Protein 2JBV (pdb70)

Secondary structure (P-SEA, 3-state):
cccccccccccccccbbbccccaaaaaaaaaaaccccbbbbbbbccccccccccccccccccccccccccccccccccccccccccccccccccccccccccccccccaaaaaacccccccccccccccaaaaaaaccccccccccccccccccbbbbccccccaaaaaaaaaaaaaccccccccccccccccccccccccccccccccccccccccccccccbbbbccbbbcccccccccccccccccccccbbbbbbbbccbbbbcccccaaaaaaaaaccccaaaaaaacccccccccccccccccbbbbbbbbbbcccccccccccccbbbbbbcccccccccbbbbbbccccccccccccccccccbbbbbbbbcccccccccccccccccccccccccccccccaaaaaaaaaaaaaaaaaaaccccccccccccccccccccaaaaaaaaaabbbbccccccccccccccccccccccccccccccccccccccccccccccccaaaaaaaaaaaaaaac/cccccccccccccccbbbccccaaaaaaaaaaaccccbbbbbbbccccccccccccccccccccccccccccccccccccccccccccccccccccccccccccccccaaaaaacccccccccccccccaaaaaaaccccccccccccccccccbbbbccccccaaaaaaaaaaaaaccccccccccccccccccccccccccccccccccccccccccccccbbbbccccccccccccccccccccccccccbbbbbbbbccbbbbcccccaaaaaaaaaccccaaaaaaacccccccccccccbbbbbbbbbbbbbbcccccccccccccbbbbbbcccccccccbbbbbbccccccccccccccccccbbbbbbbbcccccccccccccccccccccccccccccccaaaaaaaaaaaaaaaaaaaccccccccccccccccccccaaaaaaaaacbbbbccccccccccccccccccccccccccccccccccccccccccccccccaaaaaaaaaaaaaaaaaac

Nearest PDB structures (foldseek):
  2jbv-assembly2_B  TM=1.001E+00  e=0.000E+00  Arthrobacter globiformis
  3ljp-assembly2_B  TM=1.001E+00  e=0.000E+00  Arthrobacter globiformis
  3nne-assembly7_G  TM=1.001E+00  e=0.000E+00  Arthrobacter globiformis
  6zh7-assembly1_A  TM=9.211E-01  e=1.750E-56  Chlorella variabilis
  6yrz-assembly1_AAA  TM=9.257E-01  e=3.681E-55  Chlorella variabilis

Radius of gyration: 29.72 Å; Cα contacts (8 Å, |Δi|>4): 2810; chains: 2; bounding box: 65×66×89 Å

Solvent-accessible surface area: 35703 Å² total; per-residue (Å²): 90,48,18,102,59,1,127,114,10,112,100,63,75,12,22,23,0,0,3,7,0,11,14,1,0,0,0,0,0,6,27,6,2,97,72,113,91,31,29,0,0,0,2,12,23,0,65,27,0,95,67,27,58,52,0,31,86,0,64,74,22,19,76,4,21,83,32,36,46,12,43,16,3,43,10,32,109,19,142,38,11,3,53,73,1,66,0,3,34,8,46,0,0,0,9,30,0,0,11,31,17,0,10,0,8,12,1,9,93,44,2,2,61,38,2,63,91,135,64,27,0,94,23,4,29,6,154,24,3,39,77,10,0,97,75,0,0,39,5,110,37,30,27,138,139,14,96,39,9,2,105,101,6,29,0,63,5,30,49,4,72,92,139,4,70,0,0,49,11,0,1,52,0,0,82,92,23,50,2,68,93,22,137,8,11,49,11,104,24,23,37,54,0,0,32,19,0,4,0,0,39,62,102,122,20,28,0,0,0,0,0,13,4,8,0,48,97,27,3,144,62,115,20,1,12,1,0,6,30,2,50,17,52,78,1,23,37,43,105,120,108,129,2,36,0,0,13,0,2,62,30,33,37,30,96,36,18,113,0,39,13,123,69,26,0,0,0,6,39,19,1,2,23,0,0,10,10,0,1,18,8,2,0,0,26,33,87,12,0,67,131,33,53,25,151,55,55,22,85,6,36,0,2,2,57,31,2,5,7,2,2,12,2,7,0,1,9,60,13,137,68,116,22,34,88,118,21,16,0,50,18,15,0,0,2,2,9,44,56,52,146,85,72,73,37,1,15,2,2,1,5,1,0,9,26,22,11,17,27,5,0,25,22,62,40,40,46,67,35,92,47,1,0,0,0,0,0,2,0,0,25,8,142,9,76,2,28,0,106,4,72,9,86,3,9,26,17,42,2,63,0,34,5,97,5,9,25,12,136,154,31,7,0,16,134,0,0,12,34,0,0,88,47,0,34,75,0,2,80,32,99,21,0,68,104,11,28,20,148,14,3,0,12,14,117,161,12,90,77,83,122,72,0,63,56,4,1,77,75,2,0,5,1,20,37,17,2,0,0,0,0,50,0,0,23,106,148,45,132,68,1,1,0,15,13,68,0,101,2,47,36,18,89,12,3,16,0,0,5,13,0,0,0,9,20,2,0,1,9,8,13,16,1,0,11,0,1,0,0,0,40,0,0,53,41,28,120,112,49,18,110,54,1,133,106,17,117,100,66,74,10,22,7,0,0,4,7,0,10,14,2,0,0,0,0,0,8,41,12,2,114,62,115,88,24,27,0,0,0,1,13,23,0,64,32,1,90,71,29,63,47,0,31,84,0,65,74,26,24,67,4,17,75,36,37,42,15,46,17,3,44,10,35,108,17,142,42,10,4,53,68,2,63,0,5,36,9,56,0,1,0,8,29,0,0,12,31,17,0,11,0,7,11,2,9,90,44,2,3,56,35,2,64,88,136,74,26,0,95,24,5,28,6,152,26,3,40,74,10,0,97,86,0,0,40,5,108,36,31,30,139,140,18,94,39,9,3,105,100,6,31,0,62,4,32,46,4,66,92,119,1,66,0,0,52,13,0,1,53,0,0,86,96,19,49,2,69,92,23,139,6,11,54,12,103,26,26,40,52,0,0,35,18,1,4,0,0,38,64,105,120,19,30,0,0,0,0,0,13,3,8,0,49,99,27,4,144,62,115,19,1,17,2,0,7,34,5,55,12,55,72,2,23,33,51,119,116,102,130,3,37,0,0,10,0,3,60,27,43,35,28,100,42,36,120,0,42,8,130,61,24,0,0,0,6,36,21,1,2,17,0,0,9,11,0,1,15,10,2,0,0,18,31,84,9,0,66,135,32,48,24,154,55,51,21,86,7,40,0,2,1,48,33,2,5,8,3,2,14,2,6,0,3,9,68,13,121,76,118,23,27,90,123,18,14,0,46,18,9,0,0,1,2,9,45,40,95,145,85,69,74,37,2,15,1,2,0,6,1,0,7,31,21,16,21,22,5,0,23,22,64,41,40,72,71,32,96,51,1,0,0,0,1,0,3,0,0,35,10,131,11,81,2,31,1,96,4,71,9,86,2,7,32,18,42,2,65,0,33,5,92,6,10,34,12,146,102,32,9,0,15,93,0,0,9,31,0,0,94,51,0,34,73,0,2,80,32,100,29,0,56,118,24,30,23,170,12,7,0,12,13,99,156,15,98,74,75,122,72,0,57,60,4,0,72,72,2,0,4,1,20,36,18,2,0,0,0,0,52,0,0,22,108,152,41,129,59,1,0,0,13,9,65,0,96,2,45,43,12,85,15,2,5,0,0,4,13,0,0,0,9,23,3,0,1,9,7,13,16,1,0,12,0,3,0,0,0,35,0,4,45,29,1,170,78,56,214

Structure (mmCIF, N/CA/C/O backbone):
data_2JBV
#
_entry.id   2JBV
#
_cell.length_a   84.355
_cell.length_b   84.355
_cell.length_c   343.450
_cell.angle_alpha   90.00
_cell.angle_beta   90.00
_cell.angle_gamma   90.00
#
_symmetry.space_group_name_H-M   'P 43 21 2'
#
loop_
_entity.id
_entity.type
_entity.pdbx_description
1 polymer 'CHOLINE OXIDASE'
2 non-polymer '[(2R,3S,4R,5R)-5-(6-amino-9H-purin-9-yl)-3,4-dihydroxytetrahydrofuran-2-yl]methyl (2R,3S,4S)-5-[(4aS,10aR)-7,8-dimethyl-2,4-dioxo-1,3,4,4a,5,10a-hexahydrobenzo[g]pteridin-10(2H)-yl]-2,3,4-trihydroxypentyl dihydrogen diphosphate'
3 non-polymer 'DIMETHYL SULFOXIDE'
4 non-polymer 'UNKNOWN ATOM OR ION'
5 water water
#
loop_
_atom_site.group_PDB
_atom_site.id
_atom_site.type_symbol
_atom_site.label_atom_id
_atom_site.label_alt_id
_atom_site.label_comp_id
_atom_site.label_asym_id
_atom_site.label_entity_id
_atom_site.label_seq_id
_atom_site.pdbx_PDB_ins_code
_atom_site.Cartn_x
_atom_site.Cartn_y
_atom_site.Cartn_z
_atom_site.occupancy
_atom_site.B_iso_or_equiv
_atom_site.auth_seq_id
_atom_site.auth_comp_id
_atom_site.auth_asym_id
_atom_site.auth_atom_id
_atom_site.pdbx_PDB_model_num
ATOM 1 N N . MET A 1 1 ? 109.126 38.304 66.845 1.00 26.94 1 MET A N 1
ATOM 2 C CA . MET A 1 1 ? 108.872 38.826 65.473 1.00 29.02 1 MET A CA 1
ATOM 3 C C . MET A 1 1 ? 107.460 38.469 64.984 1.00 26.90 1 MET A C 1
ATOM 4 O O . MET A 1 1 ? 106.878 37.437 65.364 1.00 25.08 1 MET A O 1
ATOM 9 N N . HIS A 1 2 ? 106.942 39.348 64.142 1.00 25.05 2 HIS A N 1
ATOM 10 C CA . HIS A 1 2 ? 105.668 39.179 63.498 1.00 24.49 2 HIS A CA 1
ATOM 11 C C . HIS A 1 2 ? 105.921 38.715 62.071 1.00 24.65 2 HIS A C 1
ATOM 12 O O . HIS A 1 2 ? 106.595 39.405 61.287 1.00 23.54 2 HIS A O 1
ATOM 19 N N . ILE A 1 3 ? 105.404 37.537 61.759 1.00 24.32 3 ILE A N 1
ATOM 20 C CA . ILE A 1 3 ? 105.420 36.978 60.411 1.00 25.71 3 ILE A CA 1
ATOM 21 C C . ILE A 1 3 ? 104.041 37.136 59.798 1.00 26.89 3 ILE A C 1
ATOM 22 O O . ILE A 1 3 ? 103.056 36.569 60.269 1.00 27.48 3 ILE A O 1
ATOM 27 N N . ASP A 1 4 ? 103.962 37.892 58.732 1.00 28.44 4 ASP A N 1
ATOM 28 C CA . ASP A 1 4 ? 102.694 37.983 58.025 1.00 30.75 4 ASP A CA 1
ATOM 29 C C . ASP A 1 4 ? 102.773 37.376 56.613 1.00 30.20 4 ASP A C 1
ATOM 30 O O . ASP A 1 4 ? 101.749 37.322 55.914 1.00 30.97 4 ASP A O 1
ATOM 35 N N . ASN A 1 5 ? 103.957 36.920 56.237 1.00 28.39 5 ASN A N 1
ATOM 36 C CA . ASN A 1 5 ? 104.128 36.049 55.070 1.00 27.83 5 ASN A CA 1
ATOM 37 C C . ASN A 1 5 ? 104.875 34.758 55.431 1.00 27.10 5 ASN A C 1
ATOM 38 O O . ASN A 1 5 ? 106.102 34.741 55.573 1.00 26.97 5 ASN A O 1
ATOM 43 N N . ILE A 1 6 ? 104.105 33.669 55.554 1.00 25.32 6 ILE A N 1
ATOM 44 C CA . ILE A 1 6 ? 104.621 32.354 55.960 1.00 24.70 6 ILE A CA 1
ATOM 45 C C . ILE A 1 6 ? 105.743 31.856 55.028 1.00 25.04 6 ILE A C 1
ATOM 46 O O . ILE A 1 6 ? 106.640 31.101 55.438 1.00 24.20 6 ILE A O 1
ATOM 51 N N . GLU A 1 7 ? 105.702 32.283 53.774 1.00 26.53 7 GLU A N 1
ATOM 52 C CA . GLU A 1 7 ? 106.733 31.858 52.809 1.00 28.92 7 GLU A CA 1
ATOM 53 C C . GLU A 1 7 ? 108.130 32.302 53.219 1.00 29.11 7 GLU A C 1
ATOM 54 O O . GLU A 1 7 ? 109.124 31.708 52.791 1.00 30.15 7 GLU A O 1
ATOM 60 N N . ASN A 1 8 ? 108.235 33.312 54.088 1.00 28.10 8 ASN A N 1
ATOM 61 C CA . ASN A 1 8 ? 109.526 33.793 54.585 1.00 28.09 8 ASN A CA 1
ATOM 62 C C . ASN A 1 8 ? 109.967 33.207 55.925 1.00 27.45 8 ASN A C 1
ATOM 63 O O . ASN A 1 8 ? 111.063 33.516 56.395 1.00 27.90 8 ASN A O 1
ATOM 68 N N . LEU A 1 9 ? 109.112 32.382 56.547 1.00 26.49 9 LEU A N 1
ATOM 69 C CA . LEU A 1 9 ? 109.537 31.684 57.755 1.00 24.54 9 LEU A CA 1
ATOM 70 C C . LEU A 1 9 ? 110.272 30.411 57.370 1.00 24.16 9 LEU A C 1
ATOM 71 O O . LEU A 1 9 ? 109.661 29.478 56.811 1.00 23.69 9 LEU A O 1
ATOM 76 N N . SER A 1 10 ? 111.566 30.353 57.675 1.00 22.12 10 SER A N 1
ATOM 77 C CA . SER A 1 10 ? 112.371 29.189 57.328 1.00 21.47 10 SER A CA 1
ATOM 78 C C . SER A 1 10 ? 112.383 28.129 58.418 1.00 20.69 10 SER A C 1
ATOM 79 O O . SER A 1 10 ? 112.298 26.945 58.129 1.00 21.06 10 SER A O 1
ATOM 82 N N . ASP A 1 11 ? 112.485 28.572 59.666 1.00 19.65 11 ASP A N 1
ATOM 83 C CA . ASP A 1 11 ? 112.505 27.669 60.798 1.00 19.28 11 ASP A CA 1
ATOM 84 C C . ASP A 1 11 ? 111.110 27.675 61.418 1.00 18.59 11 ASP A C 1
ATOM 85 O O . ASP A 1 11 ? 110.691 28.654 62.057 1.00 18.57 11 ASP A O 1
ATOM 90 N N . ARG A 1 12 ? 110.438 26.550 61.239 1.00 16.87 12 ARG A N 1
ATOM 91 C CA . ARG A 1 12 ? 109.016 26.399 61.548 1.00 17.19 12 ARG A CA 1
ATOM 92 C C . ARG A 1 12 ? 108.832 25.459 62.718 1.00 16.83 12 ARG A C 1
ATOM 93 O O . ARG A 1 12 ? 107.722 24.982 62.973 1.00 17.37 12 ARG A O 1
ATOM 101 N N . GLU A 1 13 ? 109.924 25.190 63.433 1.00 16.58 13 GLU A N 1
ATOM 102 C CA . GLU A 1 13 ? 109.863 24.361 64.622 1.00 17.56 13 GLU A CA 1
ATOM 103 C C . GLU A 1 13 ? 110.049 25.196 65.896 1.00 17.23 13 GLU A C 1
ATOM 104 O O . GLU A 1 13 ? 110.959 26.018 65.977 1.00 17.45 13 GLU A O 1
ATOM 110 N N . PHE A 1 14 ? 109.171 24.972 66.878 1.00 16.02 14 PHE A N 1
ATOM 111 C CA . PHE A 1 14 ? 109.140 25.757 68.125 1.00 16.29 14 PHE A CA 1
ATOM 112 C C . PHE A 1 14 ? 109.014 24.793 69.271 1.00 16.27 14 PHE A C 1
ATOM 113 O O . PHE A 1 14 ? 108.669 23.644 69.057 1.00 16.58 14 PHE A O 1
ATOM 121 N N . ASP A 1 15 ? 109.269 25.246 70.496 1.00 16.07 15 ASP A N 1
ATOM 122 C CA . ASP A 1 15 ? 108.963 24.404 71.657 1.00 15.89 15 ASP A CA 1
ATOM 123 C C . ASP A 1 15 ? 107.467 24.288 71.860 1.00 15.40 15 ASP A C 1
ATOM 124 O O . ASP A 1 15 ? 106.978 23.185 72.078 1.00 14.95 15 ASP A O 1
ATOM 129 N N . TYR A 1 16 ? 106.759 25.410 71.777 1.00 15.13 16 TYR A N 1
ATOM 130 C CA . TYR A 1 16 ? 105.293 25.415 71.918 1.00 15.14 16 TYR A CA 1
ATOM 131 C C . TYR A 1 16 ? 104.584 26.155 70.766 1.00 14.57 16 TYR A C 1
ATOM 132 O O . TYR A 1 16 ? 105.045 27.198 70.292 1.00 14.48 16 TYR A O 1
ATOM 141 N N . ILE A 1 17 ? 103.434 25.638 70.343 1.00 14.19 17 ILE A N 1
ATOM 142 C CA . ILE A 1 17 ? 102.611 26.340 69.377 1.00 13.81 17 ILE A CA 1
ATOM 143 C C . ILE A 1 17 ? 101.238 26.524 70.001 1.00 13.74 17 ILE A C 1
ATOM 144 O O . ILE A 1 17 ? 100.609 25.570 70.478 1.00 15.21 17 ILE A O 1
ATOM 149 N N . VAL A 1 18 ? 100.788 27.767 70.010 1.00 12.89 18 VAL A N 1
ATOM 150 C CA . VAL A 1 18 ? 99.423 28.061 70.424 1.00 12.10 18 VAL A CA 1
ATOM 151 C C . VAL A 1 18 ? 98.634 28.382 69.172 1.00 11.77 18 VAL A C 1
ATOM 152 O O . VAL A 1 18 ? 99.019 29.296 68.410 1.00 13.29 18 VAL A O 1
ATOM 156 N N . VAL A 1 19 ? 97.529 27.667 68.972 1.00 10.71 19 VAL A N 1
ATOM 157 C CA . VAL A 1 19 ? 96.658 27.922 67.821 1.00 12.07 19 VAL A CA 1
ATOM 158 C C . VAL A 1 19 ? 95.411 28.720 68.243 1.00 12.41 19 VAL A C 1
ATOM 159 O O . VAL A 1 19 ? 94.573 28.202 68.968 1.00 12.77 19 VAL A O 1
ATOM 163 N N . GLY A 1 20 ? 95.339 29.984 67.806 1.00 12.37 20 GLY A N 1
ATOM 164 C CA . GLY A 1 20 ? 94.204 30.866 68.102 1.00 13.17 20 GLY A CA 1
ATOM 165 C C . GLY A 1 20 ? 94.650 31.992 68.995 1.00 13.75 20 GLY A C 1
ATOM 166 O O . GLY A 1 20 ? 94.924 31.774 70.185 1.00 14.38 20 GLY A O 1
ATOM 167 N N . GLY A 1 21 ? 94.704 33.207 68.450 1.00 14.49 21 GLY A N 1
ATOM 168 C CA . GLY A 1 21 ? 95.223 34.350 69.229 1.00 13.76 21 GLY A CA 1
ATOM 169 C C . GLY A 1 21 ? 94.138 35.094 69.997 1.00 14.57 21 GLY A C 1
ATOM 170 O O . GLY A 1 21 ? 94.097 36.350 69.986 1.00 14.86 21 GLY A O 1
ATOM 171 N N . GLY A 1 22 ? 93.254 34.338 70.652 1.00 13.48 22 GLY A N 1
ATOM 172 C CA . GLY A 1 22 ? 92.080 34.947 71.279 1.00 12.05 22 GLY A CA 1
ATOM 173 C C . GLY A 1 22 ? 92.268 35.227 72.760 1.00 12.19 22 GLY A C 1
ATOM 174 O O . GLY A 1 22 ? 93.398 35.417 73.227 1.00 11.51 22 GLY A O 1
ATOM 175 N N . SER A 1 23 ? 91.153 35.298 73.498 1.00 12.50 23 SER A N 1
ATOM 176 C CA . SER A 1 23 ? 91.187 35.599 74.943 1.00 12.17 23 SER A CA 1
ATOM 177 C C . SER A 1 23 ? 92.165 34.706 75.708 1.00 12.87 23 SER A C 1
ATOM 178 O O . SER A 1 23 ? 93.044 35.206 76.411 1.00 13.56 23 SER A O 1
ATOM 181 N N . ALA A 1 24 ? 92.006 33.387 75.571 1.00 12.05 24 ALA A N 1
ATOM 182 C CA . ALA A 1 24 ? 92.868 32.436 76.256 1.00 12.11 24 ALA A CA 1
ATOM 183 C C . ALA A 1 24 ? 94.221 32.292 75.533 1.00 12.62 24 ALA A C 1
ATOM 184 O O . ALA A 1 24 ? 95.259 32.272 76.177 1.00 13.64 24 ALA A O 1
ATOM 186 N N . GLY A 1 25 ? 94.199 32.183 74.203 1.00 12.74 25 GLY A N 1
ATOM 187 C CA . GLY A 1 25 ? 95.385 31.805 73.422 1.00 12.71 25 GLY A CA 1
ATOM 188 C C . GLY A 1 25 ? 96.505 32.809 73.598 1.00 13.24 25 GLY A C 1
ATOM 189 O O . GLY A 1 25 ? 97.686 32.436 73.790 1.00 12.91 25 GLY A O 1
ATOM 190 N N . ALA A 1 26 ? 96.139 34.090 73.527 1.00 13.29 26 ALA A N 1
ATOM 191 C CA . ALA A 1 26 ? 97.119 35.171 73.670 1.00 14.54 26 ALA A CA 1
ATOM 192 C C . ALA A 1 26 ? 97.787 35.121 75.039 1.00 14.98 26 ALA A C 1
ATOM 193 O O . ALA A 1 26 ? 99.008 35.322 75.161 1.00 15.14 26 ALA A O 1
ATOM 195 N N . ALA A 1 27 ? 96.989 34.838 76.064 1.00 15.17 27 ALA A N 1
ATOM 196 C CA . ALA A 1 27 ? 97.515 34.729 77.413 1.00 15.64 27 ALA A CA 1
ATOM 197 C C . ALA A 1 27 ? 98.484 33.539 77.534 1.00 15.27 27 ALA A C 1
ATOM 198 O O . ALA A 1 27 ? 99.533 33.668 78.118 1.00 15.92 27 ALA A O 1
ATOM 200 N N . VAL A 1 28 ? 98.114 32.373 77.010 1.00 14.69 28 VAL A N 1
ATOM 201 C CA . VAL A 1 28 ? 98.970 31.202 77.099 1.00 15.18 28 VAL A CA 1
ATOM 202 C C . VAL A 1 28 ? 100.330 31.461 76.445 1.00 14.94 28 VAL A C 1
ATOM 203 O O . VAL A 1 28 ? 101.386 31.151 77.020 1.00 14.30 28 VAL A O 1
ATOM 207 N N . ALA A 1 29 ? 100.278 32.001 75.229 1.00 14.71 29 ALA A N 1
ATOM 208 C CA . ALA A 1 29 ? 101.466 32.224 74.416 1.00 14.29 29 ALA A CA 1
ATOM 209 C C . ALA A 1 29 ? 102.377 33.236 75.098 1.00 15.22 29 ALA A C 1
ATOM 210 O O . ALA A 1 29 ? 103.603 33.021 75.187 1.00 14.43 29 ALA A O 1
ATOM 212 N N . ALA A 1 30 ? 101.784 34.318 75.629 1.00 15.20 30 ALA A N 1
ATOM 213 C CA . ALA A 1 30 ? 102.607 35.324 76.312 1.00 16.21 30 ALA A CA 1
ATOM 214 C C . ALA A 1 30 ? 103.264 34.782 77.582 1.00 16.26 30 ALA A C 1
ATOM 215 O O . ALA A 1 30 ? 104.439 35.074 77.856 1.00 17.98 30 ALA A O 1
ATOM 217 N N . ARG A 1 31 ? 102.525 33.995 78.357 1.00 15.77 31 ARG A N 1
ATOM 218 C CA . ARG A 1 31 ? 103.078 33.490 79.599 1.00 15.70 31 ARG A CA 1
ATOM 219 C C . ARG A 1 31 ? 104.169 32.461 79.310 1.00 16.35 31 ARG A C 1
ATOM 220 O O . ARG A 1 31 ? 105.208 32.470 79.981 1.00 16.71 31 ARG A O 1
ATOM 228 N N . LEU A 1 32 ? 103.971 31.588 78.316 1.00 16.35 32 LEU A N 1
ATOM 229 C CA . LEU A 1 32 ? 105.039 30.610 78.022 1.00 17.11 32 LEU A CA 1
ATOM 230 C C . LEU A 1 32 ? 106.311 31.325 77.554 1.00 17.88 32 LEU A C 1
ATOM 231 O O . LEU A 1 32 ? 107.418 30.842 77.802 1.00 18.52 32 LEU A O 1
ATOM 236 N N . SER A 1 33 ? 106.152 32.464 76.888 1.00 17.13 33 SER A N 1
ATOM 237 C CA . SER A 1 33 ? 107.303 33.193 76.327 1.00 18.39 33 SER A CA 1
ATOM 238 C C . SER A 1 33 ? 108.128 33.944 77.379 1.00 18.58 33 SER A C 1
ATOM 239 O O . SER A 1 33 ? 109.175 34.498 77.041 1.00 19.07 33 SER A O 1
ATOM 243 N N . GLU A 1 34 ? 107.649 33.981 78.624 1.00 18.93 34 GLU A N 1
ATOM 244 C CA . GLU A 1 34 ? 108.332 34.719 79.683 1.00 20.24 34 GLU A CA 1
ATOM 245 C C . GLU A 1 34 ? 109.666 34.067 80.046 1.00 21.61 34 GLU A C 1
ATOM 246 O O . GLU A 1 34 ? 110.535 34.710 80.644 1.00 21.85 34 GLU A O 1
ATOM 252 N N . ASP A 1 35 ? 109.817 32.794 79.698 1.00 21.38 35 ASP A N 1
ATOM 253 C CA . ASP A 1 35 ? 111.109 32.127 79.805 1.00 22.14 35 ASP A CA 1
ATOM 254 C C . ASP A 1 35 ? 111.851 32.289 78.487 1.00 22.25 35 ASP A C 1
ATOM 255 O O . ASP A 1 35 ? 111.434 31.700 77.467 1.00 21.83 35 ASP A O 1
ATOM 260 N N . PRO A 1 36 ? 112.955 33.073 78.486 1.00 22.30 36 PRO A N 1
ATOM 261 C CA . PRO A 1 36 ? 113.674 33.361 77.249 1.00 22.06 36 PRO A CA 1
ATOM 262 C C . PRO A 1 36 ? 114.259 32.112 76.580 1.00 21.79 36 PRO A C 1
ATOM 263 O O . PRO A 1 36 ? 114.582 32.155 75.416 1.00 21.60 36 PRO A O 1
ATOM 267 N N . ALA A 1 37 ? 114.381 31.014 77.313 1.00 21.91 37 ALA A N 1
ATOM 268 C CA . ALA A 1 37 ? 114.916 29.800 76.728 1.00 22.45 37 ALA A CA 1
ATOM 269 C C . ALA A 1 37 ? 113.847 28.965 76.002 1.00 23.26 37 ALA A C 1
ATOM 270 O O . ALA A 1 37 ? 114.172 27.967 75.346 1.00 24.80 37 ALA A O 1
ATOM 272 N N . VAL A 1 38 ? 112.605 29.391 76.091 1.00 21.90 38 VAL A N 1
ATOM 273 C CA . VAL A 1 38 ? 111.488 28.666 75.498 1.00 21.05 38 VAL A CA 1
ATOM 274 C C . VAL A 1 38 ? 111.015 29.409 74.251 1.00 20.58 38 VAL A C 1
ATOM 275 O O . VAL A 1 38 ? 110.761 30.614 74.301 1.00 21.03 38 VAL A O 1
ATOM 279 N N . SER A 1 39 ? 110.901 28.682 73.124 1.00 19.01 39 SER A N 1
ATOM 280 C CA . SER A 1 39 ? 110.438 29.344 71.905 1.00 18.59 39 SER A CA 1
ATOM 281 C C . SER A 1 39 ? 108.930 29.051 71.696 1.00 17.58 39 SER A C 1
ATOM 282 O O . SER A 1 39 ? 108.478 27.902 71.829 1.00 17.06 39 SER A O 1
ATOM 285 N N . VAL A 1 40 ? 108.175 30.087 71.356 1.00 16.10 40 VAL A N 1
ATOM 286 C CA . VAL A 1 40 ? 106.713 30.015 71.276 1.00 15.79 40 VAL A CA 1
ATOM 287 C C . VAL A 1 40 ? 106.200 30.631 69.970 1.00 14.67 40 VAL A C 1
ATOM 288 O O . VAL A 1 40 ? 106.610 31.746 69.612 1.00 15.63 40 VAL A O 1
ATOM 292 N N . ALA A 1 41 ? 105.314 29.925 69.270 1.00 14.15 41 ALA A N 1
ATOM 293 C CA . ALA A 1 41 ? 104.646 30.469 68.083 1.00 13.72 41 ALA A CA 1
ATOM 294 C C . ALA A 1 41 ? 103.165 30.641 68.425 1.00 13.63 41 ALA A C 1
ATOM 295 O O . ALA A 1 41 ? 102.580 29.754 69.001 1.00 14.26 41 ALA A O 1
ATOM 297 N N . LEU A 1 42 ? 102.584 31.773 68.045 1.00 13.50 42 LEU A N 1
ATOM 298 C CA . LEU A 1 42 ? 101.152 32.012 68.221 1.00 13.83 42 LEU A CA 1
ATOM 299 C C . LEU A 1 42 ? 100.605 32.202 66.795 1.00 14.16 42 LEU A C 1
ATOM 300 O O . LEU A 1 42 ? 101.053 33.119 66.085 1.00 14.20 42 LEU A O 1
ATOM 305 N N . VAL A 1 43 ? 99.707 31.313 66.379 1.00 14.41 43 VAL A N 1
ATOM 306 C CA . VAL A 1 43 ? 99.121 31.286 65.011 1.00 16.07 43 VAL A CA 1
ATOM 307 C C . VAL A 1 43 ? 97.675 31.763 65.062 1.00 15.23 43 VAL A C 1
ATOM 308 O O . VAL A 1 43 ? 96.892 31.218 65.818 1.00 16.41 43 VAL A O 1
ATOM 312 N N . GLU A 1 44 ? 97.318 32.765 64.260 1.00 14.38 44 GLU A N 1
ATOM 313 C CA . GLU A 1 44 ? 95.971 33.346 64.289 1.00 14.22 44 GLU A CA 1
ATOM 314 C C . GLU A 1 44 ? 95.449 33.511 62.854 1.00 13.69 44 GLU A C 1
ATOM 315 O O . GLU A 1 44 ? 96.196 34.010 61.962 1.00 13.66 44 GLU A O 1
ATOM 321 N N . ALA A 1 45 ? 94.194 33.130 62.609 1.00 13.08 45 ALA A N 1
ATOM 322 C CA . ALA A 1 45 ? 93.651 33.254 61.238 1.00 13.81 45 ALA A CA 1
ATOM 323 C C . ALA A 1 45 ? 93.383 34.676 60.761 1.00 14.04 45 ALA A C 1
ATOM 324 O O . ALA A 1 45 ? 93.506 34.983 59.559 1.00 14.45 45 ALA A O 1
ATOM 326 N N . GLY A 1 46 ? 92.958 35.534 61.683 1.00 14.03 46 GLY A N 1
ATOM 327 C CA . GLY A 1 46 ? 92.679 36.927 61.356 1.00 13.94 46 GLY A CA 1
ATOM 328 C C . GLY A 1 46 ? 93.939 37.795 61.327 1.00 15.49 46 GLY A C 1
ATOM 329 O O . GLY A 1 46 ? 95.065 37.320 61.614 1.00 15.06 46 GLY A O 1
ATOM 330 N N . PRO A 1 47 ? 93.774 39.067 60.952 1.00 15.80 47 PRO A N 1
ATOM 331 C CA . PRO A 1 47 ? 94.907 40.002 60.922 1.00 16.58 47 PRO A CA 1
ATOM 332 C C . PRO A 1 47 ? 95.399 40.458 62.296 1.00 17.35 47 PRO A C 1
ATOM 333 O O . PRO A 1 47 ? 94.698 40.326 63.312 1.00 17.19 47 PRO A O 1
ATOM 337 N N . ASP A 1 48 ? 96.602 41.023 62.290 1.00 17.97 48 ASP A N 1
ATOM 338 C CA . ASP A 1 48 ? 97.120 41.848 63.375 1.00 19.46 48 ASP A CA 1
ATOM 339 C C . ASP A 1 48 ? 96.095 42.964 63.633 1.00 19.94 48 ASP A C 1
ATOM 340 O O . ASP A 1 48 ? 95.471 43.481 62.696 1.00 20.27 48 ASP A O 1
ATOM 345 N N . ASP A 1 49 ? 95.896 43.306 64.904 1.00 19.74 49 ASP A N 1
ATOM 346 C CA . ASP A 1 49 ? 94.968 44.361 65.288 1.00 19.90 49 ASP A CA 1
ATOM 347 C C . ASP A 1 49 ? 95.690 45.682 65.513 1.00 20.25 49 ASP A C 1
ATOM 348 O O . ASP A 1 49 ? 95.041 46.687 65.708 1.00 19.47 49 ASP A O 1
ATOM 353 N N . ARG A 1 50 ? 97.026 45.671 65.481 1.00 20.55 50 ARG A N 1
ATOM 354 C CA . ARG A 1 50 ? 97.806 46.885 65.737 1.00 22.28 50 ARG A CA 1
ATOM 355 C C . ARG A 1 50 ? 97.451 47.945 64.718 1.00 23.43 50 ARG A C 1
ATOM 356 O O . ARG A 1 50 ? 97.313 47.654 63.528 1.00 23.51 50 ARG A O 1
ATOM 364 N N . GLY A 1 51 ? 97.223 49.151 65.223 1.00 24.84 51 GLY A N 1
ATOM 365 C CA . GLY A 1 51 ? 96.815 50.282 64.401 1.00 26.00 51 GLY A CA 1
ATOM 366 C C . GLY A 1 51 ? 95.470 50.187 63.696 1.00 27.03 51 GLY A C 1
ATOM 367 O O . GLY A 1 51 ? 95.219 50.979 62.791 1.00 28.98 51 GLY A O 1
ATOM 368 N N . VAL A 1 52 ? 94.588 49.255 64.092 1.00 26.33 52 VAL A N 1
ATOM 369 C CA . VAL A 1 52 ? 93.270 49.106 63.437 1.00 25.03 52 VAL A CA 1
ATOM 370 C C . VAL A 1 52 ? 92.186 49.763 64.326 1.00 25.01 52 VAL A C 1
ATOM 371 O O . VAL A 1 52 ? 91.699 49.128 65.284 1.00 23.60 52 VAL A O 1
ATOM 375 N N . PRO A 1 53 ? 91.795 51.028 64.013 1.00 24.66 53 PRO A N 1
ATOM 376 C CA . PRO A 1 53 ? 90.890 51.778 64.912 1.00 24.23 53 PRO A CA 1
ATOM 377 C C . PRO A 1 53 ? 89.522 51.147 65.184 1.00 23.82 53 PRO A C 1
ATOM 378 O O . PRO A 1 53 ? 89.046 51.205 66.333 1.00 22.76 53 PRO A O 1
ATOM 382 N N . GLU A 1 54 ? 88.893 50.558 64.164 1.00 23.98 54 GLU A N 1
ATOM 383 C CA . GLU A 1 54 ? 87.575 49.883 64.337 1.00 24.39 54 GLU A CA 1
ATOM 384 C C . GLU A 1 54 ? 87.615 48.783 65.398 1.00 22.72 54 GLU A C 1
ATOM 385 O O . GLU A 1 54 ? 86.595 48.462 66.003 1.00 22.95 54 GLU A O 1
ATOM 391 N N . VAL A 1 55 ? 88.793 48.194 65.589 1.00 21.37 55 VAL A N 1
ATOM 392 C CA . VAL A 1 55 ? 88.953 47.067 66.511 1.00 20.27 55 VAL A CA 1
ATOM 393 C C . VAL A 1 55 ? 89.393 47.636 67.859 1.00 19.79 55 VAL A C 1
ATOM 394 O O . VAL A 1 55 ? 88.814 47.302 68.913 1.00 19.13 55 VAL A O 1
ATOM 398 N N . LEU A 1 56 ? 90.372 48.537 67.806 1.00 19.10 56 LEU A N 1
ATOM 399 C CA . LEU A 1 56 ? 91.001 49.082 69.012 1.00 18.82 56 LEU A CA 1
ATOM 400 C C . LEU A 1 56 ? 90.055 49.958 69.837 1.00 18.61 56 LEU A C 1
ATOM 401 O O . LEU A 1 56 ? 90.090 49.925 71.063 1.00 18.29 56 LEU A O 1
ATOM 406 N N . GLN A 1 57 ? 89.230 50.749 69.166 1.00 18.32 57 GLN A N 1
ATOM 407 C CA . GLN A 1 57 ? 88.362 51.690 69.858 1.00 19.77 57 GLN A CA 1
ATOM 408 C C . GLN A 1 57 ? 87.105 50.956 70.311 1.00 18.03 57 GLN A C 1
ATOM 409 O O . GLN A 1 57 ? 86.274 50.579 69.507 1.00 17.93 57 GLN A O 1
ATOM 415 N N . LEU A 1 58 ? 87.011 50.704 71.609 1.00 16.60 58 LEU A N 1
ATOM 416 C CA . LEU A 1 58 ? 85.909 49.909 72.175 1.00 15.04 58 LEU A CA 1
ATOM 417 C C . LEU A 1 58 ? 84.487 50.376 71.794 1.00 16.32 58 LEU A C 1
ATOM 418 O O . LEU A 1 58 ? 83.580 49.553 71.539 1.00 16.31 58 LEU A O 1
ATOM 423 N N . ASP A 1 59 ? 84.278 51.692 71.763 1.00 17.22 59 ASP A N 1
ATOM 424 C CA . ASP A 1 59 ? 82.905 52.189 71.584 1.00 18.37 59 ASP A CA 1
ATOM 425 C C . ASP A 1 59 ? 82.358 51.963 70.160 1.00 17.90 59 ASP A C 1
ATOM 426 O O . ASP A 1 59 ? 81.168 52.153 69.883 1.00 18.26 59 ASP A O 1
ATOM 431 N N . ARG A 1 60 ? 83.241 51.502 69.281 1.00 17.78 60 ARG A N 1
ATOM 432 C CA . ARG A 1 60 ? 82.880 51.117 67.922 1.00 18.80 60 ARG A CA 1
ATOM 433 C C . ARG A 1 60 ? 82.478 49.630 67.762 1.00 18.28 60 ARG A C 1
ATOM 434 O O . ARG A 1 60 ? 82.190 49.197 66.637 1.00 17.70 60 ARG A O 1
ATOM 442 N N . TRP A 1 61 ? 82.451 48.853 68.856 1.00 17.31 61 TRP A N 1
ATOM 443 C CA . TRP A 1 61 ? 82.337 47.369 68.761 1.00 18.14 61 TRP A CA 1
ATOM 444 C C . TRP A 1 61 ? 81.124 46.796 68.012 1.00 18.84 61 TRP A C 1
ATOM 445 O O . TRP A 1 61 ? 81.217 45.727 67.364 1.00 18.01 61 TRP A O 1
ATOM 456 N N . MET A 1 62 ? 79.983 47.464 68.129 1.00 18.78 62 MET A N 1
ATOM 457 C CA . MET A 1 62 ? 78.788 46.952 67.509 1.00 20.34 62 MET A CA 1
ATOM 458 C C . MET A 1 62 ? 78.913 46.983 65.992 1.00 20.73 62 MET A C 1
ATOM 459 O O . MET A 1 62 ? 78.274 46.173 65.304 1.00 20.59 62 MET A O 1
ATOM 464 N N . GLU A 1 63 ? 79.779 47.858 65.473 1.00 20.44 63 GLU A N 1
ATOM 465 C CA . GLU A 1 63 ? 80.047 47.904 64.026 1.00 21.48 63 GLU A CA 1
ATOM 466 C C . GLU A 1 63 ? 80.784 46.669 63.471 1.00 20.75 63 GLU A C 1
ATOM 467 O O . GLU A 1 63 ? 80.768 46.421 62.260 1.00 20.07 63 GLU A O 1
ATOM 473 N N . LEU A 1 64 ? 81.422 45.898 64.343 1.00 19.44 64 LEU A N 1
ATOM 474 C CA . LEU A 1 64 ? 82.138 44.668 63.922 1.00 19.94 64 LEU A CA 1
ATOM 475 C C . LEU A 1 64 ? 81.233 43.454 63.652 1.00 20.46 64 LEU A C 1
ATOM 476 O O . LEU A 1 64 ? 81.675 42.493 63.014 1.00 20.25 64 LEU A O 1
ATOM 481 N N . LEU A 1 65 ? 80.001 43.476 64.158 1.00 20.97 65 LEU A N 1
ATOM 482 C CA . LEU A 1 65 ? 79.074 42.360 63.942 1.00 22.41 65 LEU A CA 1
ATOM 483 C C . LEU A 1 65 ? 78.807 42.238 62.443 1.00 23.05 65 LEU A C 1
ATOM 484 O O . LEU A 1 65 ? 78.381 43.211 61.801 1.00 22.39 65 LEU A O 1
ATOM 489 N N . GLU A 1 66 ? 79.092 41.049 61.906 1.00 23.26 66 GLU A N 1
ATOM 490 C CA . GLU A 1 66 ? 78.881 40.714 60.508 1.00 25.57 66 GLU A CA 1
ATOM 491 C C . GLU A 1 66 ? 79.806 41.470 59.569 1.00 24.48 66 GLU A C 1
ATOM 492 O O . GLU A 1 66 ? 79.537 41.558 58.373 1.00 25.26 66 GLU A O 1
ATOM 498 N N . SER A 1 67 ? 80.909 41.985 60.109 1.00 23.90 67 SER A N 1
ATOM 499 C CA . SER A 1 67 ? 81.916 42.650 59.311 1.00 23.08 67 SER A CA 1
ATOM 500 C C . SER A 1 67 ? 82.916 41.612 58.828 1.00 22.81 67 SER A C 1
ATOM 501 O O . SER A 1 67 ? 82.802 40.422 59.136 1.00 22.30 67 SER A O 1
ATOM 504 N N . GLY A 1 68 ? 83.921 42.067 58.094 1.00 22.30 68 GLY A N 1
ATOM 505 C CA . GLY A 1 68 ? 85.050 41.216 57.723 1.00 22.33 68 GLY A CA 1
ATOM 506 C C . GLY A 1 68 ? 85.873 40.715 58.890 1.00 21.80 68 GLY A C 1
ATOM 507 O O . GLY A 1 68 ? 86.678 39.803 58.731 1.00 22.09 68 GLY A O 1
ATOM 508 N N . TYR A 1 69 ? 85.672 41.313 60.066 1.00 20.63 69 TYR A N 1
ATOM 509 C CA . TYR A 1 69 ? 86.268 40.808 61.290 1.00 20.82 69 TYR A CA 1
ATOM 510 C C . TYR A 1 69 ? 85.458 39.702 61.973 1.00 20.31 69 TYR A C 1
ATOM 511 O O . TYR A 1 69 ? 85.778 39.326 63.092 1.00 20.89 69 TYR A O 1
ATOM 520 N N . ASP A 1 70 ? 84.401 39.207 61.327 1.00 19.47 70 ASP A N 1
ATOM 521 C CA . ASP A 1 70 ? 83.464 38.252 61.978 1.00 19.12 70 ASP A CA 1
ATOM 522 C C . ASP A 1 70 ? 83.431 36.977 61.156 1.00 18.85 70 ASP A C 1
ATOM 523 O O . ASP A 1 70 ? 83.161 37.050 59.955 1.00 18.91 70 ASP A O 1
ATOM 528 N N . TRP A 1 71 ? 83.744 35.833 61.768 1.00 18.05 71 TRP A N 1
ATOM 529 C CA . TRP A 1 71 ? 83.590 34.535 61.091 1.00 18.12 71 TRP A CA 1
ATOM 530 C C . TRP A 1 71 ? 82.133 34.338 60.676 1.00 18.44 71 TRP A C 1
ATOM 531 O O . TRP A 1 71 ? 81.858 33.694 59.663 1.00 17.94 71 TRP A O 1
ATOM 542 N N . ASP A 1 72 ? 81.230 34.874 61.494 1.00 18.18 72 ASP A N 1
ATOM 543 C CA . ASP A 1 72 ? 79.767 34.921 61.245 1.00 19.46 72 ASP A CA 1
ATOM 544 C C . ASP A 1 72 ? 79.131 33.537 61.104 1.00 19.22 72 ASP A C 1
ATOM 545 O O . ASP A 1 72 ? 79.007 32.981 59.986 1.00 19.81 72 ASP A O 1
ATOM 550 N N . TYR A 1 73 ? 78.784 32.950 62.240 1.00 17.93 73 TYR A N 1
ATOM 551 C CA . TYR A 1 73 ? 78.290 31.578 62.235 1.00 17.05 73 TYR A CA 1
ATOM 552 C C . TYR A 1 73 ? 76.770 31.559 62.453 1.00 17.71 73 TYR A C 1
ATOM 553 O O . TYR A 1 73 ? 76.311 31.696 63.579 1.00 17.76 73 TYR A O 1
ATOM 562 N N . PRO A 1 74 ? 75.977 31.399 61.376 1.00 18.20 74 PRO A N 1
ATOM 563 C CA . PRO A 1 74 ? 74.535 31.274 61.664 1.00 18.14 74 PRO A CA 1
ATOM 564 C C . PRO A 1 74 ? 74.252 29.930 62.344 1.00 17.37 74 PRO A C 1
ATOM 565 O O . PRO A 1 74 ? 75.039 28.999 62.213 1.00 16.47 74 PRO A O 1
ATOM 569 N N . ILE A 1 75 ? 73.174 29.851 63.125 1.00 17.11 75 ILE A N 1
ATOM 570 C CA . ILE A 1 75 ? 72.852 28.590 63.781 1.00 16.55 75 ILE A CA 1
ATOM 571 C C . ILE A 1 75 ? 71.926 27.696 62.965 1.00 17.22 75 ILE A C 1
ATOM 572 O O . ILE A 1 75 ? 71.273 28.144 62.034 1.00 16.64 75 ILE A O 1
ATOM 577 N N . GLU A 1 76 ? 71.894 26.416 63.303 1.00 17.83 76 GLU A N 1
ATOM 578 C CA . GLU A 1 76 ? 70.961 25.494 62.676 1.00 18.24 76 GLU A CA 1
ATOM 579 C C . GLU A 1 76 ? 69.506 25.866 63.083 1.00 18.09 76 GLU A C 1
ATOM 580 O O . GLU A 1 76 ? 69.308 26.538 64.102 1.00 16.21 76 GLU A O 1
ATOM 586 N N . PRO A 1 77 ? 68.497 25.472 62.261 1.00 18.69 77 PRO A N 1
ATOM 587 C CA . PRO A 1 77 ? 67.094 25.726 62.621 1.00 19.75 77 PRO A CA 1
ATOM 588 C C . PRO A 1 77 ? 66.831 25.283 64.060 1.00 19.75 77 PRO A C 1
ATOM 589 O O . PRO A 1 77 ? 67.216 24.178 64.451 1.00 19.96 77 PRO A O 1
ATOM 593 N N . GLN A 1 78 ? 66.211 26.166 64.834 1.00 19.77 78 GLN A N 1
ATOM 594 C CA . GLN A 1 78 ? 65.984 25.904 66.253 1.00 19.83 78 GLN A CA 1
ATOM 595 C C . GLN A 1 78 ? 64.626 25.242 66.528 1.00 20.94 78 GLN A C 1
ATOM 596 O O . GLN A 1 78 ? 63.605 25.685 66.037 1.00 19.87 78 GLN A O 1
ATOM 602 N N . GLU A 1 79 ? 64.638 24.175 67.315 1.00 22.37 79 GLU A N 1
ATOM 603 C CA . GLU A 1 79 ? 63.399 23.506 67.719 1.00 25.03 79 GLU A CA 1
ATOM 604 C C . GLU A 1 79 ? 62.479 24.449 68.534 1.00 23.87 79 GLU A C 1
ATOM 605 O O . GLU A 1 79 ? 61.249 24.481 68.342 1.00 24.46 79 GLU A O 1
ATOM 611 N N . ASN A 1 80 ? 63.068 25.239 69.425 1.00 22.65 80 ASN A N 1
ATOM 612 C CA . ASN A 1 80 ? 62.275 26.112 70.273 1.00 21.97 80 ASN A CA 1
ATOM 613 C C . ASN A 1 80 ? 62.925 27.469 70.432 1.00 21.34 80 ASN A C 1
ATOM 614 O O . ASN A 1 80 ? 62.881 28.055 71.518 1.00 20.94 80 ASN A O 1
ATOM 619 N N . GLY A 1 81 ? 63.501 27.976 69.335 1.00 19.74 81 GLY A N 1
ATOM 620 C CA . GLY A 1 81 ? 64.326 29.177 69.372 1.00 18.63 81 GLY A CA 1
ATOM 621 C C . GLY A 1 81 ? 64.372 29.965 68.076 1.00 17.93 81 GLY A C 1
ATOM 622 O O . GLY A 1 81 ? 63.594 29.708 67.142 1.00 18.28 81 GLY A O 1
ATOM 623 N N . ASN A 1 82 ? 65.268 30.940 68.039 1.00 16.85 82 ASN A N 1
ATOM 624 C CA . ASN A 1 82 ? 65.336 31.887 66.955 1.00 16.63 82 ASN A CA 1
ATOM 625 C C . ASN A 1 82 ? 66.312 31.387 65.858 1.00 16.87 82 ASN A C 1
ATOM 626 O O . ASN A 1 82 ? 67.542 31.527 65.980 1.00 16.74 82 ASN A O 1
ATOM 631 N N . SER A 1 83 ? 65.759 30.827 64.782 1.00 17.10 83 SER A N 1
ATOM 632 C CA . SER A 1 83 ? 66.593 30.285 63.702 1.00 18.33 83 SER A CA 1
ATOM 633 C C . SER A 1 83 ? 67.368 31.340 62.926 1.00 18.65 83 SER A C 1
ATOM 634 O O . SER A 1 83 ? 68.272 30.986 62.166 1.00 19.49 83 SER A O 1
ATOM 637 N N . PHE A 1 84 ? 67.042 32.619 63.132 1.00 18.20 84 PHE A N 1
ATOM 638 C CA . PHE A 1 84 ? 67.742 33.717 62.463 1.00 18.15 84 PHE A CA 1
ATOM 639 C C . PHE A 1 84 ? 68.957 34.215 63.237 1.00 17.93 84 PHE A C 1
ATOM 640 O O . PHE A 1 84 ? 69.721 35.063 62.731 1.00 17.28 84 PHE A O 1
ATOM 648 N N . MET A 1 85 ? 69.134 33.711 64.449 1.00 16.71 85 MET A N 1
ATOM 649 C CA . MET A 1 85 ? 70.216 34.176 65.321 1.00 17.78 85 MET A CA 1
ATOM 650 C C . MET A 1 85 ? 71.584 33.804 64.733 1.00 17.99 85 MET A C 1
ATOM 651 O O . MET A 1 85 ? 71.731 32.767 64.067 1.00 18.94 85 MET A O 1
ATOM 656 N N . ARG A 1 86 ? 72.593 34.636 64.971 1.00 17.55 86 ARG A N 1
ATOM 657 C CA . ARG A 1 86 ? 73.925 34.337 64.468 1.00 17.47 86 ARG A CA 1
ATOM 658 C C . ARG A 1 86 ? 74.929 34.380 65.598 1.00 17.00 86 ARG A C 1
ATOM 659 O O . ARG A 1 86 ? 74.912 35.318 66.399 1.00 17.43 86 ARG A O 1
ATOM 667 N N . HIS A 1 87 ? 75.827 33.397 65.644 1.00 15.98 87 HIS A N 1
ATOM 668 C CA . HIS A 1 87 ? 76.947 33.471 66.588 1.00 16.64 87 HIS A CA 1
ATOM 669 C C . HIS A 1 87 ? 78.090 34.271 65.984 1.00 16.27 87 HIS A C 1
ATOM 670 O O . HIS A 1 87 ? 78.913 33.740 65.244 1.00 17.70 87 HIS A O 1
ATOM 677 N N . ALA A 1 88 ? 78.119 35.568 66.267 1.00 16.20 88 ALA A N 1
ATOM 678 C CA . ALA A 1 88 ? 79.263 36.379 65.863 1.00 15.08 88 ALA A CA 1
ATOM 679 C C . ALA A 1 88 ? 80.512 35.862 66.588 1.00 15.01 88 ALA A C 1
ATOM 680 O O . ALA A 1 88 ? 80.473 35.610 67.801 1.00 14.26 88 ALA A O 1
ATOM 682 N N . ARG A 1 89 ? 81.617 35.698 65.845 1.00 14.69 89 ARG A N 1
ATOM 683 C CA . ARG A 1 89 ? 82.908 35.284 66.410 1.00 14.52 89 ARG A CA 1
ATOM 684 C C . ARG A 1 89 ? 83.977 36.104 65.728 1.00 14.28 89 ARG A C 1
ATOM 685 O O . ARG A 1 89 ? 83.990 36.158 64.511 1.00 15.46 89 ARG A O 1
ATOM 693 N N . ALA A 1 90 ? 84.883 36.722 66.485 1.00 13.56 90 ALA A N 1
ATOM 694 C CA . ALA A 1 90 ? 85.918 37.574 65.890 1.00 14.11 90 ALA A CA 1
ATOM 695 C C . ALA A 1 90 ? 86.993 36.784 65.160 1.00 13.65 90 ALA A C 1
ATOM 696 O O . ALA A 1 90 ? 87.425 35.722 65.628 1.00 13.35 90 ALA A O 1
ATOM 698 N N . LYS A 1 91 ? 87.420 37.331 64.025 1.00 14.87 91 LYS A N 1
ATOM 699 C CA . LYS A 1 91 ? 88.526 36.796 63.234 1.00 14.69 91 LYS A CA 1
ATOM 700 C C . LYS A 1 91 ? 89.590 37.895 63.163 1.00 14.68 91 LYS A C 1
ATOM 701 O O . LYS A 1 91 ? 89.658 38.676 62.185 1.00 14.13 91 LYS A O 1
ATOM 707 N N . VAL A 1 92 ? 90.421 37.964 64.208 1.00 13.83 92 VAL A N 1
ATOM 708 C CA . VAL A 1 92 ? 91.377 39.059 64.350 1.00 14.72 92 VAL A CA 1
ATOM 709 C C . VAL A 1 92 ? 92.195 38.717 65.589 1.00 15.17 92 VAL A C 1
ATOM 710 O O . VAL A 1 92 ? 91.687 38.024 66.467 1.00 15.78 92 VAL A O 1
ATOM 714 N N . MET A 1 93 ? 93.451 39.175 65.644 1.00 14.71 93 MET A N 1
ATOM 715 C CA . MET A 1 93 ? 94.255 39.035 66.860 1.00 14.54 93 MET A CA 1
ATOM 716 C C . MET A 1 93 ? 93.457 39.544 68.048 1.00 14.67 93 MET A C 1
ATOM 717 O O . MET A 1 93 ? 92.779 40.593 67.943 1.00 15.50 93 MET A O 1
ATOM 722 N N . GLY A 1 94 ? 93.526 38.801 69.149 1.00 13.75 94 GLY A N 1
ATOM 723 C CA . GLY A 1 94 ? 92.708 39.060 70.349 1.00 13.35 94 GLY A CA 1
ATOM 724 C C . GLY A 1 94 ? 91.409 38.272 70.345 1.00 13.70 94 GLY A C 1
ATOM 725 O O . GLY A 1 94 ? 90.719 38.160 71.389 1.00 13.44 94 GLY A O 1
ATOM 726 N N . GLY A 1 95 ? 91.049 37.713 69.186 1.00 12.94 95 GLY A N 1
ATOM 727 C CA . GLY A 1 95 ? 89.817 36.940 69.111 1.00 14.55 95 GLY A CA 1
ATOM 728 C C . GLY A 1 95 ? 88.627 37.766 69.572 1.00 13.96 95 GLY A C 1
ATOM 729 O O . GLY A 1 95 ? 88.539 38.959 69.276 1.00 14.68 95 GLY A O 1
ATOM 730 N N . CYS A 1 96 ? 87.700 37.152 70.297 1.00 14.30 96 CYS A N 1
ATOM 731 C CA . CYS A 1 96 ? 86.493 37.873 70.675 1.00 14.29 96 CYS A CA 1
ATOM 732 C C . CYS A 1 96 ? 86.778 38.956 71.708 1.00 13.96 96 CYS A C 1
ATOM 733 O O . CYS A 1 96 ? 85.991 39.878 71.843 1.00 14.08 96 CYS A O 1
ATOM 736 N N . SER A 1 97 ? 87.904 38.866 72.420 1.00 13.13 97 SER A N 1
ATOM 737 C CA . SER A 1 97 ? 88.326 40.018 73.240 1.00 13.08 97 SER A CA 1
ATOM 738 C C . SER A 1 97 ? 88.561 41.289 72.404 1.00 12.92 97 SER A C 1
ATOM 739 O O . SER A 1 97 ? 88.617 42.406 72.950 1.00 13.45 97 SER A O 1
ATOM 742 N N . SER A 1 98 ? 88.704 41.117 71.092 1.00 12.64 98 SER A N 1
ATOM 743 C CA . SER A 1 98 ? 88.869 42.246 70.169 1.00 13.70 98 SER A CA 1
ATOM 744 C C . SER A 1 98 ? 87.579 42.715 69.486 1.00 14.44 98 SER A C 1
ATOM 745 O O . SER A 1 98 ? 87.597 43.727 68.785 1.00 15.97 98 SER A O 1
ATOM 748 N N . HIS A 1 99 ? 86.475 42.003 69.675 1.00 14.46 99 HIS A N 1
ATOM 749 C CA . HIS A 1 99 ? 85.195 42.437 69.082 1.00 14.66 99 HIS A CA 1
ATOM 750 C C . HIS A 1 99 ? 84.073 42.672 70.097 1.00 14.71 99 HIS A C 1
ATOM 751 O O . HIS A 1 99 ? 82.942 43.043 69.718 1.00 15.58 99 HIS A O 1
ATOM 758 N N . ASN A 1 100 ? 84.374 42.439 71.375 1.00 14.23 100 ASN A N 1
ATOM 759 C CA . ASN A 1 100 ? 83.327 42.398 72.393 1.00 14.30 100 ASN A CA 1
ATOM 760 C C . ASN A 1 100 ? 83.072 43.752 73.104 1.00 14.74 100 ASN A C 1
ATOM 761 O O . ASN A 1 100 ? 83.674 44.797 72.745 1.00 14.39 100 ASN A O 1
ATOM 766 N N . SER A 1 101 ? 82.181 43.721 74.096 1.00 15.30 101 SER A N 1
ATOM 767 C CA . SER A 1 101 ? 81.751 44.931 74.815 1.00 16.58 101 SER A CA 1
ATOM 768 C C . SER A 1 101 ? 82.618 45.171 76.043 1.00 16.71 101 SER A C 1
ATOM 769 O O . SER A 1 101 ? 82.348 46.065 76.857 1.00 17.44 101 SER A O 1
ATOM 772 N N . CYS A 1 102 ? 83.655 44.353 76.182 1.00 16.19 102 CYS A N 1
ATOM 773 C CA . CYS A 1 102 ? 84.626 44.478 77.275 1.00 15.42 102 CYS A CA 1
ATOM 774 C C . CYS A 1 102 ? 84.029 44.387 78.673 1.00 15.11 102 CYS A C 1
ATOM 775 O O . CYS A 1 102 ? 84.639 44.865 79.618 1.00 15.83 102 CYS A O 1
ATOM 778 N N . ILE A 1 103 ? 82.864 43.763 78.828 1.00 14.10 103 ILE A N 1
ATOM 779 C CA . ILE A 1 103 ? 82.298 43.609 80.192 1.00 13.62 103 ILE A CA 1
ATOM 780 C C . ILE A 1 103 ? 83.209 42.642 80.958 1.00 14.00 103 ILE A C 1
ATOM 781 O O . ILE A 1 103 ? 83.489 41.516 80.482 1.00 13.22 103 ILE A O 1
ATOM 786 N N . ALA A 1 104 ? 83.679 43.070 82.126 1.00 13.70 104 ALA A N 1
ATOM 787 C CA . ALA A 1 104 ? 84.740 42.367 82.817 1.00 13.14 104 ALA A CA 1
ATOM 788 C C . ALA A 1 104 ? 84.281 41.895 84.208 1.00 14.15 104 ALA A C 1
ATOM 789 O O . ALA A 1 104 ? 83.961 42.735 85.080 1.00 14.14 104 ALA A O 1
ATOM 791 N N . PHE A 1 105 ? 84.213 40.564 84.380 1.00 13.08 105 PHE A N 1
ATOM 792 C CA . PHE A 1 105 ? 83.803 39.917 85.669 1.00 13.65 105 PHE A CA 1
ATOM 793 C C . PHE A 1 105 ? 84.757 38.815 86.109 1.00 13.52 105 PHE A C 1
ATOM 794 O O . PHE A 1 105 ? 85.190 38.014 85.287 1.00 13.62 105 PHE A O 1
ATOM 802 N N . TRP A 1 106 ? 85.031 38.753 87.409 1.00 13.16 106 TRP A N 1
ATOM 803 C CA . TRP A 1 106 ? 85.562 37.560 88.030 1.00 14.13 106 TRP A CA 1
ATOM 804 C C . TRP A 1 106 ? 84.369 36.625 88.106 1.00 14.20 106 TRP A C 1
ATOM 805 O O . TRP A 1 106 ? 83.264 37.096 88.395 1.00 15.42 106 TRP A O 1
ATOM 816 N N . ALA A 1 107 ? 84.561 35.326 87.839 1.00 14.28 107 ALA A N 1
ATOM 817 C CA . ALA A 1 107 ? 83.503 34.339 88.099 1.00 15.14 107 ALA A CA 1
ATOM 818 C C . ALA A 1 107 ? 83.193 34.204 89.601 1.00 15.27 107 ALA A C 1
ATOM 819 O O . ALA A 1 107 ? 84.075 34.356 90.441 1.00 16.45 107 ALA A O 1
ATOM 821 N N . PRO A 1 108 ? 81.931 33.935 89.937 1.00 15.25 108 PRO A N 1
ATOM 822 C CA . PRO A 1 108 ? 81.605 33.581 91.324 1.00 15.05 108 PRO A CA 1
ATOM 823 C C . PRO A 1 108 ? 82.483 32.445 91.842 1.00 14.99 108 PRO A C 1
ATOM 824 O O . PRO A 1 108 ? 82.748 31.485 91.108 1.00 14.43 108 PRO A O 1
ATOM 828 N N . ARG A 1 109 ? 82.946 32.555 93.082 1.00 14.51 109 ARG A N 1
ATOM 829 C CA . ARG A 1 109 ? 83.697 31.464 93.716 1.00 14.91 109 ARG A CA 1
ATOM 830 C C . ARG A 1 109 ? 82.902 30.159 93.714 1.00 15.52 109 ARG A C 1
ATOM 831 O O . ARG A 1 109 ? 83.490 29.089 93.623 1.00 15.28 109 ARG A O 1
ATOM 839 N N . GLU A 1 110 ? 81.565 30.260 93.803 1.00 15.64 110 GLU A N 1
ATOM 840 C CA . GLU A 1 110 ? 80.704 29.078 93.880 1.00 15.62 110 GLU A CA 1
ATOM 841 C C . GLU A 1 110 ? 80.688 28.303 92.564 1.00 15.71 110 GLU A C 1
ATOM 842 O O . GLU A 1 110 ? 80.654 27.079 92.572 1.00 16.16 110 GLU A O 1
ATOM 848 N N . ASP A 1 111 ? 80.719 29.012 91.435 1.00 15.55 111 ASP A N 1
ATOM 849 C CA . ASP A 1 111 ? 80.928 28.378 90.123 1.00 16.56 111 ASP A CA 1
ATOM 850 C C . ASP A 1 111 ? 82.273 27.632 90.017 1.00 16.18 111 ASP A C 1
ATOM 851 O O . ASP A 1 111 ? 82.316 26.466 89.630 1.00 16.56 111 ASP A O 1
ATOM 856 N N . LEU A 1 112 ? 83.369 28.325 90.310 1.00 15.61 112 LEU A N 1
ATOM 857 C CA . LEU A 1 112 ? 84.698 27.722 90.126 1.00 15.94 112 LEU A CA 1
ATOM 858 C C . LEU A 1 112 ? 84.939 26.564 91.099 1.00 16.06 112 LEU A C 1
ATOM 859 O O . LEU A 1 112 ? 85.495 25.545 90.714 1.00 15.65 112 LEU A O 1
ATOM 864 N N . ASP A 1 113 ? 84.487 26.721 92.342 1.00 16.90 113 ASP A N 1
ATOM 865 C CA . ASP A 1 113 ? 84.609 25.655 93.334 1.00 17.71 113 ASP A CA 1
ATOM 866 C C . ASP A 1 113 ? 83.925 24.384 92.891 1.00 18.04 113 ASP A C 1
ATOM 867 O O . ASP A 1 113 ? 84.452 23.297 93.147 1.00 17.94 113 ASP A O 1
ATOM 872 N N . GLU A 1 114 ? 82.807 24.519 92.176 1.00 17.97 114 GLU A N 1
ATOM 873 C CA . GLU A 1 114 ? 82.059 23.387 91.659 1.00 19.79 114 GLU A CA 1
ATOM 874 C C . GLU A 1 114 ? 82.722 22.659 90.498 1.00 19.39 114 GLU A C 1
ATOM 875 O O . GLU A 1 114 ? 82.439 21.479 90.271 1.00 20.39 114 GLU A O 1
ATOM 881 N N . TRP A 1 115 ? 83.603 23.330 89.758 1.00 19.42 115 TRP A N 1
ATOM 882 C CA . TRP A 1 115 ? 84.309 22.638 88.660 1.00 19.01 115 TRP A CA 1
ATOM 883 C C . TRP A 1 115 ? 85.013 21.409 89.217 1.00 19.31 115 TRP A C 1
ATOM 884 O O . TRP A 1 115 ? 84.910 20.308 88.664 1.00 18.78 115 TRP A O 1
ATOM 895 N N . GLU A 1 116 ? 85.675 21.588 90.349 1.00 19.51 116 GLU A N 1
ATOM 896 C CA . GLU A 1 116 ? 86.350 20.473 91.016 1.00 20.60 116 GLU A CA 1
ATOM 897 C C . GLU A 1 116 ? 85.351 19.572 91.765 1.00 20.91 116 GLU A C 1
ATOM 898 O O . GLU A 1 116 ? 85.305 18.331 91.578 1.00 21.29 116 GLU A O 1
ATOM 904 N N . ALA A 1 117 ? 84.552 20.206 92.612 1.00 20.83 117 ALA A N 1
ATOM 905 C CA . ALA A 1 117 ? 83.721 19.483 93.571 1.00 21.77 117 ALA A CA 1
ATOM 906 C C . ALA A 1 117 ? 82.580 18.731 92.932 1.00 21.91 117 ALA A C 1
ATOM 907 O O . ALA A 1 117 ? 82.219 17.658 93.411 1.00 21.95 117 ALA A O 1
ATOM 909 N N . LYS A 1 118 ? 82.001 19.277 91.857 1.00 21.74 118 LYS A N 1
ATOM 910 C CA . LYS A 1 118 ? 80.819 18.669 91.227 1.00 22.43 118 LYS A CA 1
ATOM 911 C C . LYS A 1 118 ? 81.135 18.054 89.852 1.00 22.57 118 LYS A C 1
ATOM 912 O O . LYS A 1 118 ? 80.536 17.040 89.462 1.00 22.87 118 LYS A O 1
ATOM 918 N N . TYR A 1 119 ? 82.068 18.665 89.119 1.00 21.82 119 TYR A N 1
ATOM 919 C CA . TYR A 1 119 ? 82.317 18.267 87.725 1.00 22.13 119 TYR A CA 1
ATOM 920 C C . TYR A 1 119 ? 83.641 17.513 87.474 1.00 21.82 119 TYR A C 1
ATOM 921 O O . TYR A 1 119 ? 84.034 17.303 86.330 1.00 22.04 119 TYR A O 1
ATOM 930 N N . GLY A 1 120 ? 84.319 17.112 88.544 1.00 21.54 120 GLY A N 1
ATOM 931 C CA . GLY A 1 120 ? 85.488 16.247 88.432 1.00 21.76 120 GLY A CA 1
ATOM 932 C C . GLY A 1 120 ? 86.783 16.885 87.970 1.00 21.68 120 GLY A C 1
ATOM 933 O O . GLY A 1 120 ? 87.768 16.182 87.767 1.00 21.20 120 GLY A O 1
ATOM 934 N N . ALA A 1 121 ? 86.791 18.212 87.817 1.00 21.49 121 ALA A N 1
ATOM 935 C CA . ALA A 1 121 ? 87.959 18.924 87.313 1.00 21.80 121 ALA A CA 1
ATOM 936 C C . ALA A 1 121 ? 88.955 19.219 88.450 1.00 21.87 121 ALA A C 1
ATOM 937 O O . ALA A 1 121 ? 89.034 20.340 88.966 1.00 21.23 121 ALA A O 1
ATOM 939 N N . THR A 1 122 ? 89.689 18.190 88.862 1.00 21.06 122 THR A N 1
ATOM 940 C CA . THR A 1 122 ? 90.607 18.308 89.999 1.00 21.73 122 THR A CA 1
ATOM 941 C C . THR A 1 122 ? 91.492 19.544 89.891 1.00 21.01 122 THR A C 1
ATOM 942 O O . THR A 1 122 ? 92.085 19.803 88.846 1.00 20.66 122 THR A O 1
ATOM 946 N N . GLY A 1 123 ? 91.572 20.320 90.964 1.00 20.29 123 GLY A N 1
ATOM 947 C CA . GLY A 1 123 ? 92.488 21.466 90.977 1.00 19.26 123 GLY A CA 1
ATOM 948 C C . GLY A 1 123 ? 91.890 22.775 90.503 1.00 18.66 123 GLY A C 1
ATOM 949 O O . GLY A 1 123 ? 92.466 23.833 90.731 1.00 19.60 123 GLY A O 1
ATOM 950 N N . TRP A 1 124 ? 90.733 22.708 89.845 1.00 18.34 124 TRP A N 1
ATOM 951 C CA . TRP A 1 124 ? 90.028 23.917 89.378 1.00 17.11 124 TRP A CA 1
ATOM 952 C C . TRP A 1 124 ? 89.010 24.384 90.423 1.00 17.10 124 TRP A C 1
ATOM 953 O O . TRP A 1 124 ? 87.939 23.769 90.594 1.00 17.72 124 TRP A O 1
ATOM 964 N N . ASN A 1 125 ? 89.363 25.450 91.130 1.00 16.61 125 ASN A N 1
ATOM 965 C CA . ASN A 1 125 ? 88.517 26.014 92.189 1.00 16.59 125 ASN A CA 1
ATOM 966 C C . ASN A 1 125 ? 88.884 27.479 92.368 1.00 16.75 125 ASN A C 1
ATOM 967 O O . ASN A 1 125 ? 89.781 27.988 91.689 1.00 15.05 125 ASN A O 1
ATOM 972 N N . ALA A 1 126 ? 88.200 28.168 93.280 1.00 16.86 126 ALA A N 1
ATOM 973 C CA . ALA A 1 126 ? 88.539 29.571 93.505 1.00 16.56 126 ALA A CA 1
ATOM 974 C C . ALA A 1 126 ? 89.934 29.779 94.087 1.00 17.38 126 ALA A C 1
ATOM 975 O O . ALA A 1 126 ? 90.545 30.828 93.855 1.00 16.42 126 ALA A O 1
ATOM 977 N N . GLU A 1 127 ? 90.447 28.801 94.841 1.00 17.66 127 GLU A N 1
ATOM 978 C CA . GLU A 1 127 ? 91.803 28.894 95.338 1.00 19.31 127 GLU A CA 1
ATOM 979 C C . GLU A 1 127 ? 92.819 28.987 94.192 1.00 18.44 127 GLU A C 1
ATOM 980 O O . GLU A 1 127 ? 93.805 29.706 94.295 1.00 17.85 127 GLU A O 1
ATOM 986 N N . ALA A 1 128 ? 92.581 28.267 93.102 1.00 17.54 128 ALA A N 1
ATOM 987 C CA . ALA A 1 128 ? 93.521 28.338 91.972 1.00 17.32 128 ALA A CA 1
ATOM 988 C C . ALA A 1 128 ? 93.300 29.589 91.128 1.00 17.22 128 ALA A C 1
ATOM 989 O O . ALA A 1 128 ? 94.257 30.203 90.642 1.00 17.19 128 ALA A O 1
ATOM 991 N N . ALA A 1 129 ? 92.037 29.997 91.005 1.00 15.60 129 ALA A N 1
ATOM 992 C CA . ALA A 1 129 ? 91.666 31.082 90.110 1.00 16.54 129 ALA A CA 1
ATOM 993 C C . ALA A 1 129 ? 91.934 32.482 90.685 1.00 15.79 129 ALA A C 1
ATOM 994 O O . ALA A 1 129 ? 92.386 33.376 89.946 1.00 16.22 129 ALA A O 1
ATOM 996 N N . TRP A 1 130 ? 91.716 32.675 91.995 1.00 15.56 130 TRP A N 1
ATOM 997 C CA . TRP A 1 130 ? 91.877 34.019 92.595 1.00 15.04 130 TRP A CA 1
ATOM 998 C C . TRP A 1 130 ? 93.258 34.648 92.318 1.00 14.95 130 TRP A C 1
ATOM 999 O O . TRP A 1 130 ? 93.333 35.816 91.878 1.00 13.27 130 TRP A O 1
ATOM 1010 N N . PRO A 1 131 ? 94.354 33.901 92.580 1.00 15.70 131 PRO A N 1
ATOM 1011 C CA . PRO A 1 131 ? 95.664 34.505 92.281 1.00 15.34 131 PRO A CA 1
ATOM 1012 C C . PRO A 1 131 ? 95.902 34.834 90.793 1.00 15.53 131 PRO A C 1
ATOM 1013 O O . PRO A 1 131 ? 96.684 35.729 90.494 1.00 15.19 131 PRO A O 1
ATOM 1017 N N . LEU A 1 132 ? 95.225 34.119 89.893 1.00 15.90 132 LEU A N 1
ATOM 1018 C CA . LEU A 1 132 ? 95.354 34.303 88.441 1.00 14.80 132 LEU A CA 1
ATOM 1019 C C . LEU A 1 132 ? 94.563 35.510 87.939 1.00 15.49 132 LEU A C 1
ATOM 1020 O O . LEU A 1 132 ? 95.056 36.265 87.108 1.00 14.63 132 LEU A O 1
ATOM 1025 N N . TYR A 1 133 ? 93.331 35.684 88.447 1.00 15.15 133 TYR A N 1
ATOM 1026 C CA . TYR A 1 133 ? 92.609 36.937 88.232 1.00 14.39 133 TYR A CA 1
ATOM 1027 C C . TYR A 1 133 ? 93.482 38.129 88.690 1.00 14.89 133 TYR A C 1
ATOM 1028 O O . TYR A 1 133 ? 93.588 39.134 87.986 1.00 13.95 133 TYR A O 1
ATOM 1037 N N . LYS A 1 134 ? 94.076 38.019 89.875 1.00 15.36 134 LYS A N 1
ATOM 1038 C CA . LYS A 1 134 ? 94.976 39.064 90.401 1.00 16.65 134 LYS A CA 1
ATOM 1039 C C . LYS A 1 134 ? 96.142 39.332 89.438 1.00 16.99 134 LYS A C 1
ATOM 1040 O O . LYS A 1 134 ? 96.468 40.489 89.115 1.00 16.88 134 LYS A O 1
ATOM 1046 N N . ARG A 1 135 ? 96.763 38.252 88.965 1.00 16.39 135 ARG A N 1
ATOM 1047 C CA . ARG A 1 135 ? 97.953 38.350 88.113 1.00 18.00 135 ARG A CA 1
ATOM 1048 C C . ARG A 1 135 ? 97.631 38.984 86.749 1.00 17.17 135 ARG A C 1
ATOM 1049 O O . ARG A 1 135 ? 98.446 39.736 86.194 1.00 16.49 135 ARG A O 1
ATOM 1057 N N . LEU A 1 136 ? 96.466 38.642 86.198 1.00 16.61 136 LEU A N 1
ATOM 1058 C CA . LEU A 1 136 ? 96.135 39.105 84.865 1.00 17.40 136 LEU A CA 1
ATOM 1059 C C . LEU A 1 136 ? 95.736 40.577 84.832 1.00 17.80 136 LEU A C 1
ATOM 1060 O O . LEU A 1 136 ? 95.897 41.206 83.797 1.00 17.01 136 LEU A O 1
ATOM 1065 N N . GLU A 1 137 ? 95.223 41.136 85.943 1.00 17.50 137 GLU A N 1
ATOM 1066 C CA . GLU A 1 137 ? 94.627 42.480 85.876 1.00 17.93 137 GLU A CA 1
ATOM 1067 C C . GLU A 1 137 ? 95.436 43.628 86.502 1.00 18.00 137 GLU A C 1
ATOM 1068 O O . GLU A 1 137 ? 96.197 43.426 87.451 1.00 17.35 137 GLU A O 1
ATOM 1074 N N . THR A 1 138 ? 95.222 44.829 85.959 1.00 18.45 138 THR A N 1
ATOM 1075 C CA . THR A 1 138 ? 95.439 46.084 86.678 1.00 18.98 138 THR A CA 1
ATOM 1076 C C . THR A 1 138 ? 94.034 46.662 86.849 1.00 18.78 138 THR A C 1
ATOM 1077 O O . THR A 1 138 ? 93.406 47.111 85.883 1.00 18.56 138 THR A O 1
ATOM 1081 N N . ASN A 1 139 ? 93.529 46.592 88.076 1.00 19.52 139 ASN A N 1
ATOM 1082 C CA . ASN A 1 139 ? 92.171 46.980 88.376 1.00 19.84 139 ASN A CA 1
ATOM 1083 C C . ASN A 1 139 ? 92.141 48.353 89.064 1.00 20.85 139 ASN A C 1
ATOM 1084 O O . ASN A 1 139 ? 92.894 48.588 90.005 1.00 20.01 139 ASN A O 1
ATOM 1089 N N . GLU A 1 140 ? 91.282 49.245 88.582 1.00 21.15 140 GLU A N 1
ATOM 1090 C CA . GLU A 1 140 ? 91.079 50.546 89.222 1.00 23.68 140 GLU A CA 1
ATOM 1091 C C . GLU A 1 140 ? 90.787 50.434 90.729 1.00 23.09 140 GLU A C 1
ATOM 1092 O O . GLU A 1 140 ? 91.175 51.310 91.486 1.00 23.96 140 GLU A O 1
ATOM 1098 N N . ASP A 1 141 ? 90.118 49.362 91.152 1.00 22.96 141 ASP A N 1
ATOM 1099 C CA . ASP A 1 141 ? 89.768 49.159 92.556 1.00 23.28 141 ASP A CA 1
ATOM 1100 C C . ASP A 1 141 ? 90.891 48.540 93.403 1.00 22.75 141 ASP A C 1
ATOM 1101 O O . ASP A 1 141 ? 90.676 48.257 94.584 1.00 22.71 141 ASP A O 1
ATOM 1106 N N . ALA A 1 142 ? 92.065 48.303 92.812 1.00 21.86 142 ALA A N 1
ATOM 1107 C CA . ALA A 1 142 ? 93.187 47.732 93.562 1.00 21.32 142 ALA A CA 1
ATOM 1108 C C . ALA A 1 142 ? 93.595 48.660 94.709 1.00 21.09 142 ALA A C 1
ATOM 1109 O O . ALA A 1 142 ? 93.439 49.882 94.610 1.00 21.40 142 ALA A O 1
ATOM 1111 N N . GLY A 1 143 ? 94.123 48.078 95.775 1.00 20.79 143 GLY A N 1
ATOM 1112 C CA . GLY A 1 143 ? 94.486 48.850 96.965 1.00 20.30 143 GLY A CA 1
ATOM 1113 C C . GLY A 1 143 ? 94.348 48.014 98.228 1.00 19.89 143 GLY A C 1
ATOM 1114 O O . GLY A 1 143 ? 93.801 46.909 98.189 1.00 19.86 143 GLY A O 1
ATOM 1115 N N . PRO A 1 144 ? 94.824 48.552 99.371 1.00 19.60 144 PRO A N 1
ATOM 1116 C CA . PRO A 1 144 ? 94.776 47.806 100.627 1.00 19.57 144 PRO A CA 1
ATOM 1117 C C . PRO A 1 144 ? 93.350 47.483 101.117 1.00 18.97 144 PRO A C 1
ATOM 1118 O O . PRO A 1 144 ? 93.178 46.534 101.883 1.00 18.99 144 PRO A O 1
ATOM 1122 N N . ASP A 1 145 ? 92.346 48.253 100.676 1.00 18.83 145 ASP A N 1
ATOM 1123 C CA . ASP A 1 145 ? 90.941 47.950 101.024 1.00 19.34 145 ASP A CA 1
ATOM 1124 C C . ASP A 1 145 ? 90.278 46.967 100.042 1.00 19.25 145 ASP A C 1
ATOM 1125 O O . ASP A 1 145 ? 89.086 46.666 100.158 1.00 20.11 145 ASP A O 1
ATOM 1130 N N . ALA A 1 146 ? 91.058 46.450 99.091 1.00 18.53 146 ALA A N 1
ATOM 1131 C CA . ALA A 1 146 ? 90.581 45.400 98.159 1.00 18.22 146 ALA A CA 1
ATOM 1132 C C . ALA A 1 146 ? 91.790 44.580 97.700 1.00 17.94 146 ALA A C 1
ATOM 1133 O O . ALA A 1 146 ? 92.168 44.614 96.513 1.00 18.37 146 ALA A O 1
ATOM 1135 N N . PRO A 1 147 ? 92.436 43.886 98.657 1.00 17.34 147 PRO A N 1
ATOM 1136 C CA . PRO A 1 147 ? 93.751 43.290 98.386 1.00 17.46 147 PRO A CA 1
ATOM 1137 C C . PRO A 1 147 ? 93.706 42.090 97.432 1.00 17.98 147 PRO A C 1
ATOM 1138 O O . PRO A 1 147 ? 94.769 41.646 96.990 1.00 17.77 147 PRO A O 1
ATOM 1142 N N . HIS A 1 148 ? 92.505 41.586 97.110 1.00 17.49 148 HIS A N 1
ATOM 1143 C CA . HIS A 1 148 ? 92.382 40.502 96.111 1.00 17.22 148 HIS A CA 1
ATOM 1144 C C . HIS A 1 148 ? 92.717 40.994 94.708 1.00 17.15 148 HIS A C 1
ATOM 1145 O O . HIS A 1 148 ? 93.073 40.176 93.826 1.00 17.59 148 HIS A O 1
ATOM 1152 N N . HIS A 1 149 ? 92.545 42.307 94.491 1.00 16.74 149 HIS A N 1
ATOM 1153 C CA . HIS A 1 149 ? 92.733 42.907 93.176 1.00 16.10 149 HIS A CA 1
ATOM 1154 C C . HIS A 1 149 ? 94.195 42.983 92.752 1.00 16.84 149 HIS A C 1
ATOM 1155 O O . HIS A 1 149 ? 95.079 43.188 93.594 1.00 16.30 149 HIS A O 1
ATOM 1162 N N . GLY A 1 150 ? 94.429 42.800 91.455 1.00 16.49 150 GLY A N 1
ATOM 1163 C CA . GLY A 1 150 ? 95.753 43.045 90.864 1.00 18.39 150 GLY A CA 1
ATOM 1164 C C . GLY A 1 150 ? 95.905 44.516 90.540 1.00 18.05 150 GLY A C 1
ATOM 1165 O O . GLY A 1 150 ? 94.926 45.180 90.174 1.00 17.86 150 GLY A O 1
ATOM 1166 N N . ASP A 1 151 ? 97.124 45.021 90.708 1.00 19.50 151 ASP A N 1
ATOM 1167 C CA . ASP A 1 151 ? 97.479 46.410 90.386 1.00 20.91 151 ASP A CA 1
ATOM 1168 C C . ASP A 1 151 ? 98.575 46.479 89.313 1.00 21.12 151 ASP A C 1
ATOM 1169 O O . ASP A 1 151 ? 99.061 47.576 89.006 1.00 21.38 151 ASP A O 1
ATOM 1174 N N . SER A 1 152 ? 98.961 45.325 88.755 1.00 20.18 152 SER A N 1
ATOM 1175 C CA . SER A 1 152 ? 100.153 45.247 87.906 1.00 20.90 152 SER A CA 1
ATOM 1176 C C . SER A 1 152 ? 99.982 44.432 86.624 1.00 20.07 152 SER A C 1
ATOM 1177 O O . SER A 1 152 ? 100.898 44.398 85.785 1.00 20.30 152 SER A O 1
ATOM 1180 N N . GLY A 1 153 ? 98.829 43.778 86.477 1.00 19.12 153 GLY A N 1
ATOM 1181 C CA . GLY A 1 153 ? 98.636 42.839 85.365 1.00 18.30 153 GLY A CA 1
ATOM 1182 C C . GLY A 1 153 ? 98.441 43.509 84.016 1.00 17.44 153 GLY A C 1
ATOM 1183 O O . GLY A 1 153 ? 98.136 44.705 83.954 1.00 17.05 153 GLY A O 1
ATOM 1184 N N . PRO A 1 154 ? 98.586 42.728 82.924 1.00 16.31 154 PRO A N 1
ATOM 1185 C CA . PRO A 1 154 ? 98.503 43.275 81.572 1.00 16.10 154 PRO A CA 1
ATOM 1186 C C . PRO A 1 154 ? 97.139 43.811 81.183 1.00 15.94 154 PRO A C 1
ATOM 1187 O O . PRO A 1 154 ? 97.053 44.713 80.321 1.00 16.47 154 PRO A O 1
ATOM 1191 N N . VAL A 1 155 ? 96.084 43.263 81.792 1.00 15.27 155 VAL A N 1
ATOM 1192 C CA . VAL A 1 155 ? 94.704 43.572 81.376 1.00 16.04 155 VAL A CA 1
ATOM 1193 C C . VAL A 1 155 ? 94.098 44.654 82.293 1.00 16.60 155 VAL A C 1
ATOM 1194 O O . VAL A 1 155 ? 93.811 44.412 83.461 1.00 17.05 155 VAL A O 1
ATOM 1198 N N . HIS A 1 156 ? 93.926 45.853 81.749 1.00 17.98 156 HIS A N 1
ATOM 1199 C CA . HIS A 1 156 ? 93.477 46.992 82.539 1.00 19.21 156 HIS A CA 1
ATOM 1200 C C . HIS A 1 156 ? 91.962 46.971 82.682 1.00 18.41 156 HIS A C 1
ATOM 1201 O O . HIS A 1 156 ? 91.258 46.990 81.677 1.00 17.25 156 HIS A O 1
ATOM 1208 N N . LEU A 1 157 ? 91.459 46.929 83.923 1.00 18.47 157 LEU A N 1
ATOM 1209 C CA . LEU A 1 157 ? 90.020 47.062 84.186 1.00 18.63 157 LEU A CA 1
ATOM 1210 C C . LEU A 1 157 ? 89.717 48.397 84.879 1.00 19.00 157 LEU A C 1
ATOM 1211 O O . LEU A 1 157 ? 90.433 48.788 85.826 1.00 18.75 157 LEU A O 1
ATOM 1216 N N . MET A 1 158 ? 88.667 49.075 84.418 1.00 18.23 158 MET A N 1
ATOM 1217 C CA . MET A 1 158 ? 88.239 50.354 84.980 1.00 20.04 158 MET A CA 1
ATOM 1218 C C . MET A 1 158 ? 86.753 50.308 85.254 1.00 19.72 158 MET A C 1
ATOM 1219 O O . MET A 1 158 ? 86.021 49.515 84.640 1.00 17.90 158 MET A O 1
ATOM 1224 N N . ASN A 1 159 ? 86.292 51.192 86.145 1.00 20.02 159 ASN A N 1
ATOM 1225 C CA . ASN A 1 159 ? 84.861 51.324 86.366 1.00 21.38 159 ASN A CA 1
ATOM 1226 C C . ASN A 1 159 ? 84.252 52.194 85.293 1.00 21.53 159 ASN A C 1
ATOM 1227 O O . ASN A 1 159 ? 84.833 53.211 84.923 1.00 22.85 159 ASN A O 1
ATOM 1232 N N . VAL A 1 160 ? 83.093 51.810 84.780 1.00 21.28 160 VAL A N 1
ATOM 1233 C CA . VAL A 1 160 ? 82.377 52.693 83.873 1.00 22.46 160 VAL A CA 1
ATOM 1234 C C . VAL A 1 160 ? 81.869 53.899 84.716 1.00 23.86 160 VAL A C 1
ATOM 1235 O O . VAL A 1 160 ? 81.167 53.684 85.698 1.00 23.41 160 VAL A O 1
ATOM 1239 N N . PRO A 1 161 ? 82.247 55.153 84.346 1.00 25.26 161 PRO A N 1
ATOM 1240 C CA . PRO A 1 161 ? 81.770 56.336 85.109 1.00 26.67 161 PRO A CA 1
ATOM 1241 C C . PRO A 1 161 ? 80.252 56.502 84.979 1.00 27.51 161 PRO A C 1
ATOM 1242 O O . PRO A 1 161 ? 79.700 56.276 83.901 1.00 27.40 161 PRO A O 1
ATOM 1246 N N . PRO A 1 162 ? 79.573 56.889 86.068 1.00 28.66 162 PRO A N 1
ATOM 1247 C CA . PRO A 1 162 ? 78.098 57.006 86.043 1.00 29.56 162 PRO A CA 1
ATOM 1248 C C . PRO A 1 162 ? 77.575 58.298 85.356 1.00 30.47 162 PRO A C 1
ATOM 1249 O O . PRO A 1 162 ? 76.828 59.090 85.945 1.00 31.07 162 PRO A O 1
ATOM 1253 N N . LYS A 1 163 ? 77.959 58.485 84.104 1.00 30.74 163 LYS A N 1
ATOM 1254 C CA . LYS A 1 163 ? 77.650 59.690 83.343 1.00 30.94 163 LYS A CA 1
ATOM 1255 C C . LYS A 1 163 ? 76.234 59.615 82.765 1.00 30.14 163 LYS A C 1
ATOM 1256 O O . LYS A 1 163 ? 75.535 60.623 82.698 1.00 30.60 163 LYS A O 1
ATOM 1262 N N . ASP A 1 164 ? 75.795 58.419 82.380 1.00 28.13 164 ASP A N 1
ATOM 1263 C CA . ASP A 1 164 ? 74.504 58.256 81.722 1.00 26.93 164 ASP A CA 1
ATOM 1264 C C . ASP A 1 164 ? 73.333 58.472 82.694 1.00 26.10 164 ASP A C 1
ATOM 1265 O O . ASP A 1 164 ? 73.101 57.639 83.555 1.00 25.87 164 ASP A O 1
ATOM 1270 N N . PRO A 1 165 ? 72.566 59.578 82.524 1.00 25.63 165 PRO A N 1
ATOM 1271 C CA . PRO A 1 165 ? 71.471 59.832 83.483 1.00 24.91 165 PRO A CA 1
ATOM 1272 C C . PRO A 1 165 ? 70.384 58.759 83.488 1.00 23.80 165 PRO A C 1
ATOM 1273 O O . PRO A 1 165 ? 69.792 58.511 84.540 1.00 23.70 165 PRO A O 1
ATOM 1277 N N . THR A 1 166 ? 70.117 58.123 82.344 1.00 22.40 166 THR A N 1
ATOM 1278 C CA . THR A 1 166 ? 69.131 57.035 82.295 1.00 21.82 166 THR A CA 1
ATOM 1279 C C . THR A 1 166 ? 69.634 55.820 83.092 1.00 21.17 166 THR A C 1
ATOM 1280 O O . THR A 1 166 ? 68.829 55.105 83.727 1.00 19.16 166 THR A O 1
ATOM 1284 N N . GLY A 1 167 ? 70.950 55.589 83.009 1.00 20.12 167 GLY A N 1
ATOM 1285 C CA . GLY A 1 167 ? 71.630 54.559 83.805 1.00 19.52 167 GLY A CA 1
ATOM 1286 C C . GLY A 1 167 ? 71.492 54.808 85.302 1.00 19.72 167 GLY A C 1
ATOM 1287 O O . GLY A 1 167 ? 71.114 53.907 86.056 1.00 17.37 167 GLY A O 1
ATOM 1288 N N . VAL A 1 168 ? 71.818 56.031 85.732 1.00 19.49 168 VAL A N 1
ATOM 1289 C CA . VAL A 1 168 ? 71.710 56.396 87.144 1.00 20.46 168 VAL A CA 1
ATOM 1290 C C . VAL A 1 168 ? 70.269 56.179 87.626 1.00 20.35 168 VAL A C 1
ATOM 1291 O O . VAL A 1 168 ? 70.057 55.577 88.685 1.00 20.71 168 VAL A O 1
ATOM 1295 N N . ALA A 1 169 ? 69.293 56.599 86.820 1.00 19.83 169 ALA A N 1
ATOM 1296 C CA . ALA A 1 169 ? 67.878 56.490 87.168 1.00 19.77 169 ALA A CA 1
ATOM 1297 C C . ALA A 1 169 ? 67.454 55.023 87.203 1.00 19.83 169 ALA A C 1
ATOM 1298 O O . ALA A 1 169 ? 66.672 54.621 88.069 1.00 18.74 169 ALA A O 1
ATOM 1300 N N . LEU A 1 170 ? 67.990 54.217 86.278 1.00 18.53 170 LEU A N 1
ATOM 1301 C CA . LEU A 1 170 ? 67.706 52.788 86.288 1.00 19.68 170 LEU A CA 1
ATOM 1302 C C . LEU A 1 170 ? 68.215 52.120 87.561 1.00 19.02 170 LEU A C 1
ATOM 1303 O O . LEU A 1 170 ? 67.557 51.233 88.095 1.00 19.61 170 LEU A O 1
ATOM 1308 N N . LEU A 1 171 ? 69.409 52.500 88.014 1.00 20.04 171 LEU A N 1
ATOM 1309 C CA . LEU A 1 171 ? 69.911 51.973 89.283 1.00 20.16 171 LEU A CA 1
ATOM 1310 C C . LEU A 1 171 ? 69.002 52.427 90.455 1.00 20.64 171 LEU A C 1
ATOM 1311 O O . LEU A 1 171 ? 68.657 51.628 91.327 1.00 19.58 171 LEU A O 1
ATOM 1316 N N . ASP A 1 172 ? 68.585 53.693 90.439 1.00 20.39 172 ASP A N 1
ATOM 1317 C CA . ASP A 1 172 ? 67.648 54.178 91.457 1.00 20.96 172 ASP A CA 1
ATOM 1318 C C . ASP A 1 172 ? 66.357 53.361 91.424 1.00 20.97 172 ASP A C 1
ATOM 1319 O O . ASP A 1 172 ? 65.707 53.159 92.471 1.00 21.13 172 ASP A O 1
ATOM 1324 N N . ALA A 1 173 ? 65.958 52.934 90.218 1.00 20.82 173 ALA A N 1
ATOM 1325 C CA . ALA A 1 173 ? 64.737 52.144 89.986 1.00 20.98 173 ALA A CA 1
ATOM 1326 C C . ALA A 1 173 ? 64.923 50.718 90.487 1.00 21.16 173 ALA A C 1
ATOM 1327 O O . ALA A 1 173 ? 64.007 50.119 91.091 1.00 20.80 173 ALA A O 1
ATOM 1329 N N . CYS A 1 174 ? 66.118 50.172 90.243 1.00 21.13 174 CYS A N 1
ATOM 1330 C CA . CYS A 1 174 ? 66.505 48.886 90.853 1.00 20.69 174 CYS A CA 1
ATOM 1331 C C . CYS A 1 174 ? 66.350 48.935 92.374 1.00 20.59 174 CYS A C 1
ATOM 1332 O O . CYS A 1 174 ? 65.772 48.038 92.963 1.00 20.64 174 CYS A O 1
ATOM 1335 N N . GLU A 1 175 ? 66.873 49.979 93.000 1.00 21.18 175 GLU A N 1
ATOM 1336 C CA . GLU A 1 175 ? 66.776 50.095 94.471 1.00 22.16 175 GLU A CA 1
ATOM 1337 C C . GLU A 1 175 ? 65.323 50.065 94.928 1.00 22.22 175 GLU A C 1
ATOM 1338 O O . GLU A 1 175 ? 64.983 49.363 95.884 1.00 23.22 175 GLU A O 1
ATOM 1344 N N . GLN A 1 176 ? 64.466 50.799 94.219 1.00 21.66 176 GLN A N 1
ATOM 1345 C CA . GLN A 1 176 ? 63.024 50.825 94.513 1.00 21.69 176 GLN A CA 1
ATOM 1346 C C . GLN A 1 176 ? 62.365 49.488 94.319 1.00 22.08 176 GLN A C 1
ATOM 1347 O O . GLN A 1 176 ? 61.393 49.195 95.001 1.00 22.24 176 GLN A O 1
ATOM 1353 N N . ALA A 1 177 ? 62.876 48.679 93.384 1.00 21.65 177 ALA A N 1
ATOM 1354 C CA . ALA A 1 177 ? 62.374 47.319 93.187 1.00 21.67 177 ALA A CA 1
ATOM 1355 C C . ALA A 1 177 ? 63.018 46.302 94.159 1.00 21.81 177 ALA A C 1
ATOM 1356 O O . ALA A 1 177 ? 62.752 45.105 94.071 1.00 22.46 177 ALA A O 1
ATOM 1358 N N . GLY A 1 178 ? 63.843 46.783 95.088 1.00 21.57 178 GLY A N 1
ATOM 1359 C CA . GLY A 1 178 ? 64.460 45.914 96.094 1.00 21.91 178 GLY A CA 1
ATOM 1360 C C . GLY A 1 178 ? 65.775 45.289 95.643 1.00 22.03 178 GLY A C 1
ATOM 1361 O O . GLY A 1 178 ? 66.205 44.283 96.201 1.00 21.09 178 GLY A O 1
ATOM 1362 N N . ILE A 1 179 ? 66.396 45.892 94.622 1.00 22.23 179 ILE A N 1
ATOM 1363 C CA . ILE A 1 179 ? 67.695 45.435 94.100 1.00 21.75 179 ILE A CA 1
ATOM 1364 C C . ILE A 1 179 ? 68.714 46.509 94.411 1.00 22.34 179 ILE A C 1
ATOM 1365 O O . ILE A 1 179 ? 68.746 47.533 93.743 1.00 22.96 179 ILE A O 1
ATOM 1370 N N . PRO A 1 180 ? 69.531 46.312 95.463 1.00 23.12 180 PRO A N 1
ATOM 1371 C CA . PRO A 1 180 ? 70.459 47.374 95.848 1.00 23.05 180 PRO A CA 1
ATOM 1372 C C . PRO A 1 180 ? 71.620 47.570 94.874 1.00 22.66 180 PRO A C 1
ATOM 1373 O O . PRO A 1 180 ? 71.921 46.666 94.110 1.00 23.19 180 PRO A O 1
ATOM 1377 N N . ARG A 1 181 ? 72.231 48.751 94.877 1.00 22.07 181 ARG A N 1
ATOM 1378 C CA . ARG A 1 181 ? 73.508 48.936 94.196 1.00 22.07 181 ARG A CA 1
ATOM 1379 C C . ARG A 1 181 ? 74.519 47.988 94.860 1.00 22.65 181 ARG A C 1
ATOM 1380 O O . ARG A 1 181 ? 74.520 47.819 96.089 1.00 21.61 181 ARG A O 1
ATOM 1388 N N . ALA A 1 182 ? 75.341 47.337 94.040 1.00 22.30 182 ALA A N 1
ATOM 1389 C CA . ALA A 1 182 ? 76.352 46.432 94.543 1.00 22.37 182 ALA A CA 1
ATOM 1390 C C . ALA A 1 182 ? 77.620 46.627 93.728 1.00 22.23 182 ALA A C 1
ATOM 1391 O O . ALA A 1 182 ? 77.544 46.839 92.521 1.00 22.85 182 ALA A O 1
ATOM 1393 N N . LYS A 1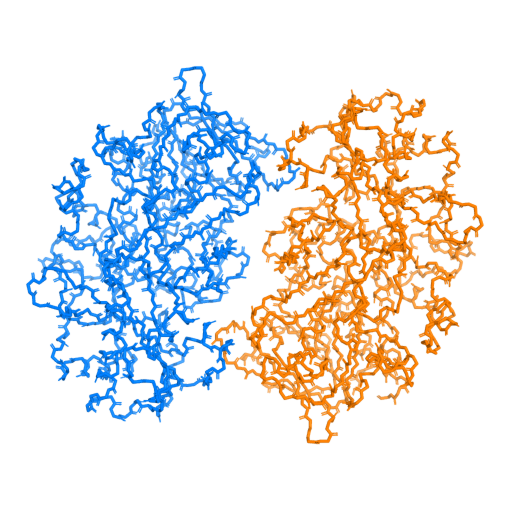 183 ? 78.772 46.584 94.387 1.00 20.99 183 LYS A N 1
ATOM 1394 C CA . LYS A 1 183 ? 80.042 46.612 93.681 1.00 21.03 183 LYS A CA 1
ATOM 1395 C C . LYS A 1 183 ? 80.331 45.263 93.033 1.00 19.08 183 LYS A C 1
ATOM 1396 O O . LYS A 1 183 ? 80.130 44.225 93.650 1.00 18.33 183 LYS A O 1
ATOM 1402 N N . PHE A 1 184 ? 80.876 45.293 91.822 1.00 17.59 184 PHE A N 1
ATOM 1403 C CA . PHE A 1 184 ? 81.256 44.050 91.125 1.00 16.98 184 PHE A CA 1
ATOM 1404 C C . PHE A 1 184 ? 82.721 43.735 91.398 1.00 16.33 184 PHE A C 1
ATOM 1405 O O . PHE A 1 184 ? 83.509 44.626 91.767 1.00 14.69 184 PHE A O 1
ATOM 1413 N N . ASN A 1 185 ? 83.061 42.460 91.247 1.00 15.42 185 ASN A N 1
ATOM 1414 C CA . ASN A 1 185 ? 84.438 41.978 91.358 1.00 15.46 185 ASN A CA 1
ATOM 1415 C C . ASN A 1 185 ? 85.076 42.170 92.728 1.00 15.28 185 ASN A C 1
ATOM 1416 O O . ASN A 1 185 ? 86.278 42.374 92.822 1.00 14.60 185 ASN A O 1
ATOM 1421 N N . THR A 1 186 ? 84.265 42.101 93.771 1.00 14.79 186 THR A N 1
ATOM 1422 C CA . THR A 1 186 ? 84.772 42.257 95.142 1.00 16.21 186 THR A CA 1
ATOM 1423 C C . THR A 1 186 ? 85.310 40.947 95.737 1.00 17.15 186 THR A C 1
ATOM 1424 O O . THR A 1 186 ? 85.867 40.948 96.830 1.00 18.70 186 THR A O 1
ATOM 1428 N N . GLY A 1 187 ? 85.111 39.844 95.031 1.00 17.73 187 GLY A N 1
ATOM 1429 C CA . GLY A 1 187 ? 85.388 38.523 95.581 1.00 18.08 187 GLY A CA 1
ATOM 1430 C C . GLY A 1 187 ? 84.127 37.886 96.136 1.00 17.85 187 GLY A C 1
ATOM 1431 O O . GLY A 1 187 ? 84.082 36.671 96.314 1.00 18.82 187 GLY A O 1
ATOM 1432 N N . THR A 1 188 ? 83.100 38.695 96.417 1.00 17.41 188 THR A N 1
ATOM 1433 C CA . THR A 1 188 ? 81.839 38.169 96.921 1.00 16.89 188 THR A CA 1
ATOM 1434 C C . THR A 1 188 ? 80.779 38.245 95.830 1.00 17.09 188 THR A C 1
ATOM 1435 O O . THR A 1 188 ? 80.551 39.308 95.254 1.00 16.45 188 THR A O 1
ATOM 1439 N N . THR A 1 189 ? 80.141 37.106 95.565 1.00 15.20 189 THR A N 1
ATOM 1440 C CA . THR A 1 189 ? 79.171 36.972 94.483 1.00 16.47 189 THR A CA 1
ATOM 1441 C C . THR A 1 189 ? 78.005 37.937 94.681 1.00 16.98 189 THR A C 1
ATOM 1442 O O . THR A 1 189 ? 77.484 38.059 95.790 1.00 16.77 189 THR A O 1
ATOM 1446 N N . VAL A 1 190 ? 77.635 38.645 93.617 1.00 16.43 190 VAL A N 1
ATOM 1447 C CA . VAL A 1 190 ? 76.417 39.460 93.635 1.00 17.76 190 VAL A CA 1
ATOM 1448 C C . VAL A 1 190 ? 75.208 38.596 93.250 1.00 18.02 190 VAL A C 1
ATOM 1449 O O . VAL A 1 190 ? 75.064 38.195 92.084 1.00 18.22 190 VAL A O 1
ATOM 1453 N N . VAL A 1 191 ? 74.355 38.296 94.224 1.00 17.52 191 VAL A N 1
ATOM 1454 C CA . VAL A 1 191 ? 73.153 37.495 93.949 1.00 17.98 191 VAL A CA 1
ATOM 1455 C C . VAL A 1 191 ? 71.971 38.410 93.641 1.00 18.02 191 VAL A C 1
ATOM 1456 O O . VAL A 1 191 ? 71.202 38.169 92.713 1.00 19.22 191 VAL A O 1
ATOM 1460 N N . ASN A 1 192 ? 71.862 39.474 94.420 1.00 18.53 192 ASN A N 1
ATOM 1461 C CA . ASN A 1 192 ? 70.803 40.435 94.227 1.00 18.65 192 ASN A CA 1
ATOM 1462 C C . ASN A 1 192 ? 71.436 41.809 94.242 1.00 18.42 192 ASN A C 1
ATOM 1463 O O . ASN A 1 192 ? 71.784 42.330 95.301 1.00 18.85 192 ASN A O 1
ATOM 1468 N N . GLY A 1 193 ? 71.628 42.387 93.036 1.00 17.54 193 GLY A N 1
ATOM 1469 C CA . GLY A 1 193 ? 72.274 43.691 93.026 1.00 16.84 193 GLY A CA 1
ATOM 1470 C C . GLY A 1 193 ? 72.594 44.172 91.631 1.00 17.20 193 GLY A C 1
ATOM 1471 O O . GLY A 1 193 ? 72.587 43.382 90.693 1.00 17.30 193 GLY A O 1
ATOM 1472 N N . ALA A 1 194 ? 72.895 45.462 91.508 1.00 17.15 194 ALA A N 1
ATOM 1473 C CA . ALA A 1 194 ? 73.120 46.071 90.189 1.00 16.69 194 ALA A CA 1
ATOM 1474 C C . ALA A 1 194 ? 74.111 47.225 90.229 1.00 17.15 194 ALA A C 1
ATOM 1475 O O . ALA A 1 194 ? 74.321 47.866 91.274 1.00 17.22 194 ALA A O 1
ATOM 1477 N N . ASN A 1 195 ? 74.733 47.503 89.080 1.00 16.60 195 ASN A N 1
ATOM 1478 C CA . ASN A 1 195 ? 75.660 48.614 88.979 1.00 16.54 195 ASN A CA 1
ATOM 1479 C C . ASN A 1 195 ? 76.143 48.825 87.566 1.00 16.15 195 ASN A C 1
ATOM 1480 O O . ASN A 1 195 ? 75.894 47.992 86.697 1.00 15.10 195 ASN A O 1
ATOM 1485 N N . PHE A 1 196 ? 76.807 49.962 87.353 1.00 16.16 196 PHE A N 1
ATOM 1486 C CA . PHE A 1 196 ? 77.700 50.154 86.205 1.00 16.97 196 PHE A CA 1
ATOM 1487 C C . PHE A 1 196 ? 78.833 49.093 86.249 1.00 16.89 196 PHE A C 1
ATOM 1488 O O . PHE A 1 196 ? 79.398 48.810 87.326 1.00 16.05 196 PHE A O 1
ATOM 1496 N N . PHE A 1 197 ? 79.155 48.497 85.095 1.00 16.64 197 PHE A N 1
ATOM 1497 C CA . PHE A 1 197 ? 80.189 47.460 85.036 1.00 16.49 197 PHE A CA 1
ATOM 1498 C C . PHE A 1 197 ? 81.594 47.951 85.320 1.00 16.81 197 PHE A C 1
ATOM 1499 O O . PHE A 1 197 ? 81.893 49.158 85.242 1.00 17.58 197 PHE A O 1
ATOM 1507 N N . GLN A 1 198 ? 82.482 46.995 85.613 1.00 16.40 198 GLN A N 1
ATOM 1508 C CA . GLN A 1 198 ? 83.887 47.185 85.289 1.00 15.62 198 GLN A CA 1
ATOM 1509 C C . GLN A 1 198 ? 84.057 46.707 83.846 1.00 15.17 198 GLN A C 1
ATOM 1510 O O . GLN A 1 198 ? 83.403 45.737 83.421 1.00 15.98 198 GLN A O 1
ATOM 1516 N N . ILE A 1 199 ? 84.909 47.407 83.101 1.00 15.20 199 ILE A N 1
ATOM 1517 C CA . ILE A 1 199 ? 85.220 47.010 81.724 1.00 15.56 199 ILE A CA 1
ATOM 1518 C C . ILE A 1 199 ? 86.743 46.931 81.573 1.00 16.49 199 ILE A C 1
ATOM 1519 O O . ILE A 1 199 ? 87.488 47.678 82.234 1.00 16.92 199 ILE A O 1
ATOM 1524 N N . ASN A 1 200 ? 87.211 46.005 80.738 1.00 16.33 200 ASN A N 1
ATOM 1525 C CA . ASN A 1 200 ? 88.636 45.949 80.405 1.00 17.39 200 ASN A CA 1
ATOM 1526 C C . ASN A 1 200 ? 88.967 46.900 79.265 1.00 17.35 200 ASN A C 1
ATOM 1527 O O . ASN A 1 200 ? 89.037 46.499 78.086 1.00 17.08 200 ASN A O 1
ATOM 1532 N N . ARG A 1 201 ? 89.143 48.170 79.628 1.00 16.52 201 ARG A N 1
ATOM 1533 C CA . ARG A 1 201 ? 89.426 49.220 78.675 1.00 17.87 201 ARG A CA 1
ATOM 1534 C C . ARG A 1 201 ? 90.509 50.120 79.264 1.00 18.97 201 ARG A C 1
ATOM 1535 O O . ARG A 1 201 ? 90.520 50.381 80.474 1.00 18.37 201 ARG A O 1
ATOM 1543 N N . ARG A 1 202 ? 91.419 50.573 78.415 1.00 20.66 202 ARG A N 1
ATOM 1544 C CA . ARG A 1 202 ? 92.456 51.485 78.848 1.00 23.16 202 ARG A CA 1
ATOM 1545 C C . ARG A 1 202 ? 91.917 52.917 78.925 1.00 23.85 202 ARG A C 1
ATOM 1546 O O . ARG A 1 202 ? 90.831 53.213 78.394 1.00 22.91 202 ARG A O 1
ATOM 1554 N N . ALA A 1 203 ? 92.684 53.803 79.567 1.00 24.92 203 ALA A N 1
ATOM 1555 C CA . ALA A 1 203 ? 92.266 55.200 79.755 1.00 26.38 203 ALA A CA 1
ATOM 1556 C C . ALA A 1 203 ? 91.861 55.868 78.452 1.00 26.87 203 ALA A C 1
ATOM 1557 O O . ALA A 1 203 ? 90.839 56.555 78.384 1.00 28.25 203 ALA A O 1
ATOM 1559 N N . ASP A 1 204 ? 92.635 55.622 77.404 1.00 26.70 204 ASP A N 1
ATOM 1560 C CA . ASP A 1 204 ? 92.469 56.362 76.159 1.00 26.11 204 ASP A CA 1
ATOM 1561 C C . ASP A 1 204 ? 91.327 55.889 75.263 1.00 24.62 204 ASP A C 1
ATOM 1562 O O . ASP A 1 204 ? 91.128 56.440 74.182 1.00 23.87 204 ASP A O 1
ATOM 1567 N N . GLY A 1 205 ? 90.563 54.890 75.718 1.00 22.91 205 GLY A N 1
ATOM 1568 C CA . GLY A 1 205 ? 89.459 54.340 74.933 1.00 21.60 205 GLY A CA 1
ATOM 1569 C C . GLY A 1 205 ? 89.793 53.019 74.222 1.00 21.21 205 GLY A C 1
ATOM 1570 O O . GLY A 1 205 ? 88.923 52.404 73.612 1.00 21.10 205 GLY A O 1
ATOM 1571 N N . THR A 1 206 ? 91.052 52.586 74.309 1.00 20.91 206 THR A N 1
ATOM 1572 C CA . THR A 1 206 ? 91.491 51.346 73.660 1.00 19.67 206 THR A CA 1
ATOM 1573 C C . THR A 1 206 ? 91.031 50.141 74.473 1.00 18.51 206 THR A C 1
ATOM 1574 O O . THR A 1 206 ? 91.298 50.061 75.675 1.00 17.91 206 THR A O 1
ATOM 1578 N N . ARG A 1 207 ? 90.371 49.191 73.815 1.00 17.71 207 ARG A N 1
ATOM 1579 C CA . ARG A 1 207 ? 90.003 47.938 74.498 1.00 17.16 207 ARG A CA 1
ATOM 1580 C C . ARG A 1 207 ? 91.253 47.262 75.075 1.00 16.80 207 ARG A C 1
ATOM 1581 O O . ARG A 1 207 ? 92.310 47.195 74.419 1.00 17.42 207 ARG A O 1
ATOM 1589 N N . SER A 1 208 ? 91.162 46.790 76.312 1.00 16.59 208 SER A N 1
ATOM 1590 C CA . SER A 1 208 ? 92.264 45.989 76.849 1.00 17.17 208 SER A CA 1
ATOM 1591 C C . SER A 1 208 ? 92.041 44.537 76.427 1.00 17.10 208 SER A C 1
ATOM 1592 O O . SER A 1 208 ? 91.871 43.634 77.269 1.00 16.42 208 SER A O 1
ATOM 1595 N N . SER A 1 209 ? 92.061 44.305 75.110 1.00 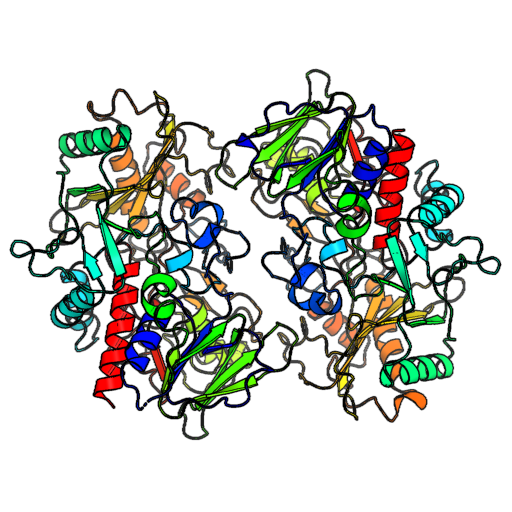16.22 209 SER A N 1
ATOM 1596 C CA . SER A 1 209 ? 91.924 42.941 74.557 1.00 15.95 209 SER A CA 1
ATOM 1597 C C . SER A 1 209 ? 93.133 42.103 74.950 1.00 15.56 209 SER A C 1
ATOM 1598 O O . SER A 1 209 ? 94.155 42.667 75.363 1.00 16.06 209 SER A O 1
ATOM 1601 N N . SER A 1 210 ? 93.040 40.773 74.800 1.00 14.87 210 SER A N 1
ATOM 1602 C CA . SER A 1 210 ? 94.182 39.900 75.092 1.00 14.86 210 SER A CA 1
ATOM 1603 C C . SER A 1 210 ? 95.405 40.243 74.206 1.00 14.97 210 SER A C 1
ATOM 1604 O O . SER A 1 210 ? 96.544 40.146 74.662 1.00 14.49 210 SER A O 1
ATOM 1607 N N . SER A 1 211 ? 95.172 40.657 72.957 1.00 14.26 211 SER A N 1
ATOM 1608 C CA . SER A 1 211 ? 96.265 41.070 72.085 1.00 14.52 211 SER A CA 1
ATOM 1609 C C . SER A 1 211 ? 96.913 42.383 72.559 1.00 15.23 211 SER A C 1
ATOM 1610 O O . SER A 1 211 ? 98.140 42.447 72.723 1.00 15.83 211 SER A O 1
ATOM 1613 N N . VAL A 1 212 ? 96.099 43.416 72.801 1.00 15.60 212 VAL A N 1
ATOM 1614 C CA . VAL A 1 212 ? 96.623 44.701 73.320 1.00 15.03 212 VAL A CA 1
ATOM 1615 C C . VAL A 1 212 ? 97.396 44.424 74.630 1.00 15.79 212 VAL A C 1
ATOM 1616 O O . VAL A 1 212 ? 98.508 44.894 74.824 1.00 15.81 212 VAL A O 1
ATOM 1620 N N . SER A 1 213 ? 96.802 43.628 75.509 1.00 15.32 213 SER A N 1
ATOM 1621 C CA . SER A 1 213 ? 97.358 43.429 76.844 1.00 16.33 213 SER A CA 1
ATOM 1622 C C . SER A 1 213 ? 98.612 42.545 76.858 1.00 15.98 213 SER A C 1
ATOM 1623 O O . SER A 1 213 ? 99.636 42.946 77.429 1.00 16.21 213 SER A O 1
ATOM 1626 N N . TYR A 1 214 ? 98.516 41.349 76.262 1.00 15.90 214 TYR A N 1
ATOM 1627 C CA . TYR A 1 214 ? 99.574 40.333 76.368 1.00 15.80 214 TYR A CA 1
ATOM 1628 C C . TYR A 1 214 ? 100.594 40.329 75.231 1.00 16.04 214 TYR A C 1
ATOM 1629 O O . TYR A 1 214 ? 101.778 39.997 75.433 1.00 15.48 214 TYR A O 1
ATOM 1638 N N . ILE A 1 215 ? 100.135 40.680 74.034 1.00 16.00 215 ILE A N 1
ATOM 1639 C CA . ILE A 1 215 ? 100.919 40.423 72.813 1.00 15.95 215 ILE A CA 1
ATOM 1640 C C . ILE A 1 215 ? 101.683 41.636 72.274 1.00 16.59 215 ILE A C 1
ATOM 1641 O O . ILE A 1 215 ? 102.894 41.534 71.968 1.00 16.32 215 ILE A O 1
ATOM 1646 N N . HIS A 1 216 ? 101.008 42.775 72.165 1.00 17.43 216 HIS A N 1
ATOM 1647 C CA . HIS A 1 216 ? 101.662 43.970 71.635 1.00 17.97 216 HIS A CA 1
ATOM 1648 C C . HIS A 1 216 ? 102.978 44.310 72.352 1.00 18.47 216 HIS A C 1
ATOM 1649 O O . HIS A 1 216 ? 103.906 44.754 71.685 1.00 19.31 216 HIS A O 1
ATOM 1656 N N . PRO A 1 217 ? 103.048 44.165 73.694 1.00 19.29 217 PRO A N 1
ATOM 1657 C CA . PRO A 1 217 ? 104.329 44.431 74.398 1.00 19.36 217 PRO A CA 1
ATOM 1658 C C . PRO A 1 217 ? 105.469 43.469 74.074 1.00 19.85 217 PRO A C 1
ATOM 1659 O O . PRO A 1 217 ? 106.621 43.770 74.384 1.00 20.83 217 PRO A O 1
ATOM 1663 N N . ILE A 1 218 ? 105.162 42.309 73.505 1.00 19.42 218 ILE A N 1
ATOM 1664 C CA . ILE A 1 218 ? 106.178 41.244 73.332 1.00 19.56 218 ILE A CA 1
ATOM 1665 C C . ILE A 1 218 ? 106.435 40.841 71.880 1.00 20.24 218 ILE A C 1
ATOM 1666 O O . ILE A 1 218 ? 107.172 39.876 71.627 1.00 20.59 218 ILE A O 1
ATOM 1671 N N . VAL A 1 219 ? 105.865 41.567 70.923 1.00 21.92 219 VAL A N 1
ATOM 1672 C CA . VAL A 1 219 ? 105.951 41.132 69.516 1.00 23.39 219 VAL A CA 1
ATOM 1673 C C . VAL A 1 219 ? 107.410 41.080 69.026 1.00 23.75 219 VAL A C 1
ATOM 1674 O O . VAL A 1 219 ? 107.733 40.293 68.145 1.00 24.45 219 VAL A O 1
ATOM 1680 N N . GLU A 1 220 ? 108.285 41.904 69.598 1.00 24.62 220 GLU A N 1
ATOM 1681 C CA . GLU A 1 220 ? 109.692 41.905 69.185 1.00 25.88 220 GLU A CA 1
ATOM 1682 C C . GLU A 1 220 ? 110.600 41.023 70.041 1.00 25.81 220 GLU A C 1
ATOM 1683 O O . GLU A 1 220 ? 111.809 41.002 69.823 1.00 25.14 220 GLU A O 1
ATOM 1689 N N . GLN A 1 221 ? 110.016 40.279 70.983 1.00 24.58 221 GLN A N 1
ATOM 1690 C CA . GLN A 1 221 ? 110.776 39.363 71.815 1.00 24.15 221 GLN A CA 1
ATOM 1691 C C . GLN A 1 221 ? 111.410 38.280 70.947 1.00 24.20 221 GLN A C 1
ATOM 1692 O O . GLN A 1 221 ? 110.777 37.734 70.025 1.00 23.35 221 GLN A O 1
ATOM 1698 N N . GLU A 1 222 ? 112.666 37.969 71.254 1.00 23.80 222 GLU A N 1
ATOM 1699 C CA . GLU A 1 222 ? 113.463 37.082 70.436 1.00 23.32 222 GLU A CA 1
ATOM 1700 C C . GLU A 1 222 ? 112.907 35.670 70.363 1.00 22.63 222 GLU A C 1
ATOM 1701 O O . GLU A 1 222 ? 113.034 35.006 69.335 1.00 23.98 222 GLU A O 1
ATOM 1703 N N . ASN A 1 223 ? 112.276 35.210 71.440 1.00 21.35 223 ASN A N 1
ATOM 1704 C CA . ASN A 1 223 ? 111.757 33.821 71.498 1.00 20.88 223 ASN A CA 1
ATOM 1705 C C . ASN A 1 223 ? 110.278 33.678 71.109 1.00 20.44 223 ASN A C 1
ATOM 1706 O O . ASN A 1 223 ? 109.725 32.575 71.187 1.00 21.12 223 ASN A O 1
ATOM 1711 N N . PHE A 1 224 ? 109.659 34.786 70.699 1.00 18.73 224 PHE A N 1
ATOM 1712 C CA . PHE A 1 224 ? 108.233 34.802 70.389 1.00 18.66 224 PHE A CA 1
ATOM 1713 C C . PHE A 1 224 ? 108.030 35.069 68.912 1.00 18.11 224 PHE A C 1
ATOM 1714 O O . PHE A 1 224 ? 108.623 36.002 68.356 1.00 17.90 224 PHE A O 1
ATOM 1722 N N . THR A 1 225 ? 107.226 34.222 68.267 1.00 17.31 225 THR A N 1
ATOM 1723 C CA . THR A 1 225 ? 106.867 34.413 66.846 1.00 17.26 225 THR A CA 1
ATOM 1724 C C . THR A 1 225 ? 105.338 34.566 66.676 1.00 17.02 225 THR A C 1
ATOM 1725 O O . THR A 1 225 ? 104.574 33.661 67.039 1.00 17.61 225 THR A O 1
ATOM 1729 N N . LEU A 1 226 ? 104.893 35.713 66.149 1.00 16.82 226 LEU A N 1
ATOM 1730 C CA . LEU A 1 226 ? 103.439 35.925 65.906 1.00 16.82 226 LEU A CA 1
ATOM 1731 C C . LEU A 1 226 ? 103.131 35.723 64.432 1.00 16.38 226 LEU A C 1
ATOM 1732 O O . LEU A 1 226 ? 103.716 36.398 63.577 1.00 16.87 226 LEU A O 1
ATOM 1737 N N . LEU A 1 227 ? 102.231 34.800 64.143 1.00 15.42 227 LEU A N 1
ATOM 1738 C CA . LEU A 1 227 ? 101.877 34.503 62.765 1.00 16.60 227 LEU A CA 1
ATOM 1739 C C . LEU A 1 227 ? 100.405 34.832 62.547 1.00 16.98 227 LEU A C 1
ATOM 1740 O O . LEU A 1 227 ? 99.518 34.178 63.109 1.00 17.60 227 LEU A O 1
ATOM 1745 N N . THR A 1 228 ? 100.147 35.836 61.721 1.00 16.53 228 THR A N 1
ATOM 1746 C CA . THR A 1 228 ? 98.760 36.233 61.484 1.00 16.02 228 THR A CA 1
ATOM 1747 C C . THR A 1 228 ? 98.328 35.940 60.029 1.00 16.77 228 THR A C 1
ATOM 1748 O O . THR A 1 228 ? 99.171 35.696 59.169 1.00 17.07 228 THR A O 1
ATOM 1752 N N . GLY A 1 229 ? 97.027 35.961 59.762 1.00 15.47 229 GLY A N 1
ATOM 1753 C CA . GLY A 1 229 ? 96.514 35.642 58.439 1.00 16.55 229 GLY A CA 1
ATOM 1754 C C . GLY A 1 229 ? 96.680 34.174 58.058 1.00 16.23 229 GLY A C 1
ATOM 1755 O O . GLY A 1 229 ? 96.715 33.830 56.879 1.00 16.82 229 GLY A O 1
ATOM 1756 N N . LEU A 1 230 ? 96.743 33.299 59.052 1.00 16.05 230 LEU A N 1
ATOM 1757 C CA . LEU A 1 230 ? 97.054 31.883 58.804 1.00 16.61 230 LEU A CA 1
ATOM 1758 C C . LEU A 1 230 ? 96.050 30.967 59.490 1.00 17.01 230 LEU A C 1
ATOM 1759 O O . LEU A 1 230 ? 95.890 31.004 60.725 1.00 17.93 230 LEU A O 1
ATOM 1764 N N . ARG A 1 231 ? 95.406 30.126 58.698 1.00 15.65 231 ARG A N 1
ATOM 1765 C CA . ARG A 1 231 ? 94.273 29.377 59.173 1.00 15.88 231 ARG A CA 1
ATOM 1766 C C . ARG A 1 231 ? 94.650 27.909 59.327 1.00 15.73 231 ARG A C 1
ATOM 1767 O O . ARG A 1 231 ? 95.106 27.295 58.360 1.00 15.86 231 ARG A O 1
ATOM 1775 N N . ALA A 1 232 ? 94.465 27.355 60.529 1.00 14.99 232 ALA A N 1
ATOM 1776 C CA . ALA A 1 232 ? 94.761 25.945 60.766 1.00 15.72 232 ALA A CA 1
ATOM 1777 C C . ALA A 1 232 ? 93.696 25.087 60.098 1.00 16.18 232 ALA A C 1
ATOM 1778 O O . ALA A 1 232 ? 92.485 25.362 60.240 1.00 16.19 232 ALA A O 1
ATOM 1780 N N . ARG A 1 233 ? 94.135 24.063 59.358 1.00 16.46 233 ARG A N 1
ATOM 1781 C CA . ARG A 1 233 ? 93.202 23.121 58.709 1.00 17.19 233 ARG A CA 1
ATOM 1782 C C . ARG A 1 233 ? 93.189 21.744 59.381 1.00 17.36 233 ARG A C 1
ATOM 1783 O O . ARG A 1 233 ? 92.159 21.052 59.374 1.00 18.16 233 ARG A O 1
ATOM 1791 N N . GLN A 1 234 ? 94.301 21.362 60.003 1.00 17.24 234 GLN A N 1
ATOM 1792 C CA . GLN A 1 234 ? 94.383 20.063 60.700 1.00 18.82 234 GLN A CA 1
ATOM 1793 C C . GLN A 1 234 ? 95.506 20.092 61.723 1.00 18.24 234 GLN A C 1
ATOM 1794 O O . GLN A 1 234 ? 96.510 20.771 61.501 1.00 17.81 234 GLN A O 1
ATOM 1800 N N . LEU A 1 235 ? 95.347 19.347 62.819 1.00 17.12 235 LEU A N 1
ATOM 1801 C CA . LEU A 1 235 ? 96.477 19.028 63.703 1.00 17.51 235 LEU A CA 1
ATOM 1802 C C . LEU A 1 235 ? 97.167 17.794 63.151 1.00 18.12 235 LEU A C 1
ATOM 1803 O O . LEU A 1 235 ? 96.531 16.992 62.491 1.00 18.40 235 LEU A O 1
ATOM 1808 N N . VAL A 1 236 ? 98.462 17.680 63.395 1.00 18.77 236 VAL A N 1
ATOM 1809 C CA . VAL A 1 236 ? 99.283 16.598 62.835 1.00 20.26 236 VAL A CA 1
ATOM 1810 C C . VAL A 1 236 ? 99.790 15.735 63.995 1.00 20.23 236 VAL A C 1
ATOM 1811 O O . VAL A 1 236 ? 100.248 16.291 64.992 1.00 18.80 236 VAL A O 1
ATOM 1815 N N . PHE A 1 237 ? 99.728 14.400 63.839 1.00 20.92 237 PHE A N 1
ATOM 1816 C CA . PHE A 1 237 ? 100.122 13.424 64.881 1.00 22.17 237 PHE A CA 1
ATOM 1817 C C . PHE A 1 237 ? 101.069 12.331 64.337 1.00 24.35 237 PHE A C 1
ATOM 1818 O O . PHE A 1 237 ? 100.893 11.908 63.200 1.00 24.15 237 PHE A O 1
ATOM 1826 N N . ASP A 1 238 ? 102.046 11.901 65.150 1.00 26.72 238 ASP A N 1
ATOM 1827 C CA . ASP A 1 238 ? 102.722 10.548 65.076 1.00 29.76 238 ASP A CA 1
ATOM 1828 C C . ASP A 1 238 ? 101.727 9.427 64.786 1.00 30.21 238 ASP A C 1
ATOM 1829 O O . ASP A 1 238 ? 100.595 9.582 65.145 1.00 31.30 238 ASP A O 1
ATOM 1834 N N . ALA A 1 239 ? 102.079 8.235 64.270 1.00 32.10 239 ALA A N 1
ATOM 1835 C CA . ALA A 1 239 ? 103.058 7.300 64.762 1.00 31.71 239 ALA A CA 1
ATOM 1836 C C . ALA A 1 239 ? 102.462 6.800 66.071 1.00 30.73 239 ALA A C 1
ATOM 1837 O O . ALA A 1 239 ? 101.561 5.964 66.086 1.00 31.02 239 ALA A O 1
ATOM 1839 N N . ASP A 1 240 ? 102.949 7.379 67.154 1.00 29.82 240 ASP A N 1
ATOM 1840 C CA . ASP A 1 240 ? 102.492 7.121 68.502 1.00 29.37 240 ASP A CA 1
ATOM 1841 C C . ASP A 1 240 ? 101.365 8.074 68.964 1.00 28.42 240 ASP A C 1
ATOM 1842 O O . ASP A 1 240 ? 101.083 8.152 70.151 1.00 28.12 240 ASP A O 1
ATOM 1847 N N . ARG A 1 241 ? 100.721 8.797 68.048 1.00 27.78 241 ARG A N 1
ATOM 1848 C CA . ARG A 1 241 ? 99.646 9.722 68.443 1.00 27.49 241 ARG A CA 1
ATOM 1849 C C . ARG A 1 241 ? 100.149 10.879 69.328 1.00 25.58 241 ARG A C 1
ATOM 1850 O O . ARG A 1 241 ? 99.404 11.388 70.161 1.00 24.03 241 ARG A O 1
ATOM 1858 N N . ARG A 1 242 ? 101.413 11.264 69.174 1.00 23.99 242 ARG A N 1
ATOM 1859 C CA . ARG A 1 242 ? 101.883 12.518 69.746 1.00 24.80 242 ARG A CA 1
ATOM 1860 C C . ARG A 1 242 ? 101.578 13.624 68.730 1.00 22.71 242 ARG A C 1
ATOM 1861 O O . ARG A 1 242 ? 101.946 13.511 67.557 1.00 22.97 242 ARG A O 1
ATOM 1869 N N . CYS A 1 243 ? 100.929 14.699 69.184 1.00 21.05 243 CYS A N 1
ATOM 1870 C CA . CYS A 1 243 ? 100.694 15.853 68.335 1.00 20.04 243 CYS A CA 1
ATOM 1871 C C . CYS A 1 243 ? 102.024 16.543 68.039 1.00 20.19 243 CYS A C 1
ATOM 1872 O O . CYS A 1 243 ? 102.729 16.978 68.946 1.00 21.01 243 CYS A O 1
ATOM 1875 N N . THR A 1 244 ? 102.382 16.644 66.774 1.00 19.58 244 THR A N 1
ATOM 1876 C CA . THR A 1 244 ? 103.687 17.187 66.426 1.00 20.28 244 THR A CA 1
ATOM 1877 C C . THR A 1 244 ? 103.573 18.566 65.811 1.00 19.37 244 THR A C 1
ATOM 1878 O O . THR A 1 244 ? 104.570 19.244 65.606 1.00 19.73 244 THR A O 1
ATOM 1882 N N . GLY A 1 245 ? 102.352 19.007 65.508 1.00 19.35 245 GLY A N 1
ATOM 1883 C CA . GLY A 1 245 ? 102.199 20.343 64.961 1.00 18.06 245 GLY A CA 1
ATOM 1884 C C . GLY A 1 245 ? 100.873 20.594 64.286 1.00 17.72 245 GLY A C 1
ATOM 1885 O O . GLY A 1 245 ? 99.881 19.910 64.563 1.00 16.53 245 GLY A O 1
ATOM 1886 N N . VAL A 1 246 ? 100.872 21.560 63.368 1.00 16.41 246 VAL A N 1
ATOM 1887 C CA . VAL A 1 246 ? 99.627 22.054 62.783 1.00 16.08 246 VAL A CA 1
ATOM 1888 C C . VAL A 1 246 ? 99.801 22.436 61.330 1.00 15.62 246 VAL A C 1
ATOM 1889 O O . VAL A 1 246 ? 100.823 23.043 60.966 1.00 14.75 246 VAL A O 1
ATOM 1893 N N . ASP A 1 247 ? 98.851 22.019 60.487 1.00 14.70 247 ASP A N 1
ATOM 1894 C CA . ASP A 1 247 ? 98.813 22.438 59.075 1.00 16.11 247 ASP A CA 1
ATOM 1895 C C . ASP A 1 247 ? 98.026 23.725 58.899 1.00 15.64 247 ASP A C 1
ATOM 1896 O O . ASP A 1 247 ? 96.890 23.822 59.372 1.00 14.15 247 ASP A O 1
ATOM 1901 N N . ILE A 1 248 ? 98.605 24.683 58.178 1.00 15.45 248 ILE A N 1
ATOM 1902 C CA . ILE A 1 248 ? 97.985 26.004 58.003 1.00 16.10 248 ILE A CA 1
ATOM 1903 C C . ILE A 1 248 ? 98.024 26.454 56.548 1.00 16.64 248 ILE A C 1
ATOM 1904 O O . ILE A 1 248 ? 98.863 25.994 55.774 1.00 16.95 248 ILE A O 1
ATOM 1909 N N . VAL A 1 249 ? 97.128 27.362 56.191 1.00 16.55 249 VAL A N 1
ATOM 1910 C CA . VAL A 1 249 ? 97.091 28.000 54.880 1.00 17.74 249 VAL A CA 1
ATOM 1911 C C . VAL A 1 249 ? 96.983 29.513 55.018 1.00 18.61 249 VAL A C 1
ATOM 1912 O O . VAL A 1 249 ? 96.432 30.033 55.999 1.00 17.51 249 VAL A O 1
ATOM 1916 N N . ASP A 1 250 ? 97.550 30.209 54.033 1.00 20.76 250 ASP A N 1
ATOM 1917 C CA . ASP A 1 250 ? 97.579 31.657 54.000 1.00 23.63 250 ASP A CA 1
ATOM 1918 C C . ASP A 1 250 ? 96.369 32.109 53.230 1.00 24.90 250 ASP A C 1
ATOM 1919 O O . ASP A 1 250 ? 95.937 33.247 53.339 1.00 25.21 250 ASP A O 1
ATOM 1924 N N . SER A 1 251 ? 95.825 31.214 52.421 1.00 25.80 251 SER A N 1
ATOM 1925 C CA . SER A 1 251 ? 94.599 31.528 51.688 1.00 27.83 251 SER A CA 1
ATOM 1926 C C . SER A 1 251 ? 93.867 30.234 51.402 1.00 27.30 251 SER A C 1
ATOM 1927 O O . SER A 1 251 ? 94.503 29.192 51.260 1.00 26.29 251 SER A O 1
ATOM 1930 N N . ALA A 1 252 ? 92.543 30.325 51.272 1.00 28.27 252 ALA A N 1
ATOM 1931 C CA . ALA A 1 252 ? 91.686 29.149 51.169 1.00 28.83 252 ALA A CA 1
ATOM 1932 C C . ALA A 1 252 ? 92.175 28.136 50.128 1.00 28.91 252 ALA A C 1
ATOM 1933 O O . ALA A 1 252 ? 92.105 26.938 50.382 1.00 28.82 252 ALA A O 1
ATOM 1935 N N . PHE A 1 253 ? 92.713 28.620 49.001 1.00 28.93 253 PHE A N 1
ATOM 1936 C CA . PHE A 1 253 ? 93.146 27.747 47.899 1.00 30.22 253 PHE A CA 1
ATOM 1937 C C . PHE A 1 253 ? 94.653 27.580 47.732 1.00 30.52 253 PHE A C 1
ATOM 1938 O O . PHE A 1 253 ? 95.126 27.021 46.722 1.00 31.12 253 PHE A O 1
ATOM 1946 N N . GLY A 1 254 ? 95.402 28.020 48.737 1.00 28.56 254 GLY A N 1
ATOM 1947 C CA . GLY A 1 254 ? 96.848 27.994 48.649 1.00 27.51 254 GLY A CA 1
ATOM 1948 C C . GLY A 1 254 ? 97.523 26.748 49.207 1.00 26.50 254 GLY A C 1
ATOM 1949 O O . GLY A 1 254 ? 96.866 25.779 49.648 1.00 25.25 254 GLY A O 1
ATOM 1950 N N . HIS A 1 255 ? 98.860 26.826 49.172 1.00 24.63 255 HIS A N 1
ATOM 1951 C CA . HIS A 1 255 ? 99.721 25.754 49.640 1.00 24.04 255 HIS A CA 1
ATOM 1952 C C . HIS A 1 255 ? 99.530 25.535 51.144 1.00 23.04 255 HIS A C 1
ATOM 1953 O O . HIS A 1 255 ? 99.251 26.482 51.892 1.00 22.84 255 HIS A O 1
ATOM 1960 N N . THR A 1 256 ? 99.660 24.271 51.584 1.00 21.39 256 THR A N 1
ATOM 1961 C CA . THR A 1 256 ? 99.608 23.969 53.016 1.00 20.83 256 THR A CA 1
ATOM 1962 C C . THR A 1 256 ? 101.036 24.015 53.606 1.00 20.46 256 THR A C 1
ATOM 1963 O O . THR A 1 256 ? 101.976 23.435 53.043 1.00 19.82 256 THR A O 1
ATOM 1967 N N . HIS A 1 257 ? 101.201 24.791 54.683 1.00 18.43 257 HIS A N 1
ATOM 1968 C CA . HIS A 1 257 ? 102.458 24.861 55.415 1.00 18.66 257 HIS A CA 1
ATOM 1969 C C . HIS A 1 257 ? 102.244 24.182 56.748 1.00 18.14 257 HIS A C 1
ATOM 1970 O O . HIS A 1 257 ? 101.094 23.938 57.156 1.00 18.35 257 HIS A O 1
ATOM 1977 N N . ARG A 1 258 ? 103.331 23.840 57.415 1.00 16.28 258 ARG A N 1
ATOM 1978 C CA . ARG A 1 258 ? 103.213 23.157 58.682 1.00 16.21 258 ARG A CA 1
ATOM 1979 C C . ARG A 1 258 ? 104.149 23.784 59.691 1.00 16.41 258 ARG A C 1
ATOM 1980 O O . ARG A 1 258 ? 105.273 24.160 59.345 1.00 15.26 258 ARG A O 1
ATOM 1988 N N . LEU A 1 259 ? 103.678 23.930 60.925 1.00 14.99 259 LEU A N 1
ATOM 1989 C CA . LEU A 1 259 ? 104.551 24.351 62.017 1.00 15.40 259 LEU A CA 1
ATOM 1990 C C . LEU A 1 259 ? 104.670 23.143 62.935 1.00 16.21 259 LEU A C 1
ATOM 1991 O O . LEU A 1 259 ? 103.686 22.401 63.090 1.00 16.65 259 LEU A O 1
ATOM 1996 N N . THR A 1 260 ? 105.855 22.918 63.527 1.00 16.84 260 THR A N 1
ATOM 1997 C CA . THR A 1 260 ? 106.044 21.776 64.427 1.00 18.34 260 THR A CA 1
ATOM 1998 C C . THR A 1 260 ? 106.395 22.229 65.853 1.00 18.46 260 THR A C 1
ATOM 1999 O O . THR A 1 260 ? 106.999 23.275 66.035 1.00 18.19 260 THR A O 1
ATOM 2003 N N . ALA A 1 261 ? 105.952 21.458 66.847 1.00 18.77 261 ALA A N 1
ATOM 2004 C CA . ALA A 1 261 ? 106.195 21.745 68.268 1.00 19.03 261 ALA A CA 1
ATOM 2005 C C . ALA A 1 261 ? 107.041 20.620 68.825 1.00 19.63 261 ALA A C 1
ATOM 2006 O O . ALA A 1 261 ? 106.736 19.447 68.588 1.00 19.57 261 ALA A O 1
ATOM 2008 N N . ARG A 1 262 ? 108.110 20.986 69.541 1.00 20.20 262 ARG A N 1
ATOM 2009 C CA . ARG A 1 262 ? 108.955 20.001 70.206 1.00 20.92 262 ARG A CA 1
ATOM 2010 C C . ARG A 1 262 ? 108.367 19.551 71.527 1.00 20.21 262 ARG A C 1
ATOM 2011 O O . ARG A 1 262 ? 108.606 18.410 71.931 1.00 19.60 262 ARG A O 1
ATOM 2019 N N . ASN A 1 263 ? 107.623 20.431 72.212 1.00 18.80 263 ASN A N 1
ATOM 2020 C CA . ASN A 1 263 ? 107.000 20.078 73.499 1.00 18.66 263 ASN A CA 1
ATOM 2021 C C . ASN A 1 263 ? 105.481 19.838 73.379 1.00 18.18 263 ASN A C 1
ATOM 2022 O O . ASN A 1 263 ? 104.992 18.689 73.439 1.00 17.88 263 ASN A O 1
ATOM 2027 N N . GLU A 1 264 ? 104.713 20.902 73.156 1.00 16.95 264 GLU A N 1
ATOM 2028 C CA . GLU A 1 264 ? 103.268 20.749 73.125 1.00 16.71 264 GLU A CA 1
ATOM 2029 C C . GLU A 1 264 ? 102.608 21.720 72.182 1.00 15.15 264 GLU A C 1
ATOM 2030 O O . GLU A 1 264 ? 103.135 22.786 71.939 1.00 14.73 264 GLU A O 1
ATOM 2036 N N . VAL A 1 265 ? 101.401 21.366 71.753 1.00 14.77 265 VAL A N 1
ATOM 2037 C CA . VAL A 1 265 ? 100.568 22.262 70.980 1.00 14.14 265 VAL A CA 1
ATOM 2038 C C . VAL A 1 265 ? 99.371 22.600 71.876 1.00 14.28 265 VAL A C 1
ATOM 2039 O O . VAL A 1 265 ? 98.794 21.721 72.515 1.00 14.63 265 VAL A O 1
ATOM 2043 N N . VAL A 1 266 ? 99.020 23.882 71.918 1.00 14.29 266 VAL A N 1
ATOM 2044 C CA . VAL A 1 266 ? 97.864 24.348 72.680 1.00 13.98 266 VAL A CA 1
ATOM 2045 C C . VAL A 1 266 ? 96.830 24.856 71.694 1.00 14.41 266 VAL A C 1
ATOM 2046 O O . VAL A 1 266 ? 97.089 25.795 70.940 1.00 14.66 266 VAL A O 1
ATOM 2050 N N . LEU A 1 267 ? 95.664 24.216 71.689 1.00 14.37 267 LEU A N 1
ATOM 2051 C CA . LEU A 1 267 ? 94.554 24.652 70.839 1.00 15.13 267 LEU A CA 1
ATOM 2052 C C . LEU A 1 267 ? 93.660 25.666 71.580 1.00 14.54 267 LEU A C 1
ATOM 2053 O O . LEU A 1 267 ? 93.110 25.359 72.643 1.00 14.72 267 LEU A O 1
ATOM 2058 N N . SER A 1 268 ? 93.545 26.869 71.036 1.00 13.58 268 SER A N 1
ATOM 2059 C CA . SER A 1 268 ? 92.800 27.957 71.705 1.00 12.93 268 SER A CA 1
ATOM 2060 C C . SER A 1 268 ? 91.916 28.671 70.690 1.00 12.20 268 SER A C 1
ATOM 2061 O O . SER A 1 268 ? 91.798 29.907 70.728 1.00 12.01 268 SER A O 1
ATOM 2064 N N . THR A 1 269 ? 91.288 27.903 69.789 1.00 10.91 269 THR A N 1
ATOM 2065 C CA . THR A 1 269 ? 90.521 28.493 68.683 1.00 10.23 269 THR A CA 1
ATOM 2066 C C . THR A 1 269 ? 89.056 28.777 69.085 1.00 10.58 269 THR A C 1
ATOM 2067 O O . THR A 1 269 ? 88.239 29.215 68.251 1.00 11.46 269 THR A O 1
ATOM 2071 N N . GLY A 1 270 ? 88.750 28.551 70.367 1.00 11.65 270 GLY A N 1
ATOM 2072 C CA . GLY A 1 270 ? 87.454 28.902 70.936 1.00 11.90 270 GLY A CA 1
ATOM 2073 C C . GLY A 1 270 ? 86.394 27.812 70.820 1.00 12.25 270 GLY A C 1
ATOM 2074 O O . GLY A 1 270 ? 86.606 26.748 70.223 1.00 11.33 270 GLY A O 1
ATOM 2075 N N . ALA A 1 271 ? 85.227 28.072 71.435 1.00 12.35 271 ALA A N 1
ATOM 2076 C CA . ALA A 1 271 ? 84.225 27.036 71.646 1.00 12.64 271 ALA A CA 1
ATOM 2077 C C . ALA A 1 271 ? 83.549 26.506 70.372 1.00 12.74 271 ALA A C 1
ATOM 2078 O O . ALA A 1 271 ? 82.977 25.395 70.370 1.00 12.36 271 ALA A O 1
ATOM 2080 N N . ILE A 1 272 ? 83.660 27.252 69.280 1.00 13.07 272 ILE A N 1
ATOM 2081 C CA . ILE A 1 272 ? 83.136 26.763 68.003 1.00 13.99 272 ILE A CA 1
ATOM 2082 C C . ILE A 1 272 ? 84.215 26.101 67.146 1.00 13.17 272 ILE A C 1
ATOM 2083 O O . ILE A 1 272 ? 84.044 24.977 66.670 1.00 13.35 272 ILE A O 1
ATOM 2088 N N . ASP A 1 273 ? 85.353 26.782 66.981 1.00 13.44 273 ASP A N 1
ATOM 2089 C CA . ASP A 1 273 ? 86.390 26.299 66.068 1.00 14.44 273 ASP A CA 1
ATOM 2090 C C . ASP A 1 273 ? 87.277 25.171 66.621 1.00 14.03 273 ASP A C 1
ATOM 2091 O O . ASP A 1 273 ? 87.775 24.339 65.842 1.00 14.39 273 ASP A O 1
ATOM 2096 N N . THR A 1 274 ? 87.447 25.126 67.941 1.00 12.64 274 THR A N 1
ATOM 2097 C CA . THR A 1 274 ? 88.183 24.043 68.591 1.00 13.18 274 THR A CA 1
ATOM 2098 C C . THR A 1 274 ? 87.591 22.641 68.346 1.00 13.46 274 THR A C 1
ATOM 2099 O O . THR A 1 274 ? 88.309 21.783 67.851 1.00 12.66 274 THR A O 1
ATOM 2103 N N . PRO A 1 275 ? 86.300 22.415 68.686 1.00 13.24 275 PRO A N 1
ATOM 2104 C CA . PRO A 1 275 ? 85.766 21.081 68.416 1.00 13.46 275 PRO A CA 1
ATOM 2105 C C . PRO A 1 275 ? 85.832 20.773 66.923 1.00 13.46 275 PRO A C 1
ATOM 2106 O O . PRO A 1 275 ? 86.221 19.672 66.559 1.00 14.23 275 PRO A O 1
ATOM 2110 N N . LYS A 1 276 ? 85.545 21.756 66.067 1.00 13.13 276 LYS A N 1
ATOM 2111 C CA . LYS A 1 276 ? 85.721 21.572 64.622 1.00 13.32 276 LYS A CA 1
ATOM 2112 C C . LYS A 1 276 ? 87.155 21.120 64.203 1.00 13.68 276 LYS A C 1
ATOM 2113 O O . LYS A 1 276 ? 87.314 20.186 63.409 1.00 12.74 276 LYS A O 1
ATOM 2119 N N . LEU A 1 277 ? 88.181 21.773 64.736 1.00 13.10 277 LEU A N 1
ATOM 2120 C CA . LEU A 1 277 ? 89.559 21.405 64.356 1.00 14.88 277 LEU A CA 1
ATOM 2121 C C . LEU A 1 277 ? 89.920 20.033 64.877 1.00 13.22 277 LEU A C 1
ATOM 2122 O O . LEU A 1 277 ? 90.648 19.280 64.220 1.00 13.12 277 LEU A O 1
ATOM 2127 N N . LEU A 1 278 ? 89.428 19.687 66.062 1.00 13.21 278 LEU A N 1
ATOM 2128 C CA . LEU A 1 278 ? 89.758 18.372 66.630 1.00 13.28 278 LEU A CA 1
ATOM 2129 C C . LEU A 1 278 ? 89.128 17.290 65.761 1.00 13.39 278 LEU A C 1
ATOM 2130 O O . LEU A 1 278 ? 89.761 16.254 65.400 1.00 13.31 278 LEU A O 1
ATOM 2135 N N . MET A 1 279 ? 87.869 17.515 65.400 1.00 13.15 279 MET A N 1
ATOM 2136 C CA . MET A 1 279 ? 87.140 16.521 64.590 1.00 13.64 279 MET A CA 1
ATOM 2137 C C . MET A 1 279 ? 87.786 16.292 63.213 1.00 13.85 279 MET A C 1
ATOM 2138 O O . MET A 1 279 ? 87.979 15.156 62.760 1.00 13.18 279 MET A O 1
ATOM 2143 N N . LEU A 1 280 ? 88.169 17.377 62.574 1.00 13.72 280 LEU A N 1
ATOM 2144 C CA . LEU A 1 280 ? 88.876 17.308 61.296 1.00 14.77 280 LEU A CA 1
ATOM 2145 C C . LEU A 1 280 ? 90.233 16.601 61.420 1.00 15.45 280 LEU A C 1
ATOM 2146 O O . LEU A 1 280 ? 90.730 16.071 60.436 1.00 17.15 280 LEU A O 1
ATOM 2151 N N . SER A 1 281 ? 90.808 16.599 62.616 1.00 15.15 281 SER A N 1
ATOM 2152 C CA . SER A 1 281 ? 92.097 15.968 62.910 1.00 15.84 281 SER A CA 1
ATOM 2153 C C . SER A 1 281 ? 91.929 14.535 63.421 1.00 15.98 281 SER A C 1
ATOM 2154 O O . SER A 1 281 ? 92.902 13.850 63.775 1.00 16.67 281 SER A O 1
ATOM 2157 N N . GLY A 1 282 ? 90.690 14.054 63.437 1.00 15.21 282 GLY A N 1
ATOM 2158 C CA . GLY A 1 282 ? 90.429 12.678 63.826 1.00 15.16 282 GLY A CA 1
ATOM 2159 C C . GLY A 1 282 ? 90.096 12.436 65.296 1.00 15.20 282 GLY A C 1
ATOM 2160 O O . GLY A 1 282 ? 90.077 11.293 65.734 1.00 15.62 282 GLY A O 1
ATOM 2161 N N . ILE A 1 283 ? 89.798 13.495 66.050 1.00 14.41 283 ILE A N 1
ATOM 2162 C CA . ILE A 1 283 ? 89.465 13.358 67.485 1.00 14.75 283 ILE A CA 1
ATOM 2163 C C . ILE A 1 283 ? 88.037 13.817 67.748 1.00 14.80 283 ILE A C 1
ATOM 2164 O O . ILE A 1 283 ? 87.723 14.998 67.622 1.00 14.01 283 ILE A O 1
ATOM 2169 N N . GLY A 1 284 ? 87.136 12.873 68.015 1.00 14.81 284 GLY A N 1
ATOM 2170 C CA . GLY A 1 284 ? 85.720 13.236 68.108 1.00 15.47 284 GLY A CA 1
ATOM 2171 C C . GLY A 1 284 ? 84.845 12.006 68.120 1.00 15.62 284 GLY A C 1
ATOM 2172 O O . GLY A 1 284 ? 85.362 10.901 68.156 1.00 15.55 284 GLY A O 1
ATOM 2173 N N . PRO A 1 285 ? 83.519 12.206 68.053 1.00 16.18 285 PRO A N 1
ATOM 2174 C CA . PRO A 1 285 ? 82.585 11.092 68.038 1.00 16.25 285 PRO A CA 1
ATOM 2175 C C . PRO A 1 285 ? 82.811 10.232 66.786 1.00 16.72 285 PRO A C 1
ATOM 2176 O O . PRO A 1 285 ? 82.683 10.723 65.681 1.00 16.70 285 PRO A O 1
ATOM 2180 N N . ALA A 1 286 ? 83.179 8.965 66.971 1.00 17.78 286 ALA A N 1
ATOM 2181 C CA . ALA A 1 286 ? 83.590 8.083 65.856 1.00 18.34 286 ALA A CA 1
ATOM 2182 C C . ALA A 1 286 ? 82.620 8.001 64.683 1.00 18.76 286 ALA A C 1
ATOM 2183 O O . ALA A 1 286 ? 83.043 8.105 63.531 1.00 18.59 286 ALA A O 1
ATOM 2185 N N . ALA A 1 287 ? 81.329 7.842 64.976 1.00 19.41 287 ALA A N 1
ATOM 2186 C CA . ALA A 1 287 ? 80.313 7.740 63.942 1.00 19.00 287 ALA A CA 1
ATOM 2187 C C . ALA A 1 287 ? 80.213 9.029 63.121 1.00 18.34 287 ALA A C 1
ATOM 2188 O O . ALA A 1 287 ? 80.034 8.980 61.910 1.00 17.41 287 ALA A O 1
ATOM 2190 N N . HIS A 1 288 ? 80.300 10.177 63.784 1.00 17.75 288 HIS A N 1
ATOM 2191 C CA . HIS A 1 288 ? 80.238 11.450 63.075 1.00 17.21 288 HIS A CA 1
ATOM 2192 C C . HIS A 1 288 ? 81.470 11.626 62.169 1.00 17.72 288 HIS A C 1
ATOM 2193 O O . HIS A 1 288 ? 81.336 12.036 60.997 1.00 18.00 288 HIS A O 1
ATOM 2200 N N . LEU A 1 289 ? 82.676 11.320 62.674 1.00 17.99 289 LEU A N 1
ATOM 2201 C CA . LEU A 1 289 ? 83.883 11.474 61.829 1.00 18.84 289 LEU A CA 1
ATOM 2202 C C . LEU A 1 289 ? 83.795 10.527 60.618 1.00 19.73 289 LEU A C 1
ATOM 2203 O O . LEU A 1 289 ? 84.079 10.914 59.479 1.00 19.66 289 LEU A O 1
ATOM 2208 N N . ALA A 1 290 ? 83.377 9.297 60.871 1.00 20.11 290 ALA A N 1
ATOM 2209 C CA . ALA A 1 290 ? 83.293 8.295 59.795 1.00 22.04 290 ALA A CA 1
ATOM 2210 C C . ALA A 1 290 ? 82.319 8.726 58.706 1.00 22.96 290 ALA A C 1
ATOM 2211 O O . ALA A 1 290 ? 82.573 8.521 57.516 1.00 23.06 290 ALA A O 1
ATOM 2213 N N . GLU A 1 291 ? 81.213 9.329 59.121 1.00 24.56 291 GLU A N 1
ATOM 2214 C CA . GLU A 1 291 ? 80.207 9.870 58.212 1.00 26.14 291 GLU A CA 1
ATOM 2215 C C . GLU A 1 291 ? 80.855 10.843 57.200 1.00 26.57 291 GLU A C 1
ATOM 2216 O O . GLU A 1 291 ? 80.441 10.912 56.041 1.00 25.82 291 GLU A O 1
ATOM 2222 N N . HIS A 1 292 ? 81.897 11.547 57.635 1.00 25.87 292 HIS A N 1
ATOM 2223 C CA . HIS A 1 292 ? 82.560 12.573 56.811 1.00 25.58 292 HIS A CA 1
ATOM 2224 C C . HIS A 1 292 ? 83.886 12.115 56.244 1.00 25.59 292 HIS A C 1
ATOM 2225 O O . HIS A 1 292 ? 84.689 12.927 55.762 1.00 26.21 292 HIS A O 1
ATOM 2232 N N . GLY A 1 293 ? 84.100 10.801 56.279 1.00 25.90 293 GLY A N 1
ATOM 2233 C CA . GLY A 1 293 ? 85.273 10.181 55.681 1.00 24.98 293 GLY A CA 1
ATOM 2234 C C . GLY A 1 293 ? 86.555 10.403 56.447 1.00 24.93 293 GLY A C 1
ATOM 2235 O O . GLY A 1 293 ? 87.635 10.257 55.897 1.00 24.69 293 GLY A O 1
ATOM 2236 N N . ILE A 1 294 ? 86.453 10.725 57.736 1.00 24.41 294 ILE A N 1
ATOM 2237 C CA . ILE A 1 294 ? 87.639 11.053 58.510 1.00 23.16 294 ILE A CA 1
ATOM 2238 C C . ILE A 1 294 ? 88.078 9.851 59.310 1.00 23.63 294 ILE A C 1
ATOM 2239 O O . ILE A 1 294 ? 87.253 9.231 59.989 1.00 22.18 294 ILE A O 1
ATOM 2244 N N . GLU A 1 295 ? 89.375 9.541 59.230 1.00 23.81 295 GLU A N 1
ATOM 2245 C CA . GLU A 1 295 ? 89.984 8.476 60.001 1.00 26.64 295 GLU A CA 1
ATOM 2246 C C . GLU A 1 295 ? 89.908 8.808 61.484 1.00 25.63 295 GLU A C 1
ATOM 2247 O O . GLU A 1 295 ? 90.355 9.879 61.900 1.00 25.48 295 GLU A O 1
ATOM 2253 N N . VAL A 1 296 ? 89.336 7.899 62.273 1.00 24.73 296 VAL A N 1
ATOM 2254 C CA . VAL A 1 296 ? 89.202 8.140 63.708 1.00 23.91 296 VAL A CA 1
ATOM 2255 C C . VAL A 1 296 ? 90.504 7.805 64.405 1.00 24.51 296 VAL A C 1
ATOM 2256 O O . VAL A 1 296 ? 90.967 6.645 64.405 1.00 24.39 296 VAL A O 1
ATOM 2260 N N . LEU A 1 297 ? 91.122 8.824 64.977 1.00 22.56 297 LEU A N 1
ATOM 2261 C CA . LEU A 1 297 ? 92.319 8.598 65.755 1.00 22.52 297 LEU A CA 1
ATOM 2262 C C . LEU A 1 297 ? 91.942 8.331 67.208 1.00 21.78 297 LEU A C 1
ATOM 2263 O O . LEU A 1 297 ? 92.532 7.466 67.857 1.00 22.35 297 LEU A O 1
ATOM 2268 N N . VAL A 1 298 ? 90.973 9.099 67.712 1.00 21.34 298 VAL A N 1
ATOM 2269 C CA . VAL A 1 298 ? 90.422 8.914 69.049 1.00 20.07 298 VAL A CA 1
ATOM 2270 C C . VAL A 1 298 ? 88.918 9.055 68.976 1.00 19.70 298 VAL A C 1
ATOM 2271 O O . VAL A 1 298 ? 88.391 10.092 68.533 1.00 19.47 298 VAL A O 1
ATOM 2275 N N . ASP A 1 299 ? 88.222 8.020 69.426 1.00 18.90 299 ASP A N 1
ATOM 2276 C CA . ASP A 1 299 ? 86.782 8.123 69.635 1.00 19.07 299 ASP A CA 1
ATOM 2277 C C . ASP A 1 299 ? 86.581 8.886 70.922 1.00 18.86 299 ASP A C 1
ATOM 2278 O O . ASP A 1 299 ? 86.738 8.339 72.032 1.00 17.95 299 ASP A O 1
ATOM 2283 N N . SER A 1 300 ? 86.240 10.167 70.778 1.00 17.87 300 SER A N 1
ATOM 2284 C CA . SER A 1 300 ? 86.095 11.052 71.933 1.00 17.04 300 SER A CA 1
ATOM 2285 C C . SER A 1 300 ? 84.688 11.629 71.844 1.00 17.09 300 SER A C 1
ATOM 2286 O O . SER A 1 300 ? 84.500 12.679 71.237 1.00 15.85 300 SER A O 1
ATOM 2289 N N . PRO A 1 301 ? 83.687 10.934 72.435 1.00 17.62 301 PRO A N 1
ATOM 2290 C CA . PRO A 1 301 ? 82.312 11.336 72.192 1.00 17.37 301 PRO A CA 1
ATOM 2291 C C . PRO A 1 301 ? 81.878 12.706 72.751 1.00 17.49 301 PRO A C 1
ATOM 2292 O O . PRO A 1 301 ? 80.845 13.223 72.324 1.00 17.25 301 PRO A O 1
ATOM 2296 N N . GLY A 1 302 ? 82.647 13.299 73.668 1.00 16.42 302 GLY A N 1
ATOM 2297 C CA . GLY A 1 302 ? 82.294 14.623 74.199 1.00 15.78 302 GLY A CA 1
ATOM 2298 C C . GLY A 1 302 ? 82.650 15.816 73.319 1.00 15.08 302 GLY A C 1
ATOM 2299 O O . GLY A 1 302 ? 82.283 16.979 73.616 1.00 15.89 302 GLY A O 1
ATOM 2300 N N . VAL A 1 303 ? 83.396 15.564 72.250 1.00 15.50 303 VAL A N 1
ATOM 2301 C CA . VAL A 1 303 ? 83.859 16.645 71.377 1.00 14.07 303 VAL A CA 1
ATOM 2302 C C . VAL A 1 303 ? 82.720 17.215 70.566 1.00 15.06 303 VAL A C 1
ATOM 2303 O O . VAL A 1 303 ? 82.128 16.509 69.745 1.00 15.33 303 VAL A O 1
ATOM 2307 N N . GLY A 1 304 ? 82.430 18.497 70.793 1.00 14.31 304 GLY A N 1
ATOM 2308 C CA . GLY A 1 304 ? 81.306 19.158 70.134 1.00 14.07 304 GLY A CA 1
ATOM 2309 C C . GLY A 1 304 ? 79.983 18.950 70.866 1.00 15.68 304 GLY A C 1
ATOM 2310 O O . GLY A 1 304 ? 78.966 19.489 70.469 1.00 16.97 304 GLY A O 1
ATOM 2311 N N . GLU A 1 305 ? 79.995 18.174 71.944 1.00 15.16 305 GLU A N 1
ATOM 2312 C CA . GLU A 1 305 ? 78.809 18.020 72.806 1.00 15.49 305 GLU A CA 1
ATOM 2313 C C . GLU A 1 305 ? 78.796 19.054 73.929 1.00 14.65 305 GLU A C 1
ATOM 2314 O O . GLU A 1 305 ? 79.812 19.705 74.168 1.00 14.26 305 GLU A O 1
ATOM 2320 N N . HIS A 1 306 ? 77.658 19.202 74.618 1.00 14.65 306 HIS A N 1
ATOM 2321 C CA . HIS A 1 306 ? 77.579 20.023 75.854 1.00 14.46 306 HIS A CA 1
ATOM 2322 C C . HIS A 1 306 ? 77.743 21.525 75.592 1.00 14.19 306 HIS A C 1
ATOM 2323 O O . HIS A 1 306 ? 78.180 22.272 76.485 1.00 13.91 306 HIS A O 1
ATOM 2330 N N . LEU A 1 307 ? 77.383 21.969 74.386 1.00 13.49 307 LEU A N 1
ATOM 2331 C CA . LEU A 1 307 ? 77.455 23.388 74.054 1.00 13.98 307 LEU A CA 1
ATOM 2332 C C . LEU A 1 307 ? 76.472 24.145 74.943 1.00 14.28 307 LEU A C 1
ATOM 2333 O O . LEU A 1 307 ? 75.256 23.845 74.980 1.00 14.19 307 LEU A O 1
ATOM 2338 N N . GLN A 1 308 ? 77.016 25.107 75.665 1.00 14.17 308 GLN A N 1
ATOM 2339 C CA . GLN A 1 308 ? 76.229 25.936 76.584 1.00 15.09 308 GLN A CA 1
ATOM 2340 C C . GLN A 1 308 ? 76.348 27.390 76.196 1.00 14.76 308 GLN A C 1
ATOM 2341 O O . GLN A 1 308 ? 77.331 27.794 75.566 1.00 13.46 308 GLN A O 1
ATOM 2347 N N . ASP A 1 309 ? 75.324 28.177 76.524 1.00 14.09 309 ASP A N 1
ATOM 2348 C CA . ASP A 1 309 ? 75.341 29.591 76.228 1.00 14.29 309 ASP A CA 1
ATOM 2349 C C . ASP A 1 309 ? 74.491 30.333 77.273 1.00 14.75 309 ASP A C 1
ATOM 2350 O O . ASP A 1 309 ? 73.862 29.713 78.151 1.00 14.99 309 ASP A O 1
ATOM 2355 N N . HIS A 1 310 ? 74.498 31.660 77.199 1.00 14.93 310 HIS A N 1
ATOM 2356 C CA . HIS A 1 310 ? 73.593 32.467 77.994 1.00 14.24 310 HIS A CA 1
ATOM 2357 C C . HIS A 1 310 ? 72.604 33.011 76.971 1.00 14.49 310 HIS A C 1
ATOM 2358 O O . HIS A 1 310 ? 72.906 34.026 76.308 1.00 13.18 310 HIS A O 1
ATOM 2365 N N . PRO A 1 311 ? 71.434 32.354 76.832 1.00 13.98 311 PRO A N 1
ATOM 2366 C CA . PRO A 1 311 ? 70.431 32.863 75.890 1.00 14.96 311 PRO A CA 1
ATOM 2367 C C . PRO A 1 311 ? 69.870 34.173 76.435 1.00 15.76 311 PRO A C 1
ATOM 2368 O O . PRO A 1 311 ? 69.849 34.362 77.658 1.00 15.88 311 PRO A O 1
ATOM 2372 N N . GLU A 1 312 ? 69.422 35.052 75.546 1.00 16.46 312 GLU A N 1
ATOM 2373 C CA . GLU A 1 312 ? 69.120 36.419 75.907 1.00 17.09 312 GLU A CA 1
ATOM 2374 C C . GLU A 1 312 ? 67.791 36.836 75.266 1.00 18.47 312 GLU A C 1
ATOM 2375 O O . GLU A 1 312 ? 67.565 36.535 74.098 1.00 19.17 312 GLU A O 1
ATOM 2381 N N . GLY A 1 313 ? 66.929 37.505 76.040 1.00 18.40 313 GLY A N 1
ATOM 2382 C CA . GLY A 1 313 ? 65.709 38.141 75.526 1.00 18.43 313 GLY A CA 1
ATOM 2383 C C . GLY A 1 313 ? 65.905 39.637 75.445 1.00 18.93 313 GLY A C 1
ATOM 2384 O O . GLY A 1 313 ? 66.934 40.177 75.901 1.00 18.66 313 GLY A O 1
ATOM 2385 N N . VAL A 1 314 ? 64.932 40.340 74.875 1.00 18.92 314 VAL A N 1
ATOM 2386 C CA . VAL A 1 314 ? 65.017 41.808 74.858 1.00 19.44 314 VAL A CA 1
ATOM 2387 C C . VAL A 1 314 ? 63.668 42.473 75.201 1.00 19.33 314 VAL A C 1
ATOM 2388 O O . VAL A 1 314 ? 62.602 42.001 74.786 1.00 19.56 314 VAL A O 1
ATOM 2392 N N . VAL A 1 315 ? 63.748 43.520 76.009 1.00 19.55 315 VAL A N 1
ATOM 2393 C CA . VAL A 1 315 ? 62.630 44.439 76.209 1.00 18.97 315 VAL A CA 1
ATOM 2394 C C . VAL A 1 315 ? 63.087 45.820 75.785 1.00 18.11 315 VAL A C 1
ATOM 2395 O O . VAL A 1 315 ? 64.049 46.362 76.321 1.00 18.22 315 VAL A O 1
ATOM 2399 N N . GLN A 1 316 ? 62.407 46.388 74.803 1.00 18.13 316 GLN A N 1
ATOM 2400 C CA . GLN A 1 316 ? 62.815 47.684 74.247 1.00 19.13 316 GLN A CA 1
ATOM 2401 C C . GLN A 1 316 ? 61.789 48.762 74.589 1.00 19.67 316 GLN A C 1
ATOM 2402 O O . GLN A 1 316 ? 60.577 48.525 74.435 1.00 18.16 316 GLN A O 1
ATOM 2408 N N . PHE A 1 317 ? 62.288 49.939 74.980 1.00 19.91 317 PHE A N 1
ATOM 2409 C CA . PHE A 1 317 ? 61.440 51.090 75.335 1.00 21.47 317 PHE A CA 1
ATOM 2410 C C . PHE A 1 317 ? 61.824 52.335 74.549 1.00 21.40 317 PHE A C 1
ATOM 2411 O O . PHE A 1 317 ? 63.003 52.602 74.373 1.00 21.21 317 PHE A O 1
ATOM 2419 N N . GLU A 1 318 ? 60.838 53.105 74.075 1.00 22.55 318 GLU A N 1
ATOM 2420 C CA . GLU A 1 318 ? 61.115 54.492 73.711 1.00 23.50 318 GLU A CA 1
ATOM 2421 C C . GLU A 1 318 ? 61.528 55.253 74.967 1.00 23.42 318 GLU A C 1
ATOM 2422 O O . GLU A 1 318 ? 60.998 55.005 76.057 1.00 23.29 318 GLU A O 1
ATOM 2428 N N . ALA A 1 319 ? 62.464 56.173 74.817 1.00 23.39 319 ALA A N 1
ATOM 2429 C CA . ALA A 1 319 ? 62.907 57.017 75.921 1.00 24.24 319 ALA A CA 1
ATOM 2430 C C . ALA A 1 319 ? 62.194 58.375 75.830 1.00 25.60 319 ALA A C 1
ATOM 2431 O O . ALA A 1 319 ? 62.030 58.910 74.731 1.00 24.43 319 ALA A O 1
ATOM 2433 N N . LYS A 1 320 ? 61.769 58.926 76.974 1.00 26.68 320 LYS A N 1
ATOM 2434 C CA . LYS A 1 320 ? 60.937 60.150 76.991 1.00 28.18 320 LYS A CA 1
ATOM 2435 C C . LYS A 1 320 ? 61.774 61.410 76.888 1.00 28.47 320 LYS A C 1
ATOM 2436 O O . LYS A 1 320 ? 61.235 62.502 76.713 1.00 28.65 320 LYS A O 1
ATOM 2442 N N . GLN A 1 321 ? 63.086 61.260 77.026 1.00 28.74 321 GLN A N 1
ATOM 2443 C CA . GLN A 1 321 ? 64.045 62.348 76.882 1.00 29.52 321 GLN A CA 1
ATOM 2444 C C . GLN A 1 321 ? 65.174 61.858 75.975 1.00 29.01 321 GLN A C 1
ATOM 2445 O O . GLN A 1 321 ? 65.258 60.640 75.728 1.00 29.05 321 GLN A O 1
ATOM 2451 N N . PRO A 1 322 ? 65.997 62.786 75.431 1.00 28.23 322 PRO A N 1
ATOM 2452 C CA . PRO A 1 322 ? 67.149 62.455 74.585 1.00 27.52 322 PRO A CA 1
ATOM 2453 C C . PRO A 1 322 ? 68.112 61.518 75.290 1.00 27.09 322 PRO A C 1
ATOM 2454 O O . PRO A 1 322 ? 68.607 61.848 76.367 1.00 26.33 322 PRO A O 1
ATOM 2458 N N . MET A 1 323 ? 68.362 60.360 74.684 1.00 26.08 323 MET A N 1
ATOM 2459 C CA . MET A 1 323 ? 69.336 59.410 75.205 1.00 25.59 323 MET A CA 1
ATOM 2460 C C . MET A 1 323 ? 70.761 59.908 74.999 1.00 25.52 323 MET A C 1
ATOM 2461 O O . MET A 1 323 ? 71.010 60.714 74.109 1.00 24.73 323 MET A O 1
ATOM 2466 N N . VAL A 1 324 ? 71.706 59.403 75.790 1.00 26.06 324 VAL A N 1
ATOM 2467 C CA . VAL A 1 324 ? 73.119 59.746 75.639 1.00 27.18 324 VAL A CA 1
ATOM 2468 C C . VAL A 1 324 ? 73.593 59.449 74.204 1.00 27.90 324 VAL A C 1
ATOM 2469 O O . VAL A 1 324 ? 73.063 58.547 73.546 1.00 28.59 324 VAL A O 1
ATOM 2473 N N . ALA A 1 325 ? 74.559 60.225 73.718 1.00 28.64 325 ALA A N 1
ATOM 2474 C CA . ALA A 1 325 ? 75.071 60.047 72.358 1.00 28.96 325 ALA A CA 1
ATOM 2475 C C . ALA A 1 325 ? 76.552 59.670 72.377 1.00 28.81 325 ALA A C 1
ATOM 2476 O O . ALA A 1 325 ? 77.177 59.517 71.328 1.00 28.96 325 ALA A O 1
ATOM 2478 N N . GLU A 1 326 ? 77.101 59.520 73.577 1.00 28.33 326 GLU A N 1
ATOM 2479 C CA . GLU A 1 326 ? 78.456 59.019 73.768 1.00 28.36 326 GLU A CA 1
ATOM 2480 C C . GLU A 1 326 ? 78.386 57.883 74.803 1.00 26.91 326 GLU A C 1
ATOM 2481 O O . GLU A 1 326 ? 77.477 57.862 75.645 1.00 26.80 326 GLU A O 1
ATOM 2487 N N . SER A 1 327 ? 79.329 56.947 74.752 1.00 24.49 327 SER A N 1
ATOM 2488 C CA . SER A 1 327 ? 79.336 55.845 75.731 1.00 23.49 327 SER A CA 1
ATOM 2489 C C . SER A 1 327 ? 80.691 55.182 75.798 1.00 22.57 327 SER A C 1
ATOM 2490 O O . SER A 1 327 ? 81.529 55.377 74.924 1.00 22.64 327 SER A O 1
ATOM 2493 N N . THR A 1 328 ? 80.919 54.398 76.830 1.00 21.41 328 THR A N 1
ATOM 2494 C CA . THR A 1 328 ? 82.078 53.522 76.852 1.00 19.97 328 THR A CA 1
ATOM 2495 C C . THR A 1 328 ? 81.830 52.370 75.862 1.00 19.69 328 THR A C 1
ATOM 2496 O O . THR A 1 328 ? 82.683 52.083 75.018 1.00 19.28 328 THR A O 1
ATOM 2500 N N . GLN A 1 329 ? 80.626 51.750 75.934 1.00 18.29 329 GLN A N 1
ATOM 2501 C CA . GLN A 1 329 ? 80.323 50.595 75.068 1.00 18.14 329 GLN A CA 1
ATOM 2502 C C . GLN A 1 329 ? 78.838 50.279 74.930 1.00 18.03 329 GLN A C 1
ATOM 2503 O O . GLN A 1 329 ? 78.496 49.190 74.486 1.00 18.19 329 GLN A O 1
ATOM 2509 N N . TRP A 1 330 ? 77.968 51.237 75.288 1.00 18.18 330 TRP A N 1
ATOM 2510 C CA . TRP A 1 330 ? 76.511 51.162 75.013 1.00 18.01 330 TRP A CA 1
ATOM 2511 C C . TRP A 1 330 ? 75.738 50.166 75.868 1.00 17.59 330 TRP A C 1
ATOM 2512 O O . TRP A 1 330 ? 74.512 50.090 75.726 1.00 17.08 330 TRP A O 1
ATOM 2523 N N . TRP A 1 331 ? 76.447 49.373 76.684 1.00 16.91 331 TRP A N 1
ATOM 2524 C CA . TRP A 1 331 ? 75.846 48.311 77.520 1.00 17.03 331 TRP A CA 1
ATOM 2525 C C . TRP A 1 331 ? 76.506 48.371 78.892 1.00 17.17 331 TRP A C 1
ATOM 2526 O O . TRP A 1 331 ? 77.264 47.484 79.290 1.00 17.45 331 TRP A O 1
ATOM 2537 N N . GLU A 1 332 ? 76.214 49.449 79.612 1.00 16.36 332 GLU A N 1
ATOM 2538 C CA . GLU A 1 332 ? 77.078 49.875 80.715 1.00 16.42 332 GLU A CA 1
ATOM 2539 C C . GLU A 1 332 ? 76.658 49.357 82.103 1.00 15.32 332 GLU A C 1
ATOM 2540 O O . GLU A 1 332 ? 77.429 49.466 83.053 1.00 15.99 332 GLU A O 1
ATOM 2546 N N . ILE A 1 333 ? 75.450 48.827 82.191 1.00 14.66 333 ILE A N 1
ATOM 2547 C CA . ILE A 1 333 ? 74.895 48.333 83.469 1.00 16.16 333 ILE A CA 1
ATOM 2548 C C . ILE A 1 333 ? 74.472 46.864 83.422 1.00 15.39 333 ILE A C 1
ATOM 2549 O O . ILE A 1 333 ? 73.867 46.421 82.447 1.00 16.95 333 ILE A O 1
ATOM 2554 N N . GLY A 1 334 ? 74.746 46.155 84.512 1.00 15.96 334 GLY A N 1
ATOM 2555 C CA . GLY A 1 334 ? 74.279 44.796 84.754 1.00 15.95 334 GLY A CA 1
ATOM 2556 C C . GLY A 1 334 ? 73.450 44.742 86.044 1.00 16.83 334 GLY A C 1
ATOM 2557 O O . GLY A 1 334 ? 73.765 45.427 87.027 1.00 16.11 334 GLY A O 1
ATOM 2558 N N . ILE A 1 335 ? 72.398 43.929 86.004 1.00 16.2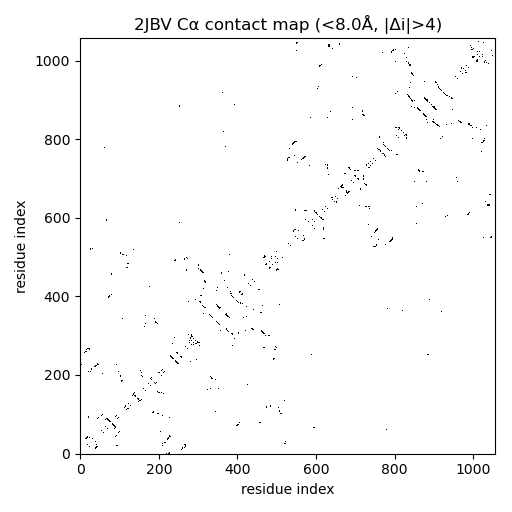9 335 ILE A N 1
ATOM 2559 C CA . ILE A 1 335 ? 71.455 43.716 87.113 1.00 16.90 335 ILE A CA 1
ATOM 2560 C C . ILE A 1 335 ? 71.359 42.201 87.372 1.00 17.14 335 ILE A C 1
ATOM 2561 O O . ILE A 1 335 ? 71.096 41.433 86.455 1.00 17.36 335 ILE A O 1
ATOM 2566 N N . PHE A 1 336 ? 71.579 41.779 88.618 1.00 16.98 336 PHE A N 1
ATOM 2567 C CA . PHE A 1 336 ? 71.454 40.385 88.998 1.00 17.25 336 PHE A CA 1
ATOM 2568 C C . PHE A 1 336 ? 70.330 40.285 90.018 1.00 19.21 336 PHE A C 1
ATOM 2569 O O . PHE A 1 336 ? 70.257 41.102 90.948 1.00 18.42 336 PHE A O 1
ATOM 2577 N N . THR A 1 337 ? 69.477 39.292 89.864 1.00 20.26 337 THR A N 1
ATOM 2578 C CA . THR A 1 337 ? 68.474 39.030 90.889 1.00 23.71 337 THR A CA 1
ATOM 2579 C C . THR A 1 337 ? 68.035 37.542 90.889 1.00 24.45 337 THR A C 1
ATOM 2580 O O . THR A 1 337 ? 68.011 36.899 89.832 1.00 26.42 337 THR A O 1
ATOM 2584 N N . PRO A 1 338 ? 67.733 36.977 92.069 1.00 24.44 338 PRO A N 1
ATOM 2585 C CA . PRO A 1 338 ? 67.304 35.588 92.107 1.00 24.59 338 PRO A CA 1
ATOM 2586 C C . PRO A 1 338 ? 65.791 35.468 91.874 1.00 25.34 338 PRO A C 1
ATOM 2587 O O . PRO A 1 338 ? 65.021 36.249 92.436 1.00 25.42 338 PRO A O 1
ATOM 2591 N N . THR A 1 339 ? 65.358 34.518 91.050 1.00 25.30 339 THR A N 1
ATOM 2592 C CA . THR A 1 339 ? 63.927 34.339 90.843 1.00 25.37 339 THR A CA 1
ATOM 2593 C C . THR A 1 339 ? 63.318 33.376 91.865 1.00 26.40 339 THR A C 1
ATOM 2594 O O . THR A 1 339 ? 62.098 33.203 91.892 1.00 26.82 339 THR A O 1
ATOM 2598 N N . GLU A 1 340 ? 64.169 32.748 92.681 1.00 26.37 340 GLU A N 1
ATOM 2599 C CA . GLU A 1 340 ? 63.754 31.815 93.726 1.00 26.98 340 GLU A CA 1
ATOM 2600 C C . GLU A 1 340 ? 64.590 32.063 94.995 1.00 27.71 340 GLU A C 1
ATOM 2601 O O . GLU A 1 340 ? 65.700 32.598 94.915 1.00 26.92 340 GLU A O 1
ATOM 2603 N N . ASP A 1 341 ? 64.078 31.662 96.162 1.00 28.64 341 ASP A N 1
ATOM 2604 C CA . ASP A 1 341 ? 64.868 31.707 97.401 1.00 29.26 341 ASP A CA 1
ATOM 2605 C C . ASP A 1 341 ? 65.904 30.589 97.433 1.00 28.83 341 ASP A C 1
ATOM 2606 O O . ASP A 1 341 ? 65.760 29.592 96.736 1.00 28.97 341 ASP A O 1
ATOM 2611 N N . GLY A 1 342 ? 66.928 30.749 98.265 1.00 27.75 342 GLY A N 1
ATOM 2612 C CA . GLY A 1 342 ? 67.890 29.675 98.527 1.00 27.19 342 GLY A CA 1
ATOM 2613 C C . GLY A 1 342 ? 69.082 29.609 97.590 1.00 26.94 342 GLY A C 1
ATOM 2614 O O . GLY A 1 342 ? 69.897 28.677 97.665 1.00 26.88 342 GLY A O 1
ATOM 2615 N N . LEU A 1 343 ? 69.207 30.595 96.703 1.00 25.66 343 LEU A N 1
ATOM 2616 C CA . LEU A 1 343 ? 70.262 30.539 95.700 1.00 24.35 343 LEU A CA 1
ATOM 2617 C C . LEU A 1 343 ? 71.544 31.187 96.196 1.00 22.83 343 LEU A C 1
ATOM 2618 O O . LEU A 1 343 ? 71.515 32.226 96.861 1.00 23.48 343 LEU A O 1
ATOM 2623 N N . ASP A 1 344 ? 72.688 30.613 95.855 1.00 21.41 344 ASP A N 1
ATOM 2624 C CA . ASP A 1 344 ? 73.947 31.312 96.138 1.00 20.42 344 ASP A CA 1
ATOM 2625 C C . ASP A 1 344 ? 74.536 32.015 94.900 1.00 19.31 344 ASP A C 1
ATOM 2626 O O . ASP A 1 344 ? 75.594 32.648 94.971 1.00 18.16 344 ASP A O 1
ATOM 2631 N N . ARG A 1 345 ? 73.863 31.847 93.766 1.00 18.33 345 ARG A N 1
ATOM 2632 C CA . ARG A 1 345 ? 74.150 32.582 92.537 1.00 18.13 345 ARG A CA 1
ATOM 2633 C C . ARG A 1 345 ? 72.848 33.034 91.915 1.00 18.05 345 ARG A C 1
ATOM 2634 O O . ARG A 1 345 ? 71.858 32.298 91.969 1.00 19.72 345 ARG A O 1
ATOM 2642 N N . PRO A 1 346 ? 72.830 34.223 91.282 1.00 17.56 346 PRO A N 1
ATOM 2643 C CA . PRO A 1 346 ? 71.564 34.639 90.642 1.00 17.03 346 PRO A CA 1
ATOM 2644 C C . PRO A 1 346 ? 71.265 33.765 89.437 1.00 17.29 346 PRO A C 1
ATOM 2645 O O . PRO A 1 346 ? 72.176 33.389 88.713 1.00 17.26 346 PRO A O 1
ATOM 2649 N N . ASP A 1 347 ? 70.005 33.396 89.244 1.00 16.89 347 ASP A N 1
ATOM 2650 C CA . ASP A 1 347 ? 69.656 32.591 88.096 1.00 17.80 347 ASP A CA 1
ATOM 2651 C C . ASP A 1 347 ? 69.294 33.472 86.886 1.00 16.88 347 ASP A C 1
ATOM 2652 O O . ASP A 1 347 ? 69.164 32.983 85.754 1.00 16.17 347 ASP A O 1
ATOM 2657 N N . LEU A 1 348 ? 69.163 34.771 87.140 1.00 17.44 348 LEU A N 1
ATOM 2658 C CA . LEU A 1 348 ? 68.757 35.750 86.148 1.00 17.43 348 LEU A CA 1
ATOM 2659 C C . LEU A 1 348 ? 69.702 36.972 86.173 1.00 16.89 348 LEU A C 1
ATOM 2660 O O . LEU A 1 348 ? 70.079 37.464 87.240 1.00 17.30 348 LEU A O 1
ATOM 2665 N N . MET A 1 349 ? 70.096 37.429 84.990 1.00 16.47 349 MET A N 1
ATOM 2666 C CA . MET A 1 349 ? 70.854 38.660 84.816 1.00 17.10 349 MET A CA 1
ATOM 2667 C C . MET A 1 349 ? 70.165 39.473 83.735 1.00 17.55 349 MET A C 1
ATOM 2668 O O . MET A 1 349 ? 69.462 38.921 82.899 1.00 17.05 349 MET A O 1
ATOM 2673 N N . MET A 1 350 ? 70.342 40.790 83.761 1.00 17.57 350 MET A N 1
ATOM 2674 C CA . MET A 1 350 ? 69.866 41.642 82.666 1.00 19.01 350 MET A CA 1
ATOM 2675 C C . MET A 1 350 ? 70.952 42.636 82.400 1.00 16.61 350 MET A C 1
ATOM 2676 O O . MET A 1 350 ? 71.586 43.083 83.344 1.00 16.27 350 MET A O 1
ATOM 2681 N N . HIS A 1 351 ? 71.180 42.986 81.129 1.00 16.05 351 HIS A N 1
ATOM 2682 C CA . HIS A 1 351 ? 72.031 44.122 80.800 1.00 16.39 351 HIS A CA 1
ATOM 2683 C C . HIS A 1 351 ? 71.133 45.318 80.474 1.00 16.82 351 HIS A C 1
ATOM 2684 O O . HIS A 1 351 ? 70.014 45.128 79.999 1.00 17.43 351 HIS A O 1
ATOM 2691 N N . TYR A 1 352 ? 71.636 46.535 80.657 1.00 17.06 352 TYR A N 1
ATOM 2692 C CA . TYR A 1 352 ? 70.946 47.735 80.144 1.00 18.17 352 TYR A CA 1
ATOM 2693 C C . TYR A 1 352 ? 71.757 48.333 79.010 1.00 18.36 352 TYR A C 1
ATOM 2694 O O . TYR A 1 352 ? 72.969 48.594 79.159 1.00 18.38 352 TYR A O 1
ATOM 2703 N N . GLY A 1 353 ? 71.074 48.548 77.890 1.00 19.14 353 GLY A N 1
ATOM 2704 C CA . GLY A 1 353 ? 71.701 49.105 76.706 1.00 19.23 353 GLY A CA 1
ATOM 2705 C C . GLY A 1 353 ? 71.030 50.419 76.401 1.00 20.42 353 GLY A C 1
ATOM 2706 O O . GLY A 1 353 ? 69.793 50.507 76.388 1.00 20.20 353 GLY A O 1
ATOM 2707 N N . SER A 1 354 ? 71.840 51.427 76.149 1.00 20.85 354 SER A N 1
ATOM 2708 C CA . SER A 1 354 ? 71.352 52.783 75.876 1.00 22.97 354 SER A CA 1
ATOM 2709 C C . SER A 1 354 ? 70.995 52.976 74.395 1.00 23.21 354 SER A C 1
ATOM 2710 O O . SER A 1 354 ? 70.929 54.107 73.884 1.00 23.64 354 SER A O 1
ATOM 2713 N N . VAL A 1 355 ? 70.742 51.863 73.727 1.00 23.57 355 VAL A N 1
ATOM 2714 C CA . VAL A 1 355 ? 70.263 51.841 72.331 1.00 24.41 355 VAL A CA 1
ATOM 2715 C C . VAL A 1 355 ? 69.083 50.876 72.235 1.00 24.17 355 VAL A C 1
ATOM 2716 O O . VAL A 1 355 ? 68.954 49.957 73.046 1.00 23.43 355 VAL A O 1
ATOM 2720 N N . PRO A 1 356 ? 68.235 51.044 71.224 1.00 24.58 356 PRO A N 1
ATOM 2721 C CA . PRO A 1 356 ? 67.204 50.045 70.968 1.00 24.76 356 PRO A CA 1
ATOM 2722 C C . PRO A 1 356 ? 67.782 48.817 70.244 1.00 25.10 356 PRO A C 1
ATOM 2723 O O . PRO A 1 356 ? 68.200 48.926 69.098 1.00 26.61 356 PRO A O 1
ATOM 2727 N N . PHE A 1 357 ? 67.751 47.641 70.851 1.00 23.50 357 PHE A N 1
ATOM 2728 C CA . PHE A 1 357 ? 68.420 46.500 70.224 1.00 21.84 357 PHE A CA 1
ATOM 2729 C C . PHE A 1 357 ? 67.413 45.724 69.361 1.00 21.07 357 PHE A C 1
ATOM 2730 O O . PHE A 1 357 ? 66.807 44.779 69.845 1.00 20.49 357 PHE A O 1
ATOM 2738 N N . ASP A 1 358 ? 67.256 46.127 68.092 1.00 20.37 358 ASP A N 1
ATOM 2739 C CA . ASP A 1 358 ? 66.226 45.543 67.205 1.00 21.64 358 ASP A CA 1
ATOM 2740 C C . ASP A 1 358 ? 66.713 44.441 66.238 1.00 21.89 358 ASP A C 1
ATOM 2741 O O . ASP A 1 358 ? 66.031 44.112 65.258 1.00 21.28 358 ASP A O 1
ATOM 2746 N N . MET A 1 359 ? 67.883 43.876 66.528 1.00 21.97 359 MET A N 1
ATOM 2747 C CA . MET A 1 359 ? 68.466 42.832 65.671 1.00 23.03 359 MET A CA 1
ATOM 2748 C C . MET A 1 359 ? 67.497 41.707 65.345 1.00 21.34 359 MET A C 1
ATOM 2749 O O . MET A 1 359 ? 67.481 41.203 64.213 1.00 20.56 359 MET A O 1
ATOM 2754 N N . ASN A 1 360 ? 66.691 41.292 66.329 1.00 19.98 360 ASN A N 1
ATOM 2755 C CA . ASN A 1 360 ? 65.789 40.166 66.095 1.00 19.06 360 ASN A CA 1
ATOM 2756 C C . ASN A 1 360 ? 64.288 40.527 66.142 1.00 19.36 360 ASN A C 1
ATOM 2757 O O . ASN A 1 360 ? 63.429 39.655 66.039 1.00 19.74 360 ASN A O 1
ATOM 2762 N N . THR A 1 361 ? 63.982 41.800 66.332 1.00 19.27 361 THR A N 1
ATOM 2763 C CA . THR A 1 361 ? 62.577 42.238 66.435 1.00 19.32 361 THR A CA 1
ATOM 2764 C C . THR A 1 361 ? 62.115 42.928 65.161 1.00 19.92 361 THR A C 1
ATOM 2765 O O . THR A 1 361 ? 60.937 42.864 64.808 1.00 20.59 361 THR A O 1
ATOM 2769 N N . LEU A 1 362 ? 63.031 43.585 64.456 1.00 20.81 362 LEU A N 1
ATOM 2770 C CA . LEU A 1 362 ? 62.661 44.268 63.235 1.00 21.40 362 LEU A CA 1
ATOM 2771 C C . LEU A 1 362 ? 62.058 43.323 62.192 1.00 21.72 362 LEU A C 1
ATOM 2772 O O . LEU A 1 362 ? 61.047 43.664 61.562 1.00 22.69 362 LEU A O 1
ATOM 2777 N N . ARG A 1 363 ? 62.642 42.135 62.025 1.00 20.93 363 ARG A N 1
ATOM 2778 C CA . ARG A 1 363 ? 62.123 41.179 61.050 1.00 21.45 363 ARG A CA 1
ATOM 2779 C C . ARG A 1 363 ? 60.741 40.651 61.413 1.00 22.35 363 ARG A C 1
ATOM 2780 O O . ARG A 1 363 ? 60.056 40.104 60.566 1.00 22.63 363 ARG A O 1
ATOM 2788 N N . HIS A 1 364 ? 60.319 40.820 62.657 1.00 22.39 364 HIS A N 1
ATOM 2789 C CA . HIS A 1 364 ? 58.997 40.326 63.062 1.00 23.43 364 HIS A CA 1
ATOM 2790 C C . HIS A 1 364 ? 57.998 41.468 63.198 1.00 23.88 364 HIS A C 1
ATOM 2791 O O . HIS A 1 364 ? 56.921 41.301 63.738 1.00 25.27 364 HIS A O 1
ATOM 2798 N N . GLY A 1 365 ? 58.386 42.641 62.725 1.00 23.93 365 GLY A N 1
ATOM 2799 C CA . GLY A 1 365 ? 57.455 43.743 62.604 1.00 23.78 365 GLY A CA 1
ATOM 2800 C C . GLY A 1 365 ? 57.296 44.585 63.850 1.00 24.70 365 GLY A C 1
ATOM 2801 O O . GLY A 1 365 ? 56.392 45.403 63.893 1.00 23.74 365 GLY A O 1
ATOM 2802 N N . TYR A 1 366 ? 58.185 44.438 64.848 1.00 24.39 366 TYR A N 1
ATOM 2803 C CA . TYR A 1 366 ? 58.087 45.276 66.058 1.00 24.35 366 TYR A CA 1
ATOM 2804 C C . TYR A 1 366 ? 58.594 46.686 65.749 1.00 24.85 366 TYR A C 1
ATOM 2805 O O . TYR A 1 366 ? 59.524 46.855 64.955 1.00 25.23 366 TYR A O 1
ATOM 2814 N N . PRO A 1 367 ? 57.965 47.712 66.347 1.00 25.99 367 PRO A N 1
ATOM 2815 C CA . PRO A 1 367 ? 58.330 49.110 66.071 1.00 26.78 367 PRO A CA 1
ATOM 2816 C C . PRO A 1 367 ? 59.757 49.488 66.444 1.00 28.10 367 PRO A C 1
ATOM 2817 O O . PRO A 1 367 ? 60.345 48.933 67.387 1.00 28.37 367 PRO A O 1
ATOM 2821 N N . THR A 1 368 ? 60.315 50.412 65.670 1.00 28.73 368 THR A N 1
ATOM 2822 C CA . THR A 1 368 ? 61.670 50.869 65.854 1.00 29.22 368 THR A CA 1
ATOM 2823 C C . THR A 1 368 ? 61.631 52.290 66.397 1.00 28.95 368 THR A C 1
ATOM 2824 O O . THR A 1 368 ? 60.597 52.943 66.330 1.00 28.74 368 THR A O 1
ATOM 2828 N N . THR A 1 369 ? 62.746 52.749 66.956 1.00 27.89 369 THR A N 1
ATOM 2829 C CA . THR A 1 369 ? 62.891 54.131 67.378 1.00 27.71 369 THR A CA 1
ATOM 2830 C C . THR A 1 369 ? 64.366 54.471 67.234 1.00 27.27 369 THR A C 1
ATOM 2831 O O . THR A 1 369 ? 65.193 53.574 67.175 1.00 27.41 369 THR A O 1
ATOM 2835 N N . GLU A 1 370 ? 64.685 55.753 67.183 1.00 27.31 370 GLU A N 1
ATOM 2836 C CA . GLU A 1 370 ? 66.063 56.207 67.239 1.00 28.10 370 GLU A CA 1
ATOM 2837 C C . GLU A 1 370 ? 66.434 56.790 68.604 1.00 27.95 370 GLU A C 1
ATOM 2838 O O . GLU A 1 370 ? 67.561 57.288 68.816 1.00 29.19 370 GLU A O 1
ATOM 2844 N N . ASN A 1 371 ? 65.503 56.711 69.544 1.00 26.34 371 ASN A N 1
ATOM 2845 C CA . ASN A 1 371 ? 65.778 57.241 70.871 1.00 24.78 371 ASN A CA 1
ATOM 2846 C C . ASN A 1 371 ? 65.098 56.336 71.883 1.00 23.99 371 ASN A C 1
ATOM 2847 O O . ASN A 1 371 ? 63.892 56.433 72.147 1.00 23.86 371 ASN A O 1
ATOM 2852 N N . GLY A 1 372 ? 65.862 55.382 72.388 1.00 23.07 372 GLY A N 1
ATOM 2853 C CA . GLY A 1 372 ? 65.279 54.349 73.229 1.00 22.65 372 GLY A CA 1
ATOM 2854 C C . GLY A 1 372 ? 66.344 53.568 73.956 1.00 21.55 372 GLY A C 1
ATOM 2855 O O . GLY A 1 372 ? 67.539 53.829 73.786 1.00 22.64 372 GLY A O 1
ATOM 2856 N N . PHE A 1 373 ? 65.919 52.609 74.764 1.00 20.98 373 PHE A N 1
ATOM 2857 C CA . PHE A 1 373 ? 66.890 51.773 75.505 1.00 20.32 373 PHE A CA 1
ATOM 2858 C C . PHE A 1 373 ? 66.401 50.350 75.595 1.00 18.73 373 PHE A C 1
ATOM 2859 O O . PHE A 1 373 ? 65.247 50.065 75.289 1.00 17.77 373 PHE A O 1
ATOM 2867 N N . SER A 1 374 ? 67.283 49.434 75.985 1.00 18.33 374 SER A N 1
ATOM 2868 C CA . SER A 1 374 ? 66.892 48.035 76.035 1.00 18.21 374 SER A CA 1
ATOM 2869 C C . SER A 1 374 ? 67.261 47.416 77.362 1.00 17.78 374 SER A C 1
ATOM 2870 O O . SER A 1 374 ? 68.264 47.790 77.948 1.00 18.11 374 SER A O 1
ATOM 2873 N N . LEU A 1 375 ? 66.442 46.473 77.822 1.00 17.47 375 LEU A N 1
ATOM 2874 C CA . LEU A 1 375 ? 66.808 45.616 78.951 1.00 17.70 375 LEU A CA 1
ATOM 2875 C C . LEU A 1 375 ? 66.837 44.186 78.435 1.00 18.01 375 LEU A C 1
ATOM 2876 O O . LEU A 1 375 ? 65.873 43.712 77.856 1.00 19.01 375 LEU A O 1
ATOM 2881 N N . THR A 1 376 ? 67.956 43.506 78.638 1.00 18.33 376 THR A N 1
ATOM 2882 C CA . THR A 1 376 ? 68.159 42.193 78.023 1.00 17.82 376 THR A CA 1
ATOM 2883 C C . THR A 1 376 ? 68.364 41.133 79.094 1.00 17.25 376 THR A C 1
ATOM 2884 O O . THR A 1 376 ? 69.468 40.969 79.601 1.00 17.19 376 THR A O 1
ATOM 2888 N N . PRO A 1 377 ? 67.293 40.465 79.506 1.00 17.69 377 PRO A N 1
ATOM 2889 C CA . PRO A 1 377 ? 67.456 39.353 80.479 1.00 17.36 377 PRO A CA 1
ATOM 2890 C C . PRO A 1 377 ? 68.176 38.164 79.865 1.00 16.82 377 PRO A C 1
ATOM 2891 O O . PRO A 1 377 ? 67.943 37.851 78.708 1.00 17.07 377 PRO A O 1
ATOM 2895 N N . ASN A 1 378 ? 69.042 37.518 80.637 1.00 16.57 378 ASN A N 1
ATOM 2896 C CA . ASN A 1 378 ? 69.639 36.253 80.233 1.00 16.10 378 ASN A CA 1
ATOM 2897 C C . ASN A 1 378 ? 69.548 35.208 81.347 1.00 15.95 378 ASN A C 1
ATOM 2898 O O . ASN A 1 378 ? 69.435 35.540 82.539 1.00 14.83 378 ASN A O 1
ATOM 2903 N N . VAL A 1 379 ? 69.595 33.948 80.947 1.00 15.55 379 VAL A N 1
ATOM 2904 C CA . VAL A 1 379 ? 69.576 32.816 81.865 1.00 15.33 379 VAL A CA 1
ATOM 2905 C C . VAL A 1 379 ? 71.044 32.496 82.209 1.00 15.58 379 VAL A C 1
ATOM 2906 O O . VAL A 1 379 ? 71.823 32.143 81.314 1.00 16.57 379 VAL A O 1
ATOM 2910 N N . THR A 1 380 ? 71.417 32.649 83.477 1.00 14.64 380 THR A N 1
ATOM 2911 C CA . THR A 1 380 ? 72.836 32.580 83.896 1.00 14.87 380 THR A CA 1
ATOM 2912 C C . THR A 1 380 ? 73.336 31.131 83.924 1.00 15.88 380 THR A C 1
ATOM 2913 O O . THR A 1 380 ? 74.527 30.874 83.717 1.00 14.82 380 THR A O 1
ATOM 2917 N N . HIS A 1 381 ? 72.434 30.186 84.174 1.00 15.85 381 HIS A N 1
ATOM 2918 C CA . HIS A 1 381 ? 72.810 28.757 84.142 1.00 16.76 381 HIS A CA 1
ATOM 2919 C C . HIS A 1 381 ? 71.821 27.960 83.317 1.00 17.23 381 HIS A C 1
ATOM 2920 O O . HIS A 1 381 ? 71.090 27.113 83.847 1.00 17.44 381 HIS A O 1
ATOM 2927 N N . ALA A 1 382 ? 71.784 28.250 82.017 1.00 16.28 382 ALA A N 1
ATOM 2928 C CA . ALA A 1 382 ? 70.821 27.577 81.130 1.00 17.13 382 ALA A CA 1
ATOM 2929 C C . ALA A 1 382 ? 71.027 26.061 81.177 1.00 17.21 382 ALA A C 1
ATOM 2930 O O . ALA A 1 382 ? 72.160 25.580 81.212 1.00 16.97 382 ALA A O 1
ATOM 2932 N N . ARG A 1 383 ? 69.934 25.320 81.206 1.00 16.29 383 ARG A N 1
ATOM 2933 C CA . ARG A 1 383 ? 69.999 23.864 81.303 1.00 17.19 383 ARG A CA 1
ATOM 2934 C C . ARG A 1 383 ? 70.005 23.192 79.919 1.00 16.54 383 ARG A C 1
ATOM 2935 O O . ARG A 1 383 ? 70.369 22.026 79.796 1.00 16.23 383 ARG A O 1
ATOM 2943 N N . SER A 1 384 ? 69.662 23.961 78.874 1.00 15.34 384 SER A N 1
ATOM 2944 C CA . SER A 1 384 ? 69.700 23.454 77.505 1.00 14.93 384 SER A CA 1
ATOM 2945 C C . SER A 1 384 ? 71.158 23.136 77.076 1.00 14.50 384 SER A C 1
ATOM 2946 O O . SER A 1 384 ? 72.121 23.796 77.530 1.00 13.68 384 SER A O 1
ATOM 2949 N N . ARG A 1 385 ? 71.323 22.082 76.276 1.00 14.83 385 ARG A N 1
ATOM 2950 C CA . ARG A 1 385 ? 72.662 21.685 75.813 1.00 15.00 385 ARG A CA 1
ATOM 2951 C C . ARG A 1 385 ? 72.598 21.407 74.332 1.00 15.14 385 ARG A C 1
ATOM 2952 O O . ARG A 1 385 ? 71.737 20.656 73.877 1.00 15.64 385 ARG A O 1
ATOM 2960 N N . GLY A 1 386 ? 73.545 21.974 73.591 1.00 14.52 386 GLY A N 1
ATOM 2961 C CA . GLY A 1 386 ? 73.570 21.834 72.131 1.00 14.23 386 GLY A CA 1
ATOM 2962 C C . GLY A 1 386 ? 74.834 21.155 71.636 1.00 14.61 386 GLY A C 1
ATOM 2963 O O . GLY A 1 386 ? 75.582 20.518 72.405 1.00 13.49 386 GLY A O 1
ATOM 2964 N N . THR A 1 387 ? 75.075 21.306 70.338 1.00 15.60 387 THR A N 1
ATOM 2965 C CA . THR A 1 387 ? 76.222 20.658 69.695 1.00 16.41 387 THR A CA 1
ATOM 2966 C C . THR A 1 387 ? 76.906 21.590 68.676 1.00 16.06 387 THR A C 1
ATOM 2967 O O . THR A 1 387 ? 76.292 22.526 68.116 1.00 15.49 387 THR A O 1
ATOM 2971 N N . VAL A 1 388 ? 78.193 21.326 68.466 1.00 15.78 388 VAL A N 1
ATOM 2972 C CA . VAL A 1 388 ? 78.895 21.793 67.294 1.00 14.35 388 VAL A CA 1
ATOM 2973 C C . VAL A 1 388 ? 79.354 20.563 66.551 1.00 14.40 388 VAL A C 1
ATOM 2974 O O . VAL A 1 388 ? 80.024 19.681 67.112 1.00 15.43 388 VAL A O 1
ATOM 2978 N N . ARG A 1 389 ? 79.010 20.506 65.272 1.00 14.91 389 ARG A N 1
ATOM 2979 C CA . ARG A 1 389 ? 79.264 19.320 64.452 1.00 15.52 389 ARG A CA 1
ATOM 2980 C C . ARG A 1 389 ? 79.843 19.754 63.112 1.00 15.55 389 ARG A C 1
ATOM 2981 O O . ARG A 1 389 ? 79.726 20.934 62.734 1.00 14.32 389 ARG A O 1
ATOM 2989 N N . LEU A 1 390 ? 80.465 18.822 62.398 1.00 15.21 390 LEU A N 1
ATOM 2990 C CA . LEU A 1 390 ? 81.015 19.132 61.073 1.00 15.51 390 LEU A CA 1
ATOM 2991 C C . LEU A 1 390 ? 79.907 19.180 60.032 1.00 15.73 390 LEU A C 1
ATOM 2992 O O . LEU A 1 390 ? 79.004 18.339 60.054 1.00 16.33 390 LEU A O 1
ATOM 2997 N N . ARG A 1 391 ? 79.982 20.159 59.132 1.00 15.88 391 ARG A N 1
ATOM 2998 C CA . ARG A 1 391 ? 79.097 20.233 58.000 1.00 16.42 391 ARG A CA 1
ATOM 2999 C C . ARG A 1 391 ? 79.626 19.343 56.871 1.00 16.26 391 ARG A C 1
ATOM 3000 O O . ARG A 1 391 ? 78.850 18.900 56.029 1.00 15.06 391 ARG A O 1
ATOM 3008 N N . SER A 1 392 ? 80.953 19.153 56.828 1.00 15.68 392 SER A N 1
ATOM 3009 C CA . SER A 1 392 ? 81.624 18.364 55.804 1.00 15.91 392 SER A CA 1
ATOM 3010 C C . SER A 1 392 ? 83.064 18.163 56.276 1.00 16.22 392 SER A C 1
ATOM 3011 O O . SER A 1 392 ? 83.474 18.703 57.331 1.00 15.87 392 SER A O 1
ATOM 3014 N N . ARG A 1 393 ? 83.830 17.405 55.497 1.00 15.70 393 ARG A N 1
ATOM 3015 C CA . ARG A 1 393 ? 85.252 17.165 55.772 1.00 16.14 393 ARG A CA 1
ATOM 3016 C C . ARG A 1 393 ? 86.148 18.331 55.317 1.00 15.61 393 ARG A C 1
ATOM 3017 O O . ARG A 1 393 ? 87.366 18.273 55.487 1.00 15.37 393 ARG A O 1
ATOM 3025 N N . ASP A 1 394 ? 85.553 19.380 54.746 1.00 15.18 394 ASP A N 1
ATOM 3026 C CA . ASP A 1 394 ? 86.292 20.523 54.232 1.00 15.09 394 ASP A CA 1
ATOM 3027 C C . ASP A 1 394 ? 86.385 21.637 55.308 1.00 14.97 394 ASP A C 1
ATOM 3028 O O . ASP A 1 394 ? 85.370 22.177 55.753 1.00 13.64 394 ASP A O 1
ATOM 3033 N N . PHE A 1 395 ? 87.621 21.942 55.729 1.00 14.34 395 PHE A N 1
ATOM 3034 C CA . PHE A 1 395 ? 87.892 22.919 56.793 1.00 14.82 395 PHE A CA 1
ATOM 3035 C C . PHE A 1 395 ? 87.339 24.313 56.509 1.00 15.32 395 PHE A C 1
ATOM 3036 O O . PHE A 1 395 ? 87.197 25.122 57.437 1.00 15.99 395 PHE A O 1
ATOM 3044 N N . ARG A 1 396 ? 87.043 24.606 55.238 1.00 14.78 396 ARG A N 1
ATOM 3045 C CA . ARG A 1 396 ? 86.572 25.915 54.853 1.00 15.53 396 ARG A CA 1
ATOM 3046 C C . ARG A 1 396 ? 85.057 26.042 55.027 1.00 15.86 396 ARG A C 1
ATOM 3047 O O . ARG A 1 396 ? 84.535 27.148 55.007 1.00 16.69 396 ARG A O 1
ATOM 3055 N N . ASP A 1 397 ? 84.367 24.920 55.217 1.00 15.75 397 ASP A N 1
ATOM 3056 C CA . ASP A 1 397 ? 82.916 24.946 55.444 1.00 15.13 397 ASP A CA 1
ATOM 3057 C C . ASP A 1 397 ? 82.646 25.288 56.915 1.00 16.34 397 ASP A C 1
ATOM 3058 O O . ASP A 1 397 ? 83.223 24.673 57.791 1.00 15.39 397 ASP A O 1
ATOM 3063 N N . LYS A 1 398 ? 81.768 26.256 57.160 1.00 15.71 398 LYS A N 1
ATOM 3064 C CA . LYS A 1 398 ? 81.387 26.611 58.536 1.00 16.57 398 LYS A CA 1
ATOM 3065 C C . LYS A 1 398 ? 80.812 25.384 59.260 1.00 16.45 398 LYS A C 1
ATOM 3066 O O . LYS A 1 398 ? 80.106 24.586 58.654 1.00 15.24 398 LYS A O 1
ATOM 3072 N N . PRO A 1 399 ? 81.082 25.265 60.571 1.00 16.46 399 PRO A N 1
ATOM 3073 C CA . PRO A 1 399 ? 80.534 24.139 61.336 1.00 16.93 399 PRO A CA 1
ATOM 3074 C C . PRO A 1 399 ? 79.007 24.312 61.513 1.00 17.47 399 PRO A C 1
ATOM 3075 O O . PRO A 1 399 ? 78.498 25.417 61.291 1.00 17.68 399 PRO A O 1
ATOM 3079 N N . MET A 1 400 ? 78.324 23.241 61.901 1.00 16.91 400 MET A N 1
ATOM 3080 C CA . MET A 1 400 ? 76.897 23.298 62.246 1.00 18.96 400 MET A CA 1
ATOM 3081 C C . MET A 1 400 ? 76.805 23.569 63.732 1.00 17.08 400 MET A C 1
ATOM 3082 O O . MET A 1 400 ? 77.191 22.729 64.548 1.00 17.32 400 MET A O 1
ATOM 3087 N N . VAL A 1 401 ? 76.342 24.757 64.076 1.00 16.35 401 VAL A N 1
ATOM 3088 C CA . VAL A 1 401 ? 76.218 25.185 65.466 1.00 15.97 401 VAL A CA 1
ATOM 3089 C C . VAL A 1 401 ? 74.727 25.111 65.846 1.00 16.38 401 VAL A C 1
ATOM 3090 O O . VAL A 1 401 ? 73.906 25.882 65.324 1.00 15.84 401 VAL A O 1
ATOM 3094 N N . ASP A 1 402 ? 74.394 24.211 66.753 1.00 16.13 402 ASP A N 1
ATOM 3095 C CA . ASP A 1 402 ? 72.993 24.065 67.192 1.00 16.21 402 ASP A CA 1
ATOM 3096 C C . ASP A 1 402 ? 72.884 24.125 68.711 1.00 14.27 402 ASP A C 1
ATOM 3097 O O . ASP A 1 402 ? 72.992 23.099 69.359 1.00 14.89 402 ASP A O 1
ATOM 3102 N N . PRO A 1 403 ? 72.666 25.311 69.278 1.00 14.40 403 PRO A N 1
ATOM 3103 C CA . PRO A 1 403 ? 72.605 25.414 70.737 1.00 13.91 403 PRO A CA 1
ATOM 3104 C C . PRO A 1 403 ? 71.378 24.743 71.377 1.00 14.38 403 PRO A C 1
ATOM 3105 O O . PRO A 1 403 ? 71.373 24.564 72.604 1.00 14.19 403 PRO A O 1
ATOM 3109 N N . ARG A 1 404 ? 70.380 24.352 70.569 1.00 13.73 404 ARG A N 1
ATOM 3110 C CA . ARG A 1 404 ? 69.120 23.755 71.097 1.00 14.27 404 ARG A CA 1
ATOM 3111 C C . ARG A 1 404 ? 68.533 24.645 72.211 1.00 14.47 404 ARG A C 1
ATOM 3112 O O . ARG A 1 404 ? 68.180 24.169 73.281 1.00 14.18 404 ARG A O 1
ATOM 3120 N N . TYR A 1 405 ? 68.455 25.946 71.941 1.00 14.61 405 TYR A N 1
ATOM 3121 C CA . TYR A 1 405 ? 67.921 26.900 72.911 1.00 15.76 405 TYR A CA 1
ATOM 3122 C C . TYR A 1 405 ? 66.522 26.499 73.413 1.00 16.14 405 TYR A C 1
ATOM 3123 O O . TYR A 1 405 ? 65.665 26.102 72.624 1.00 15.35 405 TYR A O 1
ATOM 3132 N N . PHE A 1 406 ? 66.315 26.639 74.725 1.00 17.01 406 PHE A N 1
ATOM 3133 C CA . PHE A 1 406 ? 64.997 26.431 75.357 1.00 17.22 406 PHE A CA 1
ATOM 3134 C C . PHE A 1 406 ? 64.469 25.029 75.063 1.00 18.53 406 PHE A C 1
ATOM 3135 O O . PHE A 1 406 ? 63.297 24.838 74.766 1.00 19.12 406 PHE A O 1
ATOM 3143 N N . THR A 1 407 ? 65.350 24.041 75.119 1.00 18.55 407 THR A N 1
ATOM 3144 C CA . THR A 1 407 ? 64.916 22.680 74.899 1.00 19.31 407 THR A CA 1
ATOM 3145 C C . THR A 1 407 ? 65.030 21.864 76.177 1.00 19.27 407 THR A C 1
ATOM 3146 O O . THR A 1 407 ? 64.757 20.662 76.159 1.00 18.89 407 THR A O 1
ATOM 3150 N N . ASP A 1 408 ? 65.498 22.475 77.271 1.00 18.45 408 ASP A N 1
ATOM 3151 C CA . ASP A 1 408 ? 65.750 21.677 78.481 1.00 20.05 408 ASP A CA 1
ATOM 3152 C C . ASP A 1 408 ? 64.416 21.098 78.996 1.00 21.36 408 ASP A C 1
ATOM 3153 O O . ASP A 1 408 ? 63.394 21.793 78.959 1.00 21.06 408 ASP A O 1
ATOM 3158 N N . PRO A 1 409 ? 64.425 19.834 79.459 1.00 22.59 409 PRO A N 1
ATOM 3159 C CA . PRO A 1 409 ? 63.150 19.145 79.635 1.00 23.74 409 PRO A CA 1
ATOM 3160 C C . PRO A 1 409 ? 62.237 19.725 80.703 1.00 23.95 409 PRO A C 1
ATOM 3161 O O . PRO A 1 409 ? 61.027 19.626 80.547 1.00 24.98 409 PRO A O 1
ATOM 3165 N N . GLU A 1 410 ? 62.779 20.367 81.740 1.00 23.75 410 GLU A N 1
ATOM 3166 C CA . GLU A 1 410 ? 61.908 20.930 82.771 1.00 23.91 410 GLU A CA 1
ATOM 3167 C C . GLU A 1 410 ? 61.487 22.370 82.469 1.00 23.21 410 GLU A C 1
ATOM 3168 O O . GLU A 1 410 ? 60.781 22.988 83.259 1.00 23.74 410 GLU A O 1
ATOM 3174 N N . GLY A 1 411 ? 61.912 22.887 81.322 1.00 21.52 411 GLY A N 1
ATOM 3175 C CA . GLY A 1 411 ? 61.526 24.210 80.883 1.00 20.36 411 GLY A CA 1
ATOM 3176 C C . GLY A 1 411 ? 62.128 25.339 81.693 1.00 19.95 411 GLY A C 1
ATOM 3177 O O . GLY A 1 411 ? 61.572 26.442 81.722 1.00 19.00 411 GLY A O 1
ATOM 3178 N N . HIS A 1 412 ? 63.271 25.067 82.337 1.00 19.07 412 HIS A N 1
ATOM 3179 C CA . HIS A 1 412 ? 63.942 26.057 83.172 1.00 19.13 412 HIS A CA 1
ATOM 3180 C C . HIS A 1 412 ? 64.261 27.342 82.400 1.00 18.66 412 HIS A C 1
ATOM 3181 O O . HIS A 1 412 ? 63.980 28.447 82.858 1.00 17.79 412 HIS A O 1
ATOM 3188 N N . ASP A 1 413 ? 64.883 27.184 81.233 1.00 18.61 413 ASP A N 1
ATOM 3189 C CA . ASP A 1 413 ? 65.438 28.340 80.524 1.00 18.76 413 ASP A CA 1
ATOM 3190 C C . ASP A 1 413 ? 64.326 29.285 80.143 1.00 18.61 413 ASP A C 1
ATOM 3191 O O . ASP A 1 413 ? 64.432 30.507 80.333 1.00 19.33 413 ASP A O 1
ATOM 3196 N N . MET A 1 414 ? 63.244 28.715 79.625 1.00 18.79 414 MET A N 1
ATOM 3197 C CA . MET A 1 414 ? 62.091 29.520 79.251 1.00 20.20 414 MET A CA 1
ATOM 3198 C C . MET A 1 414 ? 61.455 30.185 80.496 1.00 19.80 414 MET A C 1
ATOM 3199 O O . MET A 1 414 ? 61.107 31.371 80.460 1.00 18.55 414 MET A O 1
ATOM 3204 N N . ARG A 1 415 ? 61.344 29.432 81.592 1.00 19.75 415 ARG A N 1
ATOM 3205 C CA . ARG A 1 415 ? 60.735 29.949 82.839 1.00 21.17 415 ARG A CA 1
ATOM 3206 C C . ARG A 1 415 ? 61.487 31.197 83.343 1.00 20.03 415 ARG A C 1
ATOM 3207 O O . ARG A 1 415 ? 60.867 32.247 83.677 1.00 19.15 415 ARG A O 1
ATOM 3215 N N . VAL A 1 416 ? 62.822 31.104 83.350 1.00 18.55 416 VAL A N 1
ATOM 3216 C CA . VAL A 1 416 ? 63.642 32.197 83.833 1.00 17.99 416 VAL A CA 1
ATOM 3217 C C . VAL A 1 416 ? 63.540 33.374 82.892 1.00 17.49 416 VAL A C 1
ATOM 3218 O O . VAL A 1 416 ? 63.458 34.527 83.356 1.00 18.37 416 VAL A O 1
ATOM 3222 N N . MET A 1 417 ? 63.505 33.108 81.582 1.00 16.82 417 MET A N 1
ATOM 3223 C CA . MET A 1 417 ? 63.442 34.194 80.601 1.00 16.96 417 MET A CA 1
ATOM 3224 C C . MET A 1 417 ? 62.121 34.961 80.721 1.00 17.44 417 MET A C 1
ATOM 3225 O O . MET A 1 417 ? 62.087 36.202 80.655 1.00 17.93 417 MET A O 1
ATOM 3230 N N . VAL A 1 418 ? 61.039 34.219 80.900 1.00 17.55 418 VAL A N 1
ATOM 3231 C CA . VAL A 1 418 ? 59.733 34.872 81.153 1.00 17.98 418 VAL A CA 1
ATOM 3232 C C . VAL A 1 418 ? 59.773 35.747 82.391 1.00 17.93 418 VAL A C 1
ATOM 3233 O O . VAL A 1 418 ? 59.364 36.934 82.326 1.00 18.95 418 VAL A O 1
ATOM 3237 N N . ALA A 1 419 ? 60.292 35.202 83.503 1.00 18.27 419 ALA A N 1
ATOM 3238 C CA . ALA A 1 419 ? 60.490 35.989 84.723 1.00 18.10 419 ALA A CA 1
ATOM 3239 C C . ALA A 1 419 ? 61.344 37.243 84.470 1.00 18.83 419 ALA A C 1
ATOM 3240 O O . ALA A 1 419 ? 61.065 38.334 85.021 1.00 18.49 419 ALA A O 1
ATOM 3242 N N . GLY A 1 420 ? 62.381 37.075 83.639 1.00 17.84 420 GLY A N 1
ATOM 3243 C CA . GLY A 1 420 ? 63.258 38.150 83.211 1.00 17.27 420 GLY A CA 1
ATOM 3244 C C . GLY A 1 420 ? 62.584 39.291 82.466 1.00 16.53 420 GLY A C 1
ATOM 3245 O O . GLY A 1 420 ? 62.855 40.442 82.744 1.00 16.81 420 GLY A O 1
ATOM 3246 N N . ILE A 1 421 ? 61.698 38.979 81.531 1.00 16.88 421 ILE A N 1
ATOM 3247 C CA . ILE A 1 421 ? 60.927 40.001 80.863 1.00 18.25 421 ILE A CA 1
ATOM 3248 C C . ILE A 1 421 ? 60.009 40.714 81.877 1.00 18.58 421 ILE A C 1
ATOM 3249 O O . ILE A 1 421 ? 59.936 41.940 81.913 1.00 19.05 421 ILE A O 1
ATOM 3254 N N . ARG A 1 422 ? 59.354 39.948 82.735 1.00 19.49 422 ARG A N 1
ATOM 3255 C CA . ARG A 1 422 ? 58.463 40.572 83.738 1.00 20.02 422 ARG A CA 1
ATOM 3256 C C . ARG A 1 422 ? 59.241 41.482 84.696 1.00 20.60 422 ARG A C 1
ATOM 3257 O O . ARG A 1 422 ? 58.805 42.610 84.986 1.00 21.35 422 ARG A O 1
ATOM 3265 N N . LYS A 1 423 ? 60.428 41.034 85.119 1.00 20.21 423 LYS A N 1
ATOM 3266 C CA . LYS A 1 423 ? 61.273 41.787 86.018 1.00 19.92 423 LYS A CA 1
ATOM 3267 C C . LYS A 1 423 ? 61.798 43.052 85.344 1.00 19.89 423 LYS A C 1
ATOM 3268 O O . LYS A 1 423 ? 61.849 44.099 85.969 1.00 18.43 423 LYS A O 1
ATOM 3274 N N . ALA A 1 424 ? 62.164 42.951 84.063 1.00 19.64 424 ALA A N 1
ATOM 3275 C CA . ALA A 1 424 ? 62.600 44.110 83.282 1.00 20.83 424 ALA A CA 1
ATOM 3276 C C . ALA A 1 424 ? 61.489 45.163 83.268 1.00 21.03 424 ALA A C 1
ATOM 3277 O O . ALA A 1 424 ? 61.748 46.356 83.469 1.00 20.31 424 ALA A O 1
ATOM 3279 N N . ARG A 1 425 ? 60.265 44.716 82.988 1.00 21.32 425 ARG A N 1
ATOM 3280 C CA . ARG A 1 425 ? 59.096 45.620 83.008 1.00 21.71 425 ARG A CA 1
ATOM 3281 C C . ARG A 1 425 ? 58.888 46.238 84.386 1.00 22.05 425 ARG A C 1
ATOM 3282 O O . ARG A 1 425 ? 58.557 47.416 84.493 1.00 22.25 425 ARG A O 1
ATOM 3290 N N . GLU A 1 426 ? 59.104 45.447 85.438 1.00 22.46 426 GLU A N 1
ATOM 3291 C CA . GLU A 1 426 ? 58.872 45.937 86.792 1.00 23.87 426 GLU A CA 1
ATOM 3292 C C . GLU A 1 426 ? 59.858 47.057 87.137 1.00 23.09 426 GLU A C 1
ATOM 3293 O O . GLU A 1 426 ? 59.455 48.110 87.666 1.00 22.01 426 GLU A O 1
ATOM 3299 N N . ILE A 1 427 ? 61.140 46.830 86.834 1.00 21.59 427 ILE A N 1
ATOM 3300 C CA . ILE A 1 427 ? 62.171 47.818 87.083 1.00 21.44 427 ILE A CA 1
ATOM 3301 C C . ILE A 1 427 ? 61.894 49.102 86.300 1.00 21.75 427 ILE A C 1
ATOM 3302 O O . ILE A 1 427 ? 62.007 50.209 86.852 1.00 22.17 427 ILE A O 1
ATOM 3307 N N . ALA A 1 428 ? 61.546 48.951 85.019 1.00 21.99 428 ALA A N 1
ATOM 3308 C CA . ALA A 1 428 ? 61.318 50.104 84.129 1.00 22.09 428 ALA A CA 1
ATOM 3309 C C . ALA A 1 428 ? 60.114 50.926 84.591 1.00 22.15 428 ALA A C 1
ATOM 3310 O O . ALA A 1 428 ? 60.016 52.111 84.276 1.00 21.80 428 ALA A O 1
ATOM 3312 N N . ALA A 1 429 ? 59.212 50.283 85.335 1.00 22.41 429 ALA A N 1
ATOM 3313 C CA . ALA A 1 429 ? 57.976 50.926 85.805 1.00 22.57 429 ALA A CA 1
ATOM 3314 C C . ALA A 1 429 ? 58.140 51.648 87.156 1.00 23.22 429 ALA A C 1
ATOM 3315 O O . ALA A 1 429 ? 57.200 52.298 87.622 1.00 23.28 429 ALA A O 1
ATOM 3317 N N . GLN A 1 430 ? 59.318 51.555 87.783 1.00 22.69 430 GLN A N 1
ATOM 3318 C CA . GLN A 1 430 ? 59.518 52.201 89.099 1.00 22.27 430 GLN A CA 1
ATOM 3319 C C . GLN A 1 430 ? 59.566 53.737 88.985 1.00 22.43 430 GLN A C 1
ATOM 3320 O O . GLN A 1 430 ? 59.979 54.285 87.960 1.00 21.93 430 GLN A O 1
ATOM 3326 N N . PRO A 1 431 ? 59.158 54.451 90.061 1.00 22.68 431 PRO A N 1
ATOM 3327 C CA . PRO A 1 431 ? 59.151 55.938 90.066 1.00 21.37 431 PRO A CA 1
ATOM 3328 C C . PRO A 1 431 ? 60.416 56.618 89.552 1.00 21.61 431 PRO A C 1
ATOM 3329 O O . PRO A 1 431 ? 60.359 57.680 88.886 1.00 20.13 431 PRO A O 1
ATOM 3333 N N . ALA A 1 432 ? 61.571 56.059 89.880 1.00 20.99 432 ALA A N 1
ATOM 3334 C CA . ALA A 1 432 ? 62.811 56.672 89.459 1.00 21.74 432 ALA A CA 1
ATOM 3335 C C . ALA A 1 432 ? 62.948 56.707 87.908 1.00 22.12 432 ALA A C 1
ATOM 3336 O O . ALA A 1 432 ? 63.655 57.566 87.359 1.00 21.81 432 ALA A O 1
ATOM 3338 N N . MET A 1 433 ? 62.233 55.819 87.218 1.00 21.80 433 MET A N 1
ATOM 3339 C CA . MET A 1 433 ? 62.325 55.749 85.744 1.00 23.65 433 MET A CA 1
ATOM 3340 C C . MET A 1 433 ? 61.141 56.439 85.046 1.00 24.45 433 MET A C 1
ATOM 3341 O O . MET A 1 433 ? 61.024 56.399 83.813 1.00 25.18 433 MET A O 1
ATOM 3346 N N . ALA A 1 434 ? 60.266 57.063 85.836 1.00 25.40 434 ALA A N 1
ATOM 3347 C CA . ALA A 1 434 ? 59.094 57.789 85.310 1.00 26.35 434 ALA A CA 1
ATOM 3348 C C . ALA A 1 434 ? 59.470 58.815 84.239 1.00 26.67 434 ALA A C 1
ATOM 3349 O O . ALA A 1 434 ? 58.770 58.945 83.251 1.00 26.56 434 ALA A O 1
ATOM 3351 N N . GLU A 1 435 ? 60.584 59.523 84.431 1.00 28.00 435 GLU A N 1
ATOM 3352 C CA . GLU A 1 435 ? 61.012 60.532 83.459 1.00 29.83 435 GLU A CA 1
ATOM 3353 C C . GLU A 1 435 ? 61.712 59.920 82.229 1.00 28.24 435 GLU A C 1
ATOM 3354 O O . GLU A 1 435 ? 62.092 60.656 81.328 1.00 27.86 435 GLU A O 1
ATOM 3360 N N . TRP A 1 436 ? 61.863 58.591 82.213 1.00 27.50 436 TRP A N 1
ATOM 3361 C CA . TRP A 1 436 ? 62.523 57.879 81.084 1.00 25.77 436 TRP A CA 1
ATOM 3362 C C . TRP A 1 436 ? 61.676 56.904 80.293 1.00 25.50 436 TRP A C 1
ATOM 3363 O O . TRP A 1 436 ? 61.719 56.886 79.039 1.00 25.44 436 TRP A O 1
ATOM 3374 N N . THR A 1 437 ? 60.943 56.062 80.998 1.00 24.42 437 THR A N 1
ATOM 3375 C CA . THR A 1 437 ? 60.311 54.947 80.346 1.00 24.51 437 THR A CA 1
ATOM 3376 C C . THR A 1 437 ? 59.100 55.367 79.540 1.00 25.32 437 THR A C 1
ATOM 3377 O O . THR A 1 437 ? 58.069 55.752 80.093 1.00 25.92 437 THR A O 1
ATOM 3381 N N . GLY A 1 438 ? 59.237 55.300 78.223 1.00 25.17 438 GLY A N 1
ATOM 3382 C CA . GLY A 1 438 ? 58.109 55.569 77.338 1.00 26.05 438 GLY A CA 1
ATOM 3383 C C . GLY A 1 438 ? 57.463 54.265 76.931 1.00 26.37 438 GLY A C 1
ATOM 3384 O O . GLY A 1 438 ? 57.526 53.262 77.651 1.00 27.19 438 GLY A O 1
ATOM 3385 N N . ARG A 1 439 ? 56.835 54.277 75.762 1.00 26.45 439 ARG A N 1
ATOM 3386 C CA . ARG A 1 439 ? 56.149 53.110 75.241 1.00 26.34 439 ARG A CA 1
ATOM 3387 C C . ARG A 1 439 ? 57.071 51.894 75.159 1.00 25.32 439 ARG A C 1
ATOM 3388 O O . ARG A 1 439 ? 58.236 52.017 74.773 1.00 25.41 439 ARG A O 1
ATOM 3396 N N . GLU A 1 440 ? 56.558 50.736 75.542 1.00 23.87 440 GLU A N 1
ATOM 3397 C CA . GLU A 1 440 ? 57.315 49.491 75.359 1.00 23.71 440 GLU A CA 1
ATOM 3398 C C . GLU A 1 440 ? 57.171 49.013 73.915 1.00 23.09 440 GLU A C 1
ATOM 3399 O O . GLU A 1 440 ? 56.072 48.617 73.507 1.00 22.57 440 GLU A O 1
ATOM 3405 N N . LEU A 1 441 ? 58.277 49.040 73.162 1.00 21.93 441 LEU A N 1
ATOM 3406 C CA . LEU A 1 441 ? 58.275 48.642 71.730 1.00 21.57 441 LEU A CA 1
ATOM 3407 C C . LEU A 1 441 ? 58.213 47.140 71.471 1.00 21.94 441 LEU A C 1
ATOM 3408 O O . LEU A 1 441 ? 57.511 46.676 70.552 1.00 21.73 441 LEU A O 1
ATOM 3413 N N . SER A 1 442 ? 58.948 46.372 72.264 1.00 20.82 442 SER A N 1
ATOM 3414 C CA . SER A 1 442 ? 58.855 44.921 72.188 1.00 21.40 442 SER A CA 1
ATOM 3415 C C . SER A 1 442 ? 59.052 44.370 73.579 1.00 21.23 442 SER A C 1
ATOM 3416 O O . SER A 1 442 ? 59.827 44.945 74.348 1.00 20.31 442 SER A O 1
ATOM 3419 N N . PRO A 1 443 ? 58.318 43.287 73.930 1.00 21.96 443 PRO A N 1
ATOM 3420 C CA . PRO A 1 443 ? 57.250 42.661 73.160 1.00 23.12 443 PRO A CA 1
ATOM 3421 C C . PRO A 1 443 ? 55.977 43.523 73.029 1.00 23.41 443 PRO A C 1
ATOM 3422 O O . PRO A 1 443 ? 55.117 43.194 72.238 1.00 23.85 443 PRO A O 1
ATOM 3426 N N . GLY A 1 444 ? 55.872 44.616 73.782 1.00 25.00 444 GLY A N 1
ATOM 3427 C CA . GLY A 1 444 ? 54.661 45.477 73.761 1.00 25.93 444 GLY A CA 1
ATOM 3428 C C . GLY A 1 444 ? 53.686 45.069 74.866 1.00 26.98 444 GLY A C 1
ATOM 3429 O O . GLY A 1 444 ? 53.568 43.882 75.194 1.00 26.11 444 GLY A O 1
ATOM 3430 N N . VAL A 1 445 ? 52.985 46.040 75.449 1.00 28.54 445 VAL A N 1
ATOM 3431 C CA . VAL A 1 445 ? 52.120 45.736 76.618 1.00 30.97 445 VAL A CA 1
ATOM 3432 C C . VAL A 1 445 ? 50.996 44.731 76.355 1.00 31.36 445 VAL A C 1
ATOM 3433 O O . VAL A 1 445 ? 50.503 44.103 77.292 1.00 31.97 445 VAL A O 1
ATOM 3437 N N . GLU A 1 446 ? 50.621 44.567 75.088 1.00 32.19 446 GLU A N 1
ATOM 3438 C CA . GLU A 1 446 ? 49.651 43.548 74.665 1.00 34.08 446 GLU A CA 1
ATOM 3439 C C . GLU A 1 446 ? 50.113 42.112 74.986 1.00 32.99 446 GLU A C 1
ATOM 3440 O O . GLU A 1 446 ? 49.283 41.209 75.166 1.00 33.66 446 GLU A O 1
ATOM 3446 N N . ALA A 1 447 ? 51.428 41.904 75.086 1.00 31.78 447 ALA A N 1
ATOM 3447 C CA . ALA A 1 447 ? 51.978 40.580 75.405 1.00 30.97 447 ALA A CA 1
ATOM 3448 C C . ALA A 1 447 ? 52.078 40.423 76.914 1.00 30.57 447 ALA A C 1
ATOM 3449 O O . ALA A 1 447 ? 52.932 41.056 77.550 1.00 29.96 447 ALA A O 1
ATOM 3451 N N . GLN A 1 448 ? 51.236 39.552 77.470 1.00 30.46 448 GLN A N 1
ATOM 3452 C CA . GLN A 1 448 ? 51.050 39.494 78.918 1.00 30.39 448 GLN A CA 1
ATOM 3453 C C . GLN A 1 448 ? 51.067 38.090 79.515 1.00 30.06 448 GLN A C 1
ATOM 3454 O O . GLN A 1 448 ? 51.592 37.890 80.611 1.00 29.58 448 GLN A O 1
ATOM 3460 N N . THR A 1 449 ? 50.501 37.114 78.811 1.00 29.72 449 THR A N 1
ATOM 3461 C CA . THR A 1 449 ? 50.459 35.747 79.334 1.00 29.98 449 THR A CA 1
ATOM 3462 C C . THR A 1 449 ? 51.814 35.048 79.207 1.00 30.15 449 THR A C 1
ATOM 3463 O O . THR A 1 449 ? 52.661 35.475 78.425 1.00 29.25 449 THR A O 1
ATOM 3467 N N . ASP A 1 450 ? 52.005 33.978 79.974 1.00 30.79 450 ASP A N 1
ATOM 3468 C CA . ASP A 1 450 ? 53.162 33.096 79.807 1.00 31.32 450 ASP A CA 1
ATOM 3469 C C . ASP A 1 450 ? 53.344 32.696 78.340 1.00 31.24 450 ASP A C 1
ATOM 3470 O O . ASP A 1 450 ? 54.444 32.840 77.782 1.00 30.57 450 ASP A O 1
ATOM 3475 N N . GLU A 1 451 ? 52.254 32.236 77.722 1.00 30.69 451 GLU A N 1
ATOM 3476 C CA . GLU A 1 451 ? 52.240 31.802 76.323 1.00 31.55 451 GLU A CA 1
ATOM 3477 C C . GLU A 1 451 ? 52.679 32.888 75.350 1.00 29.63 451 GLU A C 1
ATOM 3478 O O . GLU A 1 451 ? 53.461 32.627 74.436 1.00 29.05 451 GLU A O 1
ATOM 3484 N N . GLU A 1 452 ? 52.176 34.099 75.539 1.00 28.04 452 GLU A N 1
ATOM 3485 C CA . GLU A 1 452 ? 52.519 35.205 74.650 1.00 26.91 452 GLU A CA 1
ATOM 3486 C C . GLU A 1 452 ? 53.999 35.574 74.788 1.00 25.73 452 GLU A C 1
ATOM 3487 O O . GLU A 1 452 ? 54.672 35.868 73.791 1.00 25.02 452 GLU A O 1
ATOM 3493 N N . LEU A 1 453 ? 54.499 35.555 76.020 1.00 23.37 453 LEU A N 1
ATOM 3494 C CA . LEU A 1 453 ? 55.908 35.913 76.240 1.00 22.41 453 LEU A CA 1
ATOM 3495 C C . LEU A 1 453 ? 56.834 34.808 75.741 1.00 21.66 453 LEU A C 1
ATOM 3496 O O . LEU A 1 453 ? 57.883 35.090 75.168 1.00 21.49 453 LEU A O 1
ATOM 3501 N N . GLN A 1 454 ? 56.430 33.564 75.944 1.00 21.58 454 GLN A N 1
ATOM 3502 C CA . GLN A 1 454 ? 57.150 32.408 75.405 1.00 22.67 454 GLN A CA 1
ATOM 3503 C C . GLN A 1 454 ? 57.236 32.470 73.880 1.00 23.28 454 GLN A C 1
ATOM 3504 O O . GLN A 1 454 ? 58.303 32.264 73.315 1.00 22.80 454 GLN A O 1
ATOM 3510 N N . ASP A 1 455 ? 56.123 32.797 73.213 1.00 23.84 455 ASP A N 1
ATOM 3511 C CA . ASP A 1 455 ? 56.130 32.891 71.744 1.00 24.89 455 ASP A CA 1
ATOM 3512 C C . ASP A 1 455 ? 57.098 33.989 71.296 1.00 23.48 455 ASP A C 1
ATOM 3513 O O . ASP A 1 455 ? 57.851 33.826 70.310 1.00 22.61 455 ASP A O 1
ATOM 3518 N N . TYR A 1 456 ? 57.077 35.105 72.021 1.00 20.91 456 TYR A N 1
ATOM 3519 C CA . TYR A 1 456 ? 57.918 36.213 71.707 1.00 20.00 456 TYR A CA 1
ATOM 3520 C C . TYR A 1 456 ? 59.402 35.859 71.878 1.00 19.53 456 TYR A C 1
ATOM 3521 O O . TYR A 1 456 ? 60.235 36.213 71.039 1.00 18.43 456 TYR A O 1
ATOM 3530 N N . ILE A 1 457 ? 59.707 35.163 72.965 1.00 19.11 457 ILE A N 1
ATOM 3531 C CA . ILE A 1 457 ? 61.084 34.792 73.284 1.00 18.83 457 ILE A CA 1
ATOM 3532 C C . ILE A 1 457 ? 61.608 33.868 72.188 1.00 19.51 457 ILE A C 1
ATOM 3533 O O . ILE A 1 457 ? 62.687 34.078 71.653 1.00 18.33 457 ILE A O 1
ATOM 3538 N N . ARG A 1 458 ? 60.818 32.850 71.853 1.00 19.98 458 ARG A N 1
ATOM 3539 C CA . ARG A 1 458 ? 61.201 31.908 70.801 1.00 22.21 458 ARG A CA 1
ATOM 3540 C C . ARG A 1 458 ? 61.555 32.629 69.475 1.00 20.73 458 ARG A C 1
ATOM 3541 O O . ARG A 1 458 ? 62.569 32.332 68.850 1.00 21.78 458 ARG A O 1
ATOM 3549 N N . LYS A 1 459 ? 60.756 33.612 69.088 1.00 20.84 459 LYS A N 1
ATOM 3550 C CA . LYS A 1 459 ? 60.956 34.341 67.836 1.00 21.16 459 LYS A CA 1
ATOM 3551 C C . LYS A 1 459 ? 62.135 35.308 67.855 1.00 20.07 459 LYS A C 1
ATOM 3552 O O . LYS A 1 459 ? 62.766 35.530 66.822 1.00 21.85 459 LYS A O 1
ATOM 3558 N N . THR A 1 460 ? 62.411 35.906 69.005 1.00 18.52 460 THR A N 1
ATOM 3559 C CA . THR A 1 460 ? 63.216 37.132 69.028 1.00 17.93 460 THR A CA 1
ATOM 3560 C C . THR A 1 460 ? 64.450 37.065 69.921 1.00 17.10 460 THR A C 1
ATOM 3561 O O . THR A 1 460 ? 65.148 38.060 70.037 1.00 17.66 460 THR A O 1
ATOM 3565 N N . HIS A 1 461 ? 64.707 35.926 70.566 1.00 15.47 461 HIS A N 1
ATOM 3566 C CA . HIS A 1 461 ? 65.801 35.881 71.531 1.00 15.18 461 HIS A CA 1
ATOM 3567 C C . HIS A 1 461 ? 67.146 36.013 70.774 1.00 15.33 461 HIS A C 1
ATOM 3568 O O . HIS A 1 461 ? 67.238 35.683 69.594 1.00 14.47 461 HIS A O 1
ATOM 3575 N N . ASN A 1 462 ? 68.167 36.494 71.474 1.00 14.99 462 ASN A N 1
ATOM 3576 C CA . ASN A 1 462 ? 69.521 36.499 70.929 1.00 14.93 462 ASN A CA 1
ATOM 3577 C C . ASN A 1 462 ? 70.418 35.710 71.900 1.00 14.92 462 ASN A C 1
ATOM 3578 O O . ASN A 1 462 ? 69.969 34.764 72.557 1.00 14.37 462 ASN A O 1
ATOM 3583 N N . THR A 1 463 ? 71.679 36.124 71.983 1.00 15.49 463 THR A N 1
ATOM 3584 C CA . THR A 1 463 ? 72.658 35.534 72.864 1.00 14.85 463 THR A CA 1
ATOM 3585 C C . THR A 1 463 ? 73.459 36.685 73.463 1.00 15.47 463 THR A C 1
ATOM 3586 O O . THR A 1 463 ? 73.512 37.759 72.880 1.00 14.96 463 THR A O 1
ATOM 3590 N N . VAL A 1 464 ? 74.093 36.462 74.610 1.00 14.47 464 VAL A N 1
ATOM 3591 C CA . VAL A 1 464 ? 75.012 37.457 75.158 1.00 15.44 464 VAL A CA 1
ATOM 3592 C C . VAL A 1 464 ? 76.385 37.203 74.496 1.00 15.49 464 VAL A C 1
ATOM 3593 O O . VAL A 1 464 ? 77.322 37.940 74.741 1.00 15.76 464 VAL A O 1
ATOM 3597 N N . TYR A 1 465 ? 76.446 36.153 73.661 1.00 15.62 465 TYR A N 1
ATOM 3598 C CA . TYR A 1 465 ? 77.612 35.759 72.831 1.00 15.41 465 TYR A CA 1
ATOM 3599 C C . TYR A 1 465 ? 78.596 34.958 73.676 1.00 14.80 465 TYR A C 1
ATOM 3600 O O . TYR A 1 465 ? 79.811 35.228 73.670 1.00 14.99 465 TYR A O 1
ATOM 3609 N N . HIS A 1 466 ? 78.049 33.972 74.403 1.00 13.94 466 HIS A N 1
ATOM 3610 C CA . HIS A 1 466 ? 78.828 33.214 75.367 1.00 13.86 466 HIS A CA 1
ATOM 3611 C C . HIS A 1 466 ? 78.864 31.706 75.139 1.00 13.08 466 HIS A C 1
ATOM 3612 O O . HIS A 1 466 ? 78.683 30.955 76.081 1.00 13.89 466 HIS A O 1
ATOM 3619 N N . PRO A 1 467 ? 79.167 31.255 73.906 1.00 12.25 467 PRO A N 1
ATOM 3620 C CA . PRO A 1 467 ? 79.184 29.803 73.740 1.00 12.10 467 PRO A CA 1
ATOM 3621 C C . PRO A 1 467 ? 80.383 29.221 74.510 1.00 12.05 467 PRO A C 1
ATOM 3622 O O . PRO A 1 467 ? 81.506 29.758 74.395 1.00 12.64 467 PRO A O 1
ATOM 3626 N N . VAL A 1 468 ? 80.140 28.176 75.299 1.00 11.95 468 VAL A N 1
ATOM 3627 C CA . VAL A 1 468 ? 81.208 27.475 76.029 1.00 12.22 468 VAL A CA 1
ATOM 3628 C C . VAL A 1 468 ? 80.986 25.961 76.043 1.00 12.50 468 VAL A C 1
ATOM 3629 O O . VAL A 1 468 ? 79.885 25.465 75.737 1.00 13.30 468 VAL A O 1
ATOM 3633 N N . GLY A 1 469 ? 82.005 25.234 76.493 1.00 12.40 469 GLY A N 1
ATOM 3634 C CA . GLY A 1 469 ? 81.764 23.886 77.011 1.00 13.07 469 GLY A CA 1
ATOM 3635 C C . GLY A 1 469 ? 81.860 22.719 76.049 1.00 12.78 469 GLY A C 1
ATOM 3636 O O . GLY A 1 469 ? 81.635 21.581 76.439 1.00 13.77 469 GLY A O 1
ATOM 3637 N N . THR A 1 470 ? 82.242 22.986 74.806 1.00 12.87 470 THR A N 1
ATOM 3638 C CA . THR A 1 470 ? 82.254 21.951 73.756 1.00 13.12 470 THR A CA 1
ATOM 3639 C C . THR A 1 470 ? 83.418 20.941 73.798 1.00 14.23 470 THR A C 1
ATOM 3640 O O . THR A 1 470 ? 83.384 19.934 73.094 1.00 14.02 470 THR A O 1
ATOM 3644 N N . VAL A 1 471 ? 84.458 21.211 74.587 1.00 13.91 471 VAL A N 1
ATOM 3645 C CA . VAL A 1 471 ? 85.543 20.251 74.717 1.00 13.64 471 VAL A CA 1
ATOM 3646 C C . VAL A 1 471 ? 85.902 20.252 76.198 1.00 14.00 471 VAL A C 1
ATOM 3647 O O . VAL A 1 471 ? 86.956 20.761 76.598 1.00 14.10 471 VAL A O 1
ATOM 3651 N N . ARG A 1 472 ? 84.977 19.767 77.029 1.00 14.02 472 ARG A N 1
ATOM 3652 C CA . ARG A 1 472 ? 85.086 20.011 78.478 1.00 14.77 472 ARG A CA 1
ATOM 3653 C C . ARG A 1 472 ? 86.198 19.238 79.153 1.00 15.12 472 ARG A C 1
ATOM 3654 O O . ARG A 1 472 ? 86.511 18.108 78.772 1.00 14.64 472 ARG A O 1
ATOM 3662 N N . MET A 1 473 ? 86.791 19.852 80.167 1.00 16.43 473 MET A N 1
ATOM 3663 C CA . MET A 1 473 ? 87.561 19.091 81.149 1.00 19.39 473 MET A CA 1
ATOM 3664 C C . MET A 1 473 ? 86.638 18.295 82.090 1.00 18.92 473 MET A C 1
ATOM 3665 O O . MET A 1 473 ? 85.459 18.619 82.285 1.00 17.26 473 MET A O 1
ATOM 3670 N N . GLY A 1 474 ? 87.203 17.272 82.718 1.00 19.80 474 GLY A N 1
ATOM 3671 C CA . GLY A 1 474 ? 86.448 16.437 83.630 1.00 20.44 474 GLY A CA 1
ATOM 3672 C C . GLY A 1 474 ? 87.322 15.321 84.175 1.00 20.84 474 GLY A C 1
ATOM 3673 O O . GLY A 1 474 ? 88.531 15.296 83.969 1.00 20.09 474 GLY A O 1
ATOM 3674 N N . ALA A 1 475 ? 86.691 14.402 84.880 1.00 22.56 475 ALA A N 1
ATOM 3675 C CA . ALA A 1 475 ? 87.394 13.280 85.499 1.00 23.62 475 ALA A CA 1
ATOM 3676 C C . ALA A 1 475 ? 88.153 12.474 84.436 1.00 24.48 475 ALA A C 1
ATOM 3677 O O . ALA A 1 475 ? 87.663 12.276 83.304 1.00 23.42 475 ALA A O 1
ATOM 3679 N N . VAL A 1 476 ? 89.363 12.036 84.787 1.00 25.90 476 VAL A N 1
ATOM 3680 C CA . VAL A 1 476 ? 90.159 11.195 83.875 1.00 27.37 476 VAL A CA 1
ATOM 3681 C C . VAL A 1 476 ? 89.305 10.049 83.323 1.00 27.73 476 VAL A C 1
ATOM 3682 O O . VAL A 1 476 ? 89.377 9.722 82.138 1.00 28.26 476 VAL A O 1
ATOM 3686 N N . GLU A 1 477 ? 88.445 9.488 84.163 1.00 27.55 477 GLU A N 1
ATOM 3687 C CA . GLU A 1 477 ? 87.662 8.295 83.794 1.00 28.33 477 GLU A CA 1
ATOM 3688 C C . GLU A 1 477 ? 86.316 8.571 83.089 1.00 27.12 477 GLU A C 1
ATOM 3689 O O . GLU A 1 477 ? 85.651 7.647 82.640 1.00 27.04 477 GLU A O 1
ATOM 3695 N N . ASP A 1 478 ? 85.923 9.840 82.993 1.00 25.60 478 ASP A N 1
ATOM 3696 C CA . ASP A 1 478 ? 84.678 10.246 82.317 1.00 24.31 478 ASP A CA 1
ATOM 3697 C C . ASP A 1 478 ? 84.885 10.315 80.794 1.00 24.00 478 ASP A C 1
ATOM 3698 O O . ASP A 1 478 ? 85.550 11.243 80.289 1.00 22.92 478 ASP A O 1
ATOM 3703 N N . GLU A 1 479 ? 84.328 9.340 80.071 1.00 23.14 479 GLU A N 1
ATOM 3704 C CA . GLU A 1 479 ? 84.513 9.249 78.611 1.00 23.67 479 GLU A CA 1
ATOM 3705 C C . GLU A 1 479 ? 83.960 10.451 77.830 1.00 22.23 479 GLU A C 1
ATOM 3706 O O . GLU A 1 479 ? 84.354 10.701 76.701 1.00 21.72 479 GLU A O 1
ATOM 3712 N N . MET A 1 480 ? 83.031 11.172 78.442 1.00 20.54 480 MET A N 1
ATOM 3713 C CA . MET A 1 480 ? 82.336 12.271 77.777 1.00 19.03 480 MET A CA 1
ATOM 3714 C C . MET A 1 480 ? 83.040 13.615 78.021 1.00 17.73 480 MET A C 1
ATOM 3715 O O . MET A 1 480 ? 82.578 14.665 77.530 1.00 17.44 480 MET A O 1
ATOM 3720 N N . SER A 1 481 ? 84.121 13.582 78.794 1.00 16.45 481 SER A N 1
ATOM 3721 C CA . SER A 1 481 ? 84.972 14.753 78.962 1.00 15.64 481 SER A CA 1
ATOM 3722 C C . SER A 1 481 ? 86.217 14.537 78.090 1.00 15.55 481 SER A C 1
ATOM 3723 O O . SER A 1 481 ? 87.026 13.671 78.403 1.00 15.03 481 SER A O 1
ATOM 3726 N N . PRO A 1 482 ? 86.335 15.276 76.965 1.00 14.26 482 PRO A N 1
ATOM 3727 C CA . PRO A 1 482 ? 87.524 15.068 76.119 1.00 13.90 482 PRO A CA 1
ATOM 3728 C C . PRO A 1 482 ? 88.861 15.437 76.770 1.00 14.05 482 PRO A C 1
ATOM 3729 O O . PRO A 1 482 ? 89.884 14.948 76.305 1.00 14.75 482 PRO A O 1
ATOM 3733 N N . LEU A 1 483 ? 88.862 16.323 77.774 1.00 13.71 483 LEU A N 1
ATOM 3734 C CA . LEU A 1 483 ? 90.090 16.742 78.439 1.00 13.79 483 LEU A CA 1
ATOM 3735 C C . LEU A 1 483 ? 90.128 16.196 79.862 1.00 15.10 483 LEU A C 1
ATOM 3736 O O . LEU A 1 483 ? 89.077 16.050 80.536 1.00 15.46 483 LEU A O 1
ATOM 3741 N N . ASP A 1 484 ? 91.340 15.893 80.314 1.00 16.33 484 ASP A N 1
ATOM 3742 C CA . ASP A 1 484 ? 91.572 15.621 81.745 1.00 16.99 484 ASP A CA 1
ATOM 3743 C C . ASP A 1 484 ? 91.673 16.961 82.513 1.00 17.53 484 ASP A C 1
ATOM 3744 O O . ASP A 1 484 ? 91.629 18.054 81.890 1.00 17.40 484 ASP A O 1
ATOM 3749 N N . PRO A 1 485 ? 91.778 16.910 83.865 1.00 17.96 485 PRO A N 1
ATOM 3750 C CA . PRO A 1 485 ? 91.831 18.154 84.620 1.00 17.59 485 PRO A CA 1
ATOM 3751 C C . PRO A 1 485 ? 93.041 19.040 84.344 1.00 18.34 485 PRO A C 1
ATOM 3752 O O . PRO A 1 485 ? 93.028 20.194 84.777 1.00 19.47 485 PRO A O 1
ATOM 3756 N N . GLU A 1 486 ? 94.064 18.537 83.635 1.00 17.96 486 GLU A N 1
ATOM 3757 C CA . GLU A 1 486 ? 95.214 19.372 83.226 1.00 18.45 486 GLU A CA 1
ATOM 3758 C C . GLU A 1 486 ? 95.140 19.867 81.780 1.00 16.82 486 GLU A C 1
ATOM 3759 O O . GLU A 1 486 ? 96.151 20.318 81.213 1.00 16.19 486 GLU A O 1
ATOM 3765 N N . LEU A 1 487 ? 93.925 19.789 81.223 1.00 15.31 487 LEU A N 1
ATOM 3766 C CA . LEU A 1 487 ? 93.572 20.297 79.873 1.00 15.00 487 LEU A CA 1
ATOM 3767 C C . LEU A 1 487 ? 94.175 19.459 78.743 1.00 15.62 487 LEU A C 1
ATOM 3768 O O . LEU A 1 487 ? 94.186 19.876 77.562 1.00 14.84 487 LEU A O 1
ATOM 3773 N N . ARG A 1 488 ? 94.678 18.283 79.095 1.00 15.92 488 ARG A N 1
ATOM 3774 C CA . ARG A 1 488 ? 95.312 17.455 78.074 1.00 16.48 488 ARG A CA 1
ATOM 3775 C C . ARG A 1 488 ? 94.228 16.718 77.309 1.00 15.90 488 ARG A C 1
ATOM 3776 O O . ARG A 1 488 ? 93.318 16.150 77.920 1.00 16.34 488 ARG A O 1
ATOM 3784 N N . VAL A 1 489 ? 94.296 16.734 75.979 1.00 15.00 489 VAL A N 1
ATOM 3785 C CA . VAL A 1 489 ? 93.382 15.911 75.173 1.00 15.18 489 VAL A CA 1
ATOM 3786 C C . VAL A 1 489 ? 93.620 14.395 75.421 1.00 16.89 489 VAL A C 1
ATOM 3787 O O . VAL A 1 489 ? 94.696 13.879 75.143 1.00 17.70 489 VAL A O 1
ATOM 3791 N N . LYS A 1 490 ? 92.591 13.691 75.894 1.00 16.79 490 LYS A N 1
ATOM 3792 C CA . LYS A 1 490 ? 92.679 12.258 76.149 1.00 18.12 490 LYS A CA 1
ATOM 3793 C C . LYS A 1 490 ? 92.868 11.492 74.839 1.00 18.24 490 LYS A C 1
ATOM 3794 O O . LYS A 1 490 ? 92.260 11.830 73.824 1.00 18.56 490 LYS A O 1
ATOM 3800 N N . GLY A 1 491 ? 93.754 10.502 74.871 1.00 19.28 491 GLY A N 1
ATOM 3801 C CA . GLY A 1 491 ? 93.921 9.548 73.754 1.00 19.37 491 GLY A CA 1
ATOM 3802 C C . GLY A 1 491 ? 95.074 9.922 72.863 1.00 19.57 491 GLY A C 1
ATOM 3803 O O . GLY A 1 491 ? 95.432 9.193 71.934 1.00 19.77 491 GLY A O 1
ATOM 3804 N N . VAL A 1 492 ? 95.647 11.086 73.145 1.00 18.63 492 VAL A N 1
ATOM 3805 C CA . VAL A 1 492 ? 96.752 11.626 72.386 1.00 19.72 492 VAL A CA 1
ATOM 3806 C C . VAL A 1 492 ? 97.763 12.232 73.372 1.00 18.95 492 VAL A C 1
ATOM 3807 O O . VAL A 1 492 ? 97.438 12.429 74.532 1.00 19.51 492 VAL A O 1
ATOM 3811 N N . THR A 1 493 ? 99.001 12.462 72.951 1.00 18.71 493 THR A N 1
ATOM 3812 C CA . THR A 1 493 ? 99.974 13.126 73.816 1.00 19.60 493 THR A CA 1
ATOM 3813 C C . THR A 1 493 ? 100.402 14.449 73.170 1.00 18.80 493 THR A C 1
ATOM 3814 O O . THR A 1 493 ? 100.350 14.571 71.938 1.00 19.14 493 THR A O 1
ATOM 3818 N N . GLY A 1 494 ? 100.840 15.423 73.983 1.00 18.07 494 GLY A N 1
ATOM 3819 C CA . GLY A 1 494 ? 101.438 16.649 73.449 1.00 16.94 494 GLY A CA 1
ATOM 3820 C C . GLY A 1 494 ? 100.428 17.686 72.977 1.00 16.23 494 GLY A C 1
ATOM 3821 O O . GLY A 1 494 ? 100.780 18.595 72.233 1.00 16.85 494 GLY A O 1
ATOM 3822 N N . LEU A 1 495 ? 99.172 17.532 73.385 1.00 15.82 495 LEU A N 1
ATOM 3823 C CA . LEU A 1 495 ? 98.101 18.424 72.921 1.00 14.84 495 LEU A CA 1
ATOM 3824 C C . LEU A 1 495 ? 97.207 18.820 74.090 1.00 14.22 495 LEU A C 1
ATOM 3825 O O . LEU A 1 495 ? 96.639 17.925 74.753 1.00 13.71 495 LEU A O 1
ATOM 3830 N N . ARG A 1 496 ? 97.069 20.133 74.315 1.00 13.22 496 ARG A N 1
ATOM 3831 C CA . ARG A 1 496 ? 96.082 20.647 75.280 1.00 14.73 496 ARG A CA 1
ATOM 3832 C C . ARG A 1 496 ? 95.102 21.587 74.613 1.00 14.87 496 ARG A C 1
ATOM 3833 O O . ARG A 1 496 ? 95.374 22.066 73.500 1.00 14.55 496 ARG A O 1
ATOM 3841 N N . VAL A 1 497 ? 93.972 21.848 75.299 1.00 14.05 497 VAL A N 1
ATOM 3842 C CA . VAL A 1 497 ? 93.010 22.845 74.855 1.00 14.24 497 VAL A CA 1
ATOM 3843 C C . VAL A 1 497 ? 92.867 23.890 75.967 1.00 14.22 497 VAL A C 1
ATOM 3844 O O . VAL A 1 497 ? 92.712 23.541 77.154 1.00 15.41 497 VAL A O 1
ATOM 3848 N N . ALA A 1 498 ? 92.956 25.162 75.595 1.00 14.09 498 ALA A N 1
ATOM 3849 C CA . ALA A 1 498 ? 92.744 26.270 76.541 1.00 13.80 498 ALA A CA 1
ATOM 3850 C C . ALA A 1 498 ? 91.951 27.385 75.881 1.00 13.68 498 ALA A C 1
ATOM 3851 O O . ALA A 1 498 ? 92.483 28.143 75.081 1.00 12.26 498 ALA A O 1
ATOM 3853 N N . ASP A 1 499 ? 90.652 27.448 76.183 1.00 13.00 499 ASP A N 1
ATOM 3854 C CA . ASP A 1 499 ? 89.752 28.493 75.684 1.00 13.40 499 ASP A CA 1
ATOM 3855 C C . ASP A 1 499 ? 88.379 28.184 76.301 1.00 12.98 499 ASP A C 1
ATOM 3856 O O . ASP A 1 499 ? 88.284 27.301 77.169 1.00 13.35 499 ASP A O 1
ATOM 3861 N N . ALA A 1 500 ? 87.332 28.858 75.848 1.00 13.69 500 ALA A N 1
ATOM 3862 C CA . ALA A 1 500 ? 86.010 28.663 76.459 1.00 13.70 500 ALA A CA 1
ATOM 3863 C C . ALA A 1 500 ? 85.439 27.239 76.310 1.00 13.88 500 ALA A C 1
ATOM 3864 O O . ALA A 1 500 ? 84.578 26.853 77.083 1.00 14.52 500 ALA A O 1
ATOM 3866 N N . SER A 1 501 ? 85.945 26.440 75.361 1.00 13.50 501 SER A N 1
ATOM 3867 C CA . SER A 1 501 ? 85.534 25.027 75.193 1.00 14.39 501 SER A CA 1
ATOM 3868 C C . SER A 1 501 ? 85.604 24.203 76.480 1.00 13.52 501 SER A C 1
ATOM 3869 O O . SER A 1 501 ? 84.878 23.242 76.616 1.00 13.07 501 SER A O 1
ATOM 3872 N N . VAL A 1 502 ? 86.538 24.537 77.377 1.00 13.69 502 VAL A N 1
ATOM 3873 C CA . VAL A 1 502 ? 86.893 23.639 78.479 1.00 13.68 502 VAL A CA 1
ATOM 3874 C C . VAL A 1 502 ? 85.880 23.617 79.630 1.00 14.31 502 VAL A C 1
ATOM 3875 O O . VAL A 1 502 ? 85.867 22.664 80.410 1.00 14.21 502 VAL A O 1
ATOM 3879 N N . MET A 1 503 ? 85.044 24.652 79.725 1.00 14.87 503 MET A N 1
ATOM 3880 C CA . MET A 1 503 ? 84.169 24.815 80.900 1.00 16.06 503 MET A CA 1
ATOM 3881 C C . MET A 1 503 ? 83.198 23.629 81.064 1.00 15.89 503 MET A C 1
ATOM 3882 O O . MET A 1 503 ? 82.479 23.304 80.147 1.00 15.60 503 MET A O 1
ATOM 3887 N N . PRO A 1 504 ? 83.207 22.969 82.232 1.00 17.11 504 PRO A N 1
ATOM 3888 C CA . PRO A 1 504 ? 82.267 21.872 82.479 1.00 17.12 504 PRO A CA 1
ATOM 3889 C C . PRO A 1 504 ? 80.833 22.385 82.674 1.00 17.81 504 PRO A C 1
ATOM 3890 O O . PRO A 1 504 ? 79.852 21.690 82.392 1.00 17.97 504 PRO A O 1
ATOM 3894 N N . GLU A 1 505 ? 80.723 23.597 83.183 1.00 17.51 505 GLU A N 1
ATOM 3895 C CA . GLU A 1 505 ? 79.456 24.222 83.430 1.00 17.41 505 GLU A CA 1
ATOM 3896 C C . GLU A 1 505 ? 79.694 25.696 83.161 1.00 17.02 505 GLU A C 1
ATOM 3897 O O . GLU A 1 505 ? 80.773 26.213 83.463 1.00 17.41 505 GLU A O 1
ATOM 3903 N N . HIS A 1 506 ? 78.715 26.374 82.560 1.00 15.94 506 HIS A N 1
ATOM 3904 C CA . HIS A 1 506 ? 78.859 27.792 82.312 1.00 15.38 506 HIS A CA 1
ATOM 3905 C C . HIS A 1 506 ? 79.033 28.547 83.631 1.00 15.66 506 HIS A C 1
ATOM 3906 O O . HIS A 1 506 ? 78.610 28.068 84.682 1.00 16.42 506 HIS A O 1
ATOM 3913 N N . VAL A 1 507 ? 79.654 29.719 83.575 1.00 14.92 507 VAL A N 1
ATOM 3914 C CA . VAL A 1 507 ? 79.756 30.582 84.738 1.00 14.91 507 VAL A CA 1
ATOM 3915 C C . VAL A 1 507 ? 78.550 31.500 84.716 1.00 15.88 507 VAL A C 1
ATOM 3916 O O . VAL A 1 507 ? 77.890 31.644 83.682 1.00 14.92 507 VAL A O 1
ATOM 3920 N N . THR A 1 508 ? 78.264 32.103 85.871 1.00 14.75 508 THR A N 1
ATOM 3921 C CA . THR A 1 508 ? 77.059 32.897 86.066 1.00 15.28 508 THR A CA 1
ATOM 3922 C C . THR A 1 508 ? 77.099 34.217 85.283 1.00 15.62 508 THR A C 1
ATOM 3923 O O . THR A 1 508 ? 76.058 34.765 84.899 1.00 17.10 508 THR A O 1
ATOM 3927 N N . VAL A 1 509 ? 78.311 34.711 85.068 1.00 15.61 509 VAL A N 1
ATOM 3928 C CA . VAL A 1 509 ? 78.573 36.044 84.585 1.00 15.01 509 VAL A CA 1
ATOM 3929 C C . VAL A 1 509 ? 79.219 36.024 83.190 1.00 15.22 509 VAL A C 1
ATOM 3930 O O . VAL A 1 509 ? 79.510 34.959 82.629 1.00 16.44 509 VAL A O 1
ATOM 3934 N N . ASN A 1 510 ? 79.470 37.213 82.649 1.00 14.53 510 ASN A N 1
ATOM 3935 C CA . ASN A 1 510 ? 80.127 37.326 81.332 1.00 14.51 510 ASN A CA 1
ATOM 3936 C C . ASN A 1 510 ? 81.520 36.647 81.454 1.00 13.88 510 ASN A C 1
ATOM 3937 O O . ASN A 1 510 ? 82.266 36.928 82.382 1.00 14.06 510 ASN A O 1
ATOM 3942 N N . PRO A 1 511 ? 81.827 35.705 80.542 1.00 13.06 511 PRO A N 1
ATOM 3943 C CA . PRO A 1 511 ? 82.940 34.795 80.757 1.00 12.95 511 PRO A CA 1
ATOM 3944 C C . PRO A 1 511 ? 84.336 35.261 80.323 1.00 13.64 511 PRO A C 1
ATOM 3945 O O . PRO A 1 511 ? 85.273 34.516 80.534 1.00 14.58 511 PRO A O 1
ATOM 3949 N N . ASN A 1 512 ? 84.479 36.409 79.652 1.00 13.44 512 ASN A N 1
ATOM 3950 C CA . ASN A 1 512 ? 85.776 36.771 79.037 1.00 13.08 512 ASN A CA 1
ATOM 3951 C C . ASN A 1 512 ? 86.968 36.716 79.986 1.00 13.44 512 ASN A C 1
ATOM 3952 O O . ASN A 1 512 ? 87.970 36.110 79.671 1.00 12.19 512 ASN A O 1
ATOM 3957 N N . ILE A 1 513 ? 86.859 37.346 81.159 1.00 12.81 513 ILE A N 1
ATOM 3958 C CA . ILE A 1 513 ? 88.010 37.393 82.079 1.00 13.91 513 ILE A CA 1
ATOM 3959 C C . ILE A 1 513 ? 88.343 35.984 82.592 1.00 13.08 513 ILE A C 1
ATOM 3960 O O . ILE A 1 513 ? 89.507 35.642 82.794 1.00 12.59 513 ILE A O 1
ATOM 3965 N N . THR A 1 514 ? 87.304 35.167 82.782 1.00 13.90 514 THR A N 1
ATOM 3966 C CA . THR A 1 514 ? 87.489 33.772 83.213 1.00 13.37 514 THR A CA 1
ATOM 3967 C C . THR A 1 514 ? 88.236 32.960 82.126 1.00 13.22 514 THR A C 1
ATOM 3968 O O . THR A 1 514 ? 89.049 32.093 82.432 1.00 13.05 514 THR A O 1
ATOM 3972 N N . VAL A 1 515 ? 87.930 33.229 80.857 1.00 13.53 515 VAL A N 1
ATOM 3973 C CA . VAL A 1 515 ? 88.631 32.550 79.740 1.00 11.81 515 VAL A CA 1
ATOM 3974 C C . VAL A 1 515 ? 90.076 33.033 79.715 1.00 12.47 515 VAL A C 1
ATOM 3975 O O . VAL A 1 515 ? 90.971 32.235 79.546 1.00 11.21 515 VAL A O 1
ATOM 3979 N N . MET A 1 516 ? 90.328 34.325 79.943 1.00 12.70 516 MET A N 1
ATOM 3980 C CA . MET A 1 516 ? 91.728 34.731 80.083 1.00 14.56 516 MET A CA 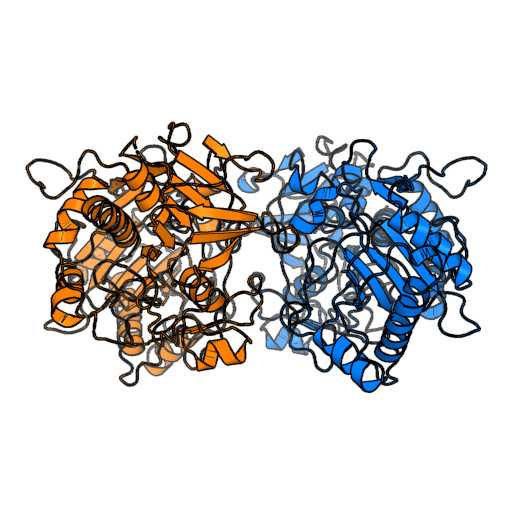1
ATOM 3981 C C . MET A 1 516 ? 92.394 33.995 81.247 1.00 14.10 516 MET A C 1
ATOM 3982 O O . MET A 1 516 ? 93.552 33.597 81.142 1.00 14.27 516 MET A O 1
ATOM 3987 N N . MET A 1 517 ? 91.665 33.848 82.352 1.00 13.73 517 MET A N 1
ATOM 3988 C CA . MET A 1 517 ? 92.172 33.135 83.529 1.00 13.35 517 MET A CA 1
ATOM 3989 C C . MET A 1 517 ? 92.509 31.684 83.150 1.00 12.99 517 MET A C 1
ATOM 3990 O O . MET A 1 517 ? 93.530 31.150 83.589 1.00 13.79 517 MET A O 1
ATOM 3995 N N . ILE A 1 518 ? 91.657 31.051 82.345 1.00 13.35 518 ILE A N 1
ATOM 3996 C CA . ILE A 1 518 ? 91.909 29.674 81.847 1.00 13.57 518 ILE A CA 1
ATOM 3997 C C . ILE A 1 518 ? 93.263 29.564 81.095 1.00 13.73 518 ILE A C 1
ATOM 3998 O O . ILE A 1 518 ? 94.021 28.601 81.291 1.00 13.60 518 ILE A O 1
ATOM 4003 N N . GLY A 1 519 ? 93.549 30.565 80.266 1.00 13.91 519 GLY A N 1
ATOM 4004 C CA . GLY A 1 519 ? 94.839 30.662 79.573 1.00 14.80 519 GLY A CA 1
ATOM 4005 C C . GLY A 1 519 ? 96.004 30.802 80.559 1.00 14.53 519 GLY A C 1
ATOM 4006 O O . GLY A 1 519 ? 97.010 30.117 80.410 1.00 15.30 519 GLY A O 1
ATOM 4007 N N . GLU A 1 520 ? 95.859 31.677 81.552 1.00 14.77 520 GLU A N 1
ATOM 4008 C CA . GLU A 1 520 ? 96.870 31.836 82.607 1.00 14.84 520 GLU A CA 1
ATOM 4009 C C . GLU A 1 520 ? 97.106 30.495 83.300 1.00 15.25 520 GLU A C 1
ATOM 4010 O O . GLU A 1 520 ? 98.253 30.096 83.551 1.00 16.12 520 GLU A O 1
ATOM 4016 N N . ARG A 1 521 ? 96.025 29.794 83.635 1.00 15.07 521 ARG A N 1
ATOM 4017 C CA . ARG A 1 521 ? 96.171 28.507 84.323 1.00 15.84 521 ARG A CA 1
ATOM 4018 C C . ARG A 1 521 ? 96.816 27.459 83.412 1.00 15.98 521 ARG A C 1
ATOM 4019 O O . ARG A 1 521 ? 97.671 26.722 83.862 1.00 16.21 521 ARG A O 1
ATOM 4027 N N . CYS A 1 522 ? 96.399 27.386 82.141 1.00 15.93 522 CYS A N 1
ATOM 4028 C CA . CYS A 1 522 ? 97.048 26.487 81.189 1.00 15.63 522 CYS A CA 1
ATOM 4029 C C . CYS A 1 522 ? 98.578 26.738 81.097 1.00 15.64 522 CYS A C 1
ATOM 4030 O O . CYS A 1 522 ? 99.363 25.799 81.129 1.00 16.21 522 CYS A O 1
ATOM 4033 N N . ALA A 1 523 ? 99.004 27.992 80.985 1.00 15.89 523 ALA A N 1
ATOM 4034 C CA . ALA A 1 523 ? 100.444 28.308 81.003 1.00 16.53 523 ALA A CA 1
ATOM 4035 C C . ALA A 1 523 ? 101.121 27.684 82.239 1.00 17.84 523 ALA A C 1
ATOM 4036 O O . ALA A 1 523 ? 102.184 27.041 82.133 1.00 18.15 523 ALA A O 1
ATOM 4038 N N . ASP A 1 524 ? 100.485 27.858 83.395 1.00 18.12 524 ASP A N 1
ATOM 4039 C CA . ASP A 1 524 ? 100.989 27.321 84.667 1.00 19.34 524 ASP A CA 1
ATOM 4040 C C . ASP A 1 524 ? 101.030 25.793 84.719 1.00 18.83 524 ASP A C 1
ATOM 4041 O O . ASP A 1 524 ? 102.014 25.213 85.225 1.00 20.46 524 ASP A O 1
ATOM 4046 N N . LEU A 1 525 ? 99.992 25.141 84.211 1.00 17.86 525 LEU A N 1
ATOM 4047 C CA . LEU A 1 525 ? 99.930 23.688 84.184 1.00 18.36 525 LEU A CA 1
ATOM 4048 C C . LEU A 1 525 ? 101.086 23.151 83.338 1.00 19.39 525 LEU A C 1
ATOM 4049 O O . LEU A 1 525 ? 101.701 22.133 83.664 1.00 20.23 525 LEU A O 1
ATOM 4054 N N . ILE A 1 526 ? 101.386 23.844 82.252 1.00 19.90 526 ILE A N 1
ATOM 4055 C CA . ILE A 1 526 ? 102.527 23.489 81.416 1.00 20.65 526 ILE A CA 1
ATOM 4056 C C . ILE A 1 526 ? 103.858 23.791 82.122 1.00 22.63 526 ILE A C 1
ATOM 4057 O O . ILE A 1 526 ? 104.734 22.934 82.113 1.00 25.16 526 ILE A O 1
ATOM 4062 N N . ARG A 1 527 ? 104.010 24.979 82.721 1.00 23.97 527 ARG A N 1
ATOM 4063 C CA . ARG A 1 527 ? 105.307 25.464 83.266 1.00 25.02 527 ARG A CA 1
ATOM 4064 C C . ARG A 1 527 ? 105.406 25.410 84.801 1.00 25.25 527 ARG A C 1
ATOM 4072 N N . MET B 1 1 ? 84.531 65.522 46.959 1.00 49.74 1 MET B N 1
ATOM 4073 C CA . MET B 1 1 ? 85.111 65.117 48.274 1.00 50.49 1 MET B CA 1
ATOM 4074 C C . MET B 1 1 ? 84.646 63.727 48.705 1.00 49.14 1 MET B C 1
ATOM 4075 O O . MET B 1 1 ? 83.524 63.324 48.416 1.00 48.50 1 MET B O 1
ATOM 4080 N N . HIS B 1 2 ? 85.530 63.024 49.404 1.00 48.86 2 HIS B N 1
ATOM 4081 C CA . HIS B 1 2 ? 85.247 61.725 50.012 1.00 48.95 2 HIS B CA 1
ATOM 4082 C C . HIS B 1 2 ? 84.795 61.858 51.481 1.00 49.52 2 HIS B C 1
ATOM 4083 O O . HIS B 1 2 ? 85.570 62.280 52.348 1.00 49.40 2 HIS B O 1
ATOM 4090 N N . ILE B 1 3 ? 83.535 61.509 51.739 1.00 50.06 3 ILE B N 1
ATOM 4091 C CA . ILE B 1 3 ? 82.962 61.498 53.092 1.00 50.99 3 ILE B CA 1
ATOM 4092 C C . ILE B 1 3 ? 82.870 60.069 53.638 1.00 51.80 3 ILE B C 1
ATOM 4093 O O . ILE B 1 3 ? 82.035 59.273 53.198 1.00 51.67 3 ILE B O 1
ATOM 4098 N N . ASP B 1 4 ? 83.742 59.745 54.587 1.00 52.81 4 ASP B N 1
ATOM 4099 C CA . ASP B 1 4 ? 83.689 58.446 55.256 1.00 54.06 4 ASP B CA 1
ATOM 4100 C C . ASP B 1 4 ? 83.031 58.548 56.640 1.00 54.80 4 ASP B C 1
ATOM 4101 O O . ASP B 1 4 ? 83.142 57.634 57.457 1.00 54.92 4 ASP B O 1
ATOM 4106 N N . ASN B 1 5 ? 82.358 59.611 56.914 1.00 47.99 5 ASN B N 1
ATOM 4107 C CA . ASN B 1 5 ? 81.656 59.853 58.170 1.00 47.62 5 ASN B CA 1
ATOM 4108 C C . ASN B 1 5 ? 80.460 60.771 57.938 1.00 48.14 5 ASN B C 1
ATOM 4109 O O . ASN B 1 5 ? 80.613 61.988 57.814 1.00 48.27 5 ASN B O 1
ATOM 4114 N N . ILE B 1 6 ? 79.267 60.170 57.902 1.00 57.91 6 ILE B N 1
ATOM 4115 C CA . ILE B 1 6 ? 78.033 60.874 57.532 1.00 58.68 6 ILE B CA 1
ATOM 4116 C C . ILE B 1 6 ? 77.725 62.090 58.425 1.00 59.58 6 ILE B C 1
ATOM 4117 O O . ILE B 1 6 ? 77.104 63.060 57.972 1.00 59.45 6 ILE B O 1
ATOM 4122 N N . GLU B 1 7 ? 78.174 62.026 59.679 1.00 60.70 7 GLU B N 1
ATOM 4123 C CA . GLU B 1 7 ? 78.101 63.157 60.610 1.00 62.02 7 GLU B CA 1
ATOM 4124 C C . GLU B 1 7 ? 78.788 64.387 60.003 1.00 62.32 7 GLU B C 1
ATOM 4125 O O . GLU B 1 7 ? 78.230 65.489 60.001 1.00 62.45 7 GLU B O 1
ATOM 4131 N N . ASN B 1 8 ? 80.008 64.210 59.381 1.00 49.71 8 ASN B N 1
ATOM 4132 C CA . ASN B 1 8 ? 80.797 65.269 58.745 1.00 49.27 8 ASN B CA 1
ATOM 4133 C C . ASN B 1 8 ? 80.260 65.722 57.382 1.00 49.75 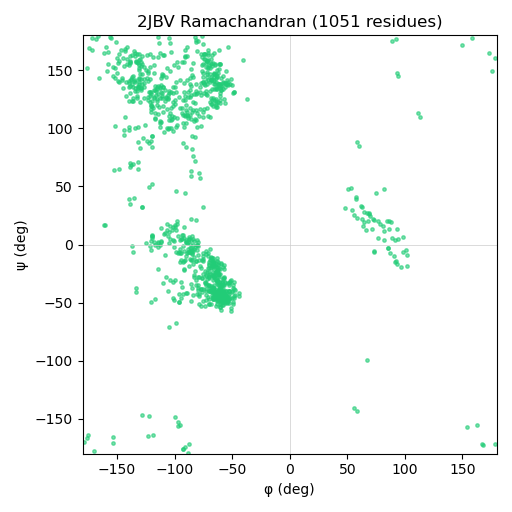8 ASN B C 1
ATOM 4134 O O . ASN B 1 8 ? 81.036 66.105 56.501 1.00 49.92 8 ASN B O 1
ATOM 4139 N N . LEU B 1 9 ? 78.936 65.650 57.260 1.00 61.67 9 LEU B N 1
ATOM 4140 C CA . LEU B 1 9 ? 78.314 66.090 56.007 1.00 60.92 9 LEU B CA 1
ATOM 4141 C C . LEU B 1 9 ? 76.986 66.784 56.261 1.00 60.30 9 LEU B C 1
ATOM 4142 O O . LEU B 1 9 ? 75.998 66.139 56.634 1.00 60.01 9 LEU B O 1
ATOM 4147 N N . SER B 1 10 ? 76.964 68.098 56.040 1.00 59.56 10 SER B N 1
ATOM 4148 C CA . SER B 1 10 ? 75.775 68.912 56.318 1.00 58.72 10 SER B CA 1
ATOM 4149 C C . SER B 1 10 ? 74.878 69.085 55.100 1.00 57.77 10 SER B C 1
ATOM 4150 O O . SER B 1 10 ? 73.650 69.123 55.235 1.00 58.01 10 SER B O 1
ATOM 4153 N N . ASP B 1 11 ? 75.481 69.208 53.918 1.00 56.45 11 ASP B N 1
ATOM 4154 C CA . ASP B 1 11 ? 74.701 69.240 52.676 1.00 55.25 11 ASP B CA 1
ATOM 4155 C C . ASP B 1 11 ? 74.411 67.800 52.244 1.00 53.52 11 ASP B C 1
ATOM 4156 O O . ASP B 1 11 ? 75.331 67.041 51.949 1.00 53.67 11 ASP B O 1
ATOM 4161 N N . ARG B 1 12 ? 73.128 67.441 52.241 1.00 51.37 12 ARG B N 1
ATOM 4162 C CA . ARG B 1 12 ? 72.674 66.074 51.969 1.00 49.23 12 ARG B CA 1
ATOM 4163 C C . ARG B 1 12 ? 71.610 66.065 50.887 1.00 47.62 12 ARG B C 1
ATOM 4164 O O . ARG B 1 12 ? 70.697 65.236 50.900 1.00 47.60 12 ARG B O 1
ATOM 4172 N N . GLU B 1 13 ? 71.724 67.015 49.961 1.00 45.58 13 GLU B N 1
ATOM 4173 C CA . GLU B 1 13 ? 70.845 67.088 48.799 1.00 43.73 13 GLU B CA 1
ATOM 4174 C C . GLU B 1 13 ? 71.717 67.253 47.556 1.00 41.94 13 GLU B C 1
ATOM 4175 O O . GLU B 1 13 ? 72.727 67.976 47.576 1.00 41.57 13 GLU B O 1
ATOM 4181 N N . PHE B 1 14 ? 71.349 66.539 46.496 1.00 39.54 14 PHE B N 1
ATOM 4182 C CA . PHE B 1 14 ? 72.201 66.400 45.318 1.00 36.85 14 PHE B CA 1
ATOM 4183 C C . PHE B 1 14 ? 71.301 66.355 44.114 1.00 35.08 14 PHE B C 1
ATOM 4184 O O . PHE B 1 14 ? 70.108 66.123 44.253 1.00 35.11 14 PHE B O 1
ATOM 4192 N N . ASP B 1 15 ? 71.840 66.628 42.928 1.00 33.26 15 ASP B N 1
ATOM 4193 C CA . ASP B 1 15 ? 71.030 66.471 41.724 1.00 31.92 15 ASP B CA 1
ATOM 4194 C C . ASP B 1 15 ? 70.853 64.977 41.459 1.00 30.55 15 ASP B C 1
ATOM 4195 O O . ASP B 1 15 ? 69.754 64.543 41.156 1.00 30.25 15 ASP B O 1
ATOM 4200 N N . TYR B 1 16 ? 71.939 64.215 41.607 1.00 29.50 16 TYR B N 1
ATOM 4201 C CA . TYR B 1 16 ? 71.916 62.759 41.396 1.00 28.77 16 TYR B CA 1
ATOM 4202 C C . TYR B 1 16 ? 72.521 61.966 42.539 1.00 28.18 16 TYR B C 1
ATOM 4203 O O . TYR B 1 16 ? 73.607 62.282 43.046 1.00 28.81 16 TYR B O 1
ATOM 4212 N N . ILE B 1 17 ? 71.823 60.905 42.928 1.00 27.51 17 ILE B N 1
ATOM 4213 C CA . ILE B 1 17 ? 72.399 59.942 43.838 1.00 26.69 17 ILE B CA 1
ATOM 4214 C C . ILE B 1 17 ? 72.519 58.607 43.078 1.00 26.24 17 ILE B C 1
ATOM 4215 O O . ILE B 1 17 ? 71.543 58.120 42.521 1.00 26.29 17 ILE B O 1
ATOM 4220 N N . VAL B 1 18 ? 73.731 58.065 43.051 1.00 25.17 18 VAL B N 1
ATOM 4221 C CA . VAL B 1 18 ? 73.963 56.715 42.565 1.00 24.30 18 VAL B CA 1
ATOM 4222 C C . VAL B 1 18 ? 74.224 55.827 43.768 1.00 23.22 18 VAL B C 1
ATOM 4223 O O . VAL B 1 18 ? 75.099 56.117 44.592 1.00 23.93 18 VAL B O 1
ATOM 4227 N N . VAL B 1 19 ? 73.457 54.754 43.857 1.00 22.08 19 VAL B N 1
ATOM 4228 C CA . VAL B 1 19 ? 73.553 53.807 44.963 1.00 21.14 19 VAL B CA 1
ATOM 4229 C C . VAL B 1 19 ? 74.264 52.513 44.521 1.00 21.04 19 VAL B C 1
ATOM 4230 O O . VAL B 1 19 ? 73.700 51.702 43.794 1.00 20.67 19 VAL B O 1
ATOM 4234 N N . GLY B 1 20 ? 75.499 52.347 44.974 1.00 20.84 20 GLY B N 1
ATOM 4235 C CA . GLY B 1 20 ? 76.302 51.154 44.704 1.00 22.38 20 GLY B CA 1
ATOM 4236 C C . GLY B 1 20 ? 77.439 51.567 43.797 1.00 22.10 20 GLY B C 1
ATOM 4237 O O . GLY B 1 20 ? 77.183 51.966 42.668 1.00 22.80 20 GLY B O 1
ATOM 4238 N N . GLY B 1 21 ? 78.670 51.506 44.294 1.00 21.80 21 GLY B N 1
ATOM 4239 C CA . GLY B 1 21 ? 79.838 51.992 43.540 1.00 22.79 21 GLY B CA 1
ATOM 4240 C C . GLY B 1 21 ? 80.590 50.866 42.849 1.00 22.19 21 GLY B C 1
ATOM 4241 O O . GLY B 1 21 ? 81.822 50.765 42.932 1.00 23.03 21 GLY B O 1
ATOM 4242 N N . GLY B 1 22 ? 79.830 49.987 42.198 1.00 21.75 22 GLY B N 1
ATOM 4243 C CA . GLY B 1 22 ? 80.407 48.835 41.535 1.00 20.46 22 GLY B CA 1
ATOM 4244 C C . GLY B 1 22 ? 80.666 49.088 40.070 1.00 20.43 22 GLY B C 1
ATOM 4245 O O . GLY B 1 22 ? 80.828 50.236 39.646 1.00 19.67 22 GLY B O 1
ATOM 4246 N N . SER B 1 23 ? 80.708 48.012 39.279 1.00 19.71 23 SER B N 1
ATOM 4247 C CA . SER B 1 23 ? 81.045 48.128 37.853 1.00 19.22 23 SER B CA 1
ATOM 4248 C C . SER B 1 23 ? 80.271 49.193 37.096 1.00 18.83 23 SER B C 1
ATOM 4249 O O . SER B 1 23 ? 80.877 50.012 36.417 1.00 18.94 23 SER B O 1
ATOM 4252 N N . ALA B 1 24 ? 78.940 49.185 37.196 1.00 19.05 24 ALA B N 1
ATOM 4253 C CA . ALA B 1 24 ? 78.130 50.156 36.484 1.00 19.63 24 ALA B CA 1
ATOM 4254 C C . ALA B 1 24 ? 78.003 51.457 37.257 1.00 20.92 24 ALA B C 1
ATOM 4255 O O . ALA B 1 24 ? 77.957 52.537 36.653 1.00 20.96 24 ALA B O 1
ATOM 4257 N N . GLY B 1 25 ? 77.892 51.350 38.583 1.00 21.08 25 GLY B N 1
ATOM 4258 C CA . GLY B 1 25 ? 77.531 52.517 39.401 1.00 21.40 25 GLY B CA 1
ATOM 4259 C C . GLY B 1 25 ? 78.621 53.569 39.368 1.00 21.54 25 GLY B C 1
ATOM 4260 O O . GLY B 1 25 ? 78.342 54.769 39.230 1.00 21.20 25 GLY B O 1
ATOM 4261 N N . ALA B 1 26 ? 79.858 53.117 39.534 1.00 21.25 26 ALA B N 1
ATOM 4262 C CA . ALA B 1 26 ? 80.994 54.011 39.425 1.00 21.34 26 ALA B CA 1
ATOM 4263 C C . ALA B 1 26 ? 81.004 54.713 38.061 1.00 22.04 26 ALA B C 1
ATOM 4264 O O . ALA B 1 26 ? 81.220 55.931 37.990 1.00 21.97 26 ALA B O 1
ATOM 4266 N N . ALA B 1 27 ? 80.738 53.971 36.986 1.00 22.35 27 ALA B N 1
ATOM 4267 C CA . ALA B 1 27 ? 80.610 54.571 35.653 1.00 22.50 27 ALA B CA 1
ATOM 4268 C C . ALA B 1 27 ? 79.520 55.624 35.534 1.00 23.01 27 ALA B C 1
ATOM 4269 O O . ALA B 1 27 ? 79.772 56.723 34.993 1.00 23.23 27 ALA B O 1
ATOM 4271 N N . VAL B 1 28 ? 78.303 55.285 35.959 1.00 22.82 28 VAL B N 1
ATOM 4272 C CA . VAL B 1 28 ? 77.185 56.233 35.882 1.00 23.90 28 VAL B CA 1
ATOM 4273 C C . VAL B 1 28 ? 77.545 57.522 36.665 1.00 24.40 28 VAL B C 1
ATOM 4274 O O . VAL B 1 28 ? 77.390 58.621 36.151 1.00 23.74 28 VAL B O 1
ATOM 4278 N N . ALA B 1 29 ? 78.019 57.352 37.900 1.00 24.75 29 ALA B N 1
ATOM 4279 C CA . ALA B 1 29 ? 78.360 58.483 38.774 1.00 25.71 29 ALA B CA 1
ATOM 4280 C C . ALA B 1 29 ? 79.403 59.361 38.080 1.00 26.36 29 ALA B C 1
ATOM 4281 O O . ALA B 1 29 ? 79.197 60.578 37.951 1.00 27.81 29 ALA B O 1
ATOM 4283 N N . ALA B 1 30 ? 80.496 58.743 37.619 1.00 26.26 30 ALA B N 1
ATOM 4284 C CA . ALA B 1 30 ? 81.631 59.488 37.050 1.00 26.33 30 ALA B CA 1
ATOM 4285 C C . ALA B 1 30 ? 81.234 60.234 35.805 1.00 26.68 30 ALA B C 1
ATOM 4286 O O . ALA B 1 30 ? 81.620 61.396 35.627 1.00 26.78 30 ALA B O 1
ATOM 4288 N N . ARG B 1 31 ? 80.454 59.582 34.943 1.00 26.36 31 ARG B N 1
ATOM 4289 C CA . ARG B 1 31 ? 79.983 60.222 33.724 1.00 26.71 31 ARG B CA 1
ATOM 4290 C C . ARG B 1 31 ? 78.975 61.338 33.986 1.00 27.87 31 ARG B C 1
ATOM 4291 O O . ARG B 1 31 ? 79.048 62.387 33.336 1.00 27.91 31 ARG B O 1
ATOM 4299 N N . LEU B 1 32 ? 78.057 61.126 34.938 1.00 27.83 32 LEU B N 1
ATOM 4300 C CA . LEU B 1 32 ? 77.089 62.166 35.318 1.00 29.20 32 LEU B CA 1
ATOM 4301 C C . LEU B 1 32 ? 77.782 63.453 35.786 1.00 29.82 32 LEU B C 1
ATOM 4302 O O . LEU B 1 32 ? 77.322 64.560 35.480 1.00 30.23 32 LEU B O 1
ATOM 4307 N N . SER B 1 33 ? 78.885 63.288 36.508 1.00 30.89 33 SER B N 1
ATOM 4308 C CA . SER B 1 33 ? 79.598 64.399 37.120 1.00 32.07 33 SER B CA 1
ATOM 4309 C C . SER B 1 33 ? 80.408 65.200 36.094 1.00 33.54 33 SER B C 1
ATOM 4310 O O . SER B 1 33 ? 80.911 66.299 36.396 1.00 33.56 33 SER B O 1
ATOM 4313 N N . GLU B 1 34 ? 80.519 64.676 34.874 1.00 34.42 34 GLU B N 1
ATOM 4314 C CA . GLU B 1 34 ? 81.237 65.391 33.819 1.00 35.35 34 GLU B CA 1
ATOM 4315 C C . GLU B 1 34 ? 80.633 66.761 33.462 1.00 36.36 34 GLU B C 1
ATOM 4316 O O . GLU B 1 34 ? 81.342 67.645 32.970 1.00 36.78 34 GLU B O 1
ATOM 4322 N N . ASP B 1 35 ? 79.339 66.921 33.719 1.00 37.06 35 ASP B N 1
ATOM 4323 C CA . ASP B 1 35 ? 78.666 68.206 33.618 1.00 37.96 35 ASP B CA 1
ATOM 4324 C C . ASP B 1 35 ? 78.766 68.956 34.964 1.00 38.34 35 ASP B C 1
ATOM 4325 O O . ASP B 1 35 ? 78.087 68.591 35.935 1.00 38.36 35 ASP B O 1
ATOM 4330 N N . PRO B 1 36 ? 79.580 70.034 35.016 1.00 38.76 36 PRO B N 1
ATOM 4331 C CA . PRO B 1 36 ? 79.854 70.724 36.277 1.00 38.65 36 PRO B CA 1
ATOM 4332 C C . PRO B 1 36 ? 78.634 71.434 36.866 1.00 38.28 36 PRO B C 1
ATOM 4333 O O . PRO B 1 36 ? 78.662 71.793 38.038 1.00 39.47 36 PRO B O 1
ATOM 4337 N N . ALA B 1 37 ? 77.578 71.625 36.075 1.00 37.75 37 ALA B N 1
ATOM 4338 C CA . ALA B 1 37 ? 76.353 72.273 36.553 1.00 37.58 37 ALA B CA 1
ATOM 4339 C C . ALA B 1 37 ? 75.479 71.362 37.411 1.00 37.65 37 ALA B C 1
ATOM 4340 O O . ALA B 1 37 ? 74.354 71.729 37.784 1.00 38.04 37 ALA B O 1
ATOM 4342 C CA . VAL B 1 38 ? 75.144 69.141 38.401 1.00 35.68 38 VAL B CA 1
ATOM 4343 C C . VAL B 1 38 ? 75.996 68.513 39.499 1.00 34.94 38 VAL B C 1
ATOM 4344 O O . VAL B 1 38 ? 77.205 68.345 39.334 1.00 35.42 38 VAL B O 1
ATOM 4348 N N . SER B 1 39 ? 75.360 68.170 40.596 1.00 33.68 39 SER B N 1
ATOM 4349 C CA . SER B 1 39 ? 76.081 67.507 41.686 1.00 32.71 39 SER B CA 1
ATOM 4350 C C . SER B 1 39 ? 75.682 66.036 41.754 1.00 31.89 39 SER B C 1
ATOM 4351 O O . SER B 1 39 ? 74.521 65.688 41.520 1.00 31.37 39 SER B O 1
ATOM 4354 N N . VAL B 1 40 ? 76.652 65.190 42.089 1.00 31.08 40 VAL B N 1
ATOM 4355 C CA . VAL B 1 40 ? 76.443 63.747 42.108 1.00 30.26 40 VAL B CA 1
ATOM 4356 C C . VAL B 1 40 ? 76.995 63.177 43.403 1.00 28.89 40 VAL B C 1
ATOM 4357 O O . VAL B 1 40 ? 78.141 63.434 43.757 1.00 27.99 40 VAL B O 1
ATOM 4361 N N . ALA B 1 41 ? 76.167 62.408 44.106 1.00 27.98 41 ALA B N 1
ATOM 4362 C CA . ALA B 1 41 ? 76.626 61.621 45.248 1.00 27.62 41 ALA B CA 1
ATOM 4363 C C . ALA B 1 41 ? 76.706 60.141 44.843 1.00 27.52 41 ALA B C 1
ATOM 4364 O O . ALA B 1 41 ? 75.752 59.623 44.257 1.00 27.71 41 ALA B O 1
ATOM 4366 N N . LEU B 1 42 ? 77.825 59.487 45.155 1.00 26.81 42 LEU B N 1
ATOM 4367 C CA . LEU B 1 42 ? 77.947 58.042 45.011 1.00 27.07 42 LEU B CA 1
ATOM 4368 C C . LEU B 1 42 ? 77.999 57.402 46.380 1.00 26.82 42 LEU B C 1
ATOM 4369 O O . LEU B 1 42 ? 78.974 57.592 47.123 1.00 27.30 42 LEU B O 1
ATOM 4374 N N . VAL B 1 43 ? 76.967 56.618 46.689 1.00 27.18 43 VAL B N 1
ATOM 4375 C CA . VAL B 1 43 ? 76.848 55.914 47.963 1.00 26.73 43 VAL B CA 1
ATOM 4376 C C . VAL B 1 43 ? 77.277 54.449 47.813 1.00 27.11 43 VAL B C 1
ATOM 4377 O O . VAL B 1 43 ? 76.742 53.732 46.966 1.00 27.03 43 VAL B O 1
ATOM 4381 N N . GLU B 1 44 ? 78.241 54.027 48.631 1.00 26.27 44 GLU B N 1
ATOM 4382 C CA . GLU B 1 44 ? 78.723 52.651 48.664 1.00 26.22 44 GLU B CA 1
ATOM 4383 C C . GLU B 1 44 ? 78.771 52.098 50.095 1.00 26.69 44 GLU B C 1
ATOM 4384 O O . GLU B 1 44 ? 79.267 52.776 51.027 1.00 26.33 44 GLU B O 1
ATOM 4390 N N . ALA B 1 45 ? 78.301 50.862 50.270 1.00 26.50 45 ALA B N 1
ATOM 4391 C CA . ALA B 1 45 ? 78.303 50.202 51.580 1.00 26.80 45 ALA B CA 1
ATOM 4392 C C . ALA B 1 45 ? 79.684 49.758 52.052 1.00 27.32 45 ALA B C 1
ATOM 4393 O O . ALA B 1 45 ? 79.981 49.807 53.247 1.00 26.91 45 ALA B O 1
ATOM 4395 N N . GLY B 1 46 ? 80.533 49.342 51.118 1.00 27.05 46 GLY B N 1
ATOM 4396 C CA . GLY B 1 46 ? 81.874 48.906 51.449 1.00 26.95 46 GLY B CA 1
ATOM 4397 C C . GLY B 1 46 ? 82.820 50.081 51.614 1.00 27.45 46 GLY B C 1
ATOM 4398 O O . GLY B 1 46 ? 82.435 51.214 51.376 1.00 27.23 46 GLY B O 1
ATOM 4399 N N . PRO B 1 47 ? 84.062 49.812 52.039 1.00 27.78 47 PRO B N 1
ATOM 4400 C CA . PRO B 1 47 ? 85.078 50.863 52.233 1.00 29.01 47 PRO B CA 1
ATOM 4401 C C . PRO B 1 47 ? 85.693 51.402 50.947 1.00 29.77 47 PRO B C 1
ATOM 4402 O O . PRO B 1 47 ? 85.470 50.869 49.855 1.00 30.07 47 PRO B O 1
ATOM 4406 N N . ASP B 1 48 ? 86.482 52.453 51.099 1.00 30.42 48 ASP B N 1
ATOM 4407 C CA . ASP B 1 48 ? 87.341 52.974 50.043 1.00 31.14 48 ASP B CA 1
ATOM 4408 C C . ASP B 1 48 ? 88.391 51.934 49.665 1.00 30.80 48 ASP B C 1
ATOM 4409 O O . ASP B 1 48 ? 88.883 51.190 50.523 1.00 30.95 48 ASP B O 1
ATOM 4414 N N . ASP B 1 49 ? 88.734 51.864 48.383 1.00 30.66 49 ASP B N 1
ATOM 4415 C CA . ASP B 1 49 ? 89.717 50.866 47.935 1.00 30.81 49 ASP B CA 1
ATOM 4416 C C . ASP B 1 49 ? 91.153 51.442 47.769 1.00 30.95 49 ASP B C 1
ATOM 4417 O O . ASP B 1 49 ? 92.126 50.698 47.537 1.00 29.81 49 ASP B O 1
ATOM 4422 N N . ARG B 1 50 ? 91.285 52.753 47.923 1.00 32.00 50 ARG B N 1
ATOM 4423 C CA . ARG B 1 50 ? 92.591 53.402 47.752 1.00 33.11 50 ARG B CA 1
ATOM 4424 C C . ARG B 1 50 ? 93.664 52.886 48.716 1.00 34.14 50 ARG B C 1
ATOM 4425 O O . ARG B 1 50 ? 93.398 52.637 49.897 1.00 33.89 50 ARG B O 1
ATOM 4433 N N . GLY B 1 51 ? 94.856 52.664 48.170 1.00 34.81 51 GLY B N 1
ATOM 4434 C CA . GLY B 1 51 ? 95.957 52.066 48.911 1.00 35.77 51 GLY B CA 1
ATOM 4435 C C . GLY B 1 51 ? 95.584 50.811 49.698 1.00 36.37 51 GLY B C 1
ATOM 4436 O O . GLY B 1 51 ? 96.159 50.559 50.762 1.00 37.35 51 GLY B O 1
ATOM 4437 N N . VAL B 1 52 ? 94.617 50.034 49.201 1.00 35.51 52 VAL B N 1
ATOM 4438 C CA . VAL B 1 52 ? 94.289 48.737 49.809 1.00 34.41 52 VAL B CA 1
ATOM 4439 C C . VAL B 1 52 ? 94.843 47.649 48.890 1.00 34.08 52 VAL B C 1
ATOM 4440 O O . VAL B 1 52 ? 94.207 47.322 47.886 1.00 33.89 52 VAL B O 1
ATOM 4444 N N . PRO B 1 53 ? 96.025 47.085 49.224 1.00 33.51 53 PRO B N 1
ATOM 4445 C CA . PRO B 1 53 ? 96.756 46.266 48.257 1.00 32.89 53 PRO B CA 1
ATOM 4446 C C . PRO B 1 53 ? 96.145 44.905 47.911 1.00 32.08 53 PRO B C 1
ATOM 4447 O O . PRO B 1 53 ? 96.371 44.421 46.803 1.00 30.90 53 PRO B O 1
ATOM 4451 N N . GLU B 1 54 ? 95.405 44.282 48.834 1.00 30.88 54 GLU B N 1
ATOM 4452 C CA . GLU B 1 54 ? 94.757 42.988 48.535 1.00 30.67 54 GLU B CA 1
ATOM 4453 C C . GLU B 1 54 ? 93.643 43.148 47.489 1.00 29.39 54 GLU B C 1
ATOM 4454 O O . GLU B 1 54 ? 93.314 42.202 46.771 1.00 29.59 54 GLU B O 1
ATOM 4460 N N . VAL B 1 55 ? 93.073 44.348 47.425 1.00 27.92 55 VAL B N 1
ATOM 4461 C CA . VAL B 1 55 ? 92.075 44.687 46.436 1.00 27.04 55 VAL B CA 1
ATOM 4462 C C . VAL B 1 55 ? 92.758 45.156 45.151 1.00 27.05 55 VAL B C 1
ATOM 4463 O O . VAL B 1 55 ? 92.435 44.682 44.066 1.00 25.72 55 VAL B O 1
ATOM 4467 N N . LEU B 1 56 ? 93.713 46.074 45.284 1.00 26.24 56 LEU B N 1
ATOM 4468 C CA . LEU B 1 56 ? 94.314 46.718 44.117 1.00 26.61 56 LEU B CA 1
ATOM 4469 C C . LEU B 1 56 ? 95.192 45.800 43.287 1.00 26.17 56 LEU B C 1
ATOM 4470 O O . LEU B 1 56 ? 95.217 45.940 42.064 1.00 26.16 56 LEU B O 1
ATOM 4475 N N . GLN B 1 57 ? 95.919 44.879 43.920 1.00 26.15 57 GLN B N 1
ATOM 4476 C CA . GLN B 1 57 ? 96.778 43.981 43.170 1.00 26.63 57 GLN B CA 1
ATOM 4477 C C . GLN B 1 57 ? 95.938 42.825 42.630 1.00 24.80 57 GLN B C 1
ATOM 4478 O O . GLN B 1 57 ? 95.503 41.936 43.377 1.00 24.54 57 GLN B O 1
ATOM 4484 N N . LEU B 1 58 ? 95.728 42.850 41.324 1.00 23.27 58 LEU B N 1
ATOM 4485 C CA . LEU B 1 58 ? 94.940 41.821 40.651 1.00 21.16 58 LEU B CA 1
ATOM 4486 C C . LEU B 1 58 ? 95.317 40.380 41.024 1.00 21.09 58 LEU B C 1
ATOM 4487 O O . LEU B 1 58 ? 94.417 39.562 41.266 1.00 20.74 58 LEU B O 1
ATOM 4492 N N . ASP B 1 59 ? 96.614 40.056 41.057 1.00 20.60 59 ASP B N 1
ATOM 4493 C CA . ASP B 1 59 ? 97.014 38.645 41.210 1.00 21.97 59 ASP B CA 1
ATOM 4494 C C . ASP B 1 59 ? 96.722 38.028 42.600 1.00 21.19 59 ASP B C 1
ATOM 4495 O O . ASP B 1 59 ? 96.955 36.837 42.804 1.00 20.71 59 ASP B O 1
ATOM 4500 N N . ARG B 1 60 ? 96.218 38.857 43.508 1.00 21.23 60 ARG B N 1
ATOM 4501 C CA . ARG B 1 60 ? 95.786 38.450 44.846 1.00 22.44 60 ARG B CA 1
ATOM 4502 C C . ARG B 1 60 ? 94.269 38.205 44.915 1.00 22.50 60 ARG B C 1
ATOM 4503 O O . ARG B 1 60 ? 93.731 37.974 46.009 1.00 23.05 60 ARG B O 1
ATOM 4511 N N . TRP B 1 61 ? 93.562 38.238 43.779 1.00 21.27 61 TRP B N 1
ATOM 4512 C CA . TRP B 1 61 ? 92.085 38.275 43.855 1.00 22.26 61 TRP B CA 1
ATOM 4513 C C . TRP B 1 61 ? 91.491 37.031 44.522 1.00 22.72 61 TRP B C 1
ATOM 4514 O O . TRP B 1 61 ? 90.475 37.141 45.196 1.00 24.01 61 TRP B O 1
ATOM 4525 N N . MET B 1 62 ? 92.094 35.865 44.319 1.00 23.60 62 MET B N 1
ATOM 4526 C CA . MET B 1 62 ? 91.532 34.608 44.865 1.00 25.81 62 MET B CA 1
ATOM 4527 C C . MET B 1 62 ? 91.463 34.624 46.406 1.00 27.61 62 MET B C 1
ATOM 4528 O O . MET B 1 62 ? 90.530 34.053 46.993 1.00 27.42 62 MET B O 1
ATOM 4533 N N . GLU B 1 63 ? 92.420 35.323 47.038 1.00 28.64 63 GLU B N 1
ATOM 4534 C CA . GLU B 1 63 ? 92.420 35.588 48.506 1.00 30.46 63 GLU B CA 1
ATOM 4535 C C . GLU B 1 63 ? 91.205 36.367 49.016 1.00 30.24 63 GLU B C 1
ATOM 4536 O O . GLU B 1 63 ? 90.954 36.400 50.220 1.00 30.43 63 GLU B O 1
ATOM 4542 N N . LEU B 1 64 ? 90.456 37.004 48.116 1.00 30.02 64 LEU B N 1
ATOM 4543 C CA . LEU B 1 64 ? 89.297 37.804 48.506 1.00 30.27 64 LEU B CA 1
ATOM 4544 C C . LEU B 1 64 ? 87.987 37.016 48.713 1.00 31.04 64 LEU B C 1
ATOM 4545 O O . LEU B 1 64 ? 87.024 37.541 49.277 1.00 30.18 64 LEU B O 1
ATOM 4550 N N . LEU B 1 65 ? 87.940 35.791 48.203 1.00 32.04 65 LEU B N 1
ATOM 4551 C CA . LEU B 1 65 ? 86.738 34.964 48.341 1.00 34.51 65 LEU B CA 1
ATOM 4552 C C . LEU B 1 65 ? 86.472 34.646 49.833 1.00 35.27 65 LEU B C 1
ATOM 4553 O O . LEU B 1 65 ? 87.351 34.094 50.519 1.00 35.34 65 LEU B O 1
ATOM 4558 N N . GLU B 1 66 ? 85.290 35.033 50.331 1.00 36.18 66 GLU B N 1
ATOM 4559 C CA . GLU B 1 66 ? 84.889 34.747 51.731 1.00 37.37 66 GLU B CA 1
ATOM 4560 C C . GLU B 1 66 ? 85.785 35.451 52.751 1.00 37.17 66 GLU B C 1
ATOM 4561 O O . GLU B 1 66 ? 85.852 35.067 53.928 1.00 37.77 66 GLU B O 1
ATOM 4567 N N . SER B 1 67 ? 86.478 36.481 52.277 1.00 36.35 67 SER B N 1
ATOM 4568 C CA . SER B 1 67 ? 87.232 37.379 53.118 1.00 35.64 67 SER B CA 1
ATOM 4569 C C . SER B 1 67 ? 86.300 38.482 53.572 1.00 35.16 67 SER B C 1
ATOM 4570 O O . SER B 1 67 ? 85.098 38.452 53.302 1.00 35.24 67 SER B O 1
ATOM 4573 N N . GLY B 1 68 ? 86.868 39.496 54.219 1.00 34.91 68 GLY B N 1
ATOM 4574 C CA . GLY B 1 68 ? 86.081 40.611 54.729 1.00 33.43 68 GLY B CA 1
ATOM 4575 C C . GLY B 1 68 ? 85.538 41.577 53.706 1.00 32.88 68 GLY B C 1
ATOM 4576 O O . GLY B 1 68 ? 84.785 42.483 54.055 1.00 32.48 68 GLY B O 1
ATOM 4577 N N . TYR B 1 69 ? 85.917 41.400 52.437 1.00 31.46 69 TYR B N 1
ATOM 4578 C CA . TYR B 1 69 ? 85.390 42.251 51.365 1.00 30.58 69 TYR B CA 1
ATOM 4579 C C . TYR B 1 69 ? 84.223 41.595 50.590 1.00 29.23 69 TYR B C 1
ATOM 4580 O O . TYR B 1 69 ? 83.838 42.071 49.528 1.00 27.76 69 TYR B O 1
ATOM 4589 N N . ASP B 1 70 ? 83.693 40.508 51.141 1.00 27.95 70 ASP B N 1
ATOM 4590 C CA . ASP B 1 70 ? 82.686 39.685 50.466 1.00 26.89 70 ASP B CA 1
ATOM 4591 C C . ASP B 1 70 ? 81.376 39.742 51.245 1.00 26.64 70 ASP B C 1
ATOM 4592 O O . ASP B 1 70 ? 81.348 39.449 52.428 1.00 26.88 70 ASP B O 1
ATOM 4597 N N . TRP B 1 71 ? 80.291 40.142 50.592 1.00 25.69 71 TRP B N 1
ATOM 4598 C CA . TRP B 1 71 ? 78.975 40.038 51.203 1.00 25.48 71 TRP B CA 1
ATOM 4599 C C . TRP B 1 71 ? 78.651 38.576 51.575 1.00 25.88 71 TRP B C 1
ATOM 4600 O O . TRP B 1 71 ? 77.900 38.337 52.533 1.00 26.13 71 TRP B O 1
ATOM 4611 N N . ASP B 1 72 ? 79.177 37.647 50.764 1.00 24.53 72 ASP B N 1
ATOM 4612 C CA . ASP B 1 72 ? 79.082 36.192 50.928 1.00 25.15 72 ASP B CA 1
ATOM 4613 C C . ASP B 1 72 ? 77.629 35.713 50.962 1.00 24.62 72 ASP B C 1
ATOM 4614 O O . ASP B 1 72 ? 77.002 35.632 52.037 1.00 25.03 72 ASP B O 1
ATOM 4619 N N . TYR B 1 73 ? 77.078 35.427 49.779 1.00 22.71 73 TYR B N 1
ATOM 4620 C CA . TYR B 1 73 ? 75.675 35.011 49.685 1.00 22.00 73 TYR B CA 1
ATOM 4621 C C . TYR B 1 73 ? 75.538 33.525 49.396 1.00 21.76 73 TYR B C 1
ATOM 4622 O O . TYR B 1 73 ? 75.666 33.139 48.225 1.00 20.97 73 TYR B O 1
ATOM 4631 N N . PRO B 1 74 ? 75.251 32.692 50.431 1.00 20.56 74 PRO B N 1
ATOM 4632 C CA . PRO B 1 74 ? 74.980 31.283 50.169 1.00 20.47 74 PRO B CA 1
ATOM 4633 C C . PRO B 1 74 ? 73.693 31.195 49.348 1.00 19.20 74 PRO B C 1
ATOM 4634 O O . PRO B 1 74 ? 72.877 32.120 49.382 1.00 19.50 74 PRO B O 1
ATOM 4638 N N . ILE B 1 75 ? 73.534 30.123 48.589 1.00 18.10 75 ILE B N 1
ATOM 4639 C CA . ILE B 1 75 ? 72.324 29.937 47.792 1.00 18.00 75 ILE B CA 1
ATOM 4640 C C . ILE B 1 75 ? 71.374 29.023 48.544 1.00 18.89 75 ILE B C 1
ATOM 4641 O O . ILE B 1 75 ? 71.814 28.264 49.418 1.00 18.82 75 ILE B O 1
ATOM 4646 N N . GLU B 1 76 ? 70.076 29.109 48.231 1.00 19.30 76 GLU B N 1
ATOM 4647 C CA . GLU B 1 76 ? 69.085 28.176 48.773 1.00 19.62 76 GLU B CA 1
ATOM 4648 C C . GLU B 1 76 ? 69.390 26.721 48.348 1.00 19.72 76 GLU B C 1
ATOM 4649 O O . GLU B 1 76 ? 70.072 26.492 47.320 1.00 18.34 76 GLU B O 1
ATOM 4655 N N . PRO B 1 77 ? 68.914 25.728 49.127 1.00 20.16 77 PRO B N 1
ATOM 4656 C CA . PRO B 1 77 ? 69.106 24.339 48.688 1.00 20.48 77 PRO B CA 1
ATOM 4657 C C . PRO B 1 77 ? 68.694 24.088 47.222 1.00 20.34 77 PRO B C 1
ATOM 4658 O O . PRO B 1 77 ? 67.588 24.458 46.810 1.00 19.53 77 PRO B O 1
ATOM 4662 N N . GLN B 1 78 ? 69.573 23.452 46.457 1.00 19.61 78 GLN B N 1
ATOM 4663 C CA . GLN B 1 78 ? 69.345 23.171 45.034 1.00 19.49 78 GLN B CA 1
ATOM 4664 C C . GLN B 1 78 ? 68.791 21.765 44.748 1.00 21.26 78 GLN B C 1
ATOM 4665 O O . GLN B 1 78 ? 69.398 20.776 45.133 1.00 20.87 78 GLN B O 1
ATOM 4671 N N . GLU B 1 79 ? 67.675 21.689 44.014 1.00 23.02 79 GLU B N 1
ATOM 4672 C CA . GLU B 1 79 ? 67.098 20.389 43.627 1.00 26.16 79 GLU B CA 1
ATOM 4673 C C . GLU B 1 79 ? 68.055 19.591 42.753 1.00 25.33 79 GLU B C 1
ATOM 4674 O O . GLU B 1 79 ? 68.209 18.380 42.944 1.00 26.40 79 GLU B O 1
ATOM 4680 N N . ASN B 1 80 ? 68.717 20.267 41.821 1.00 23.17 80 ASN B N 1
ATOM 4681 C CA . ASN B 1 80 ? 69.575 19.578 40.855 1.00 22.81 80 ASN B CA 1
ATOM 4682 C C . ASN B 1 80 ? 70.996 20.175 40.793 1.00 21.58 80 ASN B C 1
ATOM 4683 O O . ASN B 1 80 ? 71.657 20.154 39.747 1.00 21.57 80 ASN B O 1
ATOM 4688 N N . GLY B 1 81 ? 71.474 20.680 41.923 1.00 19.68 81 GLY B N 1
ATOM 4689 C CA . GLY B 1 81 ? 72.746 21.367 41.934 1.00 18.37 81 GLY B CA 1
ATOM 4690 C C . GLY B 1 81 ? 73.410 21.303 43.272 1.00 17.10 81 GLY B C 1
ATOM 4691 O O . GLY B 1 81 ? 73.052 20.520 44.123 1.00 16.76 81 GLY B O 1
ATOM 4692 N N . ASN B 1 82 ? 74.414 22.140 43.428 1.00 17.26 82 ASN B N 1
ATOM 4693 C CA . ASN B 1 82 ? 75.314 22.060 44.543 1.00 16.49 82 ASN B CA 1
ATOM 4694 C C . ASN B 1 82 ? 74.874 23.075 45.595 1.00 17.13 82 ASN B C 1
ATOM 4695 O O . ASN B 1 82 ? 75.129 24.284 45.463 1.00 16.72 82 ASN B O 1
ATOM 4700 N N . SER B 1 83 ? 74.218 22.578 46.647 1.00 16.72 83 SER B N 1
ATOM 4701 C CA . SER B 1 83 ? 73.728 23.438 47.727 1.00 17.70 83 SER B CA 1
ATOM 4702 C C . SER B 1 83 ? 74.812 24.143 48.558 1.00 17.80 83 SER B C 1
ATOM 4703 O O . SER B 1 83 ? 74.515 25.087 49.299 1.00 17.36 83 SER B O 1
ATOM 4706 N N . PHE B 1 84 ? 76.059 23.697 48.424 1.00 18.07 84 PHE B N 1
ATOM 4707 C CA . PHE B 1 84 ? 77.180 24.336 49.130 1.00 18.90 84 PHE B CA 1
ATOM 4708 C C . PHE B 1 84 ? 77.745 25.544 48.401 1.00 19.01 84 PHE B C 1
ATOM 4709 O O . PHE B 1 84 ? 78.633 26.235 48.919 1.00 19.89 84 PHE B O 1
ATOM 4717 N N . MET B 1 85 ? 77.257 25.810 47.196 1.00 19.30 85 MET B N 1
ATOM 4718 C CA . MET B 1 85 ? 77.832 26.877 46.376 1.00 19.70 85 MET B CA 1
ATOM 4719 C C . MET B 1 85 ? 77.512 28.244 46.979 1.00 18.94 85 MET B C 1
ATOM 4720 O O . MET B 1 85 ? 76.463 28.432 47.578 1.00 19.31 85 MET B O 1
ATOM 4725 N N . ARG B 1 86 ? 78.412 29.209 46.838 1.00 18.19 86 ARG B N 1
ATOM 4726 C CA . ARG B 1 86 ? 78.183 30.546 47.439 1.00 18.20 86 ARG B CA 1
ATOM 4727 C C . ARG B 1 86 ? 78.405 31.615 46.384 1.00 17.84 86 ARG B C 1
ATOM 4728 O O . ARG B 1 86 ? 79.383 31.549 45.627 1.00 17.14 86 ARG B O 1
ATOM 4736 N N . HIS B 1 87 ? 77.473 32.559 46.288 1.00 17.39 87 HIS B N 1
ATOM 4737 C CA . HIS B 1 87 ? 77.666 33.712 45.418 1.00 17.78 87 HIS B CA 1
ATOM 4738 C C . HIS B 1 87 ? 78.498 34.785 46.092 1.00 18.50 87 HIS B C 1
ATOM 4739 O O . HIS B 1 87 ? 77.964 35.610 46.813 1.00 18.15 87 HIS B O 1
ATOM 4746 N N . ALA B 1 88 ? 79.822 34.746 45.869 1.00 18.53 88 ALA B N 1
ATOM 4747 C CA . ALA B 1 88 ? 80.702 35.810 46.356 1.00 17.90 88 ALA B CA 1
ATOM 4748 C C . ALA B 1 88 ? 80.323 37.122 45.638 1.00 18.22 88 ALA B C 1
ATOM 4749 O O . ALA B 1 88 ? 80.072 37.111 44.414 1.00 18.77 88 ALA B O 1
ATOM 4751 N N . ARG B 1 89 ? 80.207 38.213 46.402 1.00 17.62 89 ARG B N 1
ATOM 4752 C CA . ARG B 1 89 ? 79.870 39.552 45.900 1.00 18.04 89 ARG B CA 1
ATOM 4753 C C . ARG B 1 89 ? 80.694 40.560 46.692 1.00 19.40 89 ARG B C 1
ATOM 4754 O O . ARG B 1 89 ? 80.660 40.554 47.933 1.00 19.51 89 ARG B O 1
ATOM 4762 N N . ALA B 1 90 ? 81.409 41.441 45.991 1.00 20.33 90 ALA B N 1
ATOM 4763 C CA . ALA B 1 90 ? 82.314 42.403 46.661 1.00 20.74 90 ALA B CA 1
ATOM 4764 C C . ALA B 1 90 ? 81.570 43.499 47.414 1.00 21.45 90 ALA B C 1
ATOM 4765 O O . ALA B 1 90 ? 80.562 44.033 46.931 1.00 21.29 90 ALA B O 1
ATOM 4767 N N . LYS B 1 91 ? 82.082 43.808 48.606 1.00 22.35 91 LYS B N 1
ATOM 4768 C CA . LYS B 1 91 ? 81.609 44.898 49.465 1.00 24.02 91 LYS B CA 1
ATOM 4769 C C . LYS B 1 91 ? 82.825 45.820 49.648 1.00 24.08 91 LYS B C 1
ATOM 4770 O O . LYS B 1 91 ? 83.654 45.625 50.561 1.00 25.26 91 LYS B O 1
ATOM 4776 N N . VAL B 1 92 ? 82.957 46.774 48.725 1.00 24.22 92 VAL B N 1
ATOM 4777 C CA . VAL B 1 92 ? 84.157 47.592 48.565 1.00 22.71 92 VAL B CA 1
ATOM 4778 C C . VAL B 1 92 ? 83.947 48.486 47.349 1.00 23.33 92 VAL B C 1
ATOM 4779 O O . VAL B 1 92 ? 83.254 48.103 46.392 1.00 22.13 92 VAL B O 1
ATOM 4783 N N . MET B 1 93 ? 84.551 49.680 47.365 1.00 22.36 93 MET B N 1
ATOM 4784 C CA . MET B 1 93 ? 84.466 50.576 46.210 1.00 21.68 93 MET B CA 1
ATOM 4785 C C . MET B 1 93 ? 84.938 49.797 44.967 1.00 20.38 93 MET B C 1
ATOM 4786 O O . MET B 1 93 ? 85.884 49.021 45.059 1.00 19.90 93 MET B O 1
ATOM 4791 N N . GLY B 1 94 ? 84.260 49.984 43.837 1.00 20.84 94 GLY B N 1
ATOM 4792 C CA . GLY B 1 94 ? 84.528 49.180 42.618 1.00 20.29 94 GLY B CA 1
ATOM 4793 C C . GLY B 1 94 ? 83.634 47.944 42.513 1.00 20.65 94 GLY B C 1
ATOM 4794 O O . GLY B 1 94 ? 83.495 47.351 41.428 1.00 20.60 94 GLY B O 1
ATOM 4795 N N . GLY B 1 95 ? 83.013 47.550 43.626 1.00 19.58 95 GLY B N 1
ATOM 4796 C CA . GLY B 1 95 ? 82.087 46.407 43.626 1.00 19.11 95 GLY B CA 1
ATOM 4797 C C . GLY B 1 95 ? 82.810 45.166 43.154 1.00 18.39 95 GLY B C 1
ATOM 4798 O O . GLY B 1 95 ? 83.997 44.972 43.452 1.00 18.60 95 GLY B O 1
ATOM 4799 N N . CYS B 1 96 ? 82.128 44.313 42.399 1.00 18.50 96 CYS B N 1
ATOM 4800 C CA . CYS B 1 96 ? 82.805 43.116 41.916 1.00 18.20 96 CYS B CA 1
ATOM 4801 C C . CYS B 1 96 ? 83.956 43.398 40.954 1.00 17.42 96 CYS B C 1
ATOM 4802 O O . CYS B 1 96 ? 84.795 42.550 40.775 1.00 16.44 96 CYS B O 1
ATOM 4805 N N . SER B 1 97 ? 84.022 44.581 40.367 1.00 17.54 97 SER B N 1
ATOM 4806 C CA . SER B 1 97 ? 85.199 44.905 39.529 1.00 19.57 97 SER B CA 1
ATOM 4807 C C . SER B 1 97 ? 86.470 45.007 40.395 1.00 19.48 97 SER B C 1
ATOM 4808 O O . SER B 1 97 ? 87.607 44.941 39.882 1.00 20.42 97 SER B O 1
ATOM 4811 N N . SER B 1 98 ? 86.274 45.112 41.714 1.00 19.76 98 SER B N 1
ATOM 4812 C CA . SER B 1 98 ? 87.389 45.155 42.683 1.00 19.80 98 SER B CA 1
ATOM 4813 C C . SER B 1 98 ? 87.751 43.806 43.301 1.00 19.92 98 SER B C 1
ATOM 4814 O O . SER B 1 98 ? 88.729 43.714 44.037 1.00 20.36 98 SER B O 1
ATOM 4817 N N . HIS B 1 99 ? 86.965 42.759 43.035 1.00 19.81 99 HIS B N 1
ATOM 4818 C CA . HIS B 1 99 ? 87.299 41.421 43.575 1.00 19.72 99 HIS B CA 1
ATOM 4819 C C . HIS B 1 99 ? 87.523 40.338 42.526 1.00 19.58 99 HIS B C 1
ATOM 4820 O O . HIS B 1 99 ? 87.944 39.221 42.845 1.00 19.04 99 HIS B O 1
ATOM 4827 N N . ASN B 1 100 ? 87.296 40.702 41.272 1.00 19.53 100 ASN B N 1
ATOM 4828 C CA . ASN B 1 100 ? 87.200 39.705 40.209 1.00 18.94 100 ASN B CA 1
ATOM 4829 C C . ASN B 1 100 ? 88.529 39.388 39.520 1.00 19.01 100 ASN B C 1
ATOM 4830 O O . ASN B 1 100 ? 89.599 39.852 39.961 1.00 19.58 100 ASN B O 1
ATOM 4835 N N . SER B 1 101 ? 88.474 38.579 38.463 1.00 18.85 101 SER B N 1
ATOM 4836 C CA . SER B 1 101 ? 89.687 38.137 37.795 1.00 18.57 101 SER B CA 1
ATOM 4837 C C . SER B 1 101 ? 90.056 39.058 36.629 1.00 17.73 101 SER B C 1
ATOM 4838 O O . SER B 1 101 ? 90.978 38.749 35.894 1.00 18.69 101 SER B O 1
ATOM 4841 N N . CYS B 1 102 ? 89.360 40.185 36.496 1.00 17.05 102 CYS B N 1
ATOM 4842 C CA . CYS B 1 102 ? 89.586 41.162 35.413 1.00 17.35 102 CYS B CA 1
ATOM 4843 C C . CYS B 1 102 ? 89.488 40.597 33.978 1.00 17.31 102 CYS B C 1
ATOM 4844 O O . CYS B 1 102 ? 90.062 41.159 33.046 1.00 17.54 102 CYS B O 1
ATOM 4847 N N . ILE B 1 103 ? 88.744 39.515 33.770 1.00 16.75 103 ILE B N 1
ATOM 4848 C CA . ILE B 1 103 ? 88.653 39.012 32.396 1.00 15.14 103 ILE B CA 1
ATOM 4849 C C . ILE B 1 103 ? 87.779 40.005 31.639 1.00 15.55 103 ILE B C 1
ATOM 4850 O O . ILE B 1 103 ? 86.686 40.357 32.109 1.00 15.11 103 ILE B O 1
ATOM 4855 N N . ALA B 1 104 ? 88.268 40.484 30.489 1.00 14.95 104 ALA B N 1
ATOM 4856 C CA . ALA B 1 104 ? 87.617 41.610 29.811 1.00 14.58 104 ALA B CA 1
ATOM 4857 C C . ALA B 1 104 ? 87.154 41.265 28.388 1.00 14.31 104 ALA B C 1
ATOM 4858 O O . ALA B 1 104 ? 87.994 40.943 27.527 1.00 14.50 104 ALA B O 1
ATOM 4860 N N . PHE B 1 105 ? 85.836 41.310 28.172 1.00 13.77 105 PHE B N 1
ATOM 4861 C CA . PHE B 1 105 ? 85.233 40.987 26.862 1.00 14.41 105 PHE B CA 1
ATOM 4862 C C . PHE B 1 105 ? 84.235 42.034 26.419 1.00 15.19 105 PHE B C 1
ATOM 4863 O O . PHE B 1 105 ? 83.398 42.484 27.210 1.00 15.80 105 PHE B O 1
ATOM 4871 N N . TRP B 1 106 ? 84.298 42.413 25.141 1.00 15.06 106 TRP B N 1
ATOM 4872 C CA . TRP B 1 106 ? 83.139 42.983 24.471 1.00 15.13 106 TRP B CA 1
ATOM 4873 C C . TRP B 1 106 ? 82.122 41.852 24.326 1.00 14.46 106 TRP B C 1
ATOM 4874 O O . TRP B 1 106 ? 82.504 40.699 24.078 1.00 15.18 106 TRP B O 1
ATOM 4885 N N . ALA B 1 107 ? 80.839 42.151 24.479 1.00 14.00 107 ALA B N 1
ATOM 4886 C CA . ALA B 1 107 ? 79.793 41.116 24.234 1.00 14.23 107 ALA B CA 1
ATOM 4887 C C . ALA B 1 107 ? 79.617 40.894 22.739 1.00 13.88 107 ALA B C 1
ATOM 4888 O O . ALA B 1 107 ? 79.799 41.835 21.954 1.00 12.86 107 ALA B O 1
ATOM 4890 N N . PRO B 1 108 ? 79.274 39.649 22.335 1.00 14.37 108 PRO B N 1
ATOM 4891 C CA . PRO B 1 108 ? 78.936 39.416 20.937 1.00 14.12 108 PRO B CA 1
ATOM 4892 C C . PRO B 1 108 ? 77.823 40.363 20.440 1.00 14.45 108 PRO B C 1
ATOM 4893 O O . PRO B 1 108 ? 76.814 40.599 21.136 1.00 14.34 108 PRO B O 1
ATOM 4897 N N . ARG B 1 109 ? 77.989 40.883 19.226 1.00 14.18 109 ARG B N 1
ATOM 4898 C CA . ARG B 1 109 ? 76.993 41.772 18.637 1.00 14.16 109 ARG B CA 1
ATOM 4899 C C . ARG B 1 109 ? 75.639 41.069 18.554 1.00 15.03 109 ARG B C 1
ATOM 4900 O O . ARG B 1 109 ? 74.604 41.716 18.630 1.00 15.41 109 ARG B O 1
ATOM 4908 N N . GLU B 1 110 ? 75.656 39.746 18.407 1.00 15.15 110 GLU B N 1
ATOM 4909 C CA . GLU B 1 110 ? 74.415 38.988 18.251 1.00 16.30 110 GLU B CA 1
ATOM 4910 C C . GLU B 1 110 ? 73.657 38.903 19.590 1.00 15.99 110 GLU B C 1
ATOM 4911 O O . GLU B 1 110 ? 72.438 38.870 19.590 1.00 16.11 110 GLU B O 1
ATOM 4917 N N . ASP B 1 111 ? 74.376 38.869 20.720 1.00 16.17 111 ASP B N 1
ATOM 4918 C CA . ASP B 1 111 ? 73.730 38.985 22.054 1.00 15.87 111 ASP B CA 1
ATOM 4919 C C . ASP B 1 111 ? 73.078 40.370 22.191 1.00 16.01 111 ASP B C 1
ATOM 4920 O O . ASP B 1 111 ? 71.903 40.487 22.511 1.00 16.12 111 ASP B O 1
ATOM 4925 N N . LEU B 1 112 ? 73.846 41.418 21.944 1.00 15.06 112 LEU B N 1
ATOM 4926 C CA . LEU B 1 112 ? 73.337 42.773 22.131 1.00 16.23 112 LEU B CA 1
ATOM 4927 C C . LEU B 1 112 ? 72.199 43.128 21.156 1.00 16.52 112 LEU B C 1
ATOM 4928 O O . LEU B 1 112 ? 71.204 43.689 21.585 1.00 16.70 112 LEU B O 1
ATOM 4933 N N . ASP B 1 113 ? 72.307 42.740 19.872 1.00 17.46 113 ASP B N 1
ATOM 4934 C CA . ASP B 1 113 ? 71.243 43.042 18.890 1.00 17.27 113 ASP B CA 1
ATOM 4935 C C . ASP B 1 113 ? 69.911 42.411 19.272 1.00 17.50 113 ASP B C 1
ATOM 4936 O O . ASP B 1 113 ? 68.829 42.973 18.962 1.00 17.06 113 ASP B O 1
ATOM 4941 N N . GLU B 1 114 ? 69.978 41.249 19.927 1.00 17.20 114 GLU B N 1
ATOM 4942 C CA . GLU B 1 114 ? 68.784 40.531 20.400 1.00 17.49 114 GLU B CA 1
ATOM 4943 C C . GLU B 1 114 ? 68.053 41.206 21.578 1.00 17.58 114 GLU B C 1
ATOM 4944 O O . GLU B 1 114 ? 66.862 40.985 21.781 1.00 17.58 114 GLU B O 1
ATOM 4950 N N . TRP B 1 115 ? 68.738 42.037 22.357 1.00 17.85 115 TRP B N 1
ATOM 4951 C CA . TRP B 1 115 ? 68.052 42.726 23.458 1.00 18.06 115 TRP B CA 1
ATOM 4952 C C . TRP B 1 115 ? 66.899 43.542 22.880 1.00 18.85 115 TRP B C 1
ATOM 4953 O O . TRP B 1 115 ? 65.780 43.489 23.379 1.00 18.98 115 TRP B O 1
ATOM 4964 N N . GLU B 1 116 ? 67.167 44.214 21.764 1.00 18.65 116 GLU B N 1
ATOM 4965 C CA . GLU B 1 116 ? 66.144 44.956 21.037 1.00 19.12 116 GLU B CA 1
ATOM 4966 C C . GLU B 1 116 ? 65.253 44.074 20.186 1.00 19.36 116 GLU B C 1
ATOM 4967 O O . GLU B 1 116 ? 64.025 44.175 20.281 1.00 19.01 116 GLU B O 1
ATOM 4973 N N . ALA B 1 117 ? 65.859 43.222 19.349 1.00 19.02 117 ALA B N 1
ATOM 4974 C CA . ALA B 1 117 ? 65.131 42.492 18.317 1.00 20.32 117 ALA B CA 1
ATOM 4975 C C . ALA B 1 117 ? 64.243 41.362 18.843 1.00 20.52 117 ALA B C 1
ATOM 4976 O O . ALA B 1 117 ? 63.201 41.087 18.263 1.00 21.67 117 ALA B O 1
ATOM 4978 N N . LYS B 1 118 ? 64.673 40.714 19.922 1.00 21.39 118 LYS B N 1
ATOM 4979 C CA . LYS B 1 118 ? 63.960 39.601 20.536 1.00 22.07 118 LYS B CA 1
ATOM 4980 C C . LYS B 1 118 ? 63.275 40.005 21.828 1.00 22.00 118 LYS B C 1
ATOM 4981 O O . LYS B 1 118 ? 62.167 39.565 22.079 1.00 22.27 118 LYS B O 1
ATOM 4987 N N . TYR B 1 119 ? 63.934 40.822 22.652 1.00 22.13 119 TYR B N 1
ATOM 4988 C CA . TYR B 1 119 ? 63.492 41.029 24.039 1.00 21.71 119 TYR B CA 1
ATOM 4989 C C . TYR B 1 119 ? 62.881 42.408 24.332 1.00 22.03 119 TYR B C 1
ATOM 4990 O O . TYR B 1 119 ? 62.605 42.744 25.488 1.00 22.25 119 TYR B O 1
ATOM 4999 N N . GLY B 1 120 ? 62.644 43.182 23.280 1.00 21.39 120 GLY B N 1
ATOM 5000 C CA . GLY B 1 120 ? 61.811 44.372 23.370 1.00 21.47 120 GLY B CA 1
ATOM 5001 C C . GLY B 1 120 ? 62.489 45.618 23.892 1.00 20.95 120 GLY B C 1
ATOM 5002 O O . GLY B 1 120 ? 61.824 46.646 24.051 1.00 21.55 120 GLY B O 1
ATOM 5003 N N . ALA B 1 121 ? 63.798 45.536 24.148 1.00 19.87 121 ALA B N 1
ATOM 5004 C CA . ALA B 1 121 ? 64.563 46.638 24.719 1.00 20.23 121 ALA B CA 1
ATOM 5005 C C . ALA B 1 121 ? 64.975 47.615 23.632 1.00 20.23 121 ALA B C 1
ATOM 5006 O O . ALA B 1 121 ? 66.145 47.680 23.247 1.00 19.30 121 ALA B O 1
ATOM 5008 N N . THR B 1 122 ? 63.991 48.357 23.127 1.00 19.91 122 THR B N 1
ATOM 5009 C CA . THR B 1 122 ? 64.218 49.395 22.116 1.00 21.25 122 THR B CA 1
ATOM 5010 C C . THR B 1 122 ? 65.512 50.152 22.311 1.00 20.63 122 THR B C 1
ATOM 5011 O O . THR B 1 122 ? 65.776 50.695 23.385 1.00 20.79 122 THR B O 1
ATOM 5015 N N . GLY B 1 123 ? 66.333 50.183 21.270 1.00 20.67 123 GLY B N 1
ATOM 5016 C CA . GLY B 1 123 ? 67.527 51.015 21.284 1.00 20.22 123 GLY B CA 1
ATOM 5017 C C . GLY B 1 123 ? 68.729 50.340 21.928 1.00 20.25 123 GLY B C 1
ATOM 5018 O O . GLY B 1 123 ? 69.827 50.920 21.961 1.00 20.27 123 GLY B O 1
ATOM 5019 N N . TRP B 1 124 ? 68.534 49.120 22.446 1.00 19.62 124 TRP B N 1
ATOM 5020 C CA . TRP B 1 124 ? 69.649 48.344 23.004 1.00 19.44 124 TRP B CA 1
ATOM 5021 C C . TRP B 1 124 ? 70.118 47.332 21.956 1.00 18.99 124 TRP B C 1
ATOM 5022 O O . TRP B 1 124 ? 69.460 46.307 21.747 1.00 18.54 124 TRP B O 1
ATOM 5033 N N . ASN B 1 125 ? 71.221 47.662 21.281 1.00 17.50 125 ASN B N 1
ATOM 5034 C CA . ASN B 1 125 ? 71.767 46.832 20.188 1.00 17.86 125 ASN B CA 1
ATOM 5035 C C . ASN B 1 125 ? 73.272 47.110 20.060 1.00 17.67 125 ASN B C 1
ATOM 5036 O O . ASN B 1 125 ? 73.802 47.960 20.784 1.00 17.02 125 ASN B O 1
ATOM 5041 N N . ALA B 1 126 ? 73.969 46.427 19.155 1.00 17.09 126 ALA B N 1
ATOM 5042 C CA . ALA B 1 126 ? 75.391 46.653 19.015 1.00 17.72 126 ALA B CA 1
ATOM 5043 C C . ALA B 1 126 ? 75.705 48.100 18.566 1.00 17.75 126 ALA B C 1
ATOM 5044 O O . ALA B 1 126 ? 76.734 48.640 18.932 1.00 16.64 126 ALA B O 1
ATOM 5046 N N . GLU B 1 127 ? 74.804 48.724 17.806 1.00 18.74 127 GLU B N 1
ATOM 5047 C CA . GLU B 1 127 ? 74.999 50.125 17.407 1.00 20.58 127 GLU B CA 1
ATOM 5048 C C . GLU B 1 127 ? 75.091 51.076 18.596 1.00 20.60 127 GLU B C 1
ATOM 5049 O O . GLU B 1 127 ? 75.842 52.046 18.545 1.00 19.65 127 GLU B O 1
ATOM 5055 N N . ALA B 1 128 ? 74.337 50.779 19.663 1.00 20.13 128 ALA B N 1
ATOM 5056 C CA . ALA B 1 128 ? 74.370 51.585 20.891 1.00 20.54 128 ALA B CA 1
ATOM 5057 C C . ALA B 1 128 ? 75.616 51.279 21.720 1.00 20.23 128 ALA B C 1
ATOM 5058 O O . ALA B 1 128 ? 76.234 52.187 22.254 1.00 20.57 128 ALA B O 1
ATOM 5060 N N . ALA B 1 129 ? 76.008 50.009 21.770 1.00 19.33 129 ALA B N 1
ATOM 5061 C CA . ALA B 1 129 ? 77.126 49.573 22.622 1.00 19.25 129 ALA B CA 1
ATOM 5062 C C . ALA B 1 129 ? 78.518 49.817 22.082 1.00 18.48 129 ALA B C 1
ATOM 5063 O O . ALA B 1 129 ? 79.422 50.131 22.852 1.00 18.11 129 ALA B O 1
ATOM 5065 N N . TRP B 1 130 ? 78.716 49.629 20.775 1.00 17.48 130 TRP B N 1
ATOM 5066 C CA . TRP B 1 130 ? 80.078 49.699 20.235 1.00 16.98 130 TRP B CA 1
ATOM 5067 C C . TRP B 1 130 ? 80.812 50.993 20.603 1.00 16.93 130 TRP B C 1
ATOM 5068 O O . TRP B 1 130 ? 81.947 50.926 21.070 1.00 16.12 130 TRP B O 1
ATOM 5079 N N . PRO B 1 131 ? 80.167 52.167 20.414 1.00 17.47 131 PRO B N 1
ATOM 5080 C CA . PRO B 1 131 ? 80.847 53.437 20.770 1.00 17.76 131 PRO B CA 1
ATOM 5081 C C . PRO B 1 131 ? 81.112 53.581 22.256 1.00 17.95 131 PRO B C 1
ATOM 5082 O O . PRO B 1 131 ? 82.070 54.264 22.638 1.00 17.57 131 PRO B O 1
ATOM 5086 N N . LEU B 1 132 ? 80.299 52.928 23.097 1.00 17.87 132 LEU B N 1
ATOM 5087 C CA . LEU B 1 132 ? 80.509 53.013 24.557 1.00 17.64 132 LEU B CA 1
ATOM 5088 C C . LEU B 1 132 ? 81.666 52.146 25.013 1.00 17.80 132 LEU B C 1
ATOM 5089 O O . LEU B 1 132 ? 82.423 52.526 25.904 1.00 17.57 132 LEU B O 1
ATOM 5094 N N . TYR B 1 133 ? 81.794 50.965 24.404 1.00 17.52 133 TYR B N 1
ATOM 5095 C CA . TYR B 1 133 ? 82.939 50.136 24.645 1.00 17.56 133 TYR B CA 1
ATOM 5096 C C . TYR B 1 133 ? 84.200 50.880 24.241 1.00 17.90 133 TYR B C 1
ATOM 5097 O O . TYR B 1 133 ? 85.225 50.787 24.916 1.00 17.71 133 TYR B O 1
ATOM 5106 N N . LYS B 1 134 ? 84.114 51.600 23.128 1.00 17.95 134 LYS B N 1
ATOM 5107 C CA . LYS B 1 134 ? 85.235 52.391 22.646 1.00 19.36 134 LYS B CA 1
ATOM 5108 C C . LYS B 1 134 ? 85.541 53.536 23.638 1.00 19.09 134 LYS B C 1
ATOM 5109 O O . LYS B 1 134 ? 86.700 53.776 23.982 1.00 19.38 134 LYS B O 1
ATOM 5115 N N . ARG B 1 135 ? 84.495 54.220 24.089 1.00 19.51 135 ARG B N 1
ATOM 5116 C CA . ARG B 1 135 ? 84.622 55.287 25.077 1.00 20.25 135 ARG B CA 1
ATOM 5117 C C . ARG B 1 135 ? 85.225 54.847 26.419 1.00 20.81 135 ARG B C 1
ATOM 5118 O O . ARG B 1 135 ? 86.006 55.597 27.036 1.00 20.69 135 ARG B O 1
ATOM 5126 N N . LEU B 1 136 ? 84.895 53.646 26.894 1.00 20.13 136 LEU B N 1
ATOM 5127 C CA . LEU B 1 136 ? 85.360 53.255 28.235 1.00 20.51 136 LEU B CA 1
ATOM 5128 C C . LEU B 1 136 ? 86.779 52.723 28.284 1.00 19.92 136 LEU B C 1
ATOM 5129 O O . LEU B 1 136 ? 87.434 52.770 29.338 1.00 19.87 136 LEU B O 1
ATOM 5134 N N . GLU B 1 137 ? 87.273 52.223 27.157 1.00 19.19 137 GLU B N 1
ATOM 5135 C CA . GLU B 1 137 ? 88.547 51.520 27.165 1.00 19.75 137 GLU B CA 1
ATOM 5136 C C . GLU B 1 137 ? 89.736 52.292 26.608 1.00 19.81 137 GLU B C 1
ATOM 5137 O O . GLU B 1 137 ? 89.590 53.120 25.730 1.00 20.26 137 GLU B O 1
ATOM 5143 N N . THR B 1 138 ? 90.903 51.989 27.158 1.00 20.64 138 THR B N 1
ATOM 5144 C CA . THR B 1 138 ? 92.181 52.135 26.476 1.00 20.75 138 THR B CA 1
ATOM 5145 C C . THR B 1 138 ? 92.669 50.719 26.258 1.00 20.50 138 THR B C 1
ATOM 5146 O O . THR B 1 138 ? 93.099 50.044 27.190 1.00 20.07 138 THR B O 1
ATOM 5150 N N . ASN B 1 139 ? 92.577 50.273 25.012 1.00 19.71 139 ASN B N 1
ATOM 5151 C CA . ASN B 1 139 ? 92.873 48.922 24.675 1.00 18.79 139 ASN B CA 1
ATOM 5152 C C . ASN B 1 139 ? 94.220 48.828 23.978 1.00 19.31 139 ASN B C 1
ATOM 5153 O O . ASN B 1 139 ? 94.480 49.558 23.008 1.00 18.33 139 ASN B O 1
ATOM 5158 N N . GLU B 1 140 ? 95.048 47.908 24.459 1.00 19.89 140 GLU B N 1
ATOM 5159 C CA . GLU B 1 140 ? 96.347 47.596 23.869 1.00 22.07 140 GLU B CA 1
ATOM 5160 C C . GLU B 1 140 ? 96.266 47.387 22.329 1.00 21.11 140 GLU B C 1
ATOM 5161 O O . GLU B 1 140 ? 97.212 47.686 21.623 1.00 20.78 140 GLU B O 1
ATOM 5167 N N . ASP B 1 141 ? 95.146 46.872 21.824 1.00 20.93 141 ASP B N 1
ATOM 5168 C CA . ASP B 1 141 ? 95.019 46.564 20.396 1.00 21.27 141 ASP B CA 1
ATOM 5169 C C . ASP B 1 141 ? 94.521 47.749 19.563 1.00 20.37 141 ASP B C 1
ATOM 5170 O O . ASP B 1 141 ? 94.328 47.602 18.371 1.00 20.55 141 ASP B O 1
ATOM 5175 N N . ALA B 1 142 ? 94.309 48.918 20.173 1.00 19.90 142 ALA B N 1
ATOM 5176 C CA . ALA B 1 142 ? 93.818 50.060 19.421 1.00 18.82 142 ALA B CA 1
ATOM 5177 C C . ALA B 1 142 ? 94.831 50.472 18.361 1.00 19.29 142 ALA B C 1
ATOM 5178 O O . ALA B 1 142 ? 96.053 50.271 18.520 1.00 19.31 142 ALA B O 1
ATOM 5180 N N . GLY B 1 143 ? 94.309 51.017 17.271 1.00 19.14 143 GLY B N 1
ATOM 5181 C CA . GLY B 1 143 ? 95.142 51.517 16.168 1.00 19.27 143 GLY B CA 1
ATOM 5182 C C . GLY B 1 143 ? 94.332 51.571 14.890 1.00 18.22 143 GLY B C 1
ATOM 5183 O O . GLY B 1 143 ? 93.160 51.211 14.887 1.00 18.49 143 GLY B O 1
ATOM 5184 N N . PRO B 1 144 ? 94.940 52.052 13.796 1.00 18.25 144 PRO B N 1
ATOM 5185 C CA . PRO B 1 144 ? 94.169 52.130 12.548 1.00 18.81 144 PRO B CA 1
ATOM 5186 C C . PRO B 1 144 ? 93.770 50.760 11.948 1.00 17.96 144 PRO B C 1
ATOM 5187 O O . PRO B 1 144 ? 92.849 50.699 11.128 1.00 18.65 144 PRO B O 1
ATOM 5191 N N . ASP B 1 145 ? 94.437 49.679 12.344 1.00 18.31 145 ASP B N 1
ATOM 5192 C CA . ASP B 1 145 ? 94.040 48.341 11.843 1.00 17.87 145 ASP B CA 1
ATOM 5193 C C . ASP B 1 145 ? 93.009 47.690 12.765 1.00 17.70 145 ASP B C 1
ATOM 5194 O O . ASP B 1 145 ? 92.603 46.540 12.549 1.00 16.95 145 ASP B O 1
ATOM 5199 N N . ALA B 1 146 ? 92.578 48.435 13.793 1.00 17.50 146 ALA B N 1
ATOM 5200 C CA . ALA B 1 146 ? 91.490 47.989 14.712 1.00 17.63 146 ALA B CA 1
ATOM 5201 C C . ALA B 1 146 ? 90.704 49.199 15.224 1.00 17.72 146 ALA B C 1
ATOM 5202 O O . ALA B 1 146 ? 90.715 49.502 16.449 1.00 17.85 146 ALA B O 1
ATOM 5204 N N . PRO B 1 147 ? 90.022 49.901 14.300 1.00 17.86 147 PRO B N 1
ATOM 5205 C CA . PRO B 1 147 ? 89.460 51.206 14.607 1.00 18.17 147 PRO B CA 1
ATOM 5206 C C . PRO B 1 147 ? 88.225 51.179 15.517 1.00 18.80 147 PRO B C 1
ATOM 5207 O O . PRO B 1 147 ? 87.766 52.240 15.961 1.00 17.94 147 PRO B O 1
ATOM 5211 N N . HIS B 1 148 ? 87.690 49.995 15.804 1.00 17.25 148 HIS B N 1
ATOM 5212 C CA . HIS B 1 148 ? 86.610 49.938 16.804 1.00 17.84 148 HIS B CA 1
ATOM 5213 C C . HIS B 1 148 ? 87.142 50.153 18.228 1.00 18.09 148 HIS B C 1
ATOM 5214 O O . HIS B 1 148 ? 86.381 50.598 19.109 1.00 17.92 148 HIS B O 1
ATOM 5221 N N . HIS B 1 149 ? 88.417 49.834 18.473 1.00 17.04 149 HIS B N 1
ATOM 5222 C CA . HIS B 1 149 ? 88.938 49.896 19.853 1.00 18.16 149 HIS B CA 1
ATOM 5223 C C . HIS B 1 149 ? 89.113 51.355 20.344 1.00 19.45 149 HIS B C 1
ATOM 5224 O O . HIS B 1 149 ? 89.403 52.261 19.541 1.00 19.28 149 HIS B O 1
ATOM 5231 N N . GLY B 1 150 ? 88.934 51.576 21.654 1.00 18.90 150 GLY B N 1
ATOM 5232 C CA . GLY B 1 150 ? 89.245 52.855 22.248 1.00 20.38 150 GLY B CA 1
ATOM 5233 C C . GLY B 1 150 ? 90.715 52.946 22.614 1.00 21.13 150 GLY B C 1
ATOM 5234 O O . GLY B 1 150 ? 91.335 51.960 23.016 1.00 21.02 150 GLY B O 1
ATOM 5235 N N . ASP B 1 151 ? 91.277 54.150 22.497 1.00 22.55 151 ASP B N 1
ATOM 5236 C CA . ASP B 1 151 ? 92.668 54.364 22.899 1.00 23.61 151 ASP B CA 1
ATOM 5237 C C . ASP B 1 151 ? 92.814 55.401 24.016 1.00 23.96 151 ASP B C 1
ATOM 5238 O O . ASP B 1 151 ? 93.925 55.747 24.370 1.00 24.17 151 ASP B O 1
ATOM 5243 N N . SER B 1 152 ? 91.693 55.846 24.587 1.00 23.73 152 SER B N 1
ATOM 5244 C CA . SER B 1 152 ? 91.682 56.986 25.514 1.00 24.84 152 SER B CA 1
ATOM 5245 C C . SER B 1 152 ? 90.817 56.810 26.744 1.00 24.30 152 SER B C 1
ATOM 5246 O O . SER B 1 152 ? 90.761 57.704 27.586 1.00 23.66 152 SER B O 1
ATOM 5249 N N . GLY B 1 153 ? 90.136 55.673 26.846 1.00 23.70 153 GLY B N 1
ATOM 5250 C CA . GLY B 1 153 ? 89.150 55.470 27.909 1.00 23.40 153 GLY B CA 1
ATOM 5251 C C . GLY B 1 153 ? 89.807 55.236 29.251 1.00 22.06 153 GLY B C 1
ATOM 5252 O O . GLY B 1 153 ? 90.984 54.942 29.304 1.00 22.09 153 GLY B O 1
ATOM 5253 N N . PRO B 1 154 ? 89.035 55.357 30.346 1.00 21.90 154 PRO B N 1
ATOM 5254 C CA . PRO B 1 154 ? 89.606 55.170 31.672 1.00 21.98 154 PRO B CA 1
ATOM 5255 C C . PRO B 1 154 ? 89.931 53.724 32.038 1.00 22.30 154 PRO B C 1
ATOM 5256 O O . PRO B 1 154 ? 90.770 53.488 32.921 1.00 22.42 154 PRO B O 1
ATOM 5260 N N . VAL B 1 155 ? 89.275 52.760 31.382 1.00 21.58 155 VAL B N 1
ATOM 5261 C CA . VAL B 1 155 ? 89.469 51.347 31.722 1.00 21.24 155 VAL B CA 1
ATOM 5262 C C . VAL B 1 155 ? 90.561 50.758 30.842 1.00 21.34 155 VAL B C 1
ATOM 5263 O O . VAL B 1 155 ? 90.376 50.623 29.618 1.00 20.40 155 VAL B O 1
ATOM 5267 N N . HIS B 1 156 ? 91.702 50.426 31.444 1.00 21.13 156 HIS B N 1
ATOM 5268 C CA . HIS B 1 156 ? 92.829 49.901 30.647 1.00 22.28 156 HIS B CA 1
ATOM 5269 C C . HIS B 1 156 ? 92.724 48.406 30.384 1.00 21.77 156 HIS B C 1
ATOM 5270 O O . HIS B 1 156 ? 92.644 47.618 31.336 1.00 20.36 156 HIS B O 1
ATOM 5277 N N . LEU B 1 157 ? 92.720 48.020 29.103 1.00 20.22 157 LEU B N 1
ATOM 5278 C CA . LEU B 1 157 ? 92.738 46.599 28.732 1.00 20.88 157 LEU B CA 1
ATOM 5279 C C . LEU B 1 157 ? 94.056 46.222 28.081 1.00 20.91 157 LEU B C 1
ATOM 5280 O O . LEU B 1 157 ? 94.509 46.903 27.151 1.00 21.44 157 LEU B O 1
ATOM 5285 N N . MET B 1 158 ? 94.654 45.134 28.553 1.00 20.78 158 MET B N 1
ATOM 5286 C CA . MET B 1 158 ? 95.918 44.671 28.034 1.00 21.91 158 MET B CA 1
ATOM 5287 C C . MET B 1 158 ? 95.811 43.202 27.664 1.00 21.05 158 MET B C 1
ATOM 5288 O O . MET B 1 158 ? 94.964 42.478 28.210 1.00 19.96 158 MET B O 1
ATOM 5293 N N . ASN B 1 159 ? 96.670 42.754 26.743 1.00 20.97 159 ASN B N 1
ATOM 5294 C CA . ASN B 1 159 ? 96.756 41.345 26.433 1.00 21.21 159 ASN B CA 1
ATOM 5295 C C . ASN B 1 159 ? 97.553 40.614 27.509 1.00 22.03 159 ASN B C 1
ATOM 5296 O O . ASN B 1 159 ? 98.611 41.088 27.913 1.00 22.37 159 ASN B O 1
ATOM 5301 N N . VAL B 1 160 ? 97.068 39.458 27.964 1.00 21.68 160 VAL B N 1
ATOM 5302 C CA . VAL B 1 160 ? 97.876 38.637 28.873 1.00 21.55 160 VAL B CA 1
ATOM 5303 C C . VAL B 1 160 ? 99.085 38.109 28.061 1.00 22.85 160 VAL B C 1
ATOM 5304 O O . VAL B 1 160 ? 98.892 37.420 27.064 1.00 21.68 160 VAL B O 1
ATOM 5308 N N . PRO B 1 161 ? 100.331 38.428 28.486 1.00 23.51 161 PRO B N 1
ATOM 5309 C CA . PRO B 1 161 ? 101.519 37.915 27.774 1.00 25.20 161 PRO B CA 1
ATOM 5310 C C . PRO B 1 161 ? 101.579 36.383 27.818 1.00 25.64 161 PRO B C 1
ATOM 5311 O O . PRO B 1 161 ? 101.330 35.805 28.872 1.00 26.52 161 PRO B O 1
ATOM 5315 N N . PRO B 1 162 ? 101.901 35.726 26.690 1.00 27.07 162 PRO B N 1
ATOM 5316 C CA . PRO B 1 162 ? 101.866 34.251 26.672 1.00 27.88 162 PRO B CA 1
ATOM 5317 C C . PRO B 1 162 ? 103.081 33.587 27.305 1.00 28.49 162 PRO B C 1
ATOM 5318 O O . PRO B 1 162 ? 103.785 32.822 26.643 1.00 29.31 162 PRO B O 1
ATOM 5322 N N . LYS B 1 163 ? 103.295 33.838 28.591 1.00 28.29 163 LYS B N 1
ATOM 5323 C CA . LYS B 1 163 ? 104.505 33.380 29.253 1.00 28.74 163 LYS B CA 1
ATOM 5324 C C . LYS B 1 163 ? 104.381 32.009 29.927 1.00 27.25 163 LYS B C 1
ATOM 5325 O O . LYS B 1 163 ? 105.386 31.343 30.142 1.00 27.05 163 LYS B O 1
ATOM 5331 N N . ASP B 1 164 ? 103.155 31.590 30.245 1.00 24.55 164 ASP B N 1
ATOM 5332 C CA . ASP B 1 164 ? 102.919 30.299 30.882 1.00 22.66 164 ASP B CA 1
ATOM 5333 C C . ASP B 1 164 ? 103.080 29.186 29.848 1.00 21.93 164 ASP B C 1
ATOM 5334 O O . ASP B 1 164 ? 102.308 29.121 28.896 1.00 21.77 164 ASP B O 1
ATOM 5339 N N . PRO B 1 165 ? 104.105 28.326 29.997 1.00 21.47 165 PRO B N 1
ATOM 5340 C CA . PRO B 1 165 ? 104.290 27.279 28.975 1.00 20.53 165 PRO B CA 1
ATOM 5341 C C . PRO B 1 165 ? 103.146 26.256 28.918 1.00 19.89 165 PRO B C 1
ATOM 5342 O O . PRO B 1 165 ? 102.884 25.693 27.864 1.00 19.22 165 PRO B O 1
ATOM 5346 N N . THR B 1 166 ? 102.479 25.994 30.047 1.00 19.85 166 THR B N 1
ATOM 5347 C CA . THR B 1 166 ? 101.305 25.084 30.053 1.00 18.65 166 THR B CA 1
ATOM 5348 C C . THR B 1 166 ? 100.161 25.676 29.208 1.00 17.80 166 THR B C 1
ATOM 5349 O O . THR B 1 166 ? 99.487 24.968 28.442 1.00 17.66 166 THR B O 1
ATOM 5353 N N . GLY B 1 167 ? 99.982 26.976 29.344 1.00 16.80 167 GLY B N 1
ATOM 5354 C CA . GLY B 1 167 ? 98.991 27.722 28.585 1.00 16.89 167 GLY B CA 1
ATOM 5355 C C . GLY B 1 167 ? 99.262 27.675 27.098 1.00 17.19 167 GLY B C 1
ATOM 5356 O O . GLY B 1 167 ? 98.349 27.470 26.314 1.00 16.49 167 GLY B O 1
ATOM 5357 N N . VAL B 1 168 ? 100.524 27.879 26.715 1.00 17.27 168 VAL B N 1
ATOM 5358 C CA . VAL B 1 168 ? 100.927 27.851 25.309 1.00 17.77 168 VAL B CA 1
ATOM 5359 C C . VAL B 1 168 ? 100.665 26.446 24.746 1.00 17.35 168 VAL B C 1
ATOM 5360 O O . VAL B 1 168 ? 100.090 26.280 23.649 1.00 17.46 168 VAL B O 1
ATOM 5364 N N . ALA B 1 169 ? 101.082 25.448 25.506 1.00 16.49 169 ALA B N 1
ATOM 5365 C CA . ALA B 1 169 ? 100.847 24.062 25.159 1.00 15.91 169 ALA B CA 1
ATOM 5366 C C . ALA B 1 169 ? 99.337 23.753 25.035 1.00 16.44 169 ALA B C 1
ATOM 5367 O O . ALA B 1 169 ? 98.936 22.993 24.175 1.00 17.00 169 ALA B O 1
ATOM 5369 N N . LEU B 1 170 ? 98.527 24.295 25.935 1.00 16.17 170 LEU B N 1
ATOM 5370 C CA . LEU B 1 170 ? 97.102 24.006 25.941 1.00 16.52 170 LEU B CA 1
ATOM 5371 C C . LEU B 1 170 ? 96.492 24.601 24.682 1.00 16.71 170 LEU B C 1
ATOM 5372 O O . LEU B 1 170 ? 95.617 23.997 24.061 1.00 18.48 170 LEU B O 1
ATOM 5377 N N . LEU B 1 171 ? 96.937 25.790 24.317 1.00 17.56 171 LEU B N 1
ATOM 5378 C CA . LEU B 1 171 ? 96.495 26.403 23.053 1.00 18.25 171 LEU B CA 1
ATOM 5379 C C . LEU B 1 171 ? 96.900 25.568 21.836 1.00 18.49 171 LEU B C 1
ATOM 5380 O O . LEU B 1 171 ? 96.113 25.382 20.887 1.00 16.96 171 LEU B O 1
ATOM 5385 N N . ASP B 1 172 ? 98.134 25.074 21.856 1.00 18.68 172 ASP B N 1
ATOM 5386 C CA . ASP B 1 172 ? 98.587 24.135 20.834 1.00 19.73 172 ASP B CA 1
ATOM 5387 C C . ASP B 1 172 ? 97.699 22.881 20.800 1.00 19.11 172 ASP B C 1
ATOM 5388 O O . ASP B 1 172 ? 97.376 22.396 19.730 1.00 19.74 172 ASP B O 1
ATOM 5393 N N . ALA B 1 173 ? 97.296 22.383 21.968 1.00 18.74 173 ALA B N 1
ATOM 5394 C CA . ALA B 1 173 ? 96.371 21.236 22.095 1.00 18.45 173 ALA B CA 1
ATOM 5395 C C . ALA B 1 173 ? 94.970 21.573 21.547 1.00 18.48 173 ALA B C 1
ATOM 5396 O O . ALA B 1 173 ? 94.337 20.762 20.872 1.00 18.03 173 ALA B O 1
ATOM 5398 N N . CYS B 1 174 ? 94.501 22.776 21.847 1.00 18.40 174 CYS B N 1
ATOM 5399 C CA . CYS B 1 174 ? 93.290 23.311 21.241 1.00 18.45 174 CYS B CA 1
ATOM 5400 C C . CYS B 1 174 ? 93.316 23.203 19.710 1.00 19.19 174 CYS B C 1
ATOM 5401 O O . CYS B 1 174 ? 92.410 22.623 19.125 1.00 19.04 174 CYS B O 1
ATOM 5404 N N . GLU B 1 175 ? 94.330 23.789 19.069 1.00 21.08 175 GLU B N 1
ATOM 5405 C CA . GLU B 1 175 ? 94.530 23.641 17.602 1.00 22.66 175 GLU B CA 1
ATOM 5406 C C . GLU B 1 175 ? 94.452 22.186 17.122 1.00 22.98 175 GLU B C 1
ATOM 5407 O O . GLU B 1 175 ? 93.792 21.883 16.120 1.00 22.77 175 GLU B O 1
ATOM 5413 N N . GLN B 1 176 ? 95.099 21.281 17.854 1.00 21.92 176 GLN B N 1
ATOM 5414 C CA . GLN B 1 176 ? 95.085 19.868 17.518 1.00 22.04 176 GLN B CA 1
ATOM 5415 C C . GLN B 1 176 ? 93.703 19.259 17.676 1.00 22.79 176 GLN B C 1
ATOM 5416 O O . GLN B 1 176 ? 93.358 18.306 16.968 1.00 22.42 176 GLN B O 1
ATOM 5422 N N . ALA B 1 177 ? 92.921 19.800 18.609 1.00 22.00 177 ALA B N 1
ATOM 5423 C CA . ALA B 1 177 ? 91.561 19.364 18.820 1.00 21.64 177 ALA B CA 1
ATOM 5424 C C . ALA B 1 177 ? 90.569 20.084 17.874 1.00 21.71 177 ALA B C 1
ATOM 5425 O O . ALA B 1 177 ? 89.361 19.891 17.992 1.00 22.09 177 ALA B O 1
ATOM 5427 N N . GLY B 1 178 ? 91.085 20.920 16.975 1.00 21.29 178 GLY B N 1
ATOM 5428 C CA . GLY B 1 178 ? 90.263 21.636 15.990 1.00 21.83 178 GLY B CA 1
ATOM 5429 C C . GLY B 1 178 ? 89.671 22.961 16.450 1.00 20.39 178 GLY B C 1
ATOM 5430 O O . GLY B 1 178 ? 88.711 23.453 15.873 1.00 20.44 178 GLY B O 1
ATOM 5431 N N . ILE B 1 179 ? 90.257 23.534 17.494 1.00 19.94 179 ILE B N 1
ATOM 5432 C CA . ILE B 1 179 ? 89.904 24.868 18.015 1.00 18.68 179 ILE B CA 1
ATOM 5433 C C . ILE B 1 179 ? 91.081 25.800 17.772 1.00 18.87 179 ILE B C 1
ATOM 5434 O O . ILE B 1 179 ? 92.101 25.722 18.479 1.00 17.14 179 ILE B O 1
ATOM 5439 N N . PRO B 1 180 ? 90.958 26.691 16.764 1.00 19.62 180 PRO B N 1
ATOM 5440 C CA . PRO B 1 180 ? 92.052 27.602 16.430 1.00 19.62 180 PRO B CA 1
ATOM 5441 C C . PRO B 1 180 ? 92.318 28.652 17.509 1.00 19.88 180 PRO B C 1
ATOM 5442 O O . PRO B 1 180 ? 91.415 28.961 18.297 1.00 19.50 180 PRO B O 1
ATOM 5446 N N . ARG B 1 181 ? 93.543 29.182 17.548 1.00 19.35 181 ARG B N 1
ATOM 5447 C CA . ARG B 1 181 ? 93.802 30.453 18.220 1.00 19.68 181 ARG B CA 1
ATOM 5448 C C . ARG B 1 181 ? 92.973 31.551 17.550 1.00 20.11 181 ARG B C 1
ATOM 5449 O O . ARG B 1 181 ? 92.866 31.600 16.317 1.00 20.76 181 ARG B O 1
ATOM 5457 N N . ALA B 1 182 ? 92.385 32.427 18.359 1.00 19.06 182 ALA B N 1
ATOM 5458 C CA . ALA B 1 182 ? 91.562 33.501 17.850 1.00 19.16 182 ALA B CA 1
ATOM 5459 C C . ALA B 1 182 ? 91.815 34.728 18.686 1.00 19.17 182 ALA B C 1
ATOM 5460 O O . ALA B 1 182 ? 91.915 34.627 19.922 1.00 20.24 182 ALA B O 1
ATOM 5462 N N . LYS B 1 183 ? 91.884 35.885 18.042 1.00 17.45 183 LYS B N 1
ATOM 5463 C CA . LYS B 1 183 ? 92.016 37.142 18.774 1.00 18.29 183 LYS B CA 1
ATOM 5464 C C . LYS B 1 183 ? 90.685 37.513 19.411 1.00 17.57 183 LYS B C 1
ATOM 5465 O O . LYS B 1 183 ? 89.645 37.373 18.787 1.00 16.42 183 LYS B O 1
ATOM 5471 N N . PHE B 1 184 ? 90.725 37.994 20.654 1.00 17.38 184 PHE B N 1
ATOM 5472 C CA . PHE B 1 184 ? 89.504 38.426 21.346 1.00 16.77 184 PHE B CA 1
ATOM 5473 C C . PHE B 1 184 ? 89.242 39.909 21.129 1.00 16.68 184 PHE B C 1
ATOM 5474 O O . PHE B 1 184 ? 90.168 40.669 20.807 1.00 16.45 184 PHE B O 1
ATOM 5482 N N . ASN B 1 185 ? 87.981 40.282 21.283 1.00 15.78 185 ASN B N 1
ATOM 5483 C CA . ASN B 1 185 ? 87.523 41.671 21.243 1.00 16.49 185 ASN B CA 1
ATOM 5484 C C . ASN B 1 185 ? 87.775 42.374 19.911 1.00 17.01 185 ASN B C 1
ATOM 5485 O O . ASN B 1 185 ? 88.040 43.575 19.878 1.00 17.25 185 ASN B O 1
ATOM 5490 N N . THR B 1 186 ? 87.699 41.607 18.831 1.00 17.36 186 THR B N 1
ATOM 5491 C CA . THR B 1 186 ? 87.955 42.186 17.495 1.00 17.62 186 THR B CA 1
ATOM 5492 C C . THR B 1 186 ? 86.703 42.804 16.891 1.00 18.32 186 THR B C 1
ATOM 5493 O O . THR B 1 186 ? 86.772 43.387 15.796 1.00 19.03 186 THR B O 1
ATOM 5497 N N . GLY B 1 187 ? 85.548 42.629 17.549 1.00 18.35 187 GLY B N 1
ATOM 5498 C CA . GLY B 1 187 ? 84.257 43.088 16.979 1.00 18.11 187 GLY B CA 1
ATOM 5499 C C . GLY B 1 187 ? 83.476 41.922 16.392 1.00 18.09 187 GLY B C 1
ATOM 5500 O O . GLY B 1 187 ? 82.239 41.986 16.188 1.00 18.39 187 GLY B O 1
ATOM 5501 N N . THR B 1 188 ? 84.194 40.833 16.136 1.00 17.88 188 THR B N 1
ATOM 5502 C CA . THR B 1 188 ? 83.600 39.652 15.490 1.00 17.87 188 THR B CA 1
ATOM 5503 C C . THR B 1 188 ? 83.595 38.529 16.510 1.00 17.18 188 THR B C 1
ATOM 5504 O O . THR B 1 188 ? 84.636 38.203 17.075 1.00 17.14 188 THR B O 1
ATOM 5508 N N . THR B 1 189 ? 82.422 37.941 16.732 1.00 15.80 189 THR B N 1
ATOM 5509 C CA . THR B 1 189 ? 82.242 36.912 17.761 1.00 15.48 189 THR B CA 1
ATOM 5510 C C . THR B 1 189 ? 83.105 35.676 17.541 1.00 16.16 189 THR B C 1
ATOM 5511 O O . THR B 1 189 ? 83.173 35.178 16.422 1.00 16.33 189 THR B O 1
ATOM 5515 N N . VAL B 1 190 ? 83.751 35.181 18.602 1.00 15.12 190 VAL B N 1
ATOM 5516 C CA . VAL B 1 190 ? 84.521 33.954 18.494 1.00 15.56 190 VAL B CA 1
ATOM 5517 C C . VAL B 1 190 ? 83.599 32.787 18.804 1.00 16.11 190 VAL B C 1
ATOM 5518 O O . VAL B 1 190 ? 83.101 32.671 19.921 1.00 15.71 190 VAL B O 1
ATOM 5522 N N . VAL B 1 191 ? 83.347 31.957 17.805 1.00 16.49 191 VAL B N 1
ATOM 5523 C CA . VAL B 1 191 ? 82.451 30.814 17.982 1.00 17.15 191 VAL B CA 1
ATOM 5524 C C . VAL B 1 191 ? 83.282 29.578 18.294 1.00 16.85 191 VAL B C 1
ATOM 5525 O O . VAL B 1 191 ? 82.913 28.797 19.159 1.00 17.23 191 VAL B O 1
ATOM 5529 N N . ASN B 1 192 ? 84.384 29.405 17.585 1.00 16.01 192 ASN B N 1
ATOM 5530 C CA . ASN B 1 192 ? 85.272 28.276 17.780 1.00 16.30 192 ASN B CA 1
ATOM 5531 C C . ASN B 1 192 ? 86.690 28.833 17.801 1.00 16.06 192 ASN B C 1
ATOM 5532 O O . ASN B 1 192 ? 87.248 29.160 16.756 1.00 15.99 192 ASN B O 1
ATOM 5537 N N . GLY B 1 193 ? 87.251 29.001 19.019 1.00 14.65 193 GLY B N 1
ATOM 5538 C CA . GLY B 1 193 ? 88.589 29.610 19.094 1.00 13.79 193 GLY B CA 1
ATOM 5539 C C . GLY B 1 193 ? 89.025 29.762 20.525 1.00 15.14 193 GLY B C 1
ATOM 5540 O O . GLY B 1 193 ? 88.183 29.704 21.423 1.00 13.96 193 GLY B O 1
ATOM 5541 N N . ALA B 1 194 ? 90.342 29.915 20.737 1.00 14.70 194 ALA B N 1
ATOM 5542 C CA . ALA B 1 194 ? 90.912 30.010 22.091 1.00 15.80 194 ALA B CA 1
ATOM 5543 C C . ALA B 1 194 ? 92.082 30.994 22.104 1.00 16.07 194 ALA B C 1
ATOM 5544 O O . ALA B 1 194 ? 92.721 31.226 21.067 1.00 15.60 194 ALA B O 1
ATOM 5546 N N . ASN B 1 195 ? 92.341 31.596 23.260 1.00 15.53 195 ASN B N 1
ATOM 5547 C CA . ASN B 1 195 ? 93.523 32.445 23.412 1.00 15.95 195 ASN B CA 1
ATOM 5548 C C . ASN B 1 195 ? 93.748 32.871 24.850 1.00 16.01 195 ASN B C 1
ATOM 5549 O O . ASN B 1 195 ? 92.866 32.726 25.701 1.00 14.29 195 ASN B O 1
ATOM 5554 N N . PHE B 1 196 ? 94.942 33.413 25.098 1.00 15.40 196 PHE B N 1
ATOM 5555 C CA . PHE B 1 196 ? 95.148 34.255 26.277 1.00 16.16 196 PHE B CA 1
ATOM 5556 C C . PHE B 1 196 ? 94.153 35.408 26.261 1.00 15.33 196 PHE B C 1
ATOM 5557 O O . PHE B 1 196 ? 93.856 35.961 25.182 1.00 15.14 196 PHE B O 1
ATOM 5565 N N . PHE B 1 197 ? 93.583 35.745 27.428 1.00 14.96 197 PHE B N 1
ATOM 5566 C CA . PHE B 1 197 ? 92.572 36.798 27.531 1.00 14.87 197 PHE B CA 1
ATOM 5567 C C . PHE B 1 197 ? 93.124 38.193 27.330 1.00 15.74 197 PHE B C 1
ATOM 5568 O O . PHE B 1 197 ? 94.334 38.389 27.453 1.00 15.18 197 PHE B O 1
ATOM 5576 N N . GLN B 1 198 ? 92.232 39.162 27.058 1.00 15.17 198 GLN B N 1
ATOM 5577 C CA . GLN B 1 198 ? 92.472 40.545 27.449 1.00 16.05 198 GLN B CA 1
ATOM 5578 C C . GLN B 1 198 ? 91.964 40.707 28.883 1.00 16.63 198 GLN B C 1
ATOM 5579 O O . GLN B 1 198 ? 90.911 40.170 29.236 1.00 17.27 198 GLN B O 1
ATOM 5585 N N . ILE B 1 199 ? 92.719 41.411 29.716 1.00 16.01 199 ILE B N 1
ATOM 5586 C CA . ILE B 1 199 ? 92.274 41.704 31.093 1.00 16.17 199 ILE B CA 1
ATOM 5587 C C . ILE B 1 199 ? 92.267 43.218 31.329 1.00 16.74 199 ILE B C 1
ATOM 5588 O O . ILE B 1 199 ? 93.064 43.952 30.731 1.00 18.12 199 ILE B O 1
ATOM 5593 N N . ASN B 1 200 ? 91.380 43.709 32.177 1.00 17.54 200 ASN B N 1
ATOM 5594 C CA . ASN B 1 200 ? 91.396 45.147 32.478 1.00 18.00 200 ASN B CA 1
ATOM 5595 C C . ASN B 1 200 ? 92.304 45.369 33.671 1.00 19.39 200 ASN B C 1
ATOM 5596 O O . ASN B 1 200 ? 91.860 45.371 34.803 1.00 19.54 200 ASN B O 1
ATOM 5601 N N . ARG B 1 201 ? 93.600 45.469 33.392 1.00 20.10 201 ARG B N 1
ATOM 5602 C CA . ARG B 1 201 ? 94.614 45.679 34.409 1.00 22.03 201 ARG B CA 1
ATOM 5603 C C . ARG B 1 201 ? 95.627 46.725 33.919 1.00 22.91 201 ARG B C 1
ATOM 5604 O O . ARG B 1 201 ? 95.935 46.788 32.716 1.00 22.27 201 ARG B O 1
ATOM 5612 N N . ARG B 1 202 ? 96.123 47.550 34.844 1.00 24.21 202 ARG B N 1
ATOM 5613 C CA . ARG B 1 202 ? 97.160 48.532 34.517 1.00 25.37 202 ARG B CA 1
ATOM 5614 C C . ARG B 1 202 ? 98.539 47.889 34.384 1.00 25.31 202 ARG B C 1
ATOM 5615 O O . ARG B 1 202 ? 98.774 46.752 34.833 1.00 24.63 202 ARG B O 1
ATOM 5623 N N . ALA B 1 203 ? 99.468 48.625 33.780 1.00 25.55 203 ALA B N 1
ATOM 5624 C CA . ALA B 1 203 ? 100.829 48.122 33.587 1.00 25.80 203 ALA B CA 1
ATOM 5625 C C . ALA B 1 203 ? 101.517 47.693 34.882 1.00 26.25 203 ALA B C 1
ATOM 5626 O O . ALA B 1 203 ? 102.302 46.743 34.876 1.00 26.18 203 ALA B O 1
ATOM 5628 N N . ASP B 1 204 ? 101.214 48.366 35.989 1.00 26.94 204 ASP B N 1
ATOM 5629 C CA . ASP B 1 204 ? 101.880 48.060 37.266 1.00 28.07 204 ASP B CA 1
ATOM 5630 C C . ASP B 1 204 ? 101.216 46.957 38.107 1.00 27.96 204 ASP B C 1
ATOM 5631 O O . ASP B 1 204 ? 101.634 46.712 39.251 1.00 27.57 204 ASP B O 1
ATOM 5636 N N . GLY B 1 205 ? 100.191 46.295 37.570 1.00 26.43 205 GLY B N 1
ATOM 5637 C CA . GLY B 1 205 ? 99.603 45.161 38.294 1.00 25.86 205 GLY B CA 1
ATOM 5638 C C . GLY B 1 205 ? 98.302 45.515 38.994 1.00 25.40 205 GLY B C 1
ATOM 5639 O O . GLY B 1 205 ? 97.610 44.635 39.516 1.00 24.18 205 GLY B O 1
ATOM 5640 N N . THR B 1 206 ? 97.989 46.812 39.000 1.00 24.58 206 THR B N 1
ATOM 5641 C CA . THR B 1 206 ? 96.759 47.332 39.567 1.00 24.27 206 THR B CA 1
ATOM 5642 C C . THR B 1 206 ? 95.566 46.986 38.676 1.00 24.11 206 THR B C 1
ATOM 5643 O O . THR B 1 206 ? 95.566 47.250 37.467 1.00 23.34 206 THR B O 1
ATOM 5647 N N . ARG B 1 207 ? 94.532 46.417 39.291 1.00 23.47 207 ARG B N 1
ATOM 5648 C CA . ARG B 1 207 ? 93.319 46.087 38.556 1.00 22.79 207 ARG B CA 1
ATOM 5649 C C . ARG B 1 207 ? 92.719 47.360 38.005 1.00 22.63 207 ARG B C 1
ATOM 5650 O O . ARG B 1 207 ? 92.657 48.397 38.687 1.00 22.96 207 ARG B O 1
ATOM 5658 N N . SER B 1 208 ? 92.287 47.324 36.747 1.00 22.69 208 SER B N 1
ATOM 5659 C CA . SER B 1 208 ? 91.624 48.500 36.212 1.00 22.36 208 SER B CA 1
ATOM 5660 C C . SER B 1 208 ? 90.121 48.443 36.565 1.00 22.31 208 SER B C 1
ATOM 5661 O O . SER B 1 208 ? 89.225 48.428 35.687 1.00 21.66 208 SER B O 1
ATOM 5664 N N . SER B 1 209 ? 89.845 48.380 37.872 1.00 21.92 209 SER B N 1
ATOM 5665 C CA . SER B 1 209 ? 88.459 48.370 38.376 1.00 21.77 209 SER B CA 1
ATOM 5666 C C . SER B 1 209 ? 87.682 49.633 38.017 1.00 21.97 209 SER B C 1
ATOM 5667 O O . SER B 1 209 ? 88.286 50.643 37.603 1.00 22.30 209 SER B O 1
ATOM 5670 N N . SER B 1 210 ? 86.354 49.623 38.188 1.00 21.28 210 SER B N 1
ATOM 5671 C CA . SER B 1 210 ? 85.577 50.822 37.893 1.00 22.16 210 SER B CA 1
ATOM 5672 C C . SER B 1 210 ? 85.901 51.970 38.867 1.00 22.15 210 SER B C 1
ATOM 5673 O O . SER B 1 210 ? 85.743 53.130 38.530 1.00 21.69 210 SER B O 1
ATOM 5676 N N . SER B 1 211 ? 86.330 51.633 40.077 1.00 23.11 211 SER B N 1
ATOM 5677 C CA . SER B 1 211 ? 86.764 52.649 41.030 1.00 23.49 211 SER B CA 1
ATOM 5678 C C . SER B 1 211 ? 88.144 53.203 40.678 1.00 23.36 211 SER B C 1
ATOM 5679 O O . SER B 1 211 ? 88.314 54.425 40.659 1.00 24.83 211 SER B O 1
ATOM 5682 N N . VAL B 1 212 ? 89.120 52.342 40.415 1.00 23.30 212 VAL B N 1
ATOM 5683 C CA . VAL B 1 212 ? 90.432 52.816 39.943 1.00 23.40 212 VAL B CA 1
ATOM 5684 C C . VAL B 1 212 ? 90.256 53.698 38.679 1.00 23.77 212 VAL B C 1
ATOM 5685 O O . VAL B 1 212 ? 90.796 54.820 38.596 1.00 24.10 212 VAL B O 1
ATOM 5689 N N . SER B 1 213 ? 89.483 53.188 37.709 1.00 23.41 213 SER B N 1
ATOM 5690 C CA . SER B 1 213 ? 89.322 53.815 36.399 1.00 22.99 213 SER B CA 1
ATOM 5691 C C . SER B 1 213 ? 88.526 55.117 36.405 1.00 23.31 213 SER B C 1
ATOM 5692 O O . SER B 1 213 ? 88.987 56.122 35.858 1.00 23.76 213 SER B O 1
ATOM 5695 N N . TYR B 1 214 ? 87.341 55.112 37.015 1.00 22.25 214 TYR B N 1
ATOM 5696 C CA . TYR B 1 214 ? 86.438 56.245 36.951 1.00 23.63 214 TYR B CA 1
ATOM 5697 C C . TYR B 1 214 ? 86.432 57.189 38.172 1.00 24.38 214 TYR B C 1
ATOM 5698 O O . TYR B 1 214 ? 86.102 58.373 38.044 1.00 24.48 214 TYR B O 1
ATOM 5707 N N . ILE B 1 215 ? 86.697 56.647 39.358 1.00 25.70 215 ILE B N 1
ATOM 5708 C CA . ILE B 1 215 ? 86.428 57.407 40.590 1.00 26.26 215 ILE B CA 1
ATOM 5709 C C . ILE B 1 215 ? 87.687 58.026 41.197 1.00 27.05 215 ILE B C 1
ATOM 5710 O O . ILE B 1 215 ? 87.676 59.200 41.554 1.00 27.09 215 ILE B O 1
ATOM 5715 N N . HIS B 1 216 ? 88.759 57.247 41.292 1.00 28.23 216 HIS B N 1
ATOM 5716 C CA . HIS B 1 216 ? 89.997 57.727 41.889 1.00 29.54 216 HIS B CA 1
ATOM 5717 C C . HIS B 1 216 ? 90.472 59.071 41.311 1.00 31.28 216 HIS B C 1
ATOM 5718 O O . HIS B 1 216 ? 90.921 59.921 42.083 1.00 31.72 216 HIS B O 1
ATOM 5725 N N . PRO B 1 217 ? 90.361 59.279 39.973 1.00 32.17 217 PRO B N 1
ATOM 5726 C CA . PRO B 1 217 ? 90.748 60.582 39.385 1.00 32.73 217 PRO B CA 1
ATOM 5727 C C . PRO B 1 217 ? 89.834 61.755 39.703 1.00 33.30 217 PRO B C 1
ATOM 5728 O O . PRO B 1 217 ? 90.217 62.897 39.452 1.00 34.41 217 PRO B O 1
ATOM 5732 N N . ILE B 1 218 ? 88.632 61.498 40.211 1.00 32.89 218 ILE B N 1
ATOM 5733 C CA . ILE B 1 218 ? 87.657 62.565 40.395 1.00 32.74 218 ILE B CA 1
ATOM 5734 C C . ILE B 1 218 ? 87.212 62.779 41.860 1.00 33.00 218 ILE B C 1
ATOM 5735 O O . ILE B 1 218 ? 86.299 63.553 42.125 1.00 32.71 218 ILE B O 1
ATOM 5740 N N . VAL B 1 219 ? 87.863 62.097 42.794 1.00 34.45 219 VAL B N 1
ATOM 5741 C CA . VAL B 1 219 ? 87.472 62.136 44.211 1.00 35.91 219 VAL B CA 1
ATOM 5742 C C . VAL B 1 219 ? 87.366 63.571 44.750 1.00 37.07 219 VAL B C 1
ATOM 5743 O O . VAL B 1 219 ? 86.477 63.864 45.557 1.00 37.69 219 VAL B O 1
ATOM 5747 N N . GLU B 1 220 ? 88.232 64.460 44.263 1.00 37.71 220 GLU B N 1
ATOM 5748 C CA . GLU B 1 220 ? 88.279 65.854 44.732 1.00 38.80 220 GLU B CA 1
ATOM 5749 C C . GLU B 1 220 ? 87.463 66.847 43.886 1.00 38.92 220 GLU B C 1
ATOM 5750 O O . GLU B 1 220 ? 87.293 68.010 44.271 1.00 39.38 220 GLU B O 1
ATOM 5756 N N . GLN B 1 221 ? 86.940 66.391 42.752 1.00 38.52 221 GLN B N 1
ATOM 5757 C CA . GLN B 1 221 ? 86.185 67.247 41.827 1.00 38.06 221 GLN B CA 1
ATOM 5758 C C . GLN B 1 221 ? 85.017 67.964 42.515 1.00 38.40 221 GLN B C 1
ATOM 5759 O O . GLN B 1 221 ? 84.309 67.368 43.334 1.00 38.84 221 GLN B O 1
ATOM 5765 N N . GLU B 1 222 ? 84.822 69.242 42.183 1.00 37.86 222 GLU B N 1
ATOM 5766 C CA . GLU B 1 222 ? 83.911 70.118 42.936 1.00 37.71 222 GLU B CA 1
ATOM 5767 C C . GLU B 1 222 ? 82.473 69.610 43.090 1.00 37.01 222 GLU B C 1
ATOM 5768 O O . GLU B 1 222 ? 81.867 69.767 44.156 1.00 37.10 222 GLU B O 1
ATOM 5770 N N . ASN B 1 223 ? 81.927 69.024 42.028 1.00 35.89 223 ASN B N 1
ATOM 5771 C CA . ASN B 1 223 ? 80.530 68.610 42.012 1.00 34.79 223 ASN B CA 1
ATOM 5772 C C . ASN B 1 223 ? 80.281 67.141 42.424 1.00 34.39 223 ASN B C 1
ATOM 5773 O O . ASN B 1 223 ? 79.168 66.643 42.315 1.00 34.38 223 ASN B O 1
ATOM 5778 N N . PHE B 1 224 ? 81.315 66.466 42.900 1.00 34.12 224 PHE B N 1
ATOM 5779 C CA . PHE B 1 224 ? 81.215 65.038 43.177 1.00 33.91 224 PHE B CA 1
ATOM 5780 C C . PHE B 1 224 ? 81.485 64.715 44.633 1.00 33.99 224 PHE B C 1
ATOM 5781 O O . PHE B 1 224 ? 82.514 65.131 45.193 1.00 33.95 224 PHE B O 1
ATOM 5789 N N . THR B 1 225 ? 80.567 63.947 45.226 1.00 33.39 225 THR B N 1
ATOM 5790 C CA . THR B 1 225 ? 80.676 63.510 46.619 1.00 33.70 225 THR B CA 1
ATOM 5791 C C . THR B 1 225 ? 80.689 61.988 46.721 1.00 33.21 225 THR B C 1
ATOM 5792 O O . THR B 1 225 ? 79.730 61.339 46.305 1.00 32.71 225 THR B O 1
ATOM 5796 N N . LEU B 1 226 ? 81.769 61.430 47.257 1.00 32.97 226 LEU B N 1
ATOM 5797 C CA . LEU B 1 226 ? 81.867 59.984 47.470 1.00 33.25 226 LEU B CA 1
ATOM 5798 C C . LEU B 1 226 ? 81.557 59.628 48.928 1.00 33.59 226 LEU B C 1
ATOM 5799 O O . LEU B 1 226 ? 82.274 60.074 49.840 1.00 33.33 226 LEU B O 1
ATOM 5804 N N . LEU B 1 227 ? 80.537 58.799 49.148 1.00 33.24 227 LEU B N 1
ATOM 5805 C CA . LEU B 1 227 ? 80.205 58.345 50.508 1.00 33.72 227 LEU B CA 1
ATOM 5806 C C . LEU B 1 227 ? 80.363 56.839 50.677 1.00 33.35 227 LEU B C 1
ATOM 5807 O O . LEU B 1 227 ? 79.567 56.059 50.133 1.00 33.13 227 LEU B O 1
ATOM 5812 N N . THR B 1 228 ? 81.382 56.432 51.427 1.00 33.15 228 THR B N 1
ATOM 5813 C CA . THR B 1 228 ? 81.652 55.016 51.657 1.00 32.80 228 THR B CA 1
ATOM 5814 C C . THR B 1 228 ? 81.195 54.548 53.046 1.00 33.09 228 THR B C 1
ATOM 5815 O O . THR B 1 228 ? 80.890 55.372 53.917 1.00 32.06 228 THR B O 1
ATOM 5819 N N . GLY B 1 229 ? 81.129 53.228 53.244 1.00 32.80 229 GLY B N 1
ATOM 5820 C CA . GLY B 1 229 ? 80.687 52.657 54.521 1.00 32.80 229 GLY B CA 1
ATOM 5821 C C . GLY B 1 229 ? 79.248 53.013 54.849 1.00 33.00 229 GLY B C 1
ATOM 5822 O O . GLY B 1 229 ? 78.836 52.992 56.019 1.00 33.60 229 GLY B O 1
ATOM 5823 N N . LEU B 1 230 ? 78.479 53.361 53.827 1.00 32.18 230 LEU B N 1
ATOM 5824 C CA . LEU B 1 230 ? 77.079 53.689 54.013 1.00 32.28 230 LEU B CA 1
ATOM 5825 C C . LEU B 1 230 ? 76.185 52.695 53.295 1.00 32.13 230 LEU B C 1
ATOM 5826 O O . LEU B 1 230 ? 76.352 52.445 52.096 1.00 32.42 230 LEU B O 1
ATOM 5831 N N . ARG B 1 231 ? 75.219 52.147 54.022 1.00 31.21 231 ARG B N 1
ATOM 5832 C CA . ARG B 1 231 ? 74.332 51.113 53.478 1.00 30.75 231 ARG B CA 1
ATOM 5833 C C . ARG B 1 231 ? 72.912 51.603 53.273 1.00 30.54 231 ARG B C 1
ATOM 5834 O O . ARG B 1 231 ? 72.243 51.989 54.238 1.00 30.88 231 ARG B O 1
ATOM 5842 N N . ALA B 1 232 ? 72.441 51.575 52.022 1.00 30.20 232 ALA B N 1
ATOM 5843 C CA . ALA B 1 232 ? 71.047 51.903 51.698 1.00 30.10 232 ALA B CA 1
ATOM 5844 C C . ALA B 1 232 ? 70.066 50.876 52.286 1.00 30.70 232 ALA B C 1
ATOM 5845 O O . ALA B 1 232 ? 70.268 49.661 52.142 1.00 30.10 232 ALA B O 1
ATOM 5847 N N . ARG B 1 233 ? 68.992 51.350 52.920 1.00 30.79 233 ARG B N 1
ATOM 5848 C CA . ARG B 1 233 ? 68.019 50.428 53.514 1.00 31.53 233 ARG B CA 1
ATOM 5849 C C . ARG B 1 233 ? 66.660 50.506 52.825 1.00 31.46 233 ARG B C 1
ATOM 5850 O O . ARG B 1 233 ? 65.856 49.573 52.894 1.00 30.84 233 ARG B O 1
ATOM 5858 N N . GLN B 1 234 ? 66.421 51.626 52.143 1.00 31.60 234 GLN B N 1
ATOM 5859 C CA . GLN B 1 234 ? 65.171 51.881 51.475 1.00 32.53 234 GLN B CA 1
ATOM 5860 C C . GLN B 1 234 ? 65.358 53.056 50.517 1.00 33.12 234 GLN B C 1
ATOM 5861 O O . GLN B 1 234 ? 66.115 53.984 50.811 1.00 32.77 234 GLN B O 1
ATOM 5867 N N . LEU B 1 235 ? 64.696 52.986 49.373 1.00 33.92 235 LEU B N 1
ATOM 5868 C CA . LEU B 1 235 ? 64.484 54.148 48.524 1.00 35.19 235 LEU B CA 1
ATOM 5869 C C . LEU B 1 235 ? 63.265 54.848 49.082 1.00 36.29 235 LEU B C 1
ATOM 5870 O O . LEU B 1 235 ? 62.428 54.211 49.722 1.00 36.53 235 LEU B O 1
ATOM 5875 N N . VAL B 1 236 ? 63.145 56.143 48.824 1.00 38.06 236 VAL B N 1
ATOM 5876 C CA . VAL B 1 236 ? 62.014 56.889 49.365 1.00 40.01 236 VAL B CA 1
ATOM 5877 C C . VAL B 1 236 ? 61.282 57.681 48.283 1.00 40.74 236 VAL B C 1
ATOM 5878 O O . VAL B 1 236 ? 61.899 58.245 47.391 1.00 41.17 236 VAL B O 1
ATOM 5882 N N . PHE B 1 237 ? 59.959 57.661 48.343 1.00 42.10 237 PHE B N 1
ATOM 5883 C CA . PHE B 1 237 ? 59.132 58.208 47.282 1.00 43.71 237 PHE B CA 1
ATOM 5884 C C . PHE B 1 237 ? 58.144 59.243 47.782 1.00 45.31 237 PHE B C 1
ATOM 5885 O O . PHE B 1 237 ? 57.693 59.187 48.939 1.00 45.60 237 PHE B O 1
ATOM 5893 N N . ASP B 1 238 ? 57.832 60.180 46.885 1.00 46.46 238 ASP B N 1
ATOM 5894 C CA . ASP B 1 238 ? 56.722 61.125 46.989 1.00 47.49 238 ASP B CA 1
ATOM 5895 C C . ASP B 1 238 ? 55.414 60.413 47.217 1.00 47.78 238 ASP B C 1
ATOM 5896 O O . ASP B 1 238 ? 55.321 59.188 47.084 1.00 47.75 238 ASP B O 1
ATOM 5901 N N . ALA B 1 239 ? 54.391 61.204 47.529 1.00 48.12 239 ALA B N 1
ATOM 5902 C CA . ALA B 1 239 ? 53.018 60.734 47.448 1.00 48.24 239 ALA B CA 1
ATOM 5903 C C . ALA B 1 239 ? 52.666 60.598 45.976 1.00 48.32 239 ALA B C 1
ATOM 5904 O O . ALA B 1 239 ? 51.724 59.888 45.623 1.00 48.56 239 ALA B O 1
ATOM 5906 N N . ASP B 1 240 ? 53.438 61.293 45.133 1.00 48.33 240 ASP B N 1
ATOM 5907 C CA . ASP B 1 240 ? 53.316 61.259 43.670 1.00 48.42 240 ASP B CA 1
ATOM 5908 C C . ASP B 1 240 ? 53.998 60.050 43.012 1.00 47.74 240 ASP B C 1
ATOM 5909 O O . ASP B 1 240 ? 53.755 59.749 41.838 1.00 48.20 240 ASP B O 1
ATOM 5914 N N . ARG B 1 241 ? 54.843 59.371 43.778 1.00 46.79 241 ARG B N 1
ATOM 5915 C CA . ARG B 1 241 ? 55.666 58.260 43.296 1.00 45.56 241 ARG B CA 1
ATOM 5916 C C . ARG B 1 241 ? 56.899 58.702 42.523 1.00 44.61 241 ARG B C 1
ATOM 5917 O O . ARG B 1 241 ? 57.488 57.907 41.788 1.00 44.46 241 ARG B O 1
ATOM 5925 N N . ARG B 1 242 ? 57.283 59.964 42.688 1.00 42.93 242 ARG B N 1
ATOM 5926 C CA . ARG B 1 242 ? 58.614 60.409 42.301 1.00 42.25 242 ARG B CA 1
ATOM 5927 C C . ARG B 1 242 ? 59.564 59.950 43.387 1.00 40.61 242 ARG B C 1
ATOM 5928 O O . ARG B 1 242 ? 59.278 60.134 44.567 1.00 40.59 242 ARG B O 1
ATOM 5936 N N . CYS B 1 243 ? 60.674 59.322 43.003 1.00 38.59 243 CYS B N 1
ATOM 5937 C CA . CYS B 1 243 ? 61.703 58.943 43.966 1.00 37.56 243 CYS B CA 1
ATOM 5938 C C . CYS B 1 243 ? 62.446 60.197 44.360 1.00 37.30 243 CYS B C 1
ATOM 5939 O O . CYS B 1 243 ? 62.855 60.955 43.485 1.00 37.86 243 CYS B O 1
ATOM 5942 N N . THR B 1 244 ? 62.612 60.438 45.660 1.00 36.47 244 THR B N 1
ATOM 5943 C CA . THR B 1 244 ? 63.246 61.681 46.109 1.00 36.03 244 THR B CA 1
ATOM 5944 C C . THR B 1 244 ? 64.541 61.428 46.850 1.00 35.58 244 THR B C 1
ATOM 5945 O O . THR B 1 244 ? 65.218 62.369 47.293 1.00 36.24 244 THR B O 1
ATOM 5949 N N . GLY B 1 245 ? 64.896 60.157 46.992 1.00 35.10 245 GLY B N 1
ATOM 5950 C CA . GLY B 1 245 ? 66.166 59.814 47.604 1.00 33.99 245 GLY B CA 1
ATOM 5951 C C . GLY B 1 245 ? 66.259 58.458 48.268 1.00 33.17 245 GLY B C 1
ATOM 5952 O O . GLY B 1 245 ? 65.509 57.525 47.963 1.00 32.89 245 GLY B O 1
ATOM 5953 N N . VAL B 1 246 ? 67.198 58.371 49.195 1.00 32.35 246 VAL B N 1
ATOM 5954 C CA . VAL B 1 246 ? 67.570 57.109 49.807 1.00 31.98 246 VAL B CA 1
ATOM 5955 C C . VAL B 1 246 ? 67.806 57.279 51.315 1.00 31.73 246 VAL B C 1
ATOM 5956 O O . VAL B 1 246 ? 68.420 58.254 51.752 1.00 31.04 246 VAL B O 1
ATOM 5960 N N . ASP B 1 247 ? 67.271 56.339 52.087 1.00 31.57 247 ASP B N 1
ATOM 5961 C CA . ASP B 1 247 ? 67.589 56.183 53.498 1.00 32.27 247 ASP B CA 1
ATOM 5962 C C . ASP B 1 247 ? 68.792 55.285 53.662 1.00 32.53 247 ASP B C 1
ATOM 5963 O O . ASP B 1 247 ? 68.839 54.169 53.114 1.00 31.54 247 ASP B O 1
ATOM 5968 N N . ILE B 1 248 ? 69.786 55.778 54.385 1.00 32.61 248 ILE B N 1
ATOM 5969 C CA . ILE B 1 248 ? 71.018 55.041 54.583 1.00 33.24 248 ILE B CA 1
ATOM 5970 C C . ILE B 1 248 ? 71.354 54.969 56.069 1.00 34.37 248 ILE B C 1
ATOM 5971 O O . ILE B 1 248 ? 70.806 55.750 56.858 1.00 34.37 248 ILE B O 1
ATOM 5976 N N . VAL B 1 249 ? 72.233 54.033 56.427 1.00 35.11 249 VAL B N 1
ATOM 5977 C CA . VAL B 1 249 ? 72.751 53.843 57.793 1.00 36.53 249 VAL B CA 1
ATOM 5978 C C . VAL B 1 249 ? 74.261 53.635 57.739 1.00 37.95 249 VAL B C 1
ATOM 5979 O O . VAL B 1 249 ? 74.747 52.969 56.829 1.00 38.01 249 VAL B O 1
ATOM 5983 N N . ASP B 1 250 ? 75.006 54.202 58.694 1.00 39.65 250 ASP B N 1
ATOM 5984 C CA . ASP B 1 250 ? 76.466 54.010 58.726 1.00 42.17 250 ASP B CA 1
ATOM 5985 C C . ASP B 1 250 ? 76.878 52.761 59.468 1.00 42.78 250 ASP B C 1
ATOM 5986 O O . ASP B 1 250 ? 78.032 52.331 59.381 1.00 43.22 250 ASP B O 1
ATOM 5991 N N . SER B 1 251 ? 75.927 52.174 60.187 1.00 43.64 251 SER B N 1
ATOM 5992 C CA . SER B 1 251 ? 76.131 50.898 60.873 1.00 44.57 251 SER B CA 1
ATOM 5993 C C . SER B 1 251 ? 74.775 50.237 61.121 1.00 44.50 251 SER B C 1
ATOM 5994 O O . SER B 1 251 ? 73.759 50.930 61.217 1.00 43.70 251 SER B O 1
ATOM 5997 N N . ALA B 1 252 ? 74.775 48.906 61.253 1.00 44.68 252 ALA B N 1
ATOM 5998 C CA . ALA B 1 252 ? 73.529 48.129 61.418 1.00 44.76 252 ALA B CA 1
ATOM 5999 C C . ALA B 1 252 ? 72.589 48.671 62.501 1.00 44.90 252 ALA B C 1
ATOM 6000 O O . ALA B 1 252 ? 71.367 48.627 62.335 1.00 44.48 252 ALA B O 1
ATOM 6002 N N . PHE B 1 253 ? 73.159 49.205 63.584 1.00 44.92 253 PHE B N 1
ATOM 6003 C CA . PHE B 1 253 ? 72.356 49.737 64.680 1.00 45.39 253 PHE B CA 1
ATOM 6004 C C . PHE B 1 253 ? 72.259 51.259 64.799 1.00 45.34 253 PHE B C 1
ATOM 6005 O O . PHE B 1 253 ? 71.589 51.762 65.698 1.00 45.99 253 PHE B O 1
ATOM 6013 N N . GLY B 1 254 ? 72.887 51.988 63.883 1.00 44.64 254 GLY B N 1
ATOM 6014 C CA . GLY B 1 254 ? 72.829 53.451 63.910 1.00 43.88 254 GLY B CA 1
ATOM 6015 C C . GLY B 1 254 ? 71.542 54.099 63.420 1.00 43.07 254 GLY B C 1
ATOM 6016 O O . GLY B 1 254 ? 70.614 53.430 62.960 1.00 43.12 254 GLY B O 1
ATOM 6017 N N . HIS B 1 255 ? 71.536 55.415 63.468 1.00 42.02 255 HIS B N 1
ATOM 6018 C CA . HIS B 1 255 ? 70.387 56.172 62.971 1.00 41.61 255 HIS B CA 1
ATOM 6019 C C . HIS B 1 255 ? 70.288 56.119 61.446 1.00 40.84 255 HIS B C 1
ATOM 6020 O O . HIS B 1 255 ? 71.276 55.857 60.757 1.00 40.77 255 HIS B O 1
ATOM 6027 N N . THR B 1 256 ? 69.101 56.374 60.940 1.00 39.56 256 THR B N 1
ATOM 6028 C CA . THR B 1 256 ? 68.835 56.426 59.505 1.00 38.85 256 THR B CA 1
ATOM 6029 C C . THR B 1 256 ? 68.971 57.868 58.986 1.00 39.04 256 THR B C 1
ATOM 6030 O O . THR B 1 256 ? 68.307 58.776 59.497 1.00 38.40 256 THR B O 1
ATOM 6034 N N . HIS B 1 257 ? 69.822 58.067 57.974 1.00 38.36 257 HIS B N 1
ATOM 6035 C CA . HIS B 1 257 ? 70.005 59.382 57.352 1.00 38.43 257 HIS B CA 1
ATOM 6036 C C . HIS B 1 257 ? 69.450 59.411 55.944 1.00 38.08 257 HIS B C 1
ATOM 6037 O O . HIS B 1 257 ? 69.751 58.524 55.147 1.00 37.82 257 HIS B O 1
ATOM 6044 N N . ARG B 1 258 ? 68.644 60.422 55.638 1.00 37.27 258 ARG B N 1
ATOM 6045 C CA . ARG B 1 258 ? 68.142 60.619 54.287 1.00 37.17 258 ARG B CA 1
ATOM 6046 C C . ARG B 1 258 ? 69.104 61.444 53.417 1.00 37.29 258 ARG B C 1
ATOM 6047 O O . ARG B 1 258 ? 69.552 62.531 53.820 1.00 37.12 258 ARG B O 1
ATOM 6055 N N . LEU B 1 259 ? 69.461 60.899 52.251 1.00 36.30 259 LEU B N 1
ATOM 6056 C CA . LEU B 1 259 ? 70.097 61.684 51.197 1.00 35.92 259 LEU B CA 1
ATOM 6057 C C . LEU B 1 259 ? 69.009 61.987 50.183 1.00 35.54 259 LEU B C 1
ATOM 6058 O O . LEU B 1 259 ? 68.199 61.113 49.858 1.00 35.65 259 LEU B O 1
ATOM 6063 N N . THR B 1 260 ? 68.953 63.235 49.716 1.00 34.80 260 THR B N 1
ATOM 6064 C CA . THR B 1 260 ? 67.897 63.659 48.802 1.00 34.28 260 THR B CA 1
ATOM 6065 C C . THR B 1 260 ? 68.457 63.925 47.401 1.00 33.63 260 THR B C 1
ATOM 6066 O O . THR B 1 260 ? 69.600 64.368 47.252 1.00 33.36 260 THR B O 1
ATOM 6070 N N . ALA B 1 261 ? 67.659 63.603 46.388 1.00 33.30 261 ALA B N 1
ATOM 6071 C CA . ALA B 1 261 ? 68.026 63.818 44.982 1.00 33.34 261 ALA B CA 1
ATOM 6072 C C . ALA B 1 261 ? 66.995 64.694 44.320 1.00 32.82 261 ALA B C 1
ATOM 6073 O O . ALA B 1 261 ? 65.806 64.445 44.441 1.00 33.06 261 ALA B O 1
ATOM 6075 N N . ARG B 1 262 ? 67.452 65.721 43.615 1.00 33.00 262 ARG B N 1
ATOM 6076 C CA . ARG B 1 262 ? 66.537 66.635 42.946 1.00 33.39 262 ARG B CA 1
ATOM 6077 C C . ARG B 1 262 ? 66.133 66.142 41.560 1.00 32.94 262 ARG B C 1
ATOM 6078 O O . ARG B 1 262 ? 65.002 66.376 41.133 1.00 32.79 262 ARG B O 1
ATOM 6086 N N . ASN B 1 263 ? 67.050 65.462 40.861 1.00 32.70 263 ASN B N 1
ATOM 6087 C CA . ASN B 1 263 ? 66.769 64.956 39.502 1.00 32.39 263 ASN B CA 1
ATOM 6088 C C . ASN B 1 263 ? 66.379 63.477 39.459 1.00 32.04 263 ASN B C 1
ATOM 6089 O O . ASN B 1 263 ? 65.231 63.134 39.130 1.00 31.89 263 ASN B O 1
ATOM 6094 N N . GLU B 1 264 ? 67.343 62.611 39.776 1.00 30.94 264 GLU B N 1
ATOM 6095 C CA . GLU B 1 264 ? 67.162 61.155 39.658 1.00 30.76 264 GLU B CA 1
ATOM 6096 C C . GLU B 1 264 ? 68.017 60.373 40.637 1.00 29.04 264 GLU B C 1
ATOM 6097 O O . GLU B 1 264 ? 69.108 60.813 41.048 1.00 29.11 264 GLU B O 1
ATOM 6103 N N . VAL B 1 265 ? 67.518 59.194 40.993 1.00 27.47 265 VAL B N 1
ATOM 6104 C CA . VAL B 1 265 ? 68.301 58.226 41.746 1.00 25.61 265 VAL B CA 1
ATOM 6105 C C . VAL B 1 265 ? 68.612 57.066 40.782 1.00 24.89 265 VAL B C 1
ATOM 6106 O O . VAL B 1 265 ? 67.736 56.623 40.052 1.00 25.18 265 VAL B O 1
ATOM 6110 N N . VAL B 1 266 ? 69.852 56.607 40.791 1.00 23.92 266 VAL B N 1
ATOM 6111 C CA . VAL B 1 266 ? 70.249 55.435 40.008 1.00 23.55 266 VAL B CA 1
ATOM 6112 C C . VAL B 1 266 ? 70.662 54.326 40.957 1.00 22.74 266 VAL B C 1
ATOM 6113 O O . VAL B 1 266 ? 71.604 54.465 41.751 1.00 21.82 266 VAL B O 1
ATOM 6117 N N . LEU B 1 267 ? 69.954 53.209 40.868 1.00 22.22 267 LEU B N 1
ATOM 6118 C CA . LEU B 1 267 ? 70.274 52.059 41.690 1.00 22.27 267 LEU B CA 1
ATOM 6119 C C . LEU B 1 267 ? 71.260 51.188 40.931 1.00 21.59 267 LEU B C 1
ATOM 6120 O O . LEU B 1 267 ? 70.962 50.778 39.813 1.00 22.84 267 LEU B O 1
ATOM 6125 N N . SER B 1 268 ? 72.413 50.906 41.538 1.00 21.14 268 SER B N 1
ATOM 6126 C CA . SER B 1 268 ? 73.493 50.129 40.914 1.00 19.71 268 SER B CA 1
ATOM 6127 C C . SER B 1 268 ? 74.107 49.147 41.905 1.00 19.18 268 SER B C 1
ATOM 6128 O O . SER B 1 268 ? 75.320 48.891 41.911 1.00 17.86 268 SER B O 1
ATOM 6131 N N . THR B 1 269 ? 73.259 48.616 42.774 1.00 17.85 269 THR B N 1
ATOM 6132 C CA . THR B 1 269 ? 73.672 47.687 43.794 1.00 17.50 269 THR B CA 1
ATOM 6133 C C . THR B 1 269 ? 73.843 46.237 43.275 1.00 16.96 269 THR B C 1
ATOM 6134 O O . THR B 1 269 ? 74.199 45.381 44.038 1.00 17.73 269 THR B O 1
ATOM 6138 N N . GLY B 1 270 ? 73.673 45.994 41.970 1.00 17.84 270 GLY B N 1
ATOM 6139 C CA . GLY B 1 270 ? 74.006 44.674 41.365 1.00 17.11 270 GLY B CA 1
ATOM 6140 C C . GLY B 1 270 ? 72.815 43.711 41.326 1.00 16.95 270 GLY B C 1
ATOM 6141 O O . GLY B 1 270 ? 71.736 44.013 41.846 1.00 16.12 270 GLY B O 1
ATOM 6142 N N . ALA B 1 271 ? 73.007 42.524 40.733 1.00 16.35 271 ALA B N 1
ATOM 6143 C CA . ALA B 1 271 ? 71.886 41.642 40.459 1.00 16.05 271 ALA B CA 1
ATOM 6144 C C . ALA B 1 271 ? 71.258 41.007 41.687 1.00 15.90 271 ALA B C 1
ATOM 6145 O O . ALA B 1 271 ? 70.119 40.511 41.601 1.00 15.86 271 ALA B O 1
ATOM 6147 N N . ILE B 1 272 ? 71.968 41.013 42.812 1.00 16.92 272 ILE B N 1
ATOM 6148 C CA . ILE B 1 272 ? 71.407 40.437 44.033 1.00 17.52 272 ILE B CA 1
ATOM 6149 C C . ILE B 1 272 ? 70.762 41.531 44.917 1.00 17.73 272 ILE B C 1
ATOM 6150 O O . ILE B 1 272 ? 69.612 41.407 45.357 1.00 17.70 272 ILE B O 1
ATOM 6155 N N . ASP B 1 273 ? 71.489 42.610 45.154 1.00 17.72 273 ASP B N 1
ATOM 6156 C CA . ASP B 1 273 ? 71.057 43.635 46.098 1.00 18.76 273 ASP B CA 1
ATOM 6157 C C . ASP B 1 273 ? 70.085 44.651 45.547 1.00 18.63 273 ASP B C 1
ATOM 6158 O O . ASP B 1 273 ? 69.288 45.223 46.303 1.00 18.78 273 ASP B O 1
ATOM 6163 N N . THR B 1 274 ? 70.126 44.880 44.233 1.00 18.14 274 THR B N 1
ATOM 6164 C CA . THR B 1 274 ? 69.111 45.721 43.595 1.00 17.72 274 THR B CA 1
ATOM 6165 C C . THR B 1 274 ? 67.700 45.203 43.739 1.00 18.01 274 THR B C 1
ATOM 6166 O O . THR B 1 274 ? 66.817 45.968 44.160 1.00 17.64 274 THR B O 1
ATOM 6170 N N . PRO B 1 275 ? 67.437 43.925 43.349 1.00 18.49 275 PRO B N 1
ATOM 6171 C CA . PRO B 1 275 ? 66.029 43.523 43.553 1.00 18.43 275 PRO B CA 1
ATOM 6172 C C . PRO B 1 275 ? 65.596 43.567 45.014 1.00 18.69 275 PRO B C 1
ATOM 6173 O O . PRO B 1 275 ? 64.441 43.900 45.300 1.00 19.11 275 PRO B O 1
ATOM 6177 N N . LYS B 1 276 ? 66.512 43.242 45.919 1.00 19.39 276 LYS B N 1
ATOM 6178 C CA . LYS B 1 276 ? 66.241 43.318 47.352 1.00 19.64 276 LYS B CA 1
ATOM 6179 C C . LYS B 1 276 ? 65.826 44.737 47.778 1.00 20.66 276 LYS B C 1
ATOM 6180 O O . LYS B 1 276 ? 64.824 44.908 48.474 1.00 19.95 276 LYS B O 1
ATOM 6186 N N . LEU B 1 277 ? 66.585 45.741 47.329 1.00 20.09 277 LEU B N 1
ATOM 6187 C CA . LEU B 1 277 ? 66.331 47.118 47.670 1.00 20.82 277 LEU B CA 1
ATOM 6188 C C . LEU B 1 277 ? 65.046 47.654 47.087 1.00 20.60 277 LEU B C 1
ATOM 6189 O O . LEU B 1 277 ? 64.353 48.402 47.763 1.00 20.65 277 LEU B O 1
ATOM 6194 N N . LEU B 1 278 ? 64.710 47.254 45.857 1.00 19.85 278 LEU B N 1
ATOM 6195 C CA . LEU B 1 278 ? 63.431 47.599 45.266 1.00 19.19 278 LEU B CA 1
ATOM 6196 C C . LEU B 1 278 ? 62.277 47.012 46.073 1.00 19.57 278 LEU B C 1
ATOM 6197 O O . LEU B 1 278 ? 61.300 47.719 46.392 1.00 18.50 278 LEU B O 1
ATOM 6202 N N . MET B 1 279 ? 62.386 45.727 46.413 1.00 18.74 279 MET B N 1
ATOM 6203 C CA . MET B 1 279 ? 61.316 45.039 47.135 1.00 20.62 279 MET B CA 1
ATOM 6204 C C . MET B 1 279 ? 61.078 45.649 48.519 1.00 21.36 279 MET B C 1
ATOM 6205 O O . MET B 1 279 ? 59.922 45.823 48.918 1.00 21.35 279 MET B O 1
ATOM 6210 N N . LEU B 1 280 ? 62.168 45.983 49.210 1.00 21.73 280 LEU B N 1
ATOM 6211 C CA . LEU B 1 280 ? 62.118 46.678 50.503 1.00 22.89 280 LEU B CA 1
ATOM 6212 C C . LEU B 1 280 ? 61.504 48.066 50.415 1.00 23.84 280 LEU B C 1
ATOM 6213 O O . LEU B 1 280 ? 60.861 48.547 51.366 1.00 24.92 280 LEU B O 1
ATOM 6218 N N . SER B 1 281 ? 61.706 48.707 49.271 1.00 23.31 281 SER B N 1
ATOM 6219 C CA . SER B 1 281 ? 61.175 50.026 49.001 1.00 22.54 281 SER B CA 1
ATOM 6220 C C . SER B 1 281 ? 59.738 50.011 48.492 1.00 22.01 281 SER B C 1
ATOM 6221 O O . SER B 1 281 ? 59.167 51.084 48.195 1.00 21.83 281 SER B O 1
ATOM 6224 N N . GLY B 1 282 ? 59.153 48.816 48.347 1.00 20.88 282 GLY B N 1
ATOM 6225 C CA . GLY B 1 282 ? 57.782 48.716 47.881 1.00 20.13 282 GLY B CA 1
ATOM 6226 C C . GLY B 1 282 ? 57.526 48.410 46.413 1.00 21.06 282 GLY B C 1
ATOM 6227 O O . GLY B 1 282 ? 56.361 48.393 45.967 1.00 21.22 282 GLY B O 1
ATOM 6228 N N . ILE B 1 283 ? 58.589 48.114 45.662 1.00 20.74 283 ILE B N 1
ATOM 6229 C CA . ILE B 1 283 ? 58.451 47.837 44.230 1.00 20.65 283 ILE B CA 1
ATOM 6230 C C . ILE B 1 283 ? 58.829 46.365 44.001 1.00 19.99 283 ILE B C 1
ATOM 6231 O O . ILE B 1 283 ? 59.969 45.983 44.197 1.00 19.75 283 ILE B O 1
ATOM 6236 N N . GLY B 1 284 ? 57.866 45.536 43.638 1.00 19.86 284 GLY B N 1
ATOM 6237 C CA . GLY B 1 284 ? 58.149 44.118 43.502 1.00 19.88 284 GLY B CA 1
ATOM 6238 C C . GLY B 1 284 ? 56.871 43.324 43.390 1.00 19.64 284 GLY B C 1
ATOM 6239 O O . GLY B 1 284 ? 55.794 43.903 43.253 1.00 21.04 284 GLY B O 1
ATOM 6240 N N . PRO B 1 285 ? 56.967 41.986 43.423 1.00 18.85 285 PRO B N 1
ATOM 6241 C CA . PRO B 1 285 ? 55.763 41.191 43.269 1.00 18.78 285 PRO B CA 1
ATOM 6242 C C . PRO B 1 285 ? 54.855 41.391 44.503 1.00 18.44 285 PRO B C 1
ATOM 6243 O O . PRO B 1 285 ? 55.320 41.169 45.620 1.00 18.50 285 PRO B O 1
ATOM 6247 N N . ALA B 1 286 ? 53.602 41.813 44.294 1.00 19.20 286 ALA B N 1
ATOM 6248 C CA . ALA B 1 286 ? 52.727 42.266 45.394 1.00 19.49 286 ALA B CA 1
ATOM 6249 C C . ALA B 1 286 ? 52.522 41.222 46.498 1.00 19.85 286 ALA B C 1
ATOM 6250 O O . ALA B 1 286 ? 52.621 41.556 47.684 1.00 19.51 286 ALA B O 1
ATOM 6252 N N . ALA B 1 287 ? 52.261 39.966 46.122 1.00 19.92 287 ALA B N 1
ATOM 6253 C CA . ALA B 1 287 ? 52.027 38.905 47.123 1.00 20.58 287 ALA B CA 1
ATOM 6254 C C . ALA B 1 287 ? 53.242 38.658 48.014 1.00 20.98 287 ALA B C 1
ATOM 6255 O O . ALA B 1 287 ? 53.105 38.445 49.218 1.00 22.03 287 ALA B O 1
ATOM 6257 N N . HIS B 1 288 ? 54.432 38.710 47.422 1.00 21.25 288 HIS B N 1
ATOM 6258 C CA . HIS B 1 288 ? 55.703 38.537 48.134 1.00 20.16 288 HIS B CA 1
ATOM 6259 C C . HIS B 1 288 ? 55.969 39.697 49.107 1.00 20.25 288 HIS B C 1
ATOM 6260 O O . HIS B 1 288 ? 56.342 39.482 50.262 1.00 20.54 288 HIS B O 1
ATOM 6267 N N . LEU B 1 289 ? 55.777 40.925 48.641 1.00 20.86 289 LEU B N 1
ATOM 6268 C CA . LEU B 1 289 ? 55.900 42.084 49.529 1.00 21.82 289 LEU B CA 1
ATOM 6269 C C . LEU B 1 289 ? 54.923 41.952 50.706 1.00 22.43 289 LEU B C 1
ATOM 6270 O O . LEU B 1 289 ? 55.313 42.142 51.866 1.00 22.40 289 LEU B O 1
ATOM 6275 N N . ALA B 1 290 ? 53.665 41.645 50.400 1.00 23.24 290 ALA B N 1
ATOM 6276 C CA . ALA B 1 290 ? 52.619 41.502 51.432 1.00 24.64 290 ALA B CA 1
ATOM 6277 C C . ALA B 1 290 ? 52.979 40.447 52.471 1.00 25.36 290 ALA B C 1
ATOM 6278 O O . ALA B 1 290 ? 52.750 40.641 53.666 1.00 25.60 290 ALA B O 1
ATOM 6280 N N . GLU B 1 291 ? 53.558 39.345 52.009 1.00 25.69 291 GLU B N 1
ATOM 6281 C CA . GLU B 1 291 ? 54.094 38.281 52.856 1.00 26.90 291 GLU B CA 1
ATOM 6282 C C . GLU B 1 291 ? 55.073 38.811 53.918 1.00 26.50 291 GLU B C 1
ATOM 6283 O O . GLU B 1 291 ? 55.171 38.276 55.030 1.00 25.76 291 GLU B O 1
ATOM 6289 N N . HIS B 1 292 ? 55.811 39.855 53.568 1.00 25.56 292 HIS B N 1
ATOM 6290 C CA . HIS B 1 292 ? 56.802 40.408 54.484 1.00 26.00 292 HIS B CA 1
ATOM 6291 C C . HIS B 1 292 ? 56.376 41.741 55.090 1.00 25.77 292 HIS B C 1
ATOM 6292 O O . HIS B 1 292 ? 57.185 42.484 55.617 1.00 26.50 292 HIS B O 1
ATOM 6299 N N . GLY B 1 293 ? 55.089 42.037 55.020 1.00 25.96 293 GLY B N 1
ATOM 6300 C CA . GLY B 1 293 ? 54.561 43.255 55.610 1.00 25.99 293 GLY B CA 1
ATOM 6301 C C . GLY B 1 293 ? 54.889 44.555 54.909 1.00 26.91 293 GLY B C 1
ATOM 6302 O O . GLY B 1 293 ? 54.831 45.619 55.520 1.00 27.18 293 GLY B O 1
ATOM 6303 N N . ILE B 1 294 ? 55.225 44.498 53.625 1.00 26.59 294 ILE B N 1
ATOM 6304 C CA . ILE B 1 294 ? 55.668 45.688 52.935 1.00 26.60 294 ILE B CA 1
ATOM 6305 C C . ILE B 1 294 ? 54.546 46.248 52.095 1.00 27.08 294 ILE B C 1
ATOM 6306 O O . ILE B 1 294 ? 53.907 45.523 51.343 1.00 26.79 294 ILE B O 1
ATOM 6311 N N . GLU B 1 295 ? 54.310 47.548 52.233 1.00 28.04 295 GLU B N 1
ATOM 6312 C CA . GLU B 1 295 ? 53.274 48.243 51.462 1.00 29.48 295 GLU B CA 1
ATOM 6313 C C . GLU B 1 295 ? 53.684 48.241 49.992 1.00 28.55 295 GLU B C 1
ATOM 6314 O O . GLU B 1 295 ? 54.768 48.689 49.642 1.00 29.29 295 GLU B O 1
ATOM 6320 N N . VAL B 1 296 ? 52.799 47.765 49.139 1.00 28.19 296 VAL B N 1
ATOM 6321 C CA . VAL B 1 296 ? 53.082 47.708 47.707 1.00 28.50 296 VAL B CA 1
ATOM 6322 C C . VAL B 1 296 ? 52.896 49.076 47.060 1.00 28.78 296 VAL B C 1
ATOM 6323 O O . VAL B 1 296 ? 51.764 49.567 46.938 1.00 28.88 296 VAL B O 1
ATOM 6327 N N . LEU B 1 297 ? 54.007 49.680 46.646 1.00 28.06 297 LEU B N 1
ATOM 6328 C CA . LEU B 1 297 ? 53.977 50.938 45.915 1.00 28.70 297 LEU B CA 1
ATOM 6329 C C . LEU B 1 297 ? 53.752 50.667 44.420 1.00 28.23 297 LEU B C 1
ATOM 6330 O O . LEU B 1 297 ? 52.975 51.364 43.775 1.00 29.22 297 LEU B O 1
ATOM 6335 N N . VAL B 1 298 ? 54.446 49.659 43.880 1.00 27.02 298 VAL B N 1
ATOM 6336 C CA . VAL B 1 298 ? 54.250 49.189 42.489 1.00 25.42 298 VAL B CA 1
ATOM 6337 C C . VAL B 1 298 ? 54.310 47.663 42.503 1.00 24.81 298 VAL B C 1
ATOM 6338 O O . VAL B 1 298 ? 55.296 47.077 42.973 1.00 25.07 298 VAL B O 1
ATOM 6342 N N . ASP B 1 299 ? 53.254 47.024 42.014 1.00 24.11 299 ASP B N 1
ATOM 6343 C CA . ASP B 1 299 ? 53.246 45.597 41.844 1.00 23.65 299 ASP B CA 1
ATOM 6344 C C . ASP B 1 299 ? 53.986 45.324 40.535 1.00 23.82 299 ASP B C 1
ATOM 6345 O O . ASP B 1 299 ? 53.418 45.499 39.439 1.00 23.26 299 ASP B O 1
ATOM 6350 N N . SER B 1 300 ? 55.253 44.925 40.673 1.00 22.37 300 SER B N 1
ATOM 6351 C CA . SER B 1 300 ? 56.141 44.693 39.539 1.00 22.72 300 SER B CA 1
ATOM 6352 C C . SER B 1 300 ? 56.637 43.231 39.629 1.00 22.56 300 SER B C 1
ATOM 6353 O O . SER B 1 300 ? 57.662 42.955 40.277 1.00 21.72 300 SER B O 1
ATOM 6356 N N . PRO B 1 301 ? 55.868 42.289 39.043 1.00 22.23 301 PRO B N 1
ATOM 6357 C CA . PRO B 1 301 ? 56.143 40.856 39.229 1.00 22.09 301 PRO B CA 1
ATOM 6358 C C . PRO B 1 301 ? 57.496 40.328 38.707 1.00 22.39 301 PRO B C 1
ATOM 6359 O O . PRO B 1 301 ? 57.888 39.232 39.096 1.00 22.29 301 PRO B O 1
ATOM 6363 N N . GLY B 1 302 ? 58.182 41.091 37.866 1.00 20.95 302 GLY B N 1
ATOM 6364 C CA . GLY B 1 302 ? 59.499 40.705 37.334 1.00 20.46 302 GLY B CA 1
ATOM 6365 C C . GLY B 1 302 ? 60.689 40.974 38.252 1.00 19.60 302 GLY B C 1
ATOM 6366 O O . GLY B 1 302 ? 61.774 40.441 38.033 1.00 19.55 302 GLY B O 1
ATOM 6367 N N . VAL B 1 303 ? 60.488 41.774 39.302 1.00 18.66 303 VAL B N 1
ATOM 6368 C CA . VAL B 1 303 ? 61.574 42.088 40.238 1.00 16.96 303 VAL B CA 1
ATOM 6369 C C . VAL B 1 303 ? 62.012 40.847 41.019 1.00 17.68 303 VAL B C 1
ATOM 6370 O O . VAL B 1 303 ? 61.225 40.251 41.780 1.00 17.60 303 VAL B O 1
ATOM 6374 N N . GLY B 1 304 ? 63.273 40.478 40.848 1.00 16.57 304 GLY B N 1
ATOM 6375 C CA . GLY B 1 304 ? 63.794 39.278 41.468 1.00 16.10 304 GLY B CA 1
ATOM 6376 C C . GLY B 1 304 ? 63.568 38.027 40.626 1.00 16.47 304 GLY B C 1
ATOM 6377 O O . GLY B 1 304 ? 64.076 36.971 40.984 1.00 17.26 304 GLY B O 1
ATOM 6378 N N . GLU B 1 305 ? 62.810 38.118 39.534 1.00 14.87 305 GLU B N 1
ATOM 6379 C CA . GLU B 1 305 ? 62.622 36.945 38.658 1.00 15.60 305 GLU B CA 1
ATOM 6380 C C . GLU B 1 305 ? 63.714 36.918 37.589 1.00 15.22 305 GLU B C 1
ATOM 6381 O O . GLU B 1 305 ? 64.404 37.912 37.403 1.00 15.07 305 GLU B O 1
ATOM 6387 N N . HIS B 1 306 ? 63.802 35.811 36.851 1.00 14.19 306 HIS B N 1
ATOM 6388 C CA . HIS B 1 306 ? 64.688 35.693 35.683 1.00 15.08 306 HIS B CA 1
ATOM 6389 C C . HIS B 1 306 ? 66.185 35.715 36.023 1.00 15.02 306 HIS B C 1
ATOM 6390 O O . HIS B 1 306 ? 66.999 36.166 35.190 1.00 15.94 306 HIS B O 1
ATOM 6397 N N . LEU B 1 307 ? 66.556 35.291 37.240 1.00 14.44 307 LEU B N 1
ATOM 6398 C CA . LEU B 1 307 ? 67.955 35.210 37.609 1.00 13.44 307 LEU B CA 1
ATOM 6399 C C . LEU B 1 307 ? 68.656 34.227 36.671 1.00 13.89 307 LEU B C 1
ATOM 6400 O O . LEU B 1 307 ? 68.302 33.036 36.604 1.00 13.09 307 LEU B O 1
ATOM 6405 N N . GLN B 1 308 ? 69.668 34.740 35.986 1.00 13.73 308 GLN B N 1
ATOM 6406 C CA . GLN B 1 308 ? 70.496 33.897 35.118 1.00 13.32 308 GLN B CA 1
ATOM 6407 C C . GLN B 1 308 ? 71.938 33.907 35.576 1.00 13.46 308 GLN B C 1
ATOM 6408 O O . GLN B 1 308 ? 72.389 34.823 36.252 1.00 12.72 308 GLN B O 1
ATOM 6414 N N . ASP B 1 309 ? 72.697 32.915 35.140 1.00 13.42 309 ASP B N 1
ATOM 6415 C CA . ASP B 1 309 ? 74.113 32.818 35.528 1.00 13.01 309 ASP B CA 1
ATOM 6416 C C . ASP B 1 309 ? 74.826 31.923 34.503 1.00 12.78 309 ASP B C 1
ATOM 6417 O O . ASP B 1 309 ? 74.176 31.297 33.626 1.00 13.23 309 ASP B O 1
ATOM 6422 N N . HIS B 1 310 ? 76.153 31.892 34.583 1.00 13.08 310 HIS B N 1
ATOM 6423 C CA . HIS B 1 310 ? 76.938 30.906 33.866 1.00 12.82 310 HIS B CA 1
ATOM 6424 C C . HIS B 1 310 ? 77.366 29.849 34.877 1.00 13.44 310 HIS B C 1
ATOM 6425 O O . HIS B 1 310 ? 78.346 30.045 35.643 1.00 13.91 310 HIS B O 1
ATOM 6432 N N . PRO B 1 311 ? 76.647 28.702 34.901 1.00 12.95 311 PRO B N 1
ATOM 6433 C CA . PRO B 1 311 ? 77.073 27.677 35.853 1.00 13.30 311 PRO B CA 1
ATOM 6434 C C . PRO B 1 311 ? 78.371 27.047 35.328 1.00 14.03 311 PRO B C 1
ATOM 6435 O O . PRO B 1 311 ? 78.609 27.084 34.122 1.00 13.07 311 PRO B O 1
ATOM 6439 N N . GLU B 1 312 ? 79.185 26.470 36.212 1.00 14.33 312 GLU B N 1
ATOM 6440 C CA . GLU B 1 312 ? 80.557 26.098 35.850 1.00 15.76 312 GLU B CA 1
ATOM 6441 C C . GLU B 1 312 ? 80.921 24.727 36.431 1.00 16.01 312 GLU B C 1
ATOM 6442 O O . GLU B 1 312 ? 80.603 24.448 37.573 1.00 16.27 312 GLU B O 1
ATOM 6448 N N . GLY B 1 313 ? 81.562 23.874 35.646 1.00 15.75 313 GLY B N 1
ATOM 6449 C CA . GLY B 1 313 ? 82.070 22.602 36.155 1.00 16.18 313 GLY B CA 1
ATOM 6450 C C . GLY B 1 313 ? 83.575 22.744 36.308 1.00 17.32 313 GLY B C 1
ATOM 6451 O O . GLY B 1 313 ? 84.143 23.799 35.961 1.00 17.75 313 GLY B O 1
ATOM 6452 N N . VAL B 1 314 ? 84.230 21.696 36.810 1.00 16.21 314 VAL B N 1
ATOM 6453 C CA . VAL B 1 314 ? 85.689 21.709 36.907 1.00 16.60 314 VAL B CA 1
ATOM 6454 C C . VAL B 1 314 ? 86.256 20.336 36.526 1.00 15.54 314 VAL B C 1
ATOM 6455 O O . VAL B 1 314 ? 85.691 19.300 36.867 1.00 15.48 314 VAL B O 1
ATOM 6459 N N . VAL B 1 315 ? 87.354 20.352 35.785 1.00 15.36 315 VAL B N 1
ATOM 6460 C CA . VAL B 1 315 ? 88.168 19.166 35.598 1.00 14.97 315 VAL B CA 1
ATOM 6461 C C . VAL B 1 315 ? 89.574 19.544 36.074 1.00 15.25 315 VAL B C 1
ATOM 6462 O O . VAL B 1 315 ? 90.153 20.528 35.619 1.00 16.52 315 VAL B O 1
ATOM 6466 N N . GLN B 1 316 ? 90.082 18.769 37.011 1.00 15.91 316 GLN B N 1
ATOM 6467 C CA . GLN B 1 316 ? 91.366 19.024 37.644 1.00 15.29 316 GLN B CA 1
ATOM 6468 C C . GLN B 1 316 ? 92.345 17.948 37.304 1.00 15.62 316 GLN B C 1
ATOM 6469 O O . GLN B 1 316 ? 92.009 16.743 37.390 1.00 14.97 316 GLN B O 1
ATOM 6475 N N . PHE B 1 317 ? 93.574 18.387 36.993 1.00 15.17 317 PHE B N 1
ATOM 6476 C CA . PHE B 1 317 ? 94.681 17.475 36.683 1.00 16.22 317 PHE B CA 1
ATOM 6477 C C . PHE B 1 317 ? 95.925 17.765 37.543 1.00 16.74 317 PHE B C 1
ATOM 6478 O O . PHE B 1 317 ? 96.236 18.916 37.794 1.00 16.73 317 PHE B O 1
ATOM 6486 N N . GLU B 1 318 ? 96.645 16.729 37.960 1.00 17.95 318 GLU B N 1
ATOM 6487 C CA . GLU B 1 318 ? 98.040 16.914 38.410 1.00 18.87 318 GLU B CA 1
ATOM 6488 C C . GLU B 1 318 ? 98.878 17.334 37.203 1.00 18.25 318 GLU B C 1
ATOM 6489 O O . GLU B 1 318 ? 98.650 16.859 36.101 1.00 18.47 318 GLU B O 1
ATOM 6495 N N . ALA B 1 319 ? 99.820 18.239 37.402 1.00 18.72 319 ALA B N 1
ATOM 6496 C CA . ALA B 1 319 ? 100.749 18.645 36.326 1.00 18.33 319 ALA B CA 1
ATOM 6497 C C . ALA B 1 319 ? 101.995 17.771 36.376 1.00 19.39 319 ALA B C 1
ATOM 6498 O O . ALA B 1 319 ? 102.535 17.525 37.466 1.00 18.79 319 ALA B O 1
ATOM 6500 N N . LYS B 1 320 ? 102.489 17.351 35.215 1.00 19.55 320 LYS B N 1
ATOM 6501 C CA . LYS B 1 320 ? 103.695 16.506 35.177 1.00 21.42 320 LYS B CA 1
ATOM 6502 C C . LYS B 1 320 ? 105.023 17.262 35.437 1.00 21.55 320 LYS B C 1
ATOM 6503 O O . LYS B 1 320 ? 106.092 16.645 35.648 1.00 21.24 320 LYS B O 1
ATOM 6509 N N . GLN B 1 321 ? 104.954 18.587 35.408 1.00 21.36 321 GLN B N 1
ATOM 6510 C CA . GLN B 1 321 ? 106.099 19.445 35.662 1.00 22.86 321 GLN B CA 1
ATOM 6511 C C . GLN B 1 321 ? 105.643 20.587 36.566 1.00 22.04 321 GLN B C 1
ATOM 6512 O O . GLN B 1 321 ? 104.437 20.812 36.706 1.00 21.67 321 GLN B O 1
ATOM 6518 N N . PRO B 1 322 ? 106.590 21.298 37.209 1.00 22.59 322 PRO B N 1
ATOM 6519 C CA . PRO B 1 322 ? 106.190 22.422 38.052 1.00 22.14 322 PRO B CA 1
ATOM 6520 C C . PRO B 1 322 ? 105.442 23.529 37.314 1.00 22.47 322 PRO B C 1
ATOM 6521 O O . PRO B 1 322 ? 105.900 24.019 36.282 1.00 23.17 322 PRO B O 1
ATOM 6525 N N . MET B 1 323 ? 104.307 23.931 37.881 1.00 22.19 323 MET B N 1
ATOM 6526 C CA . MET B 1 323 ? 103.434 24.946 37.301 1.00 22.94 323 MET B CA 1
ATOM 6527 C C . MET B 1 323 ? 104.036 26.329 37.514 1.00 23.76 323 MET B C 1
ATOM 6528 O O . MET B 1 323 ? 104.799 26.510 38.459 1.00 23.00 323 MET B O 1
ATOM 6533 N N . VAL B 1 324 ? 103.694 27.299 36.658 1.00 24.70 324 VAL B N 1
ATOM 6534 C CA . VAL B 1 324 ? 104.176 28.684 36.821 1.00 26.29 324 VAL B CA 1
ATOM 6535 C C . VAL B 1 324 ? 103.924 29.212 38.214 1.00 27.30 324 VAL B C 1
ATOM 6536 O O . VAL B 1 324 ? 102.869 28.947 38.819 1.00 26.87 324 VAL B O 1
ATOM 6540 N N . ALA B 1 325 ? 104.896 29.982 38.704 1.00 28.33 325 ALA B N 1
ATOM 6541 C CA . ALA B 1 325 ? 104.878 30.495 40.053 1.00 29.13 325 ALA B CA 1
ATOM 6542 C C . ALA B 1 325 ? 104.297 31.900 40.116 1.00 29.01 325 ALA B C 1
ATOM 6543 O O . ALA B 1 325 ? 103.966 32.382 41.196 1.00 29.48 325 ALA B O 1
ATOM 6545 N N . GLU B 1 326 ? 104.189 32.552 38.960 1.00 28.59 326 GLU B N 1
ATOM 6546 C CA . GLU B 1 326 ? 103.728 33.939 38.852 1.00 28.54 326 GLU B CA 1
ATOM 6547 C C . GLU B 1 326 ? 102.664 33.992 37.771 1.00 27.44 326 GLU B C 1
ATOM 6548 O O . GLU B 1 326 ? 102.715 33.199 36.819 1.00 27.87 326 GLU B O 1
ATOM 6554 N N . SER B 1 327 ? 101.733 34.941 37.886 1.00 25.52 327 SER B N 1
ATOM 6555 C CA . SER B 1 327 ? 100.670 35.059 36.897 1.00 24.14 327 SER B CA 1
ATOM 6556 C C . SER B 1 327 ? 100.074 36.435 36.889 1.00 22.34 327 SER B C 1
ATOM 6557 O O . SER B 1 327 ? 100.256 37.203 37.840 1.00 22.20 327 SER B O 1
ATOM 6560 N N . THR B 1 328 ? 99.315 36.757 35.870 1.00 21.86 328 THR B N 1
ATOM 6561 C CA . THR B 1 328 ? 98.471 37.944 35.896 1.00 20.49 328 THR B CA 1
ATOM 6562 C C . THR B 1 328 ? 97.313 37.760 36.880 1.00 20.18 328 THR B C 1
ATOM 6563 O O . THR B 1 328 ? 97.074 38.618 37.728 1.00 19.93 328 THR B O 1
ATOM 6567 N N . GLN B 1 329 ? 96.578 36.628 36.759 1.00 18.92 329 GLN B N 1
ATOM 6568 C CA . GLN B 1 329 ? 95.407 36.405 37.606 1.00 17.38 329 GLN B CA 1
ATOM 6569 C C . GLN B 1 329 ? 94.990 34.910 37.685 1.00 17.04 329 GLN B C 1
ATOM 6570 O O . GLN B 1 329 ? 93.886 34.615 38.119 1.00 17.48 329 GLN B O 1
ATOM 6576 N N . TRP B 1 330 ? 95.896 34.005 37.300 1.00 15.84 330 TRP B N 1
ATOM 6577 C CA . TRP B 1 330 ? 95.772 32.524 37.484 1.00 17.12 330 TRP B CA 1
ATOM 6578 C C . TRP B 1 330 ? 94.764 31.802 36.568 1.00 16.49 330 TRP B C 1
ATOM 6579 O O . TRP B 1 330 ? 94.708 30.586 36.605 1.00 16.33 330 TRP B O 1
ATOM 6590 N N . TRP B 1 331 ? 94.006 32.570 35.778 1.00 16.59 331 TRP B N 1
ATOM 6591 C CA . TRP B 1 331 ? 92.924 32.086 34.886 1.00 16.40 331 TRP B CA 1
ATOM 6592 C C . TRP B 1 331 ? 93.057 32.816 33.544 1.00 16.16 331 TRP B C 1
ATOM 6593 O O . TRP B 1 331 ? 92.230 33.688 33.201 1.00 15.83 331 TRP B O 1
ATOM 6604 N N . GLU B 1 332 ? 94.128 32.484 32.821 1.00 15.77 332 GLU B N 1
ATOM 6605 C CA . GLU B 1 332 ? 94.651 33.372 31.743 1.00 16.42 332 GLU B CA 1
ATOM 6606 C C . GLU B 1 332 ? 94.124 33.086 30.344 1.00 15.21 332 GLU B C 1
ATOM 6607 O O . GLU B 1 332 ? 94.284 33.922 29.451 1.00 15.40 332 GLU B O 1
ATOM 6613 N N . ILE B 1 333 ? 93.518 31.916 30.157 1.00 14.75 333 ILE B N 1
ATOM 6614 C CA . ILE B 1 333 ? 93.047 31.488 28.814 1.00 14.07 333 ILE B CA 1
ATOM 6615 C C . ILE B 1 333 ? 91.546 31.155 28.832 1.00 14.56 333 ILE B C 1
ATOM 6616 O O . ILE B 1 333 ? 91.041 30.588 29.819 1.00 15.02 333 ILE B O 1
ATOM 6621 N N . GLY B 1 334 ? 90.856 31.489 27.739 1.00 13.98 334 GLY B N 1
ATOM 6622 C CA . GLY B 1 334 ? 89.459 31.097 27.528 1.00 14.54 334 GLY B CA 1
ATOM 6623 C C . GLY B 1 334 ? 89.384 30.329 26.212 1.00 14.89 334 GLY B C 1
ATOM 6624 O O . GLY B 1 334 ? 90.164 30.601 25.266 1.00 13.42 334 GLY B O 1
ATOM 6625 N N . ILE B 1 335 ? 88.452 29.371 26.172 1.00 14.43 335 ILE B N 1
ATOM 6626 C CA . ILE B 1 335 ? 88.284 28.479 25.041 1.00 14.45 335 ILE B CA 1
ATOM 6627 C C . ILE B 1 335 ? 86.771 28.449 24.734 1.00 15.21 335 ILE B C 1
ATOM 6628 O O . ILE B 1 335 ? 85.956 28.153 25.633 1.00 14.12 335 ILE B O 1
ATOM 6633 N N . PHE B 1 336 ? 86.422 28.739 23.479 1.00 14.69 336 PHE B N 1
ATOM 6634 C CA . PHE B 1 336 ? 85.009 28.780 23.043 1.00 16.24 336 PHE B CA 1
ATOM 6635 C C . PHE B 1 336 ? 84.851 27.689 22.009 1.00 17.56 336 PHE B C 1
ATOM 6636 O O . PHE B 1 336 ? 85.674 27.582 21.115 1.00 16.61 336 PHE B O 1
ATOM 6644 N N . THR B 1 337 ? 83.807 26.886 22.124 1.00 18.45 337 THR B N 1
ATOM 6645 C CA . THR B 1 337 ? 83.561 25.898 21.076 1.00 21.31 337 THR B CA 1
ATOM 6646 C C . THR B 1 337 ? 82.047 25.555 20.972 1.00 21.82 337 THR B C 1
ATOM 6647 O O . THR B 1 337 ? 81.312 25.575 21.983 1.00 22.65 337 THR B O 1
ATOM 6651 N N . PRO B 1 338 ? 81.548 25.336 19.743 1.00 21.16 338 PRO B N 1
ATOM 6652 C CA . PRO B 1 338 ? 80.131 24.983 19.627 1.00 20.67 338 PRO B CA 1
ATOM 6653 C C . PRO B 1 338 ? 79.908 23.485 19.858 1.00 20.82 338 PRO B C 1
ATOM 6654 O O . PRO B 1 338 ? 80.608 22.665 19.267 1.00 20.22 338 PRO B O 1
ATOM 6658 N N . THR B 1 339 ? 78.969 23.101 20.725 1.00 19.30 339 THR B N 1
ATOM 6659 C CA . THR B 1 339 ? 78.734 21.662 20.852 1.00 19.54 339 THR B CA 1
ATOM 6660 C C . THR B 1 339 ? 77.757 21.118 19.791 1.00 20.45 339 THR B C 1
ATOM 6661 O O . THR B 1 339 ? 77.615 19.898 19.648 1.00 21.35 339 THR B O 1
ATOM 6665 N N . GLU B 1 340 ? 77.050 22.005 19.101 1.00 20.82 340 GLU B N 1
ATOM 6666 C CA . GLU B 1 340 ? 76.201 21.592 17.970 1.00 22.94 340 GLU B CA 1
ATOM 6667 C C . GLU B 1 340 ? 76.488 22.480 16.767 1.00 22.98 340 GLU B C 1
ATOM 6668 O O . GLU B 1 340 ? 77.076 23.551 16.906 1.00 22.48 340 GLU B O 1
ATOM 6674 N N . ASP B 1 341 ? 76.052 22.018 15.596 1.00 24.61 341 ASP B N 1
ATOM 6675 C CA . ASP B 1 341 ? 76.077 22.796 14.344 1.00 25.24 341 ASP B CA 1
ATOM 6676 C C . ASP B 1 341 ? 75.086 23.936 14.288 1.00 25.48 341 ASP B C 1
ATOM 6677 O O . ASP B 1 341 ? 74.005 23.881 14.894 1.00 26.24 341 ASP B O 1
ATOM 6682 N N . GLY B 1 342 ? 75.429 24.947 13.498 1.00 24.38 342 GLY B N 1
ATOM 6683 C CA . GLY B 1 342 ? 74.475 25.989 13.140 1.00 24.50 342 GLY B CA 1
ATOM 6684 C C . GLY B 1 342 ? 74.354 27.103 14.161 1.00 24.56 342 GLY B C 1
ATOM 6685 O O . GLY B 1 342 ? 73.366 27.829 14.160 1.00 25.44 342 GLY B O 1
ATOM 6686 N N . LEU B 1 343 ? 75.364 27.244 15.016 1.00 23.38 343 LEU B N 1
ATOM 6687 C CA . LEU B 1 343 ? 75.344 28.229 16.094 1.00 23.42 343 LEU B CA 1
ATOM 6688 C C . LEU B 1 343 ? 76.044 29.504 15.662 1.00 22.62 343 LEU B C 1
ATOM 6689 O O . LEU B 1 343 ? 77.035 29.424 14.946 1.00 24.36 343 LEU B O 1
ATOM 6694 N N . ASP B 1 344 ? 75.539 30.676 16.051 1.00 21.21 344 ASP B N 1
ATOM 6695 C CA . ASP B 1 344 ? 76.264 31.934 15.758 1.00 20.29 344 ASP B CA 1
ATOM 6696 C C . ASP B 1 344 ? 77.041 32.466 16.981 1.00 19.42 344 ASP B C 1
ATOM 6697 O O . ASP B 1 344 ? 77.657 33.517 16.921 1.00 19.43 344 ASP B O 1
ATOM 6702 N N . ARG B 1 345 ? 77.005 31.710 18.080 1.00 18.39 345 ARG B N 1
ATOM 6703 C CA . ARG B 1 345 ? 77.701 32.037 19.333 1.00 17.73 345 ARG B CA 1
ATOM 6704 C C . ARG B 1 345 ? 78.005 30.660 19.914 1.00 16.95 345 ARG B C 1
ATOM 6705 O O . ARG B 1 345 ? 77.216 29.739 19.726 1.00 17.20 345 ARG B O 1
ATOM 6713 N N . PRO B 1 346 ? 79.132 30.519 20.628 1.00 15.72 346 PRO B N 1
ATOM 6714 C CA . PRO B 1 346 ? 79.510 29.223 21.239 1.00 15.01 346 PRO B CA 1
ATOM 6715 C C . PRO B 1 346 ? 78.518 28.919 22.373 1.00 14.73 346 PRO B C 1
ATOM 6716 O O . PRO B 1 346 ? 78.090 29.867 23.066 1.00 15.11 346 PRO B O 1
ATOM 6720 N N . ASP B 1 347 ? 78.115 27.654 22.552 1.00 13.93 347 ASP B N 1
ATOM 6721 C CA . ASP B 1 347 ? 77.215 27.332 23.656 1.00 15.15 347 ASP B CA 1
ATOM 6722 C C . ASP B 1 347 ? 78.021 26.948 24.892 1.00 14.70 347 ASP B C 1
ATOM 6723 O O . ASP B 1 347 ? 77.474 26.883 26.013 1.00 14.43 347 ASP B O 1
ATOM 6728 N N . LEU B 1 348 ? 79.316 26.718 24.657 1.00 14.07 348 LEU B N 1
ATOM 6729 C CA . LEU B 1 348 ? 80.241 26.250 25.668 1.00 14.26 348 LEU B CA 1
ATOM 6730 C C . LEU B 1 348 ? 81.497 27.115 25.715 1.00 14.23 348 LEU B C 1
ATOM 6731 O O . LEU B 1 348 ? 82.073 27.448 24.686 1.00 13.86 348 LEU B O 1
ATOM 6736 N N . MET B 1 349 ? 81.909 27.474 26.930 1.00 15.19 349 MET B N 1
ATOM 6737 C CA . MET B 1 349 ? 83.191 28.148 27.178 1.00 16.04 349 MET B CA 1
ATOM 6738 C C . MET B 1 349 ? 83.973 27.344 28.246 1.00 16.64 349 MET B C 1
ATOM 6739 O O . MET B 1 349 ? 83.364 26.621 29.059 1.00 15.81 349 MET B O 1
ATOM 6744 N N . MET B 1 350 ? 85.309 27.429 28.225 1.00 16.85 350 MET B N 1
ATOM 6745 C CA . MET B 1 350 ? 86.130 26.903 29.329 1.00 18.67 350 MET B CA 1
ATOM 6746 C C . MET B 1 350 ? 87.159 27.919 29.679 1.00 17.10 350 MET B C 1
ATOM 6747 O O . MET B 1 350 ? 87.741 28.512 28.779 1.00 16.28 350 MET B O 1
ATOM 6752 N N . HIS B 1 351 ? 87.434 28.052 30.976 1.00 14.99 351 HIS B N 1
ATOM 6753 C CA . HIS B 1 351 ? 88.635 28.750 31.422 1.00 15.00 351 HIS B CA 1
ATOM 6754 C C . HIS B 1 351 ? 89.753 27.735 31.720 1.00 14.86 351 HIS B C 1
ATOM 6755 O O . HIS B 1 351 ? 89.485 26.571 32.032 1.00 14.86 351 HIS B O 1
ATOM 6762 N N . TYR B 1 352 ? 91.006 28.175 31.595 1.00 15.48 352 TYR B N 1
ATOM 6763 C CA . TYR B 1 352 ? 92.151 27.398 32.056 1.00 14.86 352 TYR B CA 1
ATOM 6764 C C . TYR B 1 352 ? 92.753 28.135 33.259 1.00 14.70 352 TYR B C 1
ATOM 6765 O O . TYR B 1 352 ? 93.011 29.345 33.183 1.00 14.58 352 TYR B O 1
ATOM 6774 N N . GLY B 1 353 ? 92.902 27.425 34.370 1.00 13.97 353 GLY B N 1
ATOM 6775 C CA . GLY B 1 353 ? 93.526 27.980 35.590 1.00 15.38 353 GLY B CA 1
ATOM 6776 C C . GLY B 1 353 ? 94.798 27.205 35.842 1.00 15.90 353 GLY B C 1
ATOM 6777 O O . GLY B 1 353 ? 94.779 25.978 35.798 1.00 15.25 353 GLY B O 1
ATOM 6778 N N . SER B 1 354 ? 95.892 27.921 36.132 1.00 17.40 354 SER B N 1
ATOM 6779 C CA . SER B 1 354 ? 97.182 27.310 36.414 1.00 18.64 354 SER B CA 1
ATOM 6780 C C . SER B 1 354 ? 97.292 26.823 37.862 1.00 19.68 354 SER B C 1
ATOM 6781 O O . SER B 1 354 ? 98.419 26.606 38.376 1.00 19.68 354 SER B O 1
ATOM 6784 N N . VAL B 1 355 ? 96.127 26.611 38.496 1.00 18.64 355 VAL B N 1
ATOM 6785 C CA . VAL B 1 355 ? 96.036 26.146 39.884 1.00 18.95 355 VAL B CA 1
ATOM 6786 C C . VAL B 1 355 ? 94.930 25.097 40.025 1.00 19.43 355 VAL B C 1
ATOM 6787 O O . VAL B 1 355 ? 94.039 25.023 39.186 1.00 18.40 355 VAL B O 1
ATOM 6791 N N . PRO B 1 356 ? 95.014 24.228 41.051 1.00 20.58 356 PRO B N 1
ATOM 6792 C CA . PRO B 1 356 ? 93.850 23.362 41.281 1.00 20.98 356 PRO B CA 1
ATOM 6793 C C . PRO B 1 356 ? 92.734 24.209 41.876 1.00 21.10 356 PRO B C 1
ATOM 6794 O O . PRO B 1 356 ? 92.993 25.246 42.525 1.00 22.74 356 PRO B O 1
ATOM 6798 N N . PHE B 1 357 ? 91.505 23.794 41.631 1.00 19.51 357 PHE B N 1
ATOM 6799 C CA . PHE B 1 357 ? 90.359 24.563 42.087 1.00 17.28 357 PHE B CA 1
ATOM 6800 C C . PHE B 1 357 ? 89.441 23.588 42.810 1.00 16.27 357 PHE B C 1
ATO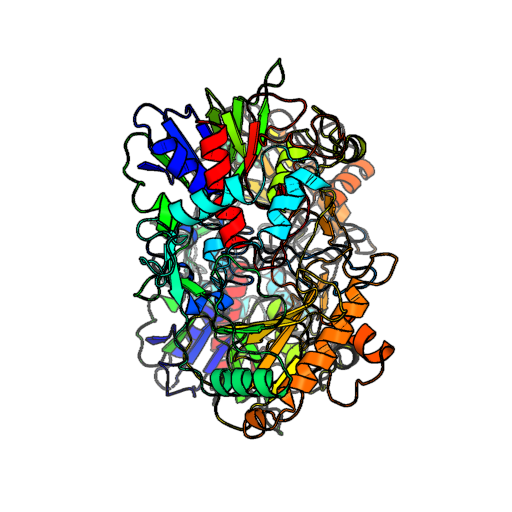M 6801 O O . PHE B 1 357 ? 88.501 23.030 42.218 1.00 14.85 357 PHE B O 1
ATOM 6809 N N . ASP B 1 358 ? 89.760 23.343 44.086 1.00 15.20 358 ASP B N 1
ATOM 6810 C CA . ASP B 1 358 ? 89.101 22.280 44.824 1.00 15.10 358 ASP B CA 1
ATOM 6811 C C . ASP B 1 358 ? 87.970 22.795 45.739 1.00 15.72 358 ASP B C 1
ATOM 6812 O O . ASP B 1 358 ? 87.511 22.056 46.624 1.00 14.76 358 ASP B O 1
ATOM 6817 N N . MET B 1 359 ? 87.533 24.045 45.513 1.00 15.97 359 MET B N 1
ATOM 6818 C CA . MET B 1 359 ? 86.433 24.672 46.286 1.00 18.44 359 MET B CA 1
ATOM 6819 C C . MET B 1 359 ? 85.245 23.757 46.517 1.00 17.34 359 MET B C 1
ATOM 6820 O O . MET B 1 359 ? 84.688 23.723 47.618 1.00 17.68 359 MET B O 1
ATOM 6825 N N . ASN B 1 360 ? 84.822 23.033 45.474 1.00 16.20 360 ASN B N 1
ATOM 6826 C CA . ASN B 1 360 ? 83.646 22.174 45.599 1.00 15.97 360 ASN B CA 1
ATOM 6827 C C . ASN B 1 360 ? 83.921 20.690 45.483 1.00 16.19 360 ASN B C 1
ATOM 6828 O O . ASN B 1 360 ? 82.999 19.892 45.542 1.00 17.90 360 ASN B O 1
ATOM 6833 N N . THR B 1 361 ? 85.186 20.304 45.310 1.00 14.95 361 THR B N 1
ATOM 6834 C CA . THR B 1 361 ? 85.490 18.887 45.147 1.00 14.83 361 THR B CA 1
ATOM 6835 C C . THR B 1 361 ? 86.019 18.281 46.434 1.00 14.83 361 THR B C 1
ATOM 6836 O O . THR B 1 361 ? 85.805 17.097 46.684 1.00 16.58 361 THR B O 1
ATOM 6840 N N . LEU B 1 362 ? 86.737 19.072 47.236 1.00 14.76 362 LEU B N 1
ATOM 6841 C CA . LEU B 1 362 ? 87.339 18.567 48.479 1.00 16.16 362 LEU B CA 1
ATOM 6842 C C . LEU B 1 362 ? 86.287 17.975 49.451 1.00 16.29 362 LEU B C 1
ATOM 6843 O O . LEU B 1 362 ? 86.490 16.878 50.025 1.00 16.92 362 LEU B O 1
ATOM 6848 N N . ARG B 1 363 ? 85.156 18.671 49.631 1.00 17.29 363 ARG B N 1
ATOM 6849 C CA . ARG B 1 363 ? 84.098 18.127 50.525 1.00 16.91 363 ARG B CA 1
ATOM 685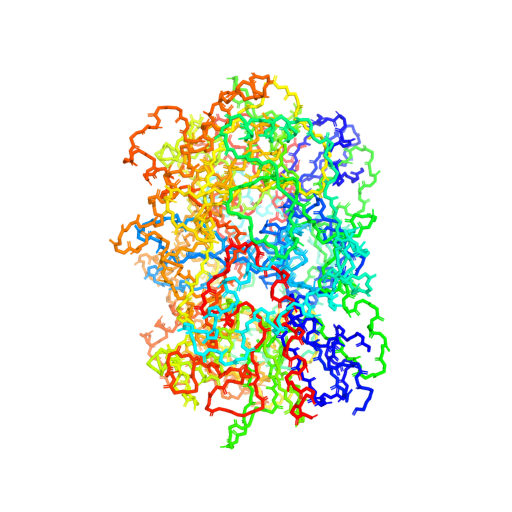0 C C . ARG B 1 363 ? 83.505 16.801 50.039 1.00 18.07 363 ARG B C 1
ATOM 6851 O O . ARG B 1 363 ? 82.858 16.103 50.810 1.00 18.89 363 ARG B O 1
ATOM 6859 N N . HIS B 1 364 ? 83.708 16.453 48.769 1.00 17.70 364 HIS B N 1
ATOM 6860 C CA . HIS B 1 364 ? 83.243 15.164 48.257 1.00 18.44 364 HIS B CA 1
ATOM 6861 C C . HIS B 1 364 ? 84.346 14.126 48.114 1.00 18.86 364 HIS B C 1
ATOM 6862 O O . HIS B 1 364 ? 84.159 13.090 47.474 1.00 19.21 364 HIS B O 1
ATOM 6869 N N . GLY B 1 365 ? 85.501 14.416 48.695 1.00 18.82 365 GLY B N 1
ATOM 6870 C CA . GLY B 1 365 ? 86.566 13.420 48.815 1.00 18.48 365 GLY B CA 1
ATOM 6871 C C . GLY B 1 365 ? 87.433 13.227 47.587 1.00 18.70 365 GLY B C 1
ATOM 6872 O O . GLY B 1 365 ? 88.186 12.252 47.520 1.00 17.62 365 GLY B O 1
ATOM 6873 N N . TYR B 1 366 ? 87.326 14.123 46.604 1.00 17.35 366 TYR B N 1
ATOM 6874 C CA . TYR B 1 366 ? 88.213 14.049 45.444 1.00 17.57 366 TYR B CA 1
ATOM 6875 C C . TYR B 1 366 ? 89.647 14.396 45.877 1.00 17.89 366 TYR B C 1
ATOM 6876 O O . TYR B 1 366 ? 89.833 15.235 46.750 1.00 16.76 366 TYR B O 1
ATOM 6885 N N . PRO B 1 367 ? 90.659 13.738 45.274 1.00 18.59 367 PRO B N 1
ATOM 6886 C CA . PRO B 1 367 ? 92.043 14.009 45.683 1.00 19.53 367 PRO B CA 1
ATOM 6887 C C . PRO B 1 367 ? 92.489 15.433 45.373 1.00 20.12 367 PRO B C 1
ATOM 6888 O O . PRO B 1 367 ? 91.951 16.062 44.461 1.00 20.27 367 PRO B O 1
ATOM 6892 N N . THR B 1 368 ? 93.464 15.914 46.147 1.00 20.18 368 THR B N 1
ATOM 6893 C CA . THR B 1 368 ? 93.955 17.298 46.106 1.00 20.92 368 THR B CA 1
ATOM 6894 C C . THR B 1 368 ? 95.397 17.278 45.612 1.00 20.65 368 THR B C 1
ATOM 6895 O O . THR B 1 368 ? 96.027 16.244 45.627 1.00 20.20 368 THR B O 1
ATOM 6899 N N . THR B 1 369 ? 95.891 18.416 45.143 1.00 20.38 369 THR B N 1
ATOM 6900 C CA . THR B 1 369 ? 97.294 18.549 44.754 1.00 19.80 369 THR B CA 1
ATOM 6901 C C . THR B 1 369 ? 97.748 19.976 45.023 1.00 19.87 369 THR B C 1
ATOM 6902 O O . THR B 1 369 ? 96.923 20.873 45.222 1.00 19.42 369 THR B O 1
ATOM 6906 N N . GLU B 1 370 ? 99.053 20.172 45.044 1.00 18.95 370 GLU B N 1
ATOM 6907 C CA . GLU B 1 370 ? 99.614 21.498 45.141 1.00 19.60 370 GLU B CA 1
ATOM 6908 C C . GLU B 1 370 ? 100.326 21.878 43.839 1.00 19.23 370 GLU B C 1
ATOM 6909 O O . GLU B 1 370 ? 100.837 22.984 43.683 1.00 18.18 370 GLU B O 1
ATOM 6915 N N . ASN B 1 371 ? 100.254 20.989 42.858 1.00 17.96 371 ASN B N 1
ATOM 6916 C CA . ASN B 1 371 ? 100.835 21.311 41.550 1.00 17.60 371 ASN B CA 1
ATOM 6917 C C . ASN B 1 371 ? 99.957 20.714 40.458 1.00 17.33 371 ASN B C 1
ATOM 6918 O O . ASN B 1 371 ? 100.019 19.508 40.154 1.00 17.91 371 ASN B O 1
ATOM 6923 N N . GLY B 1 372 ? 99.099 21.552 39.893 1.00 17.44 372 GLY B N 1
ATOM 6924 C CA . GLY B 1 372 ? 98.115 21.041 38.934 1.00 17.07 372 GLY B CA 1
ATOM 6925 C C . GLY B 1 372 ? 97.418 22.182 38.258 1.00 16.92 372 GLY B C 1
ATOM 6926 O O . GLY B 1 372 ? 97.734 23.346 38.509 1.00 15.51 372 GLY B O 1
ATOM 6927 N N . PHE B 1 373 ? 96.461 21.850 37.396 1.00 16.25 373 PHE B N 1
ATOM 6928 C CA . PHE B 1 373 ? 95.764 22.903 36.668 1.00 15.68 373 PHE B CA 1
ATOM 6929 C C . PHE B 1 373 ? 94.300 22.486 36.530 1.00 15.59 373 PHE B C 1
ATOM 6930 O O . PHE B 1 373 ? 93.926 21.317 36.813 1.00 14.52 373 PHE B O 1
ATOM 6938 N N . SER B 1 374 ? 93.487 23.446 36.113 1.00 14.77 374 SER B N 1
ATOM 6939 C CA . SER B 1 374 ? 92.024 23.259 36.080 1.00 15.50 374 SER B CA 1
ATOM 6940 C C . SER B 1 374 ? 91.472 23.685 34.753 1.00 15.11 374 SER B C 1
ATOM 6941 O O . SER B 1 374 ? 91.918 24.701 34.179 1.00 16.32 374 SER B O 1
ATOM 6944 N N . LEU B 1 375 ? 90.474 22.941 34.273 1.00 14.57 375 LEU B N 1
ATOM 6945 C CA . LEU B 1 375 ? 89.716 23.406 33.116 1.00 14.73 375 LEU B CA 1
ATOM 6946 C C . LEU B 1 375 ? 88.274 23.494 33.594 1.00 14.55 375 LEU B C 1
ATOM 6947 O O . LEU B 1 375 ? 87.764 22.540 34.173 1.00 14.90 375 LEU B O 1
ATOM 6952 N N . THR B 1 376 ? 87.652 24.647 33.393 1.00 13.54 376 THR B N 1
ATOM 6953 C CA . THR B 1 376 ? 86.324 24.916 33.952 1.00 13.67 376 THR B CA 1
ATOM 6954 C C . THR B 1 376 ? 85.317 25.200 32.850 1.00 12.74 376 THR B C 1
ATOM 6955 O O . THR B 1 376 ? 85.212 26.323 32.382 1.00 12.21 376 THR B O 1
ATOM 6959 N N . PRO B 1 377 ? 84.609 24.163 32.402 1.00 13.68 377 PRO B N 1
ATOM 6960 C CA . PRO B 1 377 ? 83.595 24.411 31.373 1.00 13.66 377 PRO B CA 1
ATOM 6961 C C . PRO B 1 377 ? 82.399 25.178 31.945 1.00 13.62 377 PRO B C 1
ATOM 6962 O O . PRO B 1 377 ? 82.010 24.950 33.094 1.00 14.27 377 PRO B O 1
ATOM 6966 N N . ASN B 1 378 ? 81.854 26.097 31.169 1.00 13.41 378 ASN B N 1
ATOM 6967 C CA . ASN B 1 378 ? 80.618 26.795 31.597 1.00 12.98 378 ASN B CA 1
ATOM 6968 C C . ASN B 1 378 ? 79.583 26.856 30.472 1.00 13.16 378 ASN B C 1
ATOM 6969 O O . ASN B 1 378 ? 79.928 26.786 29.280 1.00 13.16 378 ASN B O 1
ATOM 6974 N N . VAL B 1 379 ? 78.316 27.007 30.834 1.00 12.92 379 VAL B N 1
ATOM 6975 C CA . VAL B 1 379 ? 77.244 27.019 29.856 1.00 12.60 379 VAL B CA 1
ATOM 6976 C C . VAL B 1 379 ? 76.957 28.484 29.524 1.00 13.11 379 VAL B C 1
ATOM 6977 O O . VAL B 1 379 ? 76.558 29.237 30.403 1.00 12.75 379 VAL B O 1
ATOM 6981 N N . THR B 1 380 ? 77.150 28.899 28.265 1.00 12.43 380 THR B N 1
ATOM 6982 C CA . THR B 1 380 ? 77.162 30.331 27.953 1.00 12.87 380 THR B CA 1
ATOM 6983 C C . THR B 1 380 ? 75.774 30.962 27.916 1.00 14.18 380 THR B C 1
ATOM 6984 O O . THR B 1 380 ? 75.642 32.162 28.212 1.00 15.28 380 THR B O 1
ATOM 6988 N N . HIS B 1 381 ? 74.753 30.166 27.566 1.00 14.07 381 HIS B N 1
ATOM 6989 C CA . HIS B 1 381 ? 73.356 30.612 27.555 1.00 14.36 381 HIS B CA 1
ATOM 6990 C C . HIS B 1 381 ? 72.512 29.579 28.286 1.00 14.45 381 HIS B C 1
ATOM 6991 O O . HIS B 1 381 ? 71.740 28.840 27.682 1.00 14.91 381 HIS B O 1
ATOM 6998 N N . ALA B 1 382 ? 72.682 29.530 29.609 1.00 14.31 382 ALA B N 1
ATOM 6999 C CA . ALA B 1 382 ? 71.979 28.569 30.438 1.00 13.84 382 ALA B CA 1
ATOM 7000 C C . ALA B 1 382 ? 70.485 28.878 30.362 1.00 14.48 382 ALA B C 1
ATOM 7001 O O . ALA B 1 382 ? 70.056 30.060 30.322 1.00 14.15 382 ALA B O 1
ATOM 7003 N N . ARG B 1 383 ? 69.712 27.819 30.250 1.00 13.03 383 ARG B N 1
ATOM 7004 C CA . ARG B 1 383 ? 68.262 27.919 30.131 1.00 14.50 383 ARG B CA 1
ATOM 7005 C C . ARG B 1 383 ? 67.558 27.951 31.477 1.00 14.03 383 ARG B C 1
ATOM 7006 O O . ARG B 1 383 ? 66.391 28.319 31.546 1.00 14.47 383 ARG B O 1
ATOM 7014 N N . SER B 1 384 ? 68.237 27.522 32.531 1.00 14.20 384 SER B N 1
ATOM 7015 C CA . SER B 1 384 ? 67.629 27.524 33.873 1.00 14.65 384 SER B CA 1
ATOM 7016 C C . SER B 1 384 ? 67.380 28.971 34.292 1.00 13.95 384 SER B C 1
ATOM 7017 O O . SER B 1 384 ? 68.143 29.887 33.894 1.00 12.75 384 SER B O 1
ATOM 7020 N N . ARG B 1 385 ? 66.300 29.183 35.055 1.00 13.76 385 ARG B N 1
ATOM 7021 C CA . ARG B 1 385 ? 65.983 30.514 35.603 1.00 13.36 385 ARG B CA 1
ATOM 7022 C C . ARG B 1 385 ? 65.648 30.466 37.091 1.00 13.87 385 ARG B C 1
ATOM 7023 O O . ARG B 1 385 ? 64.902 29.586 37.530 1.00 14.23 385 ARG B O 1
ATOM 7031 N N . GLY B 1 386 ? 66.218 31.386 37.863 1.00 13.14 386 GLY B N 1
ATOM 7032 C CA . GLY B 1 386 ? 66.026 31.385 39.326 1.00 14.26 386 GLY B CA 1
ATOM 7033 C C . GLY B 1 386 ? 65.457 32.708 39.817 1.00 14.24 386 GLY B C 1
ATOM 7034 O O . GLY B 1 386 ? 64.971 33.511 39.042 1.00 14.86 386 GLY B O 1
ATOM 7035 N N . THR B 1 387 ? 65.532 32.941 41.119 1.00 14.19 387 THR B N 1
ATOM 7036 C CA . THR B 1 387 ? 64.951 34.139 41.703 1.00 15.93 387 THR B CA 1
ATOM 7037 C C . THR B 1 387 ? 65.852 34.679 42.807 1.00 15.28 387 THR B C 1
ATOM 7038 O O . THR B 1 387 ? 66.710 33.938 43.359 1.00 14.58 387 THR B O 1
ATOM 7042 N N . VAL B 1 388 ? 65.657 35.965 43.116 1.00 15.81 388 VAL B N 1
ATOM 7043 C CA . VAL B 1 388 ? 66.198 36.584 44.325 1.00 16.09 388 VAL B CA 1
ATOM 7044 C C . VAL B 1 388 ? 64.994 37.075 45.091 1.00 17.19 388 VAL B C 1
ATOM 7045 O O . VAL B 1 388 ? 64.171 37.818 44.545 1.00 17.35 388 VAL B O 1
ATOM 7049 N N . ARG B 1 389 ? 64.853 36.623 46.340 1.00 17.43 389 ARG B N 1
ATOM 7050 C CA . ARG B 1 389 ? 63.634 36.924 47.102 1.00 17.68 389 ARG B CA 1
ATOM 7051 C C . ARG B 1 389 ? 64.031 37.467 48.453 1.00 17.82 389 ARG B C 1
ATOM 7052 O O . ARG B 1 389 ? 65.161 37.276 48.888 1.00 16.27 389 ARG B O 1
ATOM 7060 N N . LEU B 1 390 ? 63.109 38.172 49.112 1.00 17.54 390 LEU B N 1
ATOM 7061 C CA . LEU B 1 390 ? 63.385 38.619 50.474 1.00 18.39 390 LEU B CA 1
ATOM 7062 C C . LEU B 1 390 ? 63.316 37.440 51.438 1.00 18.25 390 LEU B C 1
ATOM 7063 O O . LEU B 1 390 ? 62.432 36.592 51.336 1.00 18.38 390 LEU B O 1
ATOM 7068 N N . ARG B 1 391 ? 64.280 37.389 52.355 1.00 18.97 391 ARG B N 1
ATOM 7069 C CA . ARG B 1 391 ? 64.271 36.462 53.490 1.00 18.99 391 ARG B CA 1
ATOM 7070 C C . ARG B 1 391 ? 63.328 37.025 54.593 1.00 19.79 391 ARG B C 1
ATOM 7071 O O . ARG B 1 391 ? 62.734 36.268 55.377 1.00 19.33 391 ARG B O 1
ATOM 7079 N N . SER B 1 392 ? 63.191 38.349 54.626 1.00 19.20 392 SER B N 1
ATOM 7080 C CA . SER B 1 392 ? 62.395 39.037 55.646 1.00 20.15 392 SER B CA 1
ATOM 7081 C C . SER B 1 392 ? 62.283 40.518 55.271 1.00 19.84 392 SER B C 1
ATOM 7082 O O . SER B 1 392 ? 62.894 40.959 54.297 1.00 19.27 392 SER B O 1
ATOM 7085 N N . ARG B 1 393 ? 61.543 41.300 56.067 1.00 20.12 393 ARG B N 1
ATOM 7086 C CA . ARG B 1 393 ? 61.430 42.738 55.844 1.00 20.59 393 ARG B CA 1
ATOM 7087 C C . ARG B 1 393 ? 62.623 43.537 56.378 1.00 20.64 393 ARG B C 1
ATOM 7088 O O . ARG B 1 393 ? 62.693 44.757 56.176 1.00 21.49 393 ARG B O 1
ATOM 7096 N N . ASP B 1 394 ? 63.551 42.862 57.058 1.00 20.96 394 ASP B N 1
ATOM 7097 C CA . ASP B 1 394 ? 64.730 43.499 57.643 1.00 21.33 394 ASP B CA 1
ATOM 7098 C C . ASP B 1 394 ? 65.859 43.572 56.602 1.00 21.64 394 ASP B C 1
ATOM 7099 O O . ASP B 1 394 ? 66.358 42.545 56.136 1.00 20.69 394 ASP B O 1
ATOM 7104 N N . PHE B 1 395 ? 66.260 44.799 56.270 1.00 22.31 395 PHE B N 1
ATOM 7105 C CA . PHE B 1 395 ? 67.308 45.090 55.281 1.00 22.65 395 PHE B CA 1
ATOM 7106 C C . PHE B 1 395 ? 68.656 44.445 55.592 1.00 21.81 395 PHE B C 1
ATOM 7107 O O . PHE B 1 395 ? 69.501 44.288 54.701 1.00 21.93 395 PHE B O 1
ATOM 7115 N N . ARG B 1 396 ? 68.876 44.081 56.847 1.00 21.93 396 ARG B N 1
ATOM 7116 C CA . ARG B 1 396 ? 70.128 43.474 57.225 1.00 22.25 396 ARG B CA 1
ATOM 7117 C C . ARG B 1 396 ? 70.144 41.972 56.986 1.00 22.08 396 ARG B C 1
ATOM 7118 O O . ARG B 1 396 ? 71.184 41.347 57.154 1.00 21.78 396 ARG B O 1
ATOM 7126 N N . ASP B 1 397 ? 69.008 41.375 56.628 1.00 21.11 397 ASP B N 1
ATOM 7127 C CA . ASP B 1 397 ? 69.000 39.929 56.387 1.00 20.51 397 ASP B CA 1
ATOM 7128 C C . ASP B 1 397 ? 69.396 39.661 54.929 1.00 20.71 397 ASP B C 1
ATOM 7129 O O . ASP B 1 397 ? 68.872 40.315 54.037 1.00 20.07 397 ASP B O 1
ATOM 7134 N N . LYS B 1 398 ? 70.311 38.709 54.695 1.00 20.90 398 LYS B N 1
ATOM 7135 C CA . LYS B 1 398 ? 70.724 38.357 53.320 1.00 20.75 398 LYS B CA 1
ATOM 7136 C C . LYS B 1 398 ? 69.508 37.884 52.534 1.00 20.22 398 LYS B C 1
ATOM 7137 O O . LYS B 1 398 ? 68.652 37.224 53.102 1.00 20.38 398 LYS B O 1
ATOM 7143 N N . PRO B 1 399 ? 69.426 38.219 51.227 1.00 19.86 399 PRO B N 1
ATOM 7144 C CA . PRO B 1 399 ? 68.282 37.736 50.453 1.00 20.09 399 PRO B CA 1
ATOM 7145 C C . PRO B 1 399 ? 68.385 36.226 50.219 1.00 19.62 399 PRO B C 1
ATOM 7146 O O . PRO B 1 399 ? 69.416 35.607 50.511 1.00 20.52 399 PRO B O 1
ATOM 7150 N N . MET B 1 400 ? 67.297 35.629 49.765 1.00 19.93 400 MET B N 1
ATOM 7151 C CA . MET B 1 400 ? 67.283 34.219 49.376 1.00 20.85 400 MET B CA 1
ATOM 7152 C C . MET B 1 400 ? 67.655 34.132 47.899 1.00 18.99 400 MET B C 1
ATOM 7153 O O . MET B 1 400 ? 66.928 34.617 47.042 1.00 18.44 400 MET B O 1
ATOM 7158 N N . VAL B 1 401 ? 68.824 33.584 47.603 1.00 17.45 401 VAL B N 1
ATOM 7159 C CA . VAL B 1 401 ? 69.302 33.542 46.225 1.00 15.72 401 VAL B CA 1
ATOM 7160 C C . VAL B 1 401 ? 69.175 32.096 45.735 1.00 15.55 401 VAL B C 1
ATOM 7161 O O . VAL B 1 401 ? 69.802 31.202 46.287 1.00 14.66 401 VAL B O 1
ATOM 7165 N N . ASP B 1 402 ? 68.338 31.867 44.732 1.00 15.36 402 ASP B N 1
ATOM 7166 C CA . ASP B 1 402 ? 68.059 30.507 44.253 1.00 15.76 402 ASP B CA 1
ATOM 7167 C C . ASP B 1 402 ? 68.169 30.440 42.735 1.00 14.96 402 ASP B C 1
ATOM 7168 O O . ASP B 1 402 ? 67.196 30.675 42.038 1.00 13.91 402 ASP B O 1
ATOM 7173 N N . PRO B 1 403 ? 69.378 30.178 42.218 1.00 14.19 403 PRO B N 1
ATOM 7174 C CA . PRO B 1 403 ? 69.565 30.154 40.751 1.00 14.23 403 PRO B CA 1
ATOM 7175 C C . PRO B 1 403 ? 68.869 28.977 40.035 1.00 13.57 403 PRO B C 1
ATOM 7176 O O . PRO B 1 403 ? 68.766 29.009 38.811 1.00 13.88 403 PRO B O 1
ATOM 7180 N N . ARG B 1 404 ? 68.422 27.966 40.792 1.00 12.81 404 ARG B N 1
ATOM 7181 C CA . ARG B 1 404 ? 67.748 26.782 40.237 1.00 13.89 404 ARG B CA 1
ATOM 7182 C C . ARG B 1 404 ? 68.583 26.126 39.127 1.00 13.63 404 ARG B C 1
ATOM 7183 O O . ARG B 1 404 ? 68.091 25.811 38.014 1.00 13.70 404 ARG B O 1
ATOM 7191 N N . TYR B 1 405 ? 69.859 25.927 39.441 1.00 13.32 405 TYR B N 1
ATOM 7192 C CA . TYR B 1 405 ? 70.820 25.396 38.482 1.00 13.64 405 TYR B CA 1
ATOM 7193 C C . TYR B 1 405 ? 70.340 24.046 37.936 1.00 13.47 405 TYR B C 1
ATOM 7194 O O . TYR B 1 405 ? 69.830 23.229 38.693 1.00 14.88 405 TYR B O 1
ATOM 7203 N N . PHE B 1 406 ? 70.522 23.833 36.633 1.00 13.48 406 PHE B N 1
ATOM 7204 C CA . PHE B 1 406 ? 70.242 22.549 35.976 1.00 13.89 406 PHE B CA 1
ATOM 7205 C C . PHE B 1 406 ? 68.796 22.086 36.157 1.00 13.84 406 PHE B C 1
ATOM 7206 O O . PHE B 1 406 ? 68.521 20.888 36.329 1.00 14.30 406 PHE B O 1
ATOM 7214 N N . THR B 1 407 ? 67.871 23.033 36.092 1.00 14.15 407 THR B N 1
ATOM 7215 C CA . THR B 1 407 ? 66.447 22.684 36.230 1.00 14.90 407 THR B CA 1
ATOM 7216 C C . THR B 1 407 ? 65.697 22.885 34.928 1.00 16.05 407 THR B C 1
ATOM 7217 O O . THR B 1 407 ? 64.469 22.688 34.888 1.00 16.99 407 THR B O 1
ATOM 7221 N N . ASP B 1 408 ? 66.391 23.294 33.862 1.00 15.79 408 ASP B N 1
ATOM 7222 C CA . ASP B 1 408 ? 65.677 23.478 32.574 1.00 16.76 408 ASP B CA 1
ATOM 7223 C C . ASP B 1 408 ? 65.134 22.132 32.066 1.00 16.40 408 ASP B C 1
ATOM 7224 O O . ASP B 1 408 ? 65.825 21.139 32.122 1.00 14.61 408 ASP B O 1
ATOM 7229 N N . PRO B 1 409 ? 63.860 22.112 31.602 1.00 16.19 409 PRO B N 1
ATOM 7230 C CA . PRO B 1 409 ? 63.196 20.831 31.369 1.00 16.02 409 PRO B CA 1
ATOM 7231 C C . PRO B 1 409 ? 63.817 20.028 30.241 1.00 15.66 409 PRO B C 1
ATOM 7232 O O . PRO B 1 409 ? 63.637 18.824 30.205 1.00 15.67 409 PRO B O 1
ATOM 7236 N N . GLU B 1 410 ? 64.563 20.675 29.344 1.00 16.10 410 GLU B N 1
ATOM 7237 C CA . GLU B 1 410 ? 65.217 19.981 28.235 1.00 18.27 410 GLU B CA 1
ATOM 7238 C C . GLU B 1 410 ? 66.556 19.359 28.636 1.00 18.00 410 GLU B C 1
ATOM 7239 O O . GLU B 1 410 ? 67.189 18.688 27.808 1.00 18.63 410 GLU B O 1
ATOM 7245 N N . GLY B 1 411 ? 66.996 19.590 29.882 1.00 16.39 411 GLY B N 1
ATOM 7246 C CA . GLY B 1 411 ? 68.354 19.229 30.331 1.00 14.23 411 GLY B CA 1
ATOM 7247 C C . GLY B 1 411 ? 69.478 19.799 29.459 1.00 14.01 411 GLY B C 1
ATOM 7248 O O . GLY B 1 411 ? 70.532 19.168 29.342 1.00 14.54 411 GLY B O 1
ATOM 7249 N N . HIS B 1 412 ? 69.244 20.957 28.836 1.00 13.27 412 HIS B N 1
ATOM 7250 C CA . HIS B 1 412 ? 70.256 21.676 28.027 1.00 13.90 412 HIS B CA 1
ATOM 7251 C C . HIS B 1 412 ? 71.522 22.007 28.836 1.00 13.62 412 HIS B C 1
ATOM 7252 O O . HIS B 1 412 ? 72.641 21.761 28.381 1.00 13.34 412 HIS B O 1
ATOM 7259 N N . ASP B 1 413 ? 71.338 22.559 30.035 1.00 13.23 413 ASP B N 1
ATOM 7260 C CA . ASP B 1 413 ? 72.464 23.043 30.828 1.00 13.75 413 ASP B CA 1
ATOM 7261 C C . ASP B 1 413 ? 73.360 21.868 31.206 1.00 13.11 413 ASP B C 1
ATOM 7262 O O . ASP B 1 413 ? 74.593 21.943 31.075 1.00 13.54 413 ASP B O 1
ATOM 7267 N N . MET B 1 414 ? 72.747 20.784 31.652 1.00 12.61 414 MET B N 1
ATOM 7268 C CA . MET B 1 414 ? 73.484 19.570 31.978 1.00 14.17 414 MET B CA 1
ATOM 7269 C C . MET B 1 414 ? 74.162 18.943 30.730 1.00 13.67 414 MET B C 1
ATOM 7270 O O . MET B 1 414 ? 75.330 18.534 30.793 1.00 13.71 414 MET B O 1
ATOM 7275 N N . ARG B 1 415 ? 73.436 18.889 29.612 1.00 13.46 415 ARG B N 1
ATOM 7276 C CA . ARG B 1 415 ? 73.980 18.375 28.348 1.00 14.23 415 ARG B CA 1
ATOM 7277 C C . ARG B 1 415 ? 75.227 19.146 27.938 1.00 13.74 415 ARG B C 1
ATOM 7278 O O . ARG B 1 415 ? 76.243 18.527 27.597 1.00 13.94 415 ARG B O 1
ATOM 7286 N N . VAL B 1 416 ? 75.160 20.488 27.960 1.00 12.90 416 VAL B N 1
ATOM 7287 C CA . VAL B 1 416 ? 76.314 21.298 27.585 1.00 12.89 416 VAL B CA 1
ATOM 7288 C C . VAL B 1 416 ? 77.481 21.094 28.563 1.00 12.64 416 VAL B C 1
ATOM 7289 O O . VAL B 1 416 ? 78.626 20.928 28.138 1.00 12.45 416 VAL B O 1
ATOM 7293 N N . MET B 1 417 ? 77.182 21.056 29.856 1.00 11.96 417 MET B N 1
ATOM 7294 C CA . MET B 1 417 ? 78.198 20.808 30.869 1.00 12.73 417 MET B CA 1
ATOM 7295 C C . MET B 1 417 ? 78.880 19.429 30.718 1.00 12.45 417 MET B C 1
ATOM 7296 O O . MET B 1 417 ? 80.115 19.344 30.817 1.00 11.95 417 MET B O 1
ATOM 7301 N N . VAL B 1 418 ? 78.096 18.369 30.476 1.00 12.51 418 VAL B N 1
ATOM 7302 C CA . VAL B 1 418 ? 78.670 17.029 30.245 1.00 13.20 418 VAL B CA 1
ATOM 7303 C C . VAL B 1 418 ? 79.623 17.083 29.008 1.00 13.69 418 VAL B C 1
ATOM 7304 O O . VAL B 1 418 ? 80.766 16.566 29.055 1.00 13.01 418 VAL B O 1
ATOM 7308 N N . ALA B 1 419 ? 79.151 17.731 27.933 1.00 13.78 419 ALA B N 1
ATOM 7309 C CA . ALA B 1 419 ? 79.960 17.920 26.717 1.00 13.62 419 ALA B CA 1
ATOM 7310 C C . ALA B 1 419 ? 81.240 18.725 27.028 1.00 13.70 419 ALA B C 1
ATOM 7311 O O . ALA B 1 419 ? 82.289 18.437 26.476 1.00 12.86 419 ALA B O 1
ATOM 7313 N N . GLY B 1 420 ? 81.126 19.716 27.915 1.00 14.13 420 GLY B N 1
ATOM 7314 C CA . GLY B 1 420 ? 82.262 20.516 28.397 1.00 14.20 420 GLY B CA 1
ATOM 7315 C C . GLY B 1 420 ? 83.327 19.706 29.127 1.00 13.46 420 GLY B C 1
ATOM 7316 O O . GLY B 1 420 ? 84.540 19.902 28.902 1.00 13.68 420 GLY B O 1
ATOM 7317 N N . ILE B 1 421 ? 82.899 18.807 30.010 1.00 13.67 421 ILE B N 1
ATOM 7318 C CA . ILE B 1 421 ? 83.833 17.924 30.734 1.00 14.50 421 ILE B CA 1
ATOM 7319 C C . ILE B 1 421 ? 84.554 17.014 29.724 1.00 14.76 421 ILE B C 1
ATOM 7320 O O . ILE B 1 421 ? 85.784 16.909 29.744 1.00 12.67 421 ILE B O 1
ATOM 7325 N N . ARG B 1 422 ? 83.776 16.408 28.824 1.00 14.32 422 ARG B N 1
ATOM 7326 C CA . ARG B 1 422 ? 84.344 15.574 27.739 1.00 15.50 422 ARG B CA 1
ATOM 7327 C C . ARG B 1 422 ? 85.310 16.344 26.844 1.00 14.94 422 ARG B C 1
ATOM 7328 O O . ARG B 1 422 ? 86.372 15.817 26.464 1.00 15.16 422 ARG B O 1
ATOM 7336 N N . LYS B 1 423 ? 84.969 17.591 26.508 1.00 15.27 423 LYS B N 1
ATOM 7337 C CA . LYS B 1 423 ? 85.850 18.383 25.644 1.00 14.62 423 LYS B CA 1
ATOM 7338 C C . LYS B 1 423 ? 87.128 18.774 26.382 1.00 15.10 423 LYS B C 1
ATOM 7339 O O . LYS B 1 423 ? 88.199 18.751 25.803 1.00 13.66 423 LYS B O 1
ATOM 7345 N N . ALA B 1 424 ? 87.006 19.140 27.660 1.00 14.53 424 ALA B N 1
ATOM 7346 C CA . ALA B 1 424 ? 88.163 19.523 28.472 1.00 15.22 424 ALA B CA 1
ATOM 7347 C C . ALA B 1 424 ? 89.125 18.323 28.505 1.00 15.57 424 ALA B C 1
ATOM 7348 O O . ALA B 1 424 ? 90.341 18.473 28.332 1.00 16.18 424 ALA B O 1
ATOM 7350 N N . ARG B 1 425 ? 88.578 17.126 28.718 1.00 16.10 425 ARG B N 1
ATOM 7351 C CA . ARG B 1 425 ? 89.394 15.905 28.662 1.00 16.83 425 ARG B CA 1
ATOM 7352 C C . ARG B 1 425 ? 90.078 15.687 27.307 1.00 17.88 425 ARG B C 1
ATOM 7353 O O . ARG B 1 425 ? 91.280 15.379 27.253 1.00 18.54 425 ARG B O 1
ATOM 7361 N N . GLU B 1 426 ? 89.319 15.819 26.219 1.00 17.75 426 GLU B N 1
ATOM 7362 C CA . GLU B 1 426 ? 89.875 15.712 24.857 1.00 18.71 426 GLU B CA 1
ATOM 7363 C C . GLU B 1 426 ? 91.066 16.660 24.614 1.00 17.88 426 GLU B C 1
ATOM 7364 O O . GLU B 1 426 ? 92.098 16.246 24.039 1.00 17.02 426 GLU B O 1
ATOM 7370 N N . ILE B 1 427 ? 90.922 17.917 25.029 1.00 15.43 427 ILE B N 1
ATOM 7371 C CA . ILE B 1 427 ? 91.946 18.914 24.824 1.00 16.02 427 ILE B CA 1
ATOM 7372 C C . ILE B 1 427 ? 93.176 18.542 25.661 1.00 16.68 427 ILE B C 1
ATOM 7373 O O . ILE B 1 427 ? 94.315 18.532 25.150 1.00 16.00 427 ILE B O 1
ATOM 7378 N N . ALA B 1 428 ? 92.944 18.200 26.934 1.00 16.58 428 ALA B N 1
ATOM 7379 C CA . ALA B 1 428 ? 94.064 17.872 27.859 1.00 17.08 428 ALA B CA 1
ATOM 7380 C C . ALA B 1 428 ? 94.833 16.597 27.429 1.00 17.38 428 ALA B C 1
ATOM 7381 O O . ALA B 1 428 ? 95.985 16.376 27.837 1.00 17.18 428 ALA B O 1
ATOM 7383 N N . ALA B 1 429 ? 94.185 15.782 26.602 1.00 17.24 429 ALA B N 1
ATOM 7384 C CA . ALA B 1 429 ? 94.757 14.524 26.121 1.00 17.05 429 ALA B CA 1
ATOM 7385 C C . ALA B 1 429 ? 95.510 14.660 24.800 1.00 17.62 429 ALA B C 1
ATOM 7386 O O . ALA B 1 429 ? 96.109 13.695 24.360 1.00 17.69 429 ALA B O 1
ATOM 7388 N N . GLN B 1 430 ? 95.483 15.834 24.164 1.00 17.10 430 GLN B N 1
ATOM 7389 C CA . GLN B 1 430 ? 96.163 16.001 22.858 1.00 18.67 430 GLN B CA 1
ATOM 7390 C C . GLN B 1 430 ? 97.696 15.903 22.995 1.00 18.98 430 GLN B C 1
ATOM 7391 O O . GLN B 1 430 ? 98.214 16.173 24.061 1.00 19.12 430 GLN B O 1
ATOM 7397 N N . PRO B 1 431 ? 98.415 15.490 21.922 1.00 20.58 431 PRO B N 1
ATOM 7398 C CA . PRO B 1 431 ? 99.901 15.418 21.967 1.00 19.78 431 PRO B CA 1
ATOM 7399 C C . PRO B 1 431 ? 100.608 16.646 22.529 1.00 19.24 431 PRO B C 1
ATOM 7400 O O . PRO B 1 431 ? 101.555 16.491 23.312 1.00 20.03 431 PRO B O 1
ATOM 7404 N N . ALA B 1 432 ? 100.181 17.854 22.143 1.00 18.76 432 ALA B N 1
ATOM 7405 C CA . ALA B 1 432 ? 100.774 19.101 22.666 1.00 17.56 432 ALA B CA 1
ATOM 7406 C C . ALA B 1 432 ? 100.718 19.225 24.198 1.00 17.97 432 ALA B C 1
ATOM 7407 O O . ALA B 1 432 ? 101.460 20.002 24.792 1.00 18.37 432 ALA B O 1
ATOM 7409 N N . MET B 1 433 ? 99.867 18.449 24.850 1.00 17.71 433 MET B N 1
ATOM 7410 C CA . MET B 1 433 ? 99.812 18.518 26.307 1.00 17.58 433 MET B CA 1
ATOM 7411 C C . MET B 1 433 ? 100.457 17.320 26.993 1.00 17.74 433 MET B C 1
ATOM 7412 O O . MET B 1 433 ? 100.349 17.174 28.207 1.00 16.78 433 MET B O 1
ATOM 7417 N N . ALA B 1 434 ? 101.105 16.456 26.214 1.00 18.22 434 ALA B N 1
ATOM 7418 C CA . ALA B 1 434 ? 101.566 15.159 26.736 1.00 18.12 434 ALA B CA 1
ATOM 7419 C C . ALA B 1 434 ? 102.611 15.306 27.876 1.00 18.49 434 ALA B C 1
ATOM 7420 O O . ALA B 1 434 ? 102.724 14.432 28.761 1.00 19.21 434 ALA B O 1
ATOM 7422 N N . GLU B 1 435 ? 103.343 16.413 27.870 1.00 18.88 435 GLU B N 1
ATOM 7423 C CA . GLU B 1 435 ? 104.377 16.645 28.909 1.00 19.74 435 GLU B CA 1
ATOM 7424 C C . GLU B 1 435 ? 103.796 17.374 30.131 1.00 19.37 435 GLU B C 1
ATOM 7425 O O . GLU B 1 435 ? 104.541 17.699 31.060 1.00 19.36 435 GLU B O 1
ATOM 7431 N N . TRP B 1 436 ? 102.492 17.655 30.110 1.00 17.66 436 TRP B N 1
ATOM 7432 C CA . TRP B 1 436 ? 101.868 18.455 31.160 1.00 18.04 436 TRP B CA 1
ATOM 7433 C C . TRP B 1 436 ? 100.750 17.744 31.906 1.00 18.20 436 TRP B C 1
ATOM 7434 O O . TRP B 1 436 ? 100.713 17.786 33.146 1.00 18.40 436 TRP B O 1
ATOM 7445 N N . THR B 1 437 ? 99.814 17.148 31.159 1.00 17.43 437 THR B N 1
ATOM 7446 C CA . THR B 1 437 ? 98.657 16.472 31.749 1.00 18.18 437 THR B CA 1
ATOM 7447 C C . THR B 1 437 ? 99.011 15.187 32.493 1.00 18.78 437 THR B C 1
ATOM 7448 O O . THR B 1 437 ? 99.349 14.156 31.886 1.00 19.00 437 THR B O 1
ATOM 7452 N N . GLY B 1 438 ? 98.905 15.233 33.815 1.00 19.06 438 GLY B N 1
ATOM 7453 C CA . GLY B 1 438 ? 99.064 14.012 34.603 1.00 18.73 438 GLY B CA 1
ATOM 7454 C C . GLY B 1 438 ? 97.712 13.447 34.978 1.00 19.09 438 GLY B C 1
ATOM 7455 O O . GLY B 1 438 ? 96.746 13.592 34.226 1.00 18.70 438 GLY B O 1
ATOM 7456 N N . ARG B 1 439 ? 97.655 12.802 36.149 1.00 18.05 439 ARG B N 1
ATOM 7457 C CA . ARG B 1 439 ? 96.459 12.107 36.602 1.00 19.08 439 ARG B CA 1
ATOM 7458 C C . ARG B 1 439 ? 95.264 13.084 36.665 1.00 17.85 439 ARG B C 1
ATOM 7459 O O . ARG B 1 439 ? 95.399 14.212 37.170 1.00 17.11 439 ARG B O 1
ATOM 7467 N N . GLU B 1 440 ? 94.116 12.665 36.147 1.00 17.41 440 GLU B N 1
ATOM 7468 C CA . GLU B 1 440 ? 92.878 13.429 36.372 1.00 16.79 440 GLU B CA 1
ATOM 7469 C C . GLU B 1 440 ? 92.382 13.230 37.810 1.00 16.19 440 GLU B C 1
ATOM 7470 O O . GLU B 1 440 ? 92.016 12.110 38.220 1.00 15.82 440 GLU B O 1
ATOM 7476 N N . LEU B 1 441 ? 92.359 14.323 38.571 1.00 16.64 441 LEU B N 1
ATOM 7477 C CA . LEU B 1 441 ? 91.948 14.288 39.993 1.00 16.47 441 LEU B CA 1
ATOM 7478 C C . LEU B 1 441 ? 90.432 14.287 40.165 1.00 15.88 441 LEU B C 1
ATOM 7479 O O . LEU B 1 441 ? 89.900 13.549 40.978 1.00 15.54 441 LEU B O 1
ATOM 7484 N N . SER B 1 442 ? 89.739 15.111 39.382 1.00 15.85 442 SER B N 1
ATOM 7485 C CA . SER B 1 442 ? 88.281 15.123 39.438 1.00 16.21 442 SER B CA 1
ATOM 7486 C C . SER B 1 442 ? 87.786 15.479 38.044 1.00 16.11 442 SER B C 1
ATOM 7487 O O . SER B 1 442 ? 88.366 16.359 37.392 1.00 15.59 442 SER B O 1
ATOM 7490 N N . PRO B 1 443 ? 86.705 14.813 37.590 1.00 16.78 443 PRO B N 1
ATOM 7491 C CA . PRO B 1 443 ? 85.992 13.750 38.286 1.00 16.66 443 PRO B CA 1
ATOM 7492 C C . PRO B 1 443 ? 86.796 12.446 38.394 1.00 18.06 443 PRO B C 1
ATOM 7493 O O . PRO B 1 443 ? 86.427 11.573 39.164 1.00 17.87 443 PRO B O 1
ATOM 7497 N N . GLY B 1 444 ? 87.886 12.309 37.643 1.00 18.81 444 GLY B N 1
ATOM 7498 C CA . GLY B 1 444 ? 88.630 11.023 37.617 1.00 19.62 444 GLY B CA 1
ATOM 7499 C C . GLY B 1 444 ? 88.119 10.179 36.476 1.00 21.08 444 GLY B C 1
ATOM 7500 O O . GLY B 1 444 ? 86.930 10.250 36.117 1.00 21.25 444 GLY B O 1
ATOM 7501 N N . VAL B 1 445 ? 89.009 9.389 35.883 1.00 22.36 445 VAL B N 1
ATOM 7502 C CA . VAL B 1 445 ? 88.687 8.674 34.638 1.00 23.38 445 VAL B CA 1
ATOM 7503 C C . VAL B 1 445 ? 87.684 7.557 34.818 1.00 23.89 445 VAL B C 1
ATOM 7504 O O . VAL B 1 445 ? 87.106 7.102 33.841 1.00 23.50 445 VAL B O 1
ATOM 7508 N N . GLU B 1 446 ? 87.469 7.127 36.058 1.00 24.58 446 GLU B N 1
ATOM 7509 C CA . GLU B 1 446 ? 86.407 6.164 36.341 1.00 25.81 446 GLU B CA 1
ATOM 7510 C C . GLU B 1 446 ? 84.983 6.705 36.035 1.00 24.53 446 GLU B C 1
ATOM 7511 O O . GLU B 1 446 ? 84.045 5.916 35.818 1.00 24.96 446 GLU B O 1
ATOM 7517 N N . ALA B 1 447 ? 84.819 8.026 36.027 1.00 21.97 447 ALA B N 1
ATOM 7518 C CA . ALA B 1 447 ? 83.539 8.655 35.687 1.00 21.27 447 ALA B CA 1
ATOM 7519 C C . ALA B 1 447 ? 83.466 8.829 34.164 1.00 21.00 447 ALA B C 1
ATOM 7520 O O . ALA B 1 447 ? 84.204 9.635 33.618 1.00 21.12 447 ALA B O 1
ATOM 7522 N N . GLN B 1 448 ? 82.581 8.088 33.492 1.00 20.67 448 GLN B N 1
ATOM 7523 C CA . GLN B 1 448 ? 82.578 8.028 32.022 1.00 21.18 448 GLN B CA 1
ATOM 7524 C C . GLN B 1 448 ? 81.192 8.182 31.387 1.00 20.78 448 GLN B C 1
ATOM 7525 O O . GLN B 1 448 ? 81.063 8.806 30.338 1.00 21.06 448 GLN B O 1
ATOM 7531 N N . THR B 1 449 ? 80.184 7.558 31.983 1.00 20.20 449 THR B N 1
ATOM 7532 C CA . THR B 1 449 ? 78.820 7.629 31.458 1.00 20.59 449 THR B CA 1
ATOM 7533 C C . THR B 1 449 ? 78.208 9.021 31.679 1.00 21.02 449 THR B C 1
ATOM 7534 O O . THR B 1 449 ? 78.660 9.759 32.558 1.00 21.16 449 THR B O 1
ATOM 7538 N N . ASP B 1 450 ? 77.188 9.378 30.889 1.00 21.68 450 ASP B N 1
ATOM 7539 C CA . ASP B 1 450 ? 76.442 10.614 31.126 1.00 22.51 450 ASP B CA 1
ATOM 7540 C C . ASP B 1 450 ? 76.024 10.672 32.597 1.00 22.56 450 ASP B C 1
ATOM 7541 O O . ASP B 1 450 ? 76.188 11.713 33.248 1.00 21.50 450 ASP B O 1
ATOM 7546 N N . GLU B 1 451 ? 75.496 9.555 33.120 1.00 22.21 451 GLU B N 1
ATOM 7547 C CA . GLU B 1 451 ? 74.968 9.526 34.482 1.00 23.96 451 GLU B CA 1
ATOM 7548 C C . GLU B 1 451 ? 76.065 9.840 35.511 1.00 22.02 451 GLU B C 1
ATOM 7549 O O . GLU B 1 451 ? 75.842 10.613 36.447 1.00 21.69 451 GLU B O 1
ATOM 7555 N N . GLU B 1 452 ? 77.239 9.239 35.324 1.00 20.22 452 GLU B N 1
ATOM 7556 C CA . GLU B 1 452 ? 78.373 9.464 36.240 1.00 19.24 452 GLU B CA 1
ATOM 7557 C C . GLU B 1 452 ? 78.811 10.909 36.186 1.00 17.65 452 GLU B C 1
ATOM 7558 O O . GLU B 1 452 ? 79.068 11.498 37.216 1.00 16.66 452 GLU B O 1
ATOM 7564 N N . LEU B 1 453 ? 78.894 11.484 34.985 1.00 15.65 453 LEU B N 1
ATOM 7565 C CA . LEU B 1 453 ? 79.296 12.881 34.859 1.00 15.82 453 LEU B CA 1
ATOM 7566 C C . LEU B 1 453 ? 78.247 13.844 35.418 1.00 15.84 453 LEU B C 1
ATOM 7567 O O . LEU B 1 453 ? 78.592 14.819 36.082 1.00 14.95 453 LEU B O 1
ATOM 7572 N N . GLN B 1 454 ? 76.964 13.552 35.172 1.00 15.32 454 GLN B N 1
ATOM 7573 C CA . GLN B 1 454 ? 75.862 14.367 35.687 1.00 15.07 454 GLN B CA 1
ATOM 7574 C C . GLN B 1 454 ? 75.871 14.410 37.225 1.00 15.08 454 GLN B C 1
ATOM 7575 O O . GLN B 1 454 ? 75.712 15.471 37.839 1.00 15.08 454 GLN B O 1
ATOM 7581 N N . ASP B 1 455 ? 76.034 13.243 37.836 1.00 15.31 455 ASP B N 1
ATOM 7582 C CA . ASP B 1 455 ? 76.119 13.142 39.293 1.00 16.09 455 ASP B CA 1
ATOM 7583 C C . ASP B 1 455 ? 77.284 14.003 39.824 1.00 15.22 455 ASP B C 1
ATOM 7584 O O . ASP B 1 455 ? 77.125 14.663 40.840 1.00 14.39 455 ASP B O 1
ATOM 7589 N N . TYR B 1 456 ? 78.436 13.950 39.137 1.00 14.50 456 TYR B N 1
ATOM 7590 C CA . TYR B 1 456 ? 79.605 14.757 39.493 1.00 13.92 456 TYR B CA 1
ATOM 7591 C C . TYR B 1 456 ? 79.286 16.246 39.423 1.00 13.44 456 TYR B C 1
ATOM 7592 O O . TYR B 1 456 ? 79.590 17.004 40.367 1.00 13.16 456 TYR B O 1
ATOM 7601 N N . ILE B 1 457 ? 78.681 16.665 38.318 1.00 12.73 457 ILE B N 1
ATOM 7602 C CA . ILE B 1 457 ? 78.354 18.100 38.101 1.00 13.40 457 ILE B CA 1
ATOM 7603 C C . ILE B 1 457 ? 77.398 18.584 39.196 1.00 14.39 457 ILE B C 1
ATOM 7604 O O . ILE B 1 457 ? 77.570 19.669 39.725 1.00 13.84 457 ILE B O 1
ATOM 7609 N N . ARG B 1 458 ? 76.394 17.764 39.517 1.00 15.44 458 ARG B N 1
ATOM 7610 C CA . ARG B 1 458 ? 75.363 18.138 40.512 1.00 18.23 458 ARG B CA 1
ATOM 7611 C C . ARG B 1 458 ? 76.008 18.437 41.862 1.00 17.79 458 ARG B C 1
ATOM 7612 O O . ARG B 1 458 ? 75.614 19.391 42.557 1.00 17.27 458 ARG B O 1
ATOM 7620 N N . LYS B 1 459 ? 76.983 17.598 42.224 1.00 16.70 459 LYS B N 1
ATOM 7621 C CA . LYS B 1 459 ? 77.718 17.714 43.485 1.00 18.31 459 LYS B CA 1
ATOM 7622 C C . LYS B 1 459 ? 78.750 18.842 43.535 1.00 16.70 459 LYS B C 1
ATOM 7623 O O . LYS B 1 459 ? 78.927 19.461 44.582 1.00 17.54 459 LYS B O 1
ATOM 7629 N N . THR B 1 460 ? 79.453 19.074 42.428 1.00 16.01 460 THR B N 1
ATOM 7630 C CA . THR B 1 460 ? 80.673 19.843 42.457 1.00 14.67 460 THR B CA 1
ATOM 7631 C C . THR B 1 460 ? 80.702 21.109 41.597 1.00 14.31 460 THR B C 1
ATOM 7632 O O . THR B 1 460 ? 81.754 21.761 41.521 1.00 12.85 460 THR B O 1
ATOM 7636 N N . HIS B 1 461 ? 79.598 21.458 40.940 1.00 13.14 461 HIS B N 1
ATOM 7637 C CA . HIS B 1 461 ? 79.631 22.618 40.061 1.00 13.97 461 HIS B CA 1
ATOM 7638 C C . HIS B 1 461 ? 79.791 23.891 40.901 1.00 14.60 461 HIS B C 1
ATOM 7639 O O . HIS B 1 461 ? 79.460 23.911 42.094 1.00 14.57 461 HIS B O 1
ATOM 7646 N N . ASN B 1 462 ? 80.254 24.944 40.253 1.00 14.32 462 ASN B N 1
ATOM 7647 C CA . ASN B 1 462 ? 80.330 26.270 40.847 1.00 15.08 462 ASN B CA 1
ATOM 7648 C C . ASN B 1 462 ? 79.649 27.245 39.881 1.00 15.16 462 ASN B C 1
ATOM 7649 O O . ASN B 1 462 ? 78.689 26.887 39.188 1.00 15.15 462 ASN B O 1
ATOM 7654 N N . THR B 1 463 ? 80.159 28.462 39.838 1.00 15.08 463 THR B N 1
ATOM 7655 C CA . THR B 1 463 ? 79.639 29.532 38.993 1.00 15.81 463 THR B CA 1
ATOM 7656 C C . THR B 1 463 ? 80.846 30.278 38.495 1.00 15.40 463 THR B C 1
ATOM 7657 O O . THR B 1 463 ? 81.907 30.249 39.147 1.00 14.87 463 THR B O 1
ATOM 7661 N N . VAL B 1 464 ? 80.711 30.952 37.354 1.00 14.70 464 VAL B N 1
ATOM 7662 C CA . VAL B 1 464 ? 81.759 31.876 36.914 1.00 15.51 464 VAL B CA 1
ATOM 7663 C C . VAL B 1 464 ? 81.595 33.199 37.675 1.00 15.97 464 VAL B C 1
ATOM 7664 O O . VAL B 1 464 ? 82.401 34.123 37.489 1.00 16.40 464 VAL B O 1
ATOM 7668 N N . TYR B 1 465 ? 80.568 33.264 38.546 1.00 15.53 465 TYR B N 1
ATOM 7669 C CA . TYR B 1 465 ? 80.233 34.460 39.332 1.00 15.27 465 TYR B CA 1
ATOM 7670 C C . TYR B 1 465 ? 79.564 35.549 38.477 1.00 14.76 465 TYR B C 1
ATOM 7671 O O . TYR B 1 465 ? 79.890 36.736 38.565 1.00 14.46 465 TYR B O 1
ATOM 7680 N N . HIS B 1 466 ? 78.620 35.136 37.630 1.00 13.00 466 HIS B N 1
ATOM 7681 C CA . HIS B 1 466 ? 77.967 36.063 36.720 1.00 12.58 466 HIS B CA 1
ATOM 7682 C C . HIS B 1 466 ? 76.438 36.173 36.907 1.00 12.86 466 HIS B C 1
ATOM 7683 O O . HIS B 1 466 ? 75.711 36.066 35.926 1.00 12.98 466 HIS B O 1
ATOM 7690 N N . PRO B 1 467 ? 75.943 36.425 38.144 1.00 13.37 467 PRO B N 1
ATOM 7691 C CA . PRO B 1 467 ? 74.479 36.615 38.217 1.00 14.22 467 PRO B CA 1
ATOM 7692 C C . PRO B 1 467 ? 73.995 37.894 37.506 1.00 14.39 467 PRO B C 1
ATOM 7693 O O . PRO B 1 467 ? 74.614 38.954 37.663 1.00 16.12 467 PRO B O 1
ATOM 7697 N N . VAL B 1 468 ? 72.928 37.780 36.694 1.00 13.84 468 VAL B N 1
ATOM 7698 C CA . VAL B 1 468 ? 72.340 38.923 35.961 1.00 13.38 468 VAL B CA 1
ATOM 7699 C C . VAL B 1 468 ? 70.802 38.750 35.837 1.00 13.11 468 VAL B C 1
ATOM 7700 O O . VAL B 1 468 ? 70.278 37.636 36.060 1.00 13.10 468 VAL B O 1
ATOM 7704 N N . GLY B 1 469 ? 70.103 39.811 35.438 1.00 11.65 469 GLY B N 1
ATOM 7705 C CA . GLY B 1 469 ? 68.781 39.643 34.815 1.00 12.52 469 GLY B CA 1
ATOM 7706 C C . GLY B 1 469 ? 67.609 39.749 35.774 1.00 13.37 469 GLY B C 1
ATOM 7707 O O . GLY B 1 469 ? 66.458 39.564 35.364 1.00 14.42 469 GLY B O 1
ATOM 7708 N N . THR B 1 470 ? 67.886 40.082 37.032 1.00 13.82 470 THR B N 1
ATOM 7709 C CA . THR B 1 470 ? 66.844 40.068 38.065 1.00 15.25 470 THR B CA 1
ATOM 7710 C C . THR B 1 470 ? 65.910 41.301 38.050 1.00 16.21 470 THR B C 1
ATOM 7711 O O . THR B 1 470 ? 64.891 41.306 38.740 1.00 16.60 470 THR B O 1
ATOM 7715 N N . VAL B 1 471 ? 66.280 42.354 37.320 1.00 16.00 471 VAL B N 1
ATOM 7716 C CA . VAL B 1 471 ? 65.393 43.528 37.180 1.00 16.72 471 VAL B CA 1
ATOM 7717 C C . VAL B 1 471 ? 65.472 43.955 35.723 1.00 17.12 471 VAL B C 1
ATOM 7718 O O . VAL B 1 471 ? 66.051 45.002 35.399 1.00 17.46 471 VAL B O 1
ATOM 7722 N N . ARG B 1 472 ? 64.900 43.138 34.836 1.00 16.51 472 ARG B N 1
ATOM 7723 C CA . ARG B 1 472 ? 65.259 43.267 33.415 1.00 17.23 472 ARG B CA 1
ATOM 7724 C C . ARG B 1 472 ? 64.602 44.465 32.736 1.00 17.70 472 ARG B C 1
ATOM 7725 O O . ARG B 1 472 ? 63.480 44.888 33.092 1.00 17.81 472 ARG B O 1
ATOM 7733 N N . MET B 1 473 ? 65.302 45.011 31.752 1.00 18.65 473 MET B N 1
ATOM 7734 C CA . MET B 1 473 ? 64.682 45.939 30.807 1.00 20.82 473 MET B CA 1
ATOM 7735 C C . MET B 1 473 ? 63.821 45.139 29.822 1.00 20.75 473 MET B C 1
ATOM 7736 O O . MET B 1 473 ? 64.050 43.933 29.604 1.00 20.65 473 MET B O 1
ATOM 7741 N N . GLY B 1 474 ? 62.811 45.784 29.241 1.00 21.39 474 GLY B N 1
ATOM 7742 C CA . GLY B 1 474 ? 61.998 45.161 28.208 1.00 21.64 474 GLY B CA 1
ATOM 7743 C C . GLY B 1 474 ? 60.993 46.139 27.632 1.00 22.36 474 GLY B C 1
ATOM 7744 O O . GLY B 1 474 ? 61.125 47.346 27.823 1.00 22.03 474 GLY B O 1
ATOM 7745 N N . ALA B 1 475 ? 59.999 45.603 26.928 1.00 23.12 475 ALA B N 1
ATOM 7746 C CA . ALA B 1 475 ? 58.948 46.409 26.303 1.00 24.56 475 ALA B CA 1
ATOM 7747 C C . ALA B 1 475 ? 58.175 47.173 27.383 1.00 25.38 475 ALA B C 1
ATOM 7748 O O . ALA B 1 475 ? 57.873 46.626 28.446 1.00 25.39 475 ALA B O 1
ATOM 7750 N N . VAL B 1 476 ? 57.873 48.439 27.114 1.00 26.74 476 VAL B N 1
ATOM 7751 C CA . VAL B 1 476 ? 56.974 49.250 27.977 1.00 28.30 476 VAL B CA 1
ATOM 7752 C C . VAL B 1 476 ? 55.734 48.456 28.403 1.00 28.52 476 VAL B C 1
ATOM 7753 O O . VAL B 1 476 ? 55.317 48.506 29.576 1.00 28.91 476 VAL B O 1
ATOM 7757 N N . GLU B 1 477 ? 55.171 47.697 27.467 1.00 28.78 477 GLU B N 1
ATOM 7758 C CA . GLU B 1 477 ? 53.942 46.938 27.736 1.00 29.90 477 GLU B CA 1
ATOM 7759 C C . GLU B 1 477 ? 54.153 45.538 28.351 1.00 29.35 477 GLU B C 1
ATOM 7760 O O . GLU B 1 477 ? 53.184 44.823 28.610 1.00 29.30 477 GLU B O 1
ATOM 7766 N N . ASP B 1 478 ? 55.405 45.144 28.585 1.00 28.16 478 ASP B N 1
ATOM 7767 C CA . ASP B 1 478 ? 55.691 43.821 29.162 1.00 27.36 478 ASP B CA 1
ATOM 7768 C C . ASP B 1 478 ? 55.729 43.917 30.696 1.00 27.16 478 ASP B C 1
ATOM 7769 O O . ASP B 1 478 ? 56.694 44.428 31.272 1.00 26.35 478 ASP B O 1
ATOM 7774 N N . GLU B 1 479 ? 54.676 43.435 31.351 1.00 27.37 479 GLU B N 1
ATOM 7775 C CA . GLU B 1 479 ? 54.541 43.586 32.804 1.00 29.02 479 GLU B CA 1
ATOM 7776 C C . GLU B 1 479 ? 55.660 42.879 33.583 1.00 27.08 479 GLU B C 1
ATOM 7777 O O . GLU B 1 479 ? 55.960 43.286 34.698 1.00 26.63 479 GLU B O 1
ATOM 7783 N N . MET B 1 480 ? 56.255 41.838 32.982 1.00 25.30 480 MET B N 1
ATOM 7784 C CA . MET B 1 480 ? 57.330 41.059 33.612 1.00 23.76 480 MET B CA 1
ATOM 7785 C C . MET B 1 480 ? 58.717 41.702 33.487 1.00 22.56 480 MET B C 1
ATOM 7786 O O . MET B 1 480 ? 59.700 41.184 34.004 1.00 21.09 480 MET B O 1
ATOM 7791 N N . SER B 1 481 ? 58.790 42.832 32.796 1.00 21.21 481 SER B N 1
ATOM 7792 C CA . SER B 1 481 ? 60.024 43.587 32.735 1.00 21.03 481 SER B CA 1
ATOM 7793 C C . SER B 1 481 ? 59.864 44.792 33.636 1.00 20.69 481 SER B C 1
ATOM 7794 O O . SER B 1 481 ? 59.069 45.680 33.314 1.00 21.21 481 SER B O 1
ATOM 7797 N N . PRO B 1 482 ? 60.581 44.830 34.773 1.00 20.33 482 PRO B N 1
ATOM 7798 C CA . PRO B 1 482 ? 60.450 46.002 35.661 1.00 20.47 482 PRO B CA 1
ATOM 7799 C C . PRO B 1 482 ? 60.911 47.352 35.105 1.00 20.61 482 PRO B C 1
ATOM 7800 O O . PRO B 1 482 ? 60.448 48.383 35.581 1.00 21.63 482 PRO B O 1
ATOM 7804 N N . LEU B 1 483 ? 61.853 47.344 34.158 1.00 20.25 483 LEU B N 1
ATOM 7805 C CA . LEU B 1 483 ? 62.399 48.573 33.559 1.00 20.11 483 LEU B CA 1
ATOM 7806 C C . LEU B 1 483 ? 61.963 48.745 32.119 1.00 20.06 483 LEU B C 1
ATOM 7807 O O . LEU B 1 483 ? 61.802 47.769 31.387 1.00 20.07 483 LEU B O 1
ATOM 7812 N N . ASP B 1 484 ? 61.764 49.994 31.708 1.00 19.98 484 ASP B N 1
ATOM 7813 C CA . ASP B 1 484 ? 61.551 50.275 30.292 1.00 20.71 484 ASP B CA 1
ATOM 7814 C C . ASP B 1 484 ? 62.907 50.354 29.561 1.00 20.00 484 ASP B C 1
ATOM 7815 O O . ASP B 1 484 ? 63.982 50.189 30.178 1.00 19.72 484 ASP B O 1
ATOM 7820 N N . PRO B 1 485 ? 62.874 50.587 28.236 1.00 21.66 485 PRO B N 1
ATOM 7821 C CA . PRO B 1 485 ? 64.152 50.613 27.496 1.00 21.64 485 PRO B CA 1
ATOM 7822 C C . PRO B 1 485 ? 65.094 51.769 27.858 1.00 22.64 485 PRO B C 1
ATOM 7823 O O . PRO B 1 485 ? 66.271 51.764 27.422 1.00 23.67 485 PRO B O 1
ATOM 7827 N N . GLU B 1 486 ? 64.617 52.766 28.608 1.00 22.25 486 GLU B N 1
ATOM 7828 C CA . GLU B 1 486 ? 65.524 53.803 29.122 1.00 23.09 486 GLU B CA 1
ATOM 7829 C C . GLU B 1 486 ? 65.958 53.554 30.567 1.00 21.86 486 GLU B C 1
ATOM 7830 O O . GLU B 1 486 ? 66.410 54.474 31.243 1.00 21.00 486 GLU B O 1
ATOM 7836 N N . LEU B 1 487 ? 65.843 52.301 31.016 1.00 21.17 487 LEU B N 1
ATOM 7837 C CA . LEU B 1 487 ? 66.287 51.875 32.358 1.00 20.50 487 LEU B CA 1
ATOM 7838 C C . LEU B 1 487 ? 65.474 52.508 33.508 1.00 21.23 487 LEU B C 1
ATOM 7839 O O . LEU B 1 487 ? 65.878 52.420 34.660 1.00 21.50 487 LEU B O 1
ATOM 7844 N N . ARG B 1 488 ? 64.341 53.130 33.185 1.00 21.81 488 ARG B N 1
ATOM 7845 C CA . ARG B 1 488 ? 63.476 53.725 34.212 1.00 23.00 488 ARG B CA 1
ATOM 7846 C C . ARG B 1 488 ? 62.589 52.651 34.850 1.00 22.20 488 ARG B C 1
ATOM 7847 O O . ARG B 1 488 ? 61.933 51.899 34.149 1.00 20.86 488 ARG B O 1
ATOM 7855 N N . VAL B 1 489 ? 62.575 52.608 36.177 1.00 22.42 489 VAL B N 1
ATOM 7856 C CA . VAL B 1 489 ? 61.704 51.681 36.896 1.00 23.19 489 VAL B CA 1
ATOM 7857 C C . VAL B 1 489 ? 60.247 52.053 36.611 1.00 24.41 489 VAL B C 1
ATOM 7858 O O . VAL B 1 489 ? 59.822 53.161 36.952 1.00 25.72 489 VAL B O 1
ATOM 7862 N N . LYS B 1 490 ? 59.488 51.145 35.998 1.00 24.79 490 LYS B N 1
ATOM 7863 C CA . LYS B 1 490 ? 58.089 51.390 35.678 1.00 25.54 490 LYS B CA 1
ATOM 7864 C C . LYS B 1 490 ? 57.255 51.595 36.945 1.00 26.66 490 LYS B C 1
ATOM 7865 O O . LYS B 1 490 ? 57.520 50.950 37.973 1.00 27.26 490 LYS B O 1
ATOM 7871 N N . GLY B 1 491 ? 56.246 52.474 36.850 1.00 27.05 491 GLY B N 1
ATOM 7872 C CA . GLY B 1 491 ? 55.287 52.729 37.934 1.00 27.67 491 GLY B CA 1
ATOM 7873 C C . GLY B 1 491 ? 55.688 53.843 38.886 1.00 27.84 491 GLY B C 1
ATOM 7874 O O . GLY B 1 491 ? 54.900 54.287 39.720 1.00 27.80 491 GLY B O 1
ATOM 7875 N N . VAL B 1 492 ? 56.919 54.306 38.747 1.00 27.76 492 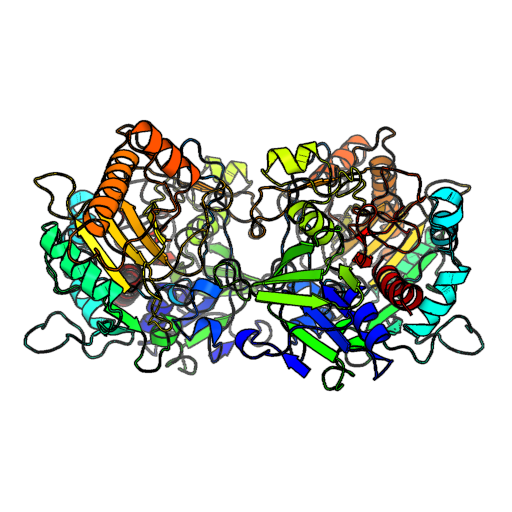VAL B N 1
ATOM 7876 C CA . VAL B 1 492 ? 57.518 55.253 39.665 1.00 27.90 492 VAL B CA 1
ATOM 7877 C C . VAL B 1 492 ? 58.208 56.281 38.744 1.00 27.97 492 VAL B C 1
ATOM 7878 O O . VAL B 1 492 ? 58.306 56.017 37.550 1.00 27.64 492 VAL B O 1
ATOM 7882 N N . THR B 1 493 ? 58.630 57.441 39.242 1.00 27.63 493 THR B N 1
ATOM 7883 C CA . THR B 1 493 ? 59.445 58.355 38.413 1.00 28.03 493 THR B CA 1
ATOM 7884 C C . THR B 1 493 ? 60.706 58.778 39.147 1.00 27.26 493 THR B C 1
ATOM 7885 O O . THR B 1 493 ? 60.771 58.708 40.378 1.00 27.20 493 THR B O 1
ATOM 7889 N N . GLY B 1 494 ? 61.724 59.185 38.388 1.00 26.33 494 GLY B N 1
ATOM 7890 C CA . GLY B 1 494 ? 62.974 59.656 38.968 1.00 25.02 494 GLY B CA 1
ATOM 7891 C C . GLY B 1 494 ? 63.882 58.564 39.499 1.00 24.74 494 GLY B C 1
ATOM 7892 O O . GLY B 1 494 ? 64.742 58.836 40.347 1.00 23.62 494 GLY B O 1
ATOM 7893 N N . LEU B 1 495 ? 63.671 57.330 39.020 1.00 23.42 495 LEU B N 1
ATOM 7894 C CA . LEU B 1 495 ? 64.470 56.173 39.469 1.00 23.02 495 LEU B CA 1
ATOM 7895 C C . LEU B 1 495 ? 64.879 55.301 38.279 1.00 22.40 495 LEU B C 1
ATOM 7896 O O . LEU B 1 495 ? 64.044 54.855 37.519 1.00 21.70 495 LEU B O 1
ATOM 7901 N N . ARG B 1 496 ? 66.165 55.041 38.142 1.00 22.97 496 ARG B N 1
ATOM 7902 C CA . ARG B 1 496 ? 66.599 54.101 37.118 1.00 22.65 496 ARG B CA 1
ATOM 7903 C C . ARG B 1 496 ? 67.394 53.010 37.780 1.00 22.63 496 ARG B C 1
ATOM 7904 O O . ARG B 1 496 ? 67.853 53.161 38.926 1.00 21.59 496 ARG B O 1
ATOM 7912 N N . VAL B 1 497 ? 67.554 51.900 37.055 1.00 22.24 497 VAL B N 1
ATOM 7913 C CA . VAL B 1 497 ? 68.461 50.849 37.490 1.00 21.45 497 VAL B CA 1
ATOM 7914 C C . VAL B 1 497 ? 69.500 50.676 36.402 1.00 21.49 497 VAL B C 1
ATOM 7915 O O . VAL B 1 497 ? 69.142 50.576 35.215 1.00 22.06 497 VAL B O 1
ATOM 7919 N N . ALA B 1 498 ? 70.763 50.653 36.816 1.00 20.68 498 ALA B N 1
ATOM 7920 C CA . ALA B 1 498 ? 71.891 50.436 35.916 1.00 20.72 498 ALA B CA 1
ATOM 7921 C C . ALA B 1 498 ? 72.918 49.538 36.584 1.00 19.28 498 ALA B C 1
ATOM 7922 O O . ALA B 1 498 ? 73.744 49.993 37.385 1.00 18.93 498 ALA B O 1
ATOM 7924 N N . ASP B 1 499 ? 72.875 48.247 36.239 1.00 18.23 499 ASP B N 1
ATOM 7925 C CA . ASP B 1 499 ? 73.864 47.268 36.709 1.00 17.36 499 ASP B CA 1
ATOM 7926 C C . ASP B 1 499 ? 73.543 45.935 36.020 1.00 16.88 499 ASP B C 1
ATOM 7927 O O . ASP B 1 499 ? 72.739 45.914 35.104 1.00 16.23 499 ASP B O 1
ATOM 7932 N N . ALA B 1 500 ? 74.119 44.831 36.479 1.00 16.53 500 ALA B N 1
ATOM 7933 C CA . ALA B 1 500 ? 73.885 43.520 35.829 1.00 16.52 500 ALA B CA 1
ATOM 7934 C C . ALA B 1 500 ? 72.423 43.029 35.880 1.00 16.58 500 ALA B C 1
ATOM 7935 O O . ALA B 1 500 ? 72.017 42.147 35.092 1.00 16.17 500 ALA B O 1
ATOM 7937 N N . SER B 1 501 ? 71.631 43.550 36.818 1.00 16.63 501 SER B N 1
ATOM 7938 C CA . SER B 1 501 ? 70.184 43.221 36.871 1.00 17.47 501 SER B CA 1
ATOM 7939 C C . SER B 1 501 ? 69.416 43.402 35.573 1.00 16.90 501 SER B C 1
ATOM 7940 O O . SER B 1 501 ? 68.412 42.732 35.326 1.00 17.32 501 SER B O 1
ATOM 7943 N N . VAL B 1 502 ? 69.835 44.357 34.765 1.00 17.39 502 VAL B N 1
ATOM 7944 C CA . VAL B 1 502 ? 69.043 44.825 33.660 1.00 17.82 502 VAL B CA 1
ATOM 7945 C C . VAL B 1 502 ? 68.977 43.906 32.434 1.00 17.57 502 VAL B C 1
ATOM 7946 O O . VAL B 1 502 ? 68.130 44.096 31.573 1.00 17.30 502 VAL B O 1
ATOM 7950 N N . MET B 1 503 ? 69.897 42.911 32.388 1.00 17.77 503 MET B N 1
ATOM 7951 C CA . MET B 1 503 ? 70.016 42.089 31.155 1.00 17.73 503 MET B CA 1
ATOM 7952 C C . MET B 1 503 ? 68.771 41.244 30.873 1.00 17.45 503 MET B C 1
ATOM 7953 O O . MET B 1 503 ? 68.380 40.461 31.721 1.00 17.47 503 MET B O 1
ATOM 7958 N N . PRO B 1 504 ? 68.154 41.372 29.686 1.00 18.05 504 PRO B N 1
ATOM 7959 C CA . PRO B 1 504 ? 66.999 40.477 29.378 1.00 17.72 504 PRO B CA 1
ATOM 7960 C C . PRO B 1 504 ? 67.432 39.033 29.156 1.00 17.26 504 PRO B C 1
ATOM 7961 O O . PRO B 1 504 ? 66.671 38.115 29.391 1.00 17.96 504 PRO B O 1
ATOM 7965 N N . GLU B 1 505 ? 68.667 38.861 28.711 1.00 16.56 505 GLU B N 1
ATOM 7966 C CA . GLU B 1 505 ? 69.240 37.542 28.400 1.00 16.75 505 GLU B CA 1
ATOM 7967 C C . GLU B 1 505 ? 70.725 37.685 28.698 1.00 15.46 505 GLU B C 1
ATOM 7968 O O . GLU B 1 505 ? 71.334 38.739 28.452 1.00 14.88 505 GLU B O 1
ATOM 7974 N N . HIS B 1 506 ? 71.308 36.649 29.277 1.00 14.78 506 HIS B N 1
ATOM 7975 C CA . HIS B 1 506 ? 72.716 36.683 29.583 1.00 15.24 506 HIS B CA 1
ATOM 7976 C C . HIS B 1 506 ? 73.525 36.858 28.308 1.00 14.57 506 HIS B C 1
ATOM 7977 O O . HIS B 1 506 ? 73.065 36.498 27.220 1.00 13.26 506 HIS B O 1
ATOM 7984 N N . VAL B 1 507 ? 74.724 37.396 28.461 1.00 13.76 507 VAL B N 1
ATOM 7985 C CA . VAL B 1 507 ? 75.676 37.477 27.349 1.00 13.74 507 VAL B CA 1
ATOM 7986 C C . VAL B 1 507 ? 76.530 36.196 27.331 1.00 13.74 507 VAL B C 1
ATOM 7987 O O . VAL B 1 507 ? 76.567 35.457 28.305 1.00 13.48 507 VAL B O 1
ATOM 7991 N N . THR B 1 508 ? 77.172 35.930 26.200 1.00 13.64 508 THR B N 1
ATOM 7992 C CA . THR B 1 508 ? 77.891 34.677 25.965 1.00 13.89 508 THR B CA 1
ATOM 7993 C C . THR B 1 508 ? 79.176 34.650 26.791 1.00 13.70 508 THR B C 1
ATOM 7994 O O . THR B 1 508 ? 79.664 33.588 27.158 1.00 13.27 508 THR B O 1
ATOM 7998 N N . VAL B 1 509 ? 79.685 35.850 27.082 1.00 14.00 509 VAL B N 1
ATOM 7999 C CA . VAL B 1 509 ? 81.037 36.025 27.601 1.00 13.69 509 VAL B CA 1
ATOM 8000 C C . VAL B 1 509 ? 80.972 36.559 29.039 1.00 14.02 509 VAL B C 1
ATOM 8001 O O . VAL B 1 509 ? 79.890 36.888 29.553 1.00 13.74 509 VAL B O 1
ATOM 8005 N N . ASN B 1 510 ? 82.134 36.631 29.681 1.00 14.86 510 ASN B N 1
ATOM 8006 C CA . ASN B 1 510 ? 82.243 37.249 31.013 1.00 15.11 510 ASN B CA 1
ATOM 8007 C C . ASN B 1 510 ? 81.733 38.702 30.936 1.00 14.62 510 ASN B C 1
ATOM 8008 O O . ASN B 1 510 ? 82.186 39.486 30.074 1.00 15.41 510 ASN B O 1
ATOM 8013 N N . PRO B 1 511 ? 80.759 39.067 31.800 1.00 14.76 511 PRO B N 1
ATOM 8014 C CA . PRO B 1 511 ? 79.930 40.243 31.577 1.00 14.67 511 PRO B CA 1
ATOM 8015 C C . PRO B 1 511 ? 80.464 41.594 32.092 1.00 15.27 511 PRO B C 1
ATOM 8016 O O . PRO B 1 511 ? 79.790 42.588 31.895 1.00 14.85 511 PRO B O 1
ATOM 8020 N N . ASN B 1 512 ? 81.618 41.632 32.765 1.00 15.82 512 ASN B N 1
ATOM 8021 C CA . ASN B 1 512 ? 82.035 42.870 33.464 1.00 16.36 512 ASN B CA 1
ATOM 8022 C C . ASN B 1 512 ? 82.075 44.124 32.590 1.00 15.91 512 ASN B C 1
ATOM 8023 O O . ASN B 1 512 ? 81.531 45.123 32.934 1.00 16.39 512 ASN B O 1
ATOM 8028 N N . ILE B 1 513 ? 82.719 44.050 31.433 1.00 16.13 513 ILE B N 1
ATOM 8029 C CA . ILE B 1 513 ? 82.850 45.211 30.553 1.00 15.72 513 ILE B CA 1
ATOM 8030 C C . ILE B 1 513 ? 81.489 45.632 30.016 1.00 14.94 513 ILE B C 1
ATOM 8031 O O . ILE B 1 513 ? 81.192 46.822 29.925 1.00 14.25 513 ILE B O 1
ATOM 8036 N N . THR B 1 514 ? 80.640 44.659 29.699 1.00 14.79 514 THR B N 1
ATOM 8037 C CA . THR B 1 514 ? 79.258 44.948 29.333 1.00 14.91 514 THR B CA 1
ATOM 8038 C C . THR B 1 514 ? 78.482 45.711 30.432 1.00 15.41 514 THR B C 1
ATOM 8039 O O . THR B 1 514 ? 77.699 46.609 30.129 1.00 16.47 514 THR B O 1
ATOM 8043 N N . VAL B 1 515 ? 78.690 45.335 31.688 1.00 16.51 515 VAL B N 1
ATOM 8044 C CA . VAL B 1 515 ? 78.054 46.039 32.822 1.00 17.04 515 VAL B CA 1
ATOM 8045 C C . VAL B 1 515 ? 78.573 47.493 32.925 1.00 17.90 515 VAL B C 1
ATOM 8046 O O . VAL B 1 515 ? 77.788 48.410 33.071 1.00 17.21 515 VAL B O 1
ATOM 8050 N N . MET B 1 516 ? 79.882 47.688 32.811 1.00 17.88 516 MET B N 1
ATOM 8051 C CA . MET B 1 516 ? 80.435 49.053 32.688 1.00 19.91 516 MET B CA 1
ATOM 8052 C C . MET B 1 516 ? 79.827 49.853 31.516 1.00 18.65 516 MET B C 1
ATOM 8053 O O . MET B 1 516 ? 79.473 51.014 31.675 1.00 18.77 516 MET B O 1
ATOM 8058 N N . MET B 1 517 ? 79.689 49.225 30.345 1.00 18.10 517 MET B N 1
ATOM 8059 C CA . MET B 1 517 ? 78.963 49.817 29.209 1.00 17.84 517 MET B CA 1
ATOM 8060 C C . MET B 1 517 ? 77.512 50.216 29.542 1.00 17.97 517 MET B C 1
ATOM 8061 O O . MET B 1 517 ? 77.050 51.294 29.149 1.00 16.93 517 MET B O 1
ATOM 8066 N N . ILE B 1 518 ? 76.812 49.375 30.309 1.00 17.53 518 ILE B N 1
ATOM 8067 C CA . ILE B 1 518 ? 75.436 49.679 30.739 1.00 18.10 518 ILE B CA 1
ATOM 8068 C C . ILE B 1 518 ? 75.424 50.966 31.604 1.00 17.79 518 ILE B C 1
ATOM 8069 O O . ILE B 1 518 ? 74.530 51.794 31.475 1.00 17.35 518 ILE B O 1
ATOM 8074 N N . GLY B 1 519 ? 76.435 51.105 32.460 1.00 18.76 519 GLY B N 1
ATOM 8075 C CA . GLY B 1 519 ? 76.646 52.327 33.232 1.00 19.91 519 GLY B CA 1
ATOM 8076 C C . GLY B 1 519 ? 76.850 53.560 32.350 1.00 20.60 519 GLY B C 1
ATOM 8077 O O . GLY B 1 519 ? 76.211 54.587 32.554 1.00 21.42 519 GLY B O 1
ATOM 8078 N N . GLU B 1 520 ? 77.753 53.447 31.379 1.00 21.54 520 GLU B N 1
ATOM 8079 C CA . GLU B 1 520 ? 77.953 54.479 30.369 1.00 20.89 520 GLU B CA 1
ATOM 8080 C C . GLU B 1 520 ? 76.648 54.814 29.658 1.00 21.34 520 GLU B C 1
ATOM 8081 O O . GLU B 1 520 ? 76.357 55.989 29.437 1.00 22.14 520 GLU B O 1
ATOM 8087 N N . ARG B 1 521 ? 75.863 53.807 29.267 1.00 20.80 521 ARG B N 1
ATOM 8088 C CA . ARG B 1 521 ? 74.633 54.078 28.549 1.00 21.39 521 ARG B CA 1
ATOM 8089 C C . ARG B 1 521 ? 73.625 54.802 29.431 1.00 21.91 521 ARG B C 1
ATOM 8090 O O . ARG B 1 521 ? 72.950 55.722 28.969 1.00 22.38 521 ARG B O 1
ATOM 8098 N N . CYS B 1 522 ? 73.512 54.380 30.689 1.00 22.88 522 CYS B N 1
ATOM 8099 C CA . CYS B 1 522 ? 72.602 55.060 31.637 1.00 22.92 522 CYS B CA 1
ATOM 8100 C C . CYS B 1 522 ? 72.887 56.577 31.764 1.00 22.86 522 CYS B C 1
ATOM 8101 O O . CYS B 1 522 ? 71.959 57.387 31.727 1.00 22.84 522 CYS B O 1
ATOM 8104 N N . ALA B 1 523 ? 74.161 56.941 31.909 1.00 23.60 523 ALA B N 1
ATOM 8105 C CA . ALA B 1 523 ? 74.583 58.359 32.021 1.00 24.69 523 ALA B CA 1
ATOM 8106 C C . ALA B 1 523 ? 74.178 59.146 30.782 1.00 24.93 523 ALA B C 1
ATOM 8107 O O . ALA B 1 523 ? 73.660 60.256 30.889 1.00 24.54 523 ALA B O 1
ATOM 8109 N N . ASP B 1 524 ? 74.399 58.548 29.609 1.00 25.69 524 ASP B N 1
ATOM 8110 C CA . ASP B 1 524 ? 73.912 59.107 28.332 1.00 26.77 524 ASP B CA 1
ATOM 8111 C C . ASP B 1 524 ? 72.392 59.270 28.237 1.00 26.40 524 ASP B C 1
ATOM 8112 O O . ASP B 1 524 ? 71.897 60.297 27.752 1.00 25.86 524 ASP B O 1
ATOM 8117 N N . LEU B 1 525 ? 71.652 58.264 28.688 1.00 25.38 525 LEU B N 1
ATOM 8118 C CA . LEU B 1 525 ? 70.197 58.336 28.697 1.00 25.45 525 LEU B CA 1
ATOM 8119 C C . LEU B 1 525 ? 69.714 59.490 29.597 1.00 26.28 525 LEU B C 1
ATOM 8120 O O . LEU B 1 525 ? 68.816 60.272 29.213 1.00 25.63 525 LEU B O 1
ATOM 8125 N N . ILE B 1 526 ? 70.311 59.586 30.784 1.00 27.39 526 ILE B N 1
ATOM 8126 C CA . ILE B 1 526 ? 69.978 60.645 31.747 1.00 28.74 526 ILE B CA 1
ATOM 8127 C C . ILE B 1 526 ? 70.329 62.044 31.186 1.00 31.46 526 ILE B C 1
ATOM 8128 O O . ILE B 1 526 ? 69.492 62.955 31.217 1.00 32.23 526 ILE B O 1
ATOM 8133 N N . ARG B 1 527 ? 71.557 62.204 30.700 1.00 33.77 527 ARG B N 1
ATOM 8134 C CA . ARG B 1 527 ? 72.030 63.488 30.146 1.00 37.13 527 ARG B CA 1
ATOM 8135 C C . ARG B 1 527 ? 71.137 63.934 28.997 1.00 37.24 527 ARG B C 1
ATOM 8136 O O . ARG B 1 527 ? 70.759 65.102 28.907 1.00 37.66 527 ARG B O 1
ATOM 8144 N N . SER B 1 528 ? 70.788 62.979 28.146 1.00 37.86 528 SER B N 1
ATOM 8145 C CA . SER B 1 528 ? 69.889 63.187 27.021 1.00 38.89 528 SER B CA 1
ATOM 8146 C C . SER B 1 528 ? 68.517 63.670 27.490 1.00 39.48 528 SER B C 1
ATOM 8147 O O . SER B 1 528 ? 67.950 64.591 26.898 1.00 39.33 528 SER B O 1
ATOM 8150 N N . ALA B 1 529 ? 67.996 63.063 28.555 1.00 39.79 529 ALA B N 1
ATOM 8151 C CA . ALA B 1 529 ? 66.711 63.479 29.132 1.00 40.56 529 ALA B CA 1
ATOM 8152 C C . ALA B 1 529 ? 66.836 64.881 29.741 1.00 41.24 529 ALA B C 1
ATOM 8153 O O . ALA B 1 529 ? 65.897 65.672 29.671 1.00 40.84 529 ALA B O 1
ATOM 8155 N N . ARG B 1 530 ? 68.007 65.133 30.341 1.00 42.44 530 ARG B N 1
ATOM 8156 C CA . ARG B 1 530 ? 68.531 66.442 30.797 1.00 43.75 530 ARG B CA 1
ATOM 8157 C C . ARG B 1 530 ? 68.504 66.689 32.300 1.00 44.20 530 ARG B C 1
ATOM 8158 O O . ARG B 1 530 ? 69.530 67.067 32.893 1.00 45.15 530 ARG B O 1
#

Foldseek 3Di:
DEDADPVPDDAQEFQEEEEAQALQRLLLQLLLVVPVVGFYEYEAQAEECPPPCCQFQLQNLVVCFVHPQWPKAQAPDFPQAANRFIQTWGRYRHTVLRRANQFDADFAQVQQQCCVVPFFLPPGGCVLLQVLQQQAEQEPPDDPVQPSHHNDHLFYKYFFDPPWLLQVLLQVLLVVVVQHADDGPSNAARAGHKDFGIGRADPVRTHSGSCNRRPPVCCPRPRYYYYYLKAFQEFDADPQQAGFWTWIDNDQPDDIDIHGHPFFYEYANAQQVVLVRCLLHQAEQVVQSVVQVHHHLHNQDLAFWFKDFWWKDKWKFAWLDAGDPDGSHQFGMKGHYAPDPDDSHGQKMKTKGQAGDCPQPVVVPFDHDGGIIMIMMIGLFDPQMWGWGDPHSRSVDGTHTHRNPQVRVVSVRLVRNLVRVVVVVSSCPGPSNVNTGHFTRPPGPVQDDSVSVSVRRRRGMYGSSQIAANQEEGHPPDSNRQAHSLQAGPSHHRYGYQARNHRNTGTRDDCSSVSSSSSVVNSVSSD/DEDADVVPDDAQEAQEEEEAQALQRLLLQLLLVVPVDDDYEYEAQAEECPPPCCQFQLQNLVVVFVPPQWPKAQAPDFPQAANRFIQTWGRYRHTVLRRANQFDADFQQVQQQCCVVPFFLPPRGCVLQQVLQQQAEQEPPDDPVQPSHHNDHLFYKYFFPPPWLLQVLLQVLLVVVVAHADDGHSNAARAGHKDFGIGRADPVRTRSGSCNRRPPVCCPPPDDYYYYLKAFQEFDADVQQATFFTWIASDLPGDTDTRGHNFFYEYANAQQVVLVRCLLHQAEQVVQSVVQVHHHLHRQDQFFWFKDFWWKFKWKFAWLDAGDPDGSHQFTMKGFYAPDPDDSHGQKMKTKGQAGDCVQPVVVPFDDDGGIIMIMMIGLFAPQIWGWGDPHSGSPDRTHHHRNPQPPPVSPRLVRNLVSNVVVVSSCPGPSNPNTGDFTRPPGPVQDDSVSVSVRRRRGMYGSSQIAANQEEGHPPDSSHQAHSLQAGPSHHRYGYQARHHRNGGTRDRCSSVSSSSSVSNSVSSVVVD

B-factor: mean 23.1, std 8.93, range [8.47, 64.91]

Organism: Arthrobacter globiformis (NCBI:txid1665)

InterPro domains:
  IPR000172 Glucose-methanol-choline oxidoreductase, N-terminal [PF00732] (14-312)
  IPR000172 Glucose-methanol-choline oxidoreductase, N-terminal [PS00624] (270-284)
  IPR007867 Glucose-methanol-choline oxidoreductase, C-terminal [PF05199] (383-519)
  IPR012132 Glucose-methanol-choline oxidoreductase [PIRSF000137] (5-533)
  IPR012132 Glucose-methanol-choline oxidoreductase [PTHR11552] (11-531)
  IPR036188 FAD/NAD(P)-binding domain superfamily [G3DSA:3.50.50.60] (14-524)
  IPR036188 FAD/NAD(P)-binding domain superfamily [SSF51905] (9-529)

Sequence (1057 aa):
MHIDNIENLSDREFDYIVVGGGSAGAAVAARLSEDPAVSVALVEAGPDDRGVPEVLQLDRWMELLESGYDWDYPIEPQENGNSFMRHARAKVMGGCSSHNSCIAFWAPREDLDEWEAKYGATGWNAEAAWPLYKRLETNEDAGPDAPHHGDSGPVHLMNVPPKDPTGVALLDACEQAGIPRAKFNTGTTVVNGANFFQINRRADGTRSSSSVSYIHPIVEQENFTLLTGLRARQLVFDADRRCTGVDIVDSAFGHTHRLTARNEVVLSTGAIDTPKLLMLSGIGPAAHLAEHGIEVLVDSPGVGEHLQDHPEGVVQFEAKQPMVAESTQWWEIGIFTPTEDGLDRPDLMMHYGSVPFDMNTLRHGYPTTENGFSLTPNVTHARSRGTVRLRSRDFRDKPMVDPRYFTDPEGHDMRVMVAGIRKAREIAAQPAMAEWTGRELSPGVEAQTDEELQDYIRKTHNTVYHPVGTVRMGAVEDEMSPLDPELRVKGVTGLRVADASVMPEHVTVNPNITVMMIGERCADLIRMHIDNIENLSDREFDYIVVGGGSAGAAVAARLSEDPAVSVALVEAGPDDRGVPEVLQLDRWMELLESGYDWDYPIEPQENGNSFMRHARAKVMGGCSSHNSCIAFWAPREDLDEWEAKYGATGWNAEAAWPLYKRLETNEDAGPDAPHHGDSGPVHLMNVPPKDPTGVALLDACEQAGIPRAKFNTGTTVVNGANFFQINRRADGTRSSSSVSYIHPIVEQENFTLLTGLRARQLVFDADRRCTGVDIVDSAFGHTHRLTARNEVVLSTGAIDTPKLLMLSGIGPAAHLAEHGIEVLVDSPGVGEHLQDHPEGVVQFEAKQPMVAESTQWWEIGIFTPTEDGLDRPDLMMHYGSVPFDMNTLRHGYPTTENGFSLTPNVTHARSRGTVRLRSRDFRDKPMVDPRYFTDPEGHDMRVMVAGIRKAREIAAQPAMAEWTGRELSPGVEAQTDEELQDYIRKTHNTVYHPVGTVRMGAVEDEMSPLDPELRVKGVTGLRVADASVMPEHVTVNPNITVMMIGERCADLIRSAR

CATH classification: 3.50.50.60 (+3 more: 4.10.450.10, 1.10.1220.110, 3.30.410.40)